Protein AF-0000000068385864 (afdb_homodimer)

Radius of gyration: 27.1 Å; Cα contacts (8 Å, |Δi|>4): 2046; chains: 2; bounding box: 59×83×69 Å

Foldseek 3Di:
DPPPPCPDLCPVVNQVVQVVQQVVQVVPDPVSDDDPQADPPPTGFAWDFWDFQWTATPSGFIFREQCCVVQQQQRTGPNPVLVVVLVVCVVVPFFDPDDDCLLVLLQVLLCVFAPFFPGKWKAFAQQVLLVVVLVLLCLQQVAQAEEEEEQAQRHDDFLNQFRNPPLDQATDGNDPPRDVVSSVRYGYDWAQDLVRVLVSCVVCLNRASAYEYAQQGFLLFRAHGDLSNLVSRQVSCVVSVHAYEHEQQPQQLQARNTDCVVNVHNGQKYKYHRNLQLPHGMIMIGGDPSSVCCCHDPPDDRVDDDDHRCTSTSSSSNSSSVRSVVCDRVLQVVQQVLLCLLQVLQVVLCVVLVAQWHKHHGRFKIGIFSHNDDDNTSSSRDDDPLRLLLVVVLQSLSVSLRHHDGDSGIGGHHSSDDPVNSVSSSVSSSVCSVCVVVSSVVSD/DPPPPCPDLCPVVNQVVQVVQQVVQVVPPPVSDDDPQADPPPTGFAWDFWDFQWTATPSGFIFREQCCVVQQQQRTGPNPVLVVVLVVCVVVPFFDPDDDCLLVLLQVLLCVFAPFFPGKWKAFAQQVLLVVLLVLLCLQQVAQAEEEEEQAQRHDDFLNQFRNPPLDQATDGNDPPRDVVSSVRYGYDWAQDLVRVLVSCVVCLNRASAYEYAQQGFLLFRAHGDLSNLVSRQVSCVVSVHFYEHEQQPQQLQARNTDCVVNVHNGQKYKYHRNLQLPHGMIMIGGDPSSVCCCHDPPDDRVDDDDHRCTSTSSSSNSSSVSSVVCDRVLQVVQQVLLCLLQVLQVVLCVVLVAQKHKHHGRFKIGIFSHNDDDNTSSSRDDDPLRVLLVVVLQSLSVSLRHHDGDSGIGGHHSSDDPVNSVSSSVSSSVCSVCVVVSSVVSD

pLDDT: mean 92.84, std 12.74, range [22.5, 98.94]

Structure (mmCIF, N/CA/C/O backbone):
data_AF-0000000068385864-model_v1
#
loop_
_entity.id
_entity.type
_entity.pdbx_description
1 polymer 'Glutamate-1-semialdehyde aminotransferase'
#
loop_
_atom_site.group_PDB
_atom_site.id
_atom_site.type_symbol
_atom_site.label_atom_id
_atom_site.label_alt_id
_atom_site.label_comp_id
_atom_site.label_asym_id
_atom_site.label_entity_id
_atom_site.label_seq_id
_atom_site.pdbx_PDB_ins_code
_atom_site.Cartn_x
_atom_site.Cartn_y
_atom_site.Cartn_z
_atom_site.occupancy
_atom_site.B_iso_or_equiv
_atom_site.auth_seq_id
_atom_site.auth_comp_id
_atom_site.auth_asym_id
_atom_site.auth_atom_id
_atom_site.pdbx_PDB_model_num
ATOM 1 N N . MET A 1 1 ? -16.922 41.562 -3.34 1 22.5 1 MET A N 1
ATOM 2 C CA . MET A 1 1 ? -18.188 41.656 -2.611 1 22.5 1 MET A CA 1
ATOM 3 C C . MET A 1 1 ? -18.891 40.312 -2.543 1 22.5 1 MET A C 1
ATOM 5 O O . MET A 1 1 ? -19.469 39.844 -3.529 1 22.5 1 MET A O 1
ATOM 9 N N . LEU A 1 2 ? -18.25 39.312 -1.823 1 28.38 2 LEU A N 1
ATOM 10 C CA . LEU A 1 2 ? -18.844 38 -1.548 1 28.38 2 LEU A CA 1
ATOM 11 C C . LEU A 1 2 ? -20.25 38.156 -0.992 1 28.38 2 LEU A C 1
ATOM 13 O O . LEU A 1 2 ? -20.469 38.875 -0.014 1 28.38 2 LEU A O 1
ATOM 17 N N . SER A 1 3 ? -21.266 38.375 -1.936 1 29.25 3 SER A N 1
ATOM 18 C CA . SER A 1 3 ? -22.656 38.469 -1.534 1 29.25 3 SER A CA 1
ATOM 19 C C . SER A 1 3 ? -22.953 37.625 -0.309 1 29.25 3 SER A C 1
ATOM 21 O O . SER A 1 3 ? -22.625 36.438 -0.289 1 29.25 3 SER A O 1
ATOM 23 N N . SER A 1 4 ? -23.047 38.25 0.846 1 29.56 4 SER A N 1
ATOM 24 C CA . SER A 1 4 ? -23.422 37.781 2.172 1 29.56 4 SER A CA 1
ATOM 25 C C . SER A 1 4 ? -24.719 36.969 2.119 1 29.56 4 SER A C 1
ATOM 27 O O . SER A 1 4 ? -25.797 37.5 2.285 1 29.56 4 SER A O 1
ATOM 29 N N . SER A 1 5 ? -25.109 36.312 1.017 1 33.06 5 SER A N 1
ATOM 30 C CA . SER A 1 5 ? -26.344 35.594 1.172 1 33.06 5 SER A CA 1
ATOM 31 C C . SER A 1 5 ? -26.344 34.75 2.461 1 33.06 5 SER A C 1
ATOM 33 O O . SER A 1 5 ? -25.375 34.062 2.76 1 33.06 5 SER A O 1
ATOM 35 N N . ASN A 1 6 ? -26.953 35.281 3.533 1 33.31 6 ASN A N 1
ATOM 36 C CA . ASN A 1 6 ? -27.281 34.656 4.816 1 33.31 6 ASN A CA 1
ATOM 37 C C . ASN A 1 6 ? -27.719 33.219 4.656 1 33.31 6 ASN A C 1
ATOM 39 O O . ASN A 1 6 ? -28.906 32.906 4.574 1 33.31 6 ASN A O 1
ATOM 43 N N . THR A 1 7 ? -27.281 32.5 3.76 1 37.06 7 THR A N 1
ATOM 44 C CA . THR A 1 7 ? -27.688 31.094 3.832 1 37.06 7 THR A CA 1
ATOM 45 C C . THR A 1 7 ? -27.453 30.531 5.234 1 37.06 7 THR A C 1
ATOM 47 O O . THR A 1 7 ? -26.375 30.703 5.809 1 37.06 7 THR A O 1
ATOM 50 N N . PRO A 1 8 ? -28.547 30.266 6.004 1 39.12 8 PRO A N 1
ATOM 51 C CA . PRO A 1 8 ? -28.453 29.75 7.367 1 39.12 8 PRO A CA 1
ATOM 52 C C . PRO A 1 8 ? -27.25 28.828 7.574 1 39.12 8 PRO A C 1
ATOM 54 O O . PRO A 1 8 ? -26.781 28.188 6.625 1 39.12 8 PRO A O 1
ATOM 57 N N . LEU A 1 9 ? -26.375 29.141 8.539 1 41.25 9 LEU A N 1
ATOM 58 C CA . LEU A 1 9 ? -25.328 28.25 9.062 1 41.25 9 LEU A CA 1
ATOM 59 C C . LEU A 1 9 ? -25.797 26.797 9.062 1 41.25 9 LEU A C 1
ATOM 61 O O . LEU A 1 9 ? -26.781 26.453 9.719 1 41.25 9 LEU A O 1
ATOM 65 N N . THR A 1 10 ? -26 26.188 8 1 47 10 THR A N 1
ATOM 66 C CA . THR A 1 10 ? -26.375 24.781 8.008 1 47 10 THR A CA 1
ATOM 67 C C . THR A 1 10 ? -25.547 24 9.031 1 47 10 THR A C 1
ATOM 69 O O . THR A 1 10 ? -24.312 23.906 8.906 1 47 10 THR A O 1
ATOM 72 N N . GLY A 1 11 ? -25.906 24.078 10.312 1 48.97 11 GLY A N 1
ATOM 73 C CA . GLY A 1 11 ? -25.312 23.312 11.398 1 48.97 11 GLY A CA 1
ATOM 74 C C . GLY A 1 11 ? -24.969 21.891 11.016 1 48.97 11 GLY A C 1
ATOM 75 O O . GLY A 1 11 ? -25.359 21.422 9.938 1 48.97 11 GLY A O 1
ATOM 76 N N . PRO A 1 12 ? -23.938 21.297 11.75 1 52.44 12 PRO A N 1
ATOM 77 C CA . PRO A 1 12 ? -23.562 19.906 11.547 1 52.44 12 PRO A CA 1
ATOM 78 C C . PRO A 1 12 ? -24.766 19 11.281 1 52.44 12 PRO A C 1
ATOM 80 O O . PRO A 1 12 ? -24.641 17.969 10.602 1 52.44 12 PRO A O 1
ATOM 83 N N . ASN A 1 13 ? -25.938 19.422 11.727 1 55.88 13 ASN A N 1
ATOM 84 C CA . ASN A 1 13 ? -27.156 18.641 11.602 1 55.88 13 ASN A CA 1
ATOM 85 C C . ASN A 1 13 ? -27.781 18.781 10.227 1 55.88 13 ASN A C 1
ATOM 87 O O . ASN A 1 13 ? -28.797 18.141 9.93 1 55.88 13 ASN A O 1
ATOM 91 N N . ASP A 1 14 ? -27.031 19.547 9.297 1 73.38 14 ASP A N 1
ATOM 92 C CA . ASP A 1 14 ? -27.719 19.844 8.039 1 73.38 14 ASP A CA 1
ATOM 93 C C . ASP A 1 14 ? -27.203 18.938 6.922 1 73.38 14 ASP A C 1
ATOM 95 O O . ASP A 1 14 ? -27.656 19.031 5.777 1 73.38 14 ASP A O 1
ATOM 99 N N . ARG A 1 15 ? -26.375 18.016 7.234 1 90.75 15 ARG A N 1
ATOM 100 C CA . ARG A 1 15 ? -25.859 17.156 6.172 1 90.75 15 ARG A CA 1
ATOM 101 C C . ARG A 1 15 ? -26.547 15.805 6.184 1 90.75 15 ARG A C 1
ATOM 103 O O . ARG A 1 15 ? -25.938 14.789 6.5 1 90.75 15 ARG A O 1
ATOM 110 N N . GLN A 1 16 ? -27.797 15.781 5.719 1 95.19 16 GLN A N 1
ATOM 111 C CA . GLN A 1 16 ? -28.656 14.617 5.844 1 95.19 16 GLN A CA 1
ATOM 112 C C . GLN A 1 16 ? -28.141 13.453 5.004 1 95.19 16 GLN A C 1
ATOM 114 O O . GLN A 1 16 ? -28.203 12.297 5.43 1 95.19 16 GLN A O 1
ATOM 119 N N . THR A 1 17 ? -27.641 13.75 3.844 1 97.12 17 THR A N 1
ATOM 120 C CA . THR A 1 17 ? -27.125 12.688 2.988 1 97.12 17 THR A CA 1
ATOM 121 C C . THR A 1 17 ? -25.859 12.094 3.576 1 97.12 17 THR A C 1
ATOM 123 O O . THR A 1 17 ? -25.656 10.875 3.537 1 97.12 17 THR A O 1
ATOM 126 N N . SER A 1 18 ? -24.984 12.906 4.129 1 96.75 18 SER A N 1
ATOM 127 C CA . SER A 1 18 ? -23.797 12.422 4.805 1 96.75 18 SER A CA 1
ATOM 128 C C . SER A 1 18 ? -24.156 11.539 5.992 1 96.75 18 SER A C 1
ATOM 130 O O . SER A 1 18 ? -23.516 10.508 6.223 1 96.75 18 SER A O 1
ATOM 132 N N . ILE A 1 19 ? -25.172 11.945 6.719 1 96.31 19 ILE A N 1
ATOM 133 C CA . ILE A 1 19 ? -25.609 11.18 7.879 1 96.31 19 ILE A CA 1
ATOM 134 C C . ILE A 1 19 ? -26.125 9.812 7.422 1 96.31 19 ILE A C 1
ATOM 136 O O . ILE A 1 19 ? -25.812 8.789 8.039 1 96.31 19 ILE A O 1
ATOM 140 N N . ALA A 1 20 ? -26.859 9.766 6.359 1 97.62 20 ALA A N 1
ATOM 141 C CA . ALA A 1 20 ? -27.391 8.516 5.82 1 97.62 20 ALA A CA 1
ATOM 142 C C . ALA A 1 20 ? -26.266 7.598 5.359 1 97.62 20 ALA A C 1
ATOM 144 O O . ALA A 1 20 ? -26.312 6.387 5.582 1 97.62 20 ALA A O 1
ATOM 145 N N . PHE A 1 21 ? -25.266 8.164 4.695 1 97.69 21 PHE A N 1
ATOM 146 C CA . PHE A 1 21 ? -24.125 7.379 4.254 1 97.69 21 PHE A CA 1
ATOM 147 C C . PHE A 1 21 ? -23.344 6.832 5.449 1 97.69 21 PHE A C 1
ATOM 149 O O . PHE A 1 21 ? -22.859 5.699 5.418 1 97.69 21 PHE A O 1
ATOM 156 N N . PHE A 1 22 ? -23.312 7.633 6.496 1 96.56 22 PHE A N 1
ATOM 157 C CA . PHE A 1 22 ? -22.609 7.195 7.699 1 96.56 22 PHE A CA 1
ATOM 158 C C . PHE A 1 22 ? -23.328 6.008 8.336 1 96.56 22 PHE A C 1
ATOM 160 O O . PHE A 1 22 ? -22.688 5.086 8.836 1 96.56 22 PHE A O 1
ATOM 167 N N . GLU A 1 23 ? -24.594 6.023 8.312 1 96.62 23 GLU A N 1
ATOM 168 C CA . GLU A 1 23 ? -25.391 4.91 8.836 1 96.62 23 GLU A CA 1
ATOM 169 C C . GLU A 1 23 ? -25.125 3.633 8.039 1 96.62 23 GLU A C 1
ATOM 171 O O . GLU A 1 23 ? -24.938 2.562 8.625 1 96.62 23 GLU A O 1
ATOM 176 N N . ARG A 1 24 ? -25.109 3.734 6.75 1 97.69 24 ARG A N 1
ATOM 177 C CA . ARG A 1 24 ? -24.781 2.596 5.898 1 97.69 24 ARG A CA 1
ATOM 178 C C . ARG A 1 24 ? -23.359 2.107 6.156 1 97.69 24 ARG A C 1
ATOM 180 O O . ARG A 1 24 ? -23.125 0.903 6.281 1 97.69 24 ARG A O 1
ATOM 187 N N . ALA A 1 25 ? -22.484 3.076 6.242 1 97.44 25 ALA A N 1
ATOM 188 C CA . ALA A 1 25 ? -21.078 2.768 6.469 1 97.44 25 ALA A CA 1
ATOM 189 C C . ALA A 1 25 ? -20.891 2.029 7.789 1 97.44 25 ALA A C 1
ATOM 191 O O . ALA A 1 25 ? -20.047 1.124 7.887 1 97.44 25 ALA A O 1
ATOM 192 N N . SER A 1 26 ? -21.625 2.383 8.805 1 95.81 26 SER A N 1
ATOM 193 C CA . SER A 1 26 ? -21.484 1.835 10.156 1 95.81 26 SER A CA 1
ATOM 194 C C . SER A 1 26 ? -21.828 0.349 10.188 1 95.81 26 SER A C 1
ATOM 196 O O . SER A 1 26 ? -21.469 -0.359 11.125 1 95.81 26 SER A O 1
ATOM 198 N N . THR A 1 27 ? -22.5 -0.144 9.156 1 96.75 27 THR A N 1
ATOM 199 C CA . THR A 1 27 ? -22.859 -1.557 9.109 1 96.75 27 THR A CA 1
ATOM 200 C C . THR A 1 27 ? -21.703 -2.391 8.547 1 96.75 27 THR A C 1
ATOM 202 O O . THR A 1 27 ? -21.562 -3.564 8.898 1 96.75 27 THR A O 1
ATOM 205 N N . VAL A 1 28 ? -20.844 -1.712 7.754 1 98.06 28 VAL A N 1
ATOM 206 C CA . VAL A 1 28 ? -19.891 -2.529 7.02 1 98.06 28 VAL A CA 1
ATOM 207 C C . VAL A 1 28 ? -18.469 -2.098 7.371 1 98.06 28 VAL A C 1
ATOM 209 O O . VAL A 1 28 ? -17.5 -2.781 7.023 1 98.06 28 VAL A O 1
ATOM 212 N N . PHE A 1 29 ? -18.312 -0.988 8.039 1 97.06 29 PHE A N 1
ATOM 213 C CA . PHE A 1 29 ? -17.016 -0.519 8.477 1 97.06 29 PHE A CA 1
ATOM 214 C C . PHE A 1 29 ? -16.953 -0.427 9.992 1 97.06 29 PHE A C 1
ATOM 216 O O . PHE A 1 29 ? -17.859 0.129 10.625 1 97.06 29 PHE A O 1
ATOM 223 N N . PRO A 1 30 ? -15.797 -0.925 10.617 1 95.69 30 PRO A N 1
ATOM 224 C CA . PRO A 1 30 ? -15.617 -0.618 12.039 1 95.69 30 PRO A CA 1
ATOM 225 C C . PRO A 1 30 ? -15.586 0.883 12.32 1 95.69 30 PRO A C 1
ATOM 227 O O . PRO A 1 30 ? -14.836 1.622 11.68 1 95.69 30 PRO A O 1
ATOM 230 N N . GLY A 1 31 ? -16.422 1.314 13.227 1 92.19 31 GLY A N 1
ATOM 231 C CA . GLY A 1 31 ? -16.5 2.729 13.555 1 92.19 31 GLY A CA 1
ATOM 232 C C . GLY A 1 31 ? -17.156 3.562 12.484 1 92.19 31 GLY A C 1
ATOM 233 O O . GLY A 1 31 ? -17.25 4.785 12.602 1 92.19 31 GLY A O 1
ATOM 234 N N . GLY A 1 32 ? -17.531 2.98 11.383 1 93.25 32 GLY A N 1
ATOM 235 C CA . GLY A 1 32 ? -18.297 3.643 10.328 1 93.25 32 GLY A CA 1
ATOM 236 C C . GLY A 1 32 ? -17.406 4.363 9.328 1 93.25 32 GLY A C 1
ATOM 237 O O . GLY A 1 32 ? -17.906 5.074 8.453 1 93.25 32 GLY A O 1
ATOM 238 N N . VAL A 1 33 ? -16.125 4.254 9.445 1 91.19 33 VAL A N 1
ATOM 239 C CA . VAL A 1 33 ? -15.195 4.938 8.547 1 91.19 33 VAL A CA 1
ATOM 240 C C . VAL A 1 33 ? -14.117 3.965 8.078 1 91.19 33 VAL A C 1
ATOM 242 O O . VAL A 1 33 ? -13.891 2.928 8.703 1 91.19 33 VAL A O 1
ATOM 245 N N . THR A 1 34 ? -13.422 4.305 7.008 1 89.94 34 THR A N 1
ATOM 246 C CA . THR A 1 34 ? -12.445 3.402 6.414 1 89.94 34 THR A CA 1
ATOM 247 C C . THR A 1 34 ? -11.031 3.766 6.855 1 89.94 34 THR A C 1
ATOM 249 O O . THR A 1 34 ? -10.07 3.055 6.543 1 89.94 34 THR A O 1
ATOM 252 N N . ARG A 1 35 ? -10.836 4.82 7.527 1 88.38 35 ARG A N 1
ATOM 253 C CA . ARG A 1 35 ? -9.531 5.23 8.039 1 88.38 35 ARG A CA 1
ATOM 254 C C . ARG A 1 35 ? -9.68 6.027 9.336 1 88.38 35 ARG A C 1
ATOM 256 O O . ARG A 1 35 ? -10.664 6.754 9.508 1 88.38 35 ARG A O 1
ATOM 263 N N . ALA A 1 36 ? -8.648 5.984 10.109 1 78.56 36 ALA A N 1
ATOM 264 C CA . ALA A 1 36 ? -8.664 6.621 11.422 1 78.56 36 ALA A CA 1
ATOM 265 C C . ALA A 1 36 ? -8.594 8.141 11.297 1 78.56 36 ALA A C 1
ATOM 267 O O . ALA A 1 36 ? -8.922 8.867 12.234 1 78.56 36 ALA A O 1
ATOM 268 N N . THR A 1 37 ? -8.227 8.656 10.156 1 74.75 37 THR A N 1
ATOM 269 C CA . THR A 1 37 ? -7.953 10.078 9.992 1 74.75 37 THR A CA 1
ATOM 270 C C . THR A 1 37 ? -9.211 10.82 9.555 1 74.75 37 THR A C 1
ATOM 272 O O . THR A 1 37 ? -9.195 12.047 9.406 1 74.75 37 THR A O 1
ATOM 275 N N . ILE A 1 38 ? -10.281 10.125 9.383 1 78.44 38 ILE A N 1
ATOM 276 C CA . ILE A 1 38 ? -11.539 10.773 9.023 1 78.44 38 ILE A CA 1
ATOM 277 C C . ILE A 1 38 ? -12.148 11.43 10.258 1 78.44 38 ILE A C 1
ATOM 279 O O . ILE A 1 38 ? -12.359 10.773 11.273 1 78.44 38 ILE A O 1
ATOM 283 N N . GLU A 1 39 ? -12.438 12.648 10.156 1 79 39 GLU A N 1
ATOM 284 C CA . GLU A 1 39 ? -12.969 13.422 11.273 1 79 39 GLU A CA 1
ATOM 285 C C . GLU A 1 39 ? -14.461 13.141 11.469 1 79 39 GLU A C 1
ATOM 287 O O . GLU A 1 39 ? -15.234 13.172 10.516 1 79 39 GLU A O 1
ATOM 292 N N . LEU A 1 40 ? -14.727 12.812 12.641 1 81.12 40 LEU A N 1
ATOM 293 C CA . LEU A 1 40 ? -16.125 12.688 13.062 1 81.12 40 LEU A CA 1
ATOM 294 C C . LEU A 1 40 ? -16.531 13.852 13.953 1 81.12 40 LEU A C 1
ATOM 296 O O . LEU A 1 40 ? -15.977 14.039 15.039 1 81.12 40 LEU A O 1
ATOM 300 N N . ASP A 1 41 ? -17.578 14.602 13.492 1 84.69 41 ASP A N 1
ATOM 301 C CA . ASP A 1 41 ? -18.031 1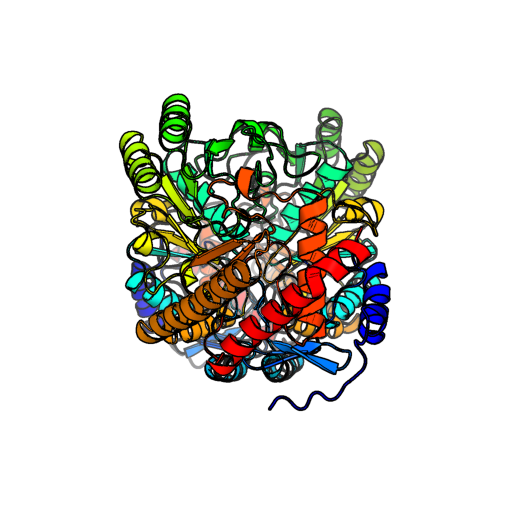5.719 14.305 1 84.69 41 ASP A CA 1
ATOM 302 C C . ASP A 1 41 ? -19.516 16.016 14.047 1 84.69 41 ASP A C 1
ATOM 304 O O . ASP A 1 41 ? -19.844 17.031 13.422 1 84.69 41 ASP A O 1
ATOM 308 N N . PRO A 1 42 ? -20.453 15.43 14.406 1 83.06 42 PRO A N 1
ATOM 309 C CA . PRO A 1 42 ? -20.25 14.078 14.93 1 83.06 42 PRO A CA 1
ATOM 310 C C . PRO A 1 42 ? -20.188 13.023 13.836 1 83.06 42 PRO A C 1
ATOM 312 O O . PRO A 1 42 ? -19.891 11.852 14.109 1 83.06 42 PRO A O 1
ATOM 315 N N . HIS A 1 43 ? -20.625 13.453 12.656 1 89.94 43 HIS A N 1
ATOM 316 C CA . HIS A 1 43 ? -20.578 12.562 11.508 1 89.94 43 HIS A CA 1
ATOM 317 C C . HIS A 1 43 ? -19.578 13.055 10.469 1 89.94 43 HIS A C 1
ATOM 319 O O . HIS A 1 43 ? -19.281 14.242 10.414 1 89.94 43 HIS A O 1
ATOM 325 N N . PRO A 1 44 ? -19.109 12.164 9.758 1 93.31 44 PRO A N 1
ATOM 326 C CA . PRO A 1 44 ? -18.172 12.609 8.727 1 93.31 44 PRO A CA 1
ATOM 327 C C . PRO A 1 44 ? -18.859 13.328 7.566 1 93.31 44 PRO A C 1
ATOM 329 O O . PRO A 1 44 ? -20.062 13.133 7.352 1 93.31 44 PRO A O 1
ATOM 332 N N . ILE A 1 45 ? -18.141 14.188 6.898 1 94.88 45 ILE A N 1
ATOM 333 C CA . ILE A 1 45 ? -18.578 14.812 5.656 1 94.88 45 ILE A CA 1
ATOM 334 C C . ILE A 1 45 ? -18.25 13.906 4.473 1 94.88 45 ILE A C 1
ATOM 336 O O . ILE A 1 45 ? -17.078 13.594 4.23 1 94.88 45 ILE A O 1
ATOM 340 N N . PHE A 1 46 ? -19.25 13.422 3.84 1 97.31 46 PHE A N 1
ATOM 341 C CA . PHE A 1 46 ? -19.047 12.664 2.609 1 97.31 46 PHE A CA 1
ATOM 342 C C . PHE A 1 46 ? -18.938 13.602 1.411 1 97.31 46 PHE A C 1
ATOM 344 O O . PHE A 1 46 ? -19.75 14.508 1.258 1 97.31 46 PHE A O 1
ATOM 351 N N . VAL A 1 47 ? -17.969 13.359 0.562 1 97.38 47 VAL A N 1
ATOM 352 C CA . VAL A 1 47 ? -17.719 14.227 -0.585 1 97.38 47 VAL A CA 1
ATOM 353 C C . VAL A 1 47 ? -18.281 13.586 -1.852 1 97.38 47 VAL A C 1
ATOM 355 O O . VAL A 1 47 ? -18.281 12.359 -1.979 1 97.38 47 VAL A O 1
ATOM 358 N N . ALA A 1 48 ? -18.719 14.461 -2.779 1 98 48 ALA A N 1
ATOM 359 C CA . ALA A 1 48 ? -19.25 14.016 -4.066 1 98 48 ALA A CA 1
ATOM 360 C C . ALA A 1 48 ? -18.203 14.125 -5.164 1 98 48 ALA A C 1
ATOM 362 O O . ALA A 1 48 ? -18.031 13.211 -5.969 1 98 48 ALA A O 1
ATOM 363 N N . TYR A 1 49 ? -17.594 15.266 -5.242 1 98.31 49 TYR A N 1
ATOM 364 C CA . TYR A 1 49 ? -16.578 15.484 -6.258 1 98.31 49 TYR A CA 1
ATOM 365 C C . TYR A 1 49 ? -15.672 16.656 -5.879 1 98.31 49 TYR A C 1
ATOM 367 O O . TYR A 1 49 ? -15.961 17.391 -4.93 1 98.31 49 TYR A O 1
ATOM 375 N N . GLY A 1 50 ? -14.492 16.75 -6.52 1 98.44 50 GLY A N 1
ATOM 376 C CA . GLY A 1 50 ? -13.57 17.859 -6.387 1 98.44 50 GLY A CA 1
ATOM 377 C C . GLY A 1 50 ? -13.141 18.453 -7.719 1 98.44 50 GLY A C 1
ATOM 378 O O . GLY A 1 50 ? -13.062 17.734 -8.719 1 98.44 50 GLY A O 1
ATOM 379 N N . GLU A 1 51 ? -12.867 19.719 -7.754 1 97.69 51 GLU A N 1
ATOM 380 C CA . GLU A 1 51 ? -12.383 20.438 -8.922 1 97.69 51 GLU A CA 1
ATOM 381 C C . GLU A 1 51 ? -11.461 21.594 -8.523 1 97.69 51 GLU A C 1
ATOM 383 O O . GLU A 1 51 ? -11.852 22.469 -7.75 1 97.69 51 GLU A O 1
ATOM 388 N N . GLY A 1 52 ? -10.328 21.547 -9.117 1 98.12 52 GLY A N 1
ATOM 389 C CA . GLY A 1 52 ? -9.383 22.578 -8.703 1 98.12 52 GLY A CA 1
ATOM 390 C C . GLY A 1 52 ? -9.125 22.578 -7.211 1 98.12 52 GLY A C 1
ATOM 391 O O . GLY A 1 52 ? -8.805 21.547 -6.629 1 98.12 52 GLY A O 1
ATOM 392 N N . ALA A 1 53 ? -9.328 23.75 -6.609 1 98.5 53 ALA A N 1
ATOM 393 C CA . ALA A 1 53 ? -9.008 23.906 -5.195 1 98.5 53 ALA A CA 1
ATOM 394 C C . ALA A 1 53 ? -10.219 23.578 -4.324 1 98.5 53 ALA A C 1
ATOM 396 O O . ALA A 1 53 ? -10.188 23.766 -3.104 1 98.5 53 ALA A O 1
ATOM 397 N N . PHE A 1 54 ? -11.32 23.031 -4.91 1 98.62 54 PHE A N 1
ATOM 398 C CA . PHE A 1 54 ? -12.57 22.938 -4.164 1 98.62 54 PHE A CA 1
ATOM 399 C C . PHE A 1 54 ? -13.094 21.516 -4.164 1 98.62 54 PHE A C 1
ATOM 401 O O . PHE A 1 54 ? -12.82 20.75 -5.094 1 98.62 54 PHE A O 1
ATOM 408 N N . VAL A 1 55 ? -13.797 21.172 -3.082 1 98.19 55 VAL A N 1
ATOM 409 C CA . VAL A 1 55 ? -14.586 19.953 -3.004 1 98.19 55 VAL A CA 1
ATOM 410 C C . VAL A 1 55 ? -16.047 20.297 -2.746 1 98.19 55 VAL A C 1
ATOM 412 O O . VAL A 1 55 ? -16.359 21.312 -2.115 1 98.19 55 VAL A O 1
ATOM 415 N N . THR A 1 56 ? -16.891 19.531 -3.266 1 98.12 56 THR A N 1
ATOM 416 C CA . THR A 1 56 ? -18.328 19.609 -2.98 1 98.12 56 THR A CA 1
ATOM 417 C C . THR A 1 56 ? -18.812 18.344 -2.297 1 98.12 56 THR A C 1
ATOM 419 O O . THR A 1 56 ? -18.547 17.234 -2.773 1 98.12 56 THR A O 1
ATOM 422 N N . ASP A 1 57 ? -19.406 18.484 -1.141 1 97.06 57 ASP A N 1
ATOM 423 C CA . ASP A 1 57 ? -19.891 17.297 -0.424 1 97.06 57 ASP A CA 1
ATOM 424 C C . ASP A 1 57 ? -21.219 16.828 -0.981 1 97.06 57 ASP A C 1
ATOM 426 O O . ASP A 1 57 ? -21.781 17.438 -1.887 1 97.06 57 ASP A O 1
ATOM 430 N N . VAL A 1 58 ? -21.734 15.734 -0.553 1 97.81 58 VAL A N 1
ATOM 431 C CA . VAL A 1 58 ? -22.922 15.086 -1.091 1 97.81 58 VAL A CA 1
ATOM 432 C C . VAL A 1 58 ? -24.172 15.875 -0.698 1 97.81 58 VAL A C 1
ATOM 434 O O . VAL A 1 58 ? -25.25 15.633 -1.224 1 97.81 58 VAL A O 1
ATOM 437 N N . ASP A 1 59 ? -24.047 16.828 0.159 1 97 59 ASP A N 1
ATOM 438 C CA . ASP A 1 59 ? -25.156 17.656 0.609 1 97 59 ASP A CA 1
ATOM 439 C C . ASP A 1 59 ? -25.156 19 -0.107 1 97 59 ASP A C 1
ATOM 441 O O . ASP A 1 59 ? -26 19.859 0.186 1 97 59 ASP A O 1
ATOM 445 N N . GLY A 1 60 ? -24.188 19.234 -0.971 1 96.19 60 GLY A N 1
ATOM 446 C CA . GLY A 1 60 ? -24.234 20.375 -1.873 1 96.19 60 GLY A CA 1
ATOM 447 C C . GLY A 1 60 ? -23.375 21.531 -1.411 1 96.19 60 GLY A C 1
ATOM 448 O O . GLY A 1 60 ? -23.406 22.609 -2.008 1 96.19 60 GLY A O 1
ATOM 449 N N . HIS A 1 61 ? -22.578 21.406 -0.439 1 96 61 HIS A N 1
ATOM 450 C CA . HIS A 1 61 ? -21.688 22.453 0.039 1 96 61 HIS A CA 1
ATOM 451 C C . HIS A 1 61 ? -20.359 22.438 -0.705 1 96 61 HIS A C 1
ATOM 453 O O . HIS A 1 61 ? -19.641 21.438 -0.671 1 96 61 HIS A O 1
ATOM 459 N N . ARG A 1 62 ? -20.094 23.547 -1.343 1 97.38 62 ARG A N 1
ATOM 460 C CA . ARG A 1 62 ? -18.797 23.719 -1.981 1 97.38 62 ARG A CA 1
ATOM 461 C C . ARG A 1 62 ? -17.797 24.344 -1.022 1 97.38 62 ARG A C 1
ATOM 463 O O . ARG A 1 62 ? -18.078 25.391 -0.423 1 97.38 62 ARG A O 1
ATOM 470 N N . MET A 1 63 ? -16.594 23.734 -0.87 1 97.94 63 MET A N 1
ATOM 471 C CA . MET A 1 63 ? -15.641 24.203 0.124 1 97.94 63 MET A CA 1
ATOM 472 C C . MET A 1 63 ? -14.234 24.266 -0.463 1 97.94 63 MET A C 1
ATOM 474 O O . MET A 1 63 ? -13.836 23.391 -1.227 1 97.94 63 MET A O 1
ATOM 478 N N . LEU A 1 64 ? -13.516 25.359 -0.11 1 98.69 64 LEU A N 1
ATOM 479 C CA . LEU A 1 64 ? -12.078 25.406 -0.371 1 98.69 64 LEU A CA 1
ATOM 480 C C . LEU A 1 64 ? -11.352 24.312 0.416 1 98.69 64 LEU A C 1
ATOM 482 O O . LEU A 1 64 ? -11.469 24.25 1.642 1 98.69 64 LEU A O 1
ATOM 486 N N . ASP A 1 65 ? -10.648 23.469 -0.295 1 98.12 65 ASP A N 1
ATOM 487 C CA . ASP A 1 65 ? -10.07 22.297 0.348 1 98.12 65 ASP A CA 1
ATOM 488 C C . ASP A 1 65 ? -8.625 22.562 0.774 1 98.12 65 ASP A C 1
ATOM 490 O O . ASP A 1 65 ? -7.711 22.5 -0.05 1 98.12 65 ASP A O 1
ATOM 494 N N . LEU A 1 66 ? -8.43 22.688 2.092 1 98.38 66 LEU A N 1
ATOM 495 C CA . LEU A 1 66 ? -7.094 22.906 2.623 1 98.38 66 LEU A CA 1
ATOM 496 C C . LEU A 1 66 ? -6.477 21.594 3.104 1 98.38 66 LEU A C 1
ATOM 498 O O . LEU A 1 66 ? -5.355 21.578 3.615 1 98.38 66 LEU A O 1
ATOM 502 N N . ASN A 1 67 ? -7.168 20.531 2.932 1 96.56 67 ASN A N 1
ATOM 503 C CA . ASN A 1 67 ? -6.625 19.219 3.254 1 96.56 67 ASN A CA 1
ATOM 504 C C . ASN A 1 67 ? -5.906 18.594 2.061 1 96.56 67 ASN A C 1
ATOM 506 O O . ASN A 1 67 ? -4.773 18.125 2.188 1 96.56 67 ASN A O 1
ATOM 510 N N . ASN A 1 68 ? -6.582 18.625 0.852 1 96.38 68 ASN A N 1
ATOM 511 C CA . ASN A 1 68 ? -6.027 18.125 -0.401 1 96.38 68 ASN A CA 1
ATOM 512 C C . ASN A 1 68 ? -5.605 16.672 -0.283 1 96.38 68 ASN A C 1
ATOM 514 O O . ASN A 1 68 ? -4.531 16.281 -0.753 1 96.38 68 ASN A O 1
ATOM 518 N N . ASN A 1 69 ? -6.43 15.852 0.417 1 96.06 69 ASN A N 1
ATOM 519 C CA . ASN A 1 69 ? -6.137 14.445 0.686 1 96.06 69 ASN A CA 1
ATOM 520 C C . ASN A 1 69 ? -4.777 14.281 1.357 1 96.06 69 ASN A C 1
ATOM 522 O O . ASN A 1 69 ? -3.916 13.555 0.853 1 96.06 69 ASN A O 1
ATOM 526 N N . PHE A 1 70 ? -4.688 14.961 2.516 1 94.81 70 PHE A N 1
ATOM 527 C CA . PHE A 1 70 ? -3.479 14.938 3.332 1 94.81 70 PHE A CA 1
ATOM 528 C C . PHE A 1 70 ? -2.268 15.375 2.516 1 94.81 70 PHE A C 1
ATOM 530 O O . PHE A 1 70 ? -1.247 14.688 2.49 1 94.81 70 PHE A O 1
ATOM 537 N N . THR A 1 71 ? -2.42 16.438 1.772 1 96.44 71 THR A N 1
ATOM 538 C CA . THR A 1 71 ? -1.387 17.219 1.112 1 96.44 71 THR A CA 1
ATOM 539 C C . THR A 1 71 ? -0.988 16.594 -0.218 1 96.44 71 THR A C 1
ATOM 541 O O . THR A 1 71 ? -0.056 17.047 -0.877 1 96.44 71 THR A O 1
ATOM 544 N N . THR A 1 72 ? -1.679 15.609 -0.708 1 96.62 72 THR A N 1
ATOM 545 C CA . THR A 1 72 ? -1.336 14.836 -1.895 1 96.62 72 THR A CA 1
ATOM 546 C C . THR A 1 72 ? -1.61 15.633 -3.164 1 96.62 72 THR A C 1
ATOM 548 O O . THR A 1 72 ? -0.888 15.508 -4.152 1 96.62 72 THR A O 1
ATOM 551 N N . LEU A 1 73 ? -2.688 16.375 -3.162 1 98.19 73 LEU A N 1
ATOM 552 C CA . LEU A 1 73 ? -3.188 17.016 -4.375 1 98.19 73 LEU A CA 1
ATOM 553 C C . LEU A 1 73 ? -2.648 18.438 -4.496 1 98.19 73 LEU A C 1
ATOM 555 O O . LEU A 1 73 ? -3.422 19.406 -4.52 1 98.19 73 LEU A O 1
ATOM 559 N N . ILE A 1 74 ? -1.372 18.453 -4.695 1 98.62 74 ILE A N 1
ATOM 560 C CA . ILE A 1 74 ? -0.671 19.734 -4.738 1 98.62 74 ILE A CA 1
ATOM 561 C C . ILE A 1 74 ? -1.136 20.547 -5.949 1 98.62 74 ILE A C 1
ATOM 563 O O . ILE A 1 74 ? -1.037 21.766 -5.961 1 98.62 74 ILE A O 1
ATOM 567 N N . HIS A 1 75 ? -1.688 19.891 -7.02 1 98.75 75 HIS A N 1
ATOM 568 C CA . HIS A 1 75 ? -2.24 20.547 -8.195 1 98.75 75 HIS A CA 1
ATOM 569 C C . HIS A 1 75 ? -3.762 20.609 -8.125 1 98.75 75 HIS A C 1
ATOM 571 O O . HIS A 1 75 ? -4.422 20.906 -9.125 1 98.75 75 HIS A O 1
ATOM 577 N N . GLY A 1 76 ? -4.312 20.344 -6.945 1 98.56 76 GLY A N 1
ATOM 578 C CA . GLY A 1 76 ? -5.758 20.359 -6.781 1 98.56 76 GLY A CA 1
ATOM 579 C C . GLY A 1 76 ? -6.441 19.141 -7.344 1 98.56 76 GLY A C 1
ATOM 580 O O . GLY A 1 76 ? -5.777 18.188 -7.77 1 98.56 76 GLY A O 1
ATOM 581 N N . HIS A 1 77 ? -7.746 19.156 -7.25 1 98.5 77 HIS A N 1
ATOM 582 C CA . HIS A 1 77 ? -8.578 18.031 -7.688 1 98.5 77 HIS A CA 1
ATOM 583 C C . HIS A 1 77 ? -8.75 18.031 -9.203 1 98.5 77 HIS A C 1
ATOM 585 O O . HIS A 1 77 ? -8.891 19.094 -9.812 1 98.5 77 HIS A O 1
ATOM 591 N N . ALA A 1 78 ? -8.711 16.797 -9.742 1 98.19 78 ALA A N 1
ATOM 592 C CA . ALA A 1 78 ? -9.016 16.594 -11.156 1 98.19 78 ALA A CA 1
ATOM 593 C C . ALA A 1 78 ? -8.148 17.5 -12.031 1 98.19 78 ALA A C 1
ATOM 595 O O . ALA A 1 78 ? -8.664 18.203 -12.906 1 98.19 78 ALA A O 1
ATOM 596 N N . TYR A 1 79 ? -6.855 17.531 -11.789 1 98.38 79 TYR A N 1
ATOM 597 C CA . TYR A 1 79 ? -5.91 18.312 -12.586 1 98.38 79 TYR A CA 1
ATOM 598 C C . TYR A 1 79 ? -5.922 17.844 -14.039 1 98.38 79 TYR A C 1
ATOM 600 O O . TYR A 1 79 ? -5.551 16.719 -14.344 1 98.38 79 TYR A O 1
ATOM 608 N N . PRO A 1 80 ? -6.293 18.688 -15 1 97.94 80 PRO A N 1
ATOM 609 C CA . PRO A 1 80 ? -6.664 18.266 -16.344 1 97.94 80 PRO A CA 1
ATOM 610 C C . PRO A 1 80 ? -5.531 17.516 -17.062 1 97.94 80 PRO A C 1
ATOM 612 O O . PRO A 1 80 ? -5.762 16.484 -17.688 1 97.94 80 PRO A O 1
ATOM 615 N N . PRO A 1 81 ? -4.254 17.969 -17.016 1 98.31 81 PRO A N 1
ATOM 616 C CA . PRO A 1 81 ? -3.199 17.234 -17.703 1 98.31 81 PRO A CA 1
ATOM 617 C C . PRO A 1 81 ? -3.111 15.773 -17.25 1 98.31 81 PRO A C 1
ATOM 619 O O . PRO A 1 81 ? -2.848 14.883 -18.062 1 98.31 81 PRO A O 1
ATOM 622 N N . ILE A 1 82 ? -3.395 15.484 -16 1 98.56 82 ILE A N 1
ATOM 623 C CA . ILE A 1 82 ? -3.316 14.125 -15.477 1 98.56 82 ILE A CA 1
ATOM 624 C C . ILE A 1 82 ? -4.586 13.359 -15.844 1 98.56 82 ILE A C 1
ATOM 626 O O . ILE A 1 82 ? -4.516 12.227 -16.328 1 98.56 82 ILE A O 1
ATOM 630 N N . THR A 1 83 ? -5.773 13.977 -15.625 1 97.75 83 THR A N 1
ATOM 631 C CA . THR A 1 83 ? -7.039 13.297 -15.883 1 97.75 83 THR A CA 1
ATOM 632 C C . THR A 1 83 ? -7.125 12.867 -17.344 1 97.75 83 THR A C 1
ATOM 634 O O . THR A 1 83 ? -7.547 11.742 -17.641 1 97.75 83 THR A O 1
ATOM 637 N N . GLU A 1 84 ? -6.699 13.727 -18.203 1 97.69 84 GLU A N 1
ATOM 638 C CA . GLU A 1 84 ? -6.754 13.438 -19.641 1 97.69 84 GLU A CA 1
ATOM 639 C C . GLU A 1 84 ? -5.766 12.344 -20.016 1 97.69 84 GLU A C 1
ATOM 641 O O . GLU A 1 84 ? -6.109 11.414 -20.766 1 97.69 84 GLU A O 1
ATOM 646 N N . ALA A 1 85 ? -4.602 12.43 -19.531 1 98.31 85 ALA A N 1
ATOM 647 C CA . ALA A 1 85 ? -3.568 11.445 -19.844 1 98.31 85 ALA A CA 1
ATOM 648 C C . ALA A 1 85 ? -3.957 10.062 -19.344 1 98.31 85 ALA A C 1
ATOM 650 O O . ALA A 1 85 ? -3.777 9.062 -20.047 1 98.31 85 ALA A O 1
ATOM 651 N N . ILE A 1 86 ? -4.48 9.984 -18.156 1 98.56 86 ILE A N 1
ATOM 652 C CA . ILE A 1 86 ? -4.801 8.695 -17.547 1 98.56 86 ILE A CA 1
ATOM 653 C C . ILE A 1 86 ? -6.027 8.094 -18.234 1 98.56 86 ILE A C 1
ATOM 655 O O . ILE A 1 86 ? -6.098 6.883 -18.438 1 98.56 86 ILE A O 1
ATOM 659 N N . ALA A 1 87 ? -6.996 8.938 -18.547 1 97.38 87 ALA A N 1
ATOM 660 C CA . ALA A 1 87 ? -8.148 8.438 -19.281 1 97.38 87 ALA A CA 1
ATOM 661 C C . ALA A 1 87 ? -7.719 7.727 -20.562 1 97.38 87 ALA A C 1
ATOM 663 O O . ALA A 1 87 ? -8.273 6.684 -20.922 1 97.38 87 ALA A O 1
ATOM 664 N N . GLY A 1 88 ? -6.754 8.281 -21.234 1 96.56 88 GLY A N 1
ATOM 665 C CA . GLY A 1 88 ? -6.215 7.656 -22.438 1 96.56 88 GLY A CA 1
ATOM 666 C C . GLY A 1 88 ? -5.402 6.406 -22.141 1 96.56 88 GLY A C 1
ATOM 667 O O . GLY A 1 88 ? -5.527 5.398 -22.828 1 96.56 88 GLY A O 1
ATOM 668 N N . LEU A 1 89 ? -4.641 6.434 -21.109 1 97.75 89 LEU A N 1
ATOM 669 C CA . LEU A 1 89 ? -3.742 5.352 -20.734 1 97.75 89 LEU A CA 1
ATOM 670 C C . LEU A 1 89 ? -4.527 4.102 -20.359 1 97.75 89 LEU A C 1
ATOM 672 O O . LEU A 1 89 ? -4.074 2.98 -20.609 1 97.75 89 LEU A O 1
ATOM 676 N N . LEU A 1 90 ? -5.695 4.258 -19.781 1 97.75 90 LEU A N 1
ATOM 677 C CA . LEU A 1 90 ? -6.496 3.139 -19.297 1 97.75 90 LEU A CA 1
ATOM 678 C C . LEU A 1 90 ? -6.859 2.193 -20.438 1 97.75 90 LEU A C 1
ATOM 680 O O . LEU A 1 90 ? -7.047 0.994 -20.219 1 97.75 90 LEU A O 1
ATOM 684 N N . ARG A 1 91 ? -6.852 2.662 -21.609 1 95.38 91 ARG A N 1
ATOM 685 C CA . ARG A 1 91 ? -7.168 1.841 -22.781 1 95.38 91 ARG A CA 1
ATOM 686 C C . ARG A 1 91 ? -6.004 0.917 -23.125 1 95.38 91 ARG A C 1
ATOM 688 O O . ARG A 1 91 ? -6.176 -0.048 -23.875 1 95.38 91 ARG A O 1
ATOM 695 N N . THR A 1 92 ? -4.883 1.231 -22.562 1 96.38 92 THR A N 1
ATOM 696 C CA . THR A 1 92 ? -3.697 0.426 -22.844 1 96.38 92 THR A CA 1
ATOM 697 C C . THR A 1 92 ? -3.412 -0.535 -21.703 1 96.38 92 THR A C 1
ATOM 699 O O . THR A 1 92 ? -2.553 -1.412 -21.812 1 96.38 92 THR A O 1
ATOM 702 N N . GLY A 1 93 ? -4.07 -0.388 -20.625 1 97.19 93 GLY A N 1
ATOM 703 C CA . GLY A 1 93 ? -3.889 -1.242 -19.453 1 97.19 93 GLY A CA 1
ATOM 704 C C . GLY A 1 93 ? -3.557 -0.469 -18.188 1 97.19 93 GLY A C 1
ATOM 705 O O . GLY A 1 93 ? -2.84 0.532 -18.25 1 97.19 93 GLY A O 1
ATOM 706 N N . SER A 1 94 ? -4.027 -0.99 -17.062 1 97.5 94 SER A N 1
ATOM 707 C CA . SER A 1 94 ? -3.867 -0.276 -15.805 1 97.5 94 SER A CA 1
ATOM 708 C C . SER A 1 94 ? -2.713 -0.849 -14.992 1 97.5 94 SER A C 1
ATOM 710 O O . SER A 1 94 ? -2.225 -0.206 -14.062 1 97.5 94 SER A O 1
ATOM 712 N N . CYS A 1 95 ? -2.332 -2.086 -15.227 1 97.44 95 CYS A N 1
ATOM 713 C CA . CYS A 1 95 ? -1.225 -2.717 -14.516 1 97.44 95 CYS A CA 1
ATOM 714 C C . CYS A 1 95 ? -0.692 -3.914 -15.297 1 97.44 95 CYS A C 1
ATOM 716 O O . CYS A 1 95 ? -1.409 -4.504 -16.109 1 97.44 95 CYS A O 1
ATOM 718 N N . PHE A 1 96 ? 0.576 -4.262 -15.055 1 96.69 96 PHE A N 1
ATOM 719 C CA . PHE A 1 96 ? 1.258 -5.348 -15.75 1 96.69 96 PHE A CA 1
ATOM 720 C C . PHE A 1 96 ? 2.264 -6.031 -14.836 1 96.69 96 PHE A C 1
ATOM 722 O O . PHE A 1 96 ? 2.805 -5.402 -13.922 1 96.69 96 PHE A O 1
ATOM 729 N N . ALA A 1 97 ? 2.471 -7.309 -15.078 1 95.44 97 ALA A N 1
ATOM 730 C CA . ALA A 1 97 ? 3.557 -8.016 -14.406 1 95.44 97 ALA A CA 1
ATOM 731 C C . ALA A 1 97 ? 4.914 -7.602 -14.969 1 95.44 97 ALA A C 1
ATOM 733 O O . ALA A 1 97 ? 5.926 -7.641 -14.266 1 95.44 97 ALA A O 1
ATOM 734 N N . ASN A 1 98 ? 4.965 -7.172 -16.203 1 95.62 98 ASN A N 1
ATOM 735 C CA . ASN A 1 98 ? 6.172 -6.738 -16.906 1 95.62 98 ASN A CA 1
ATOM 736 C C . ASN A 1 98 ? 6.414 -5.242 -16.719 1 95.62 98 ASN A C 1
ATOM 738 O O . ASN A 1 98 ? 5.473 -4.48 -16.484 1 95.62 98 ASN A O 1
ATOM 742 N N . PRO A 1 99 ? 7.652 -4.859 -16.781 1 96.56 99 PRO A N 1
ATOM 743 C CA . PRO A 1 99 ? 7.953 -3.43 -16.688 1 96.56 99 PRO A CA 1
ATOM 744 C C . PRO A 1 99 ? 7.508 -2.645 -17.922 1 96.56 99 PRO A C 1
ATOM 746 O O . PRO A 1 99 ? 7.27 -3.234 -18.969 1 96.56 99 PRO A O 1
ATOM 749 N N . MET A 1 100 ? 7.34 -1.395 -17.766 1 97.19 100 MET A N 1
ATOM 750 C CA . MET A 1 100 ? 7.047 -0.43 -18.828 1 97.19 100 MET A CA 1
ATOM 751 C C . MET A 1 100 ? 8.008 0.752 -18.766 1 97.19 100 MET A C 1
ATOM 753 O O . MET A 1 100 ? 8.68 0.958 -17.75 1 97.19 100 MET A O 1
ATOM 757 N N . ASN A 1 101 ? 8.055 1.518 -19.797 1 97.5 101 ASN A N 1
ATOM 758 C CA . ASN A 1 101 ? 8.953 2.666 -19.828 1 97.5 101 ASN A CA 1
ATOM 759 C C . ASN A 1 101 ? 8.5 3.764 -18.875 1 97.5 101 ASN A C 1
ATOM 761 O O . ASN A 1 101 ? 9.305 4.598 -18.453 1 97.5 101 ASN A O 1
ATOM 765 N N . HIS A 1 102 ? 7.254 3.773 -18.5 1 98.12 102 HIS A N 1
ATOM 766 C CA . HIS A 1 102 ? 6.699 4.82 -17.641 1 98.12 102 HIS A CA 1
ATOM 767 C C . HIS A 1 102 ? 7.43 4.887 -16.312 1 98.12 102 HIS A C 1
ATOM 769 O O . HIS A 1 102 ? 7.609 5.973 -15.75 1 98.12 102 HIS A O 1
ATOM 775 N N . GLU A 1 103 ? 7.789 3.707 -15.766 1 98.19 103 GLU A N 1
ATOM 776 C CA . GLU A 1 103 ? 8.484 3.686 -14.484 1 98.19 103 GLU A CA 1
ATOM 777 C C . GLU A 1 103 ? 9.883 4.289 -14.602 1 98.19 103 GLU A C 1
ATOM 779 O O . GLU A 1 103 ? 10.367 4.934 -13.672 1 98.19 103 GLU A O 1
ATOM 784 N N . ILE A 1 104 ? 10.547 4.137 -15.75 1 98.69 104 ILE A N 1
ATOM 785 C CA . ILE A 1 104 ? 11.867 4.711 -15.992 1 98.69 104 ILE A CA 1
ATOM 786 C C . ILE A 1 104 ? 11.766 6.234 -16.031 1 98.69 104 ILE A C 1
ATOM 788 O O . ILE A 1 104 ? 12.57 6.934 -15.406 1 98.69 104 ILE A O 1
ATOM 792 N N . ASP A 1 105 ? 10.734 6.715 -16.734 1 98.81 105 ASP A N 1
ATOM 793 C CA . ASP A 1 105 ? 10.562 8.156 -16.922 1 98.81 105 ASP A CA 1
ATOM 794 C C . ASP A 1 105 ? 10.406 8.867 -15.578 1 98.81 105 ASP A C 1
ATOM 796 O O . ASP A 1 105 ? 11.062 9.875 -15.32 1 98.81 105 ASP A O 1
ATOM 800 N N . LEU A 1 106 ? 9.562 8.352 -14.711 1 98.88 106 LEU A N 1
ATOM 801 C CA . LEU A 1 106 ? 9.367 8.992 -13.414 1 98.88 106 LEU A CA 1
ATOM 802 C C . LEU A 1 106 ? 10.625 8.859 -12.555 1 98.88 106 LEU A C 1
ATOM 804 O O . LEU A 1 106 ? 11.008 9.805 -11.859 1 98.88 106 LEU A O 1
ATOM 808 N N . ALA A 1 107 ? 11.219 7.695 -12.578 1 98.88 107 ALA A N 1
ATOM 809 C CA . ALA A 1 107 ? 12.438 7.484 -11.797 1 98.88 107 ALA A CA 1
ATOM 810 C C . ALA A 1 107 ? 13.531 8.469 -12.211 1 98.88 107 ALA A C 1
ATOM 812 O O . ALA A 1 107 ? 14.18 9.078 -11.352 1 98.88 107 ALA A O 1
ATOM 813 N N . GLU A 1 108 ? 13.727 8.617 -13.516 1 98.88 108 GLU A N 1
ATOM 814 C CA . GLU A 1 108 ? 14.734 9.539 -14.023 1 98.88 108 GLU A CA 1
ATOM 815 C C . GLU A 1 108 ? 14.453 10.969 -13.562 1 98.88 108 GLU A C 1
ATOM 817 O O . GLU A 1 108 ? 15.375 11.711 -13.211 1 98.88 108 GLU A O 1
ATOM 822 N N . LEU A 1 109 ? 13.234 11.336 -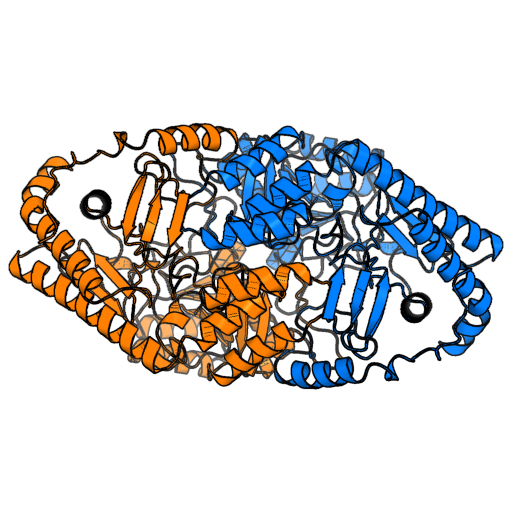13.609 1 98.81 109 LEU A N 1
ATOM 823 C CA . LEU A 1 109 ? 12.836 12.672 -13.164 1 98.81 109 LEU A CA 1
ATOM 824 C C . LEU A 1 109 ? 13.18 12.883 -11.695 1 98.81 109 LEU A C 1
ATOM 826 O O . LEU A 1 109 ? 13.742 13.914 -11.336 1 98.81 109 LEU A O 1
ATOM 830 N N . LEU A 1 110 ? 12.852 11.938 -10.836 1 98.81 110 LEU A N 1
ATOM 831 C CA . LEU A 1 110 ? 13.086 12.055 -9.398 1 98.81 110 LEU A CA 1
ATOM 832 C C . LEU A 1 110 ? 14.586 12.055 -9.086 1 98.81 110 LEU A C 1
ATOM 834 O O . LEU A 1 110 ? 15.055 12.836 -8.266 1 98.81 110 LEU A O 1
ATOM 838 N N . VAL A 1 111 ? 15.312 11.18 -9.75 1 98.75 111 VAL A N 1
ATOM 839 C CA . VAL A 1 111 ? 16.75 11.078 -9.562 1 98.75 111 VAL A CA 1
ATOM 840 C C . VAL A 1 111 ? 17.422 12.383 -9.984 1 98.75 111 VAL A C 1
ATOM 842 O O . VAL A 1 111 ? 18.375 12.844 -9.336 1 98.75 111 VAL A O 1
ATOM 845 N N . GLY A 1 112 ? 16.969 12.945 -11.039 1 98.38 112 GLY A N 1
ATOM 846 C CA . GLY A 1 112 ? 17.531 14.188 -11.531 1 98.38 112 GLY A CA 1
ATOM 847 C C . GLY A 1 112 ? 17.234 15.375 -10.641 1 98.38 112 GLY A C 1
ATOM 848 O O . GLY A 1 112 ? 17.984 16.359 -10.625 1 98.38 112 GLY A O 1
ATOM 849 N N . ARG A 1 113 ? 16.266 15.281 -9.852 1 97.94 113 ARG A N 1
ATOM 850 C CA . ARG A 1 113 ? 15.742 16.422 -9.102 1 97.94 113 ARG A CA 1
ATOM 851 C C . ARG A 1 113 ? 16.203 16.375 -7.648 1 97.94 113 ARG A C 1
ATOM 853 O O . ARG A 1 113 ? 16.469 17.422 -7.047 1 97.94 113 ARG A O 1
ATOM 860 N N . ILE A 1 114 ? 16.234 15.211 -7.016 1 98.38 114 ILE A N 1
ATOM 861 C CA . ILE A 1 114 ? 16.484 15.055 -5.59 1 98.38 114 ILE A CA 1
ATOM 862 C C . ILE A 1 114 ? 17.938 14.641 -5.367 1 98.38 114 ILE A C 1
ATOM 864 O O . ILE A 1 114 ? 18.312 13.5 -5.629 1 98.38 114 ILE A O 1
ATOM 868 N N . PRO A 1 115 ? 18.766 15.438 -4.82 1 97.44 115 PRO A N 1
ATOM 869 C CA . PRO A 1 115 ? 20.219 15.234 -4.766 1 97.44 115 PRO A CA 1
ATOM 870 C C . PRO A 1 115 ? 20.594 13.922 -4.09 1 97.44 115 PRO A C 1
ATOM 872 O O . PRO A 1 115 ? 21.562 13.273 -4.508 1 97.44 115 PRO A O 1
ATOM 875 N N . ALA A 1 116 ? 19.922 13.484 -3.131 1 97.5 116 ALA A N 1
ATOM 876 C CA . ALA A 1 116 ? 20.297 12.312 -2.346 1 97.5 116 ALA A CA 1
ATOM 877 C C . ALA A 1 116 ? 19.891 11.023 -3.055 1 97.5 116 ALA A C 1
ATOM 879 O O . ALA A 1 116 ? 20.281 9.93 -2.639 1 97.5 116 ALA A O 1
ATOM 880 N N . VAL A 1 117 ? 19.203 11.086 -4.164 1 98.69 117 VAL A N 1
ATOM 881 C CA . VAL A 1 117 ? 18.609 9.914 -4.785 1 98.69 117 VAL A CA 1
ATOM 882 C C . VAL A 1 117 ? 19.375 9.555 -6.051 1 98.69 117 VAL A C 1
ATOM 884 O O . VAL A 1 117 ? 19.344 10.289 -7.039 1 98.69 117 VAL A O 1
ATOM 887 N N . GLU A 1 118 ? 20.047 8.422 -5.98 1 98.69 118 GLU A N 1
ATOM 888 C CA . GLU A 1 118 ? 20.781 7.91 -7.145 1 98.69 118 GLU A CA 1
ATOM 889 C C . GLU A 1 118 ? 19.984 6.816 -7.848 1 98.69 118 GLU A C 1
ATOM 891 O O . GLU A 1 118 ? 20.094 6.648 -9.062 1 98.69 118 GLU A O 1
ATOM 896 N N . GLN A 1 119 ? 19.25 6.066 -7.137 1 98.44 119 GLN A N 1
ATOM 897 C CA . GLN A 1 119 ? 18.328 5.039 -7.625 1 98.44 119 GLN A CA 1
ATOM 898 C C . GLN A 1 119 ? 17.031 5.027 -6.816 1 98.44 119 GLN A C 1
ATOM 900 O O . GLN A 1 119 ? 16.969 5.602 -5.727 1 98.44 119 GLN A O 1
ATOM 905 N N . VAL A 1 120 ? 16.016 4.395 -7.414 1 98.38 120 VAL A N 1
ATOM 906 C CA . VAL A 1 120 ? 14.703 4.426 -6.777 1 98.38 120 VAL A CA 1
ATOM 907 C C . VAL A 1 120 ? 14.055 3.045 -6.859 1 98.38 120 VAL A C 1
ATOM 909 O O . VAL A 1 120 ? 14.336 2.279 -7.789 1 98.38 120 VAL A O 1
ATOM 912 N N . ARG A 1 121 ? 13.281 2.662 -5.871 1 97.75 121 ARG A N 1
ATOM 913 C CA . ARG A 1 121 ? 12.312 1.572 -5.863 1 97.75 121 ARG A CA 1
ATOM 914 C C . ARG A 1 121 ? 10.906 2.09 -5.559 1 97.75 121 ARG A C 1
ATOM 916 O O . ARG A 1 121 ? 10.703 2.777 -4.555 1 97.75 121 ARG A O 1
ATOM 923 N N . PHE A 1 122 ? 9.977 1.714 -6.453 1 98.31 122 PHE A N 1
ATOM 924 C CA . PHE A 1 122 ? 8.602 2.141 -6.238 1 98.31 122 PHE A CA 1
ATOM 925 C C . PHE A 1 122 ? 7.816 1.078 -5.477 1 98.31 122 PHE A C 1
ATOM 927 O O . PHE A 1 122 ? 8.023 -0.12 -5.68 1 98.31 122 PHE A O 1
ATOM 934 N N . VAL A 1 123 ? 6.977 1.517 -4.609 1 98.06 123 VAL A N 1
ATOM 935 C CA . VAL A 1 123 ? 6.066 0.668 -3.85 1 98.06 123 VAL A CA 1
ATOM 936 C C . VAL A 1 123 ? 4.672 1.293 -3.83 1 98.06 123 VAL A C 1
ATOM 938 O O . VAL A 1 123 ? 4.391 2.225 -4.59 1 98.06 123 VAL A O 1
ATOM 941 N N . ALA A 1 124 ? 3.781 0.8 -2.99 1 96.75 124 ALA A N 1
ATOM 942 C CA . ALA A 1 124 ? 2.377 1.161 -3.162 1 96.75 124 ALA A CA 1
ATOM 943 C C . ALA A 1 124 ? 1.97 2.266 -2.189 1 96.75 124 ALA A C 1
ATOM 945 O O . ALA A 1 124 ? 0.926 2.898 -2.361 1 96.75 124 ALA A O 1
ATOM 946 N N . SER A 1 125 ? 2.787 2.541 -1.202 1 97.75 125 SER A N 1
ATOM 947 C CA . SER A 1 125 ? 2.381 3.512 -0.191 1 97.75 125 SER A CA 1
ATOM 948 C C . SER A 1 125 ? 3.588 4.066 0.56 1 97.75 125 SER A C 1
ATOM 950 O O . SER A 1 125 ? 4.691 3.523 0.459 1 97.75 125 SER A O 1
ATOM 952 N N . GLY A 1 126 ? 3.318 5.145 1.303 1 98 126 GLY A N 1
ATOM 953 C CA . GLY A 1 126 ? 4.344 5.664 2.191 1 98 126 GLY A CA 1
ATOM 954 C C . GLY A 1 126 ? 4.75 4.684 3.275 1 98 126 GLY A C 1
ATOM 955 O O . GLY A 1 126 ? 5.926 4.605 3.641 1 98 126 GLY A O 1
ATOM 956 N N . THR A 1 127 ? 3.783 3.934 3.799 1 98.12 127 THR A N 1
ATOM 957 C CA . THR A 1 127 ? 4.062 2.898 4.789 1 98.12 127 THR A CA 1
ATOM 958 C C . THR A 1 127 ? 5.074 1.893 4.246 1 98.12 127 THR A C 1
ATOM 960 O O . THR A 1 127 ? 6.051 1.562 4.926 1 98.12 127 THR A O 1
ATOM 963 N N . GLU A 1 128 ? 4.871 1.444 3.051 1 98.25 128 GLU A N 1
ATOM 964 C CA . GLU A 1 128 ? 5.789 0.479 2.453 1 98.25 128 GLU A CA 1
ATOM 965 C C . GLU A 1 128 ? 7.141 1.117 2.152 1 98.25 128 GLU A C 1
ATOM 967 O O . GLU A 1 128 ? 8.18 0.466 2.27 1 98.25 128 GLU A O 1
ATOM 972 N N . ALA A 1 129 ? 7.098 2.369 1.705 1 98.69 129 ALA A N 1
ATOM 973 C CA . ALA A 1 129 ? 8.352 3.062 1.434 1 98.69 129 ALA A CA 1
ATOM 974 C C . ALA A 1 129 ? 9.234 3.107 2.678 1 98.69 129 ALA A C 1
ATOM 976 O O . ALA A 1 129 ? 10.422 2.771 2.619 1 98.69 129 ALA A O 1
ATOM 977 N N . VAL A 1 130 ? 8.656 3.471 3.805 1 98.81 130 VAL A N 1
ATOM 978 C CA . VAL A 1 130 ? 9.406 3.564 5.055 1 98.81 130 VAL A CA 1
ATOM 979 C C . VAL A 1 130 ? 9.836 2.17 5.508 1 98.81 130 VAL A C 1
ATOM 981 O O . VAL A 1 130 ? 10.961 1.982 5.969 1 98.81 130 VAL A O 1
ATOM 984 N N . MET A 1 131 ? 8.961 1.2 5.363 1 98.69 131 MET A N 1
ATOM 985 C CA . MET A 1 131 ? 9.289 -0.181 5.707 1 98.69 131 MET A CA 1
ATOM 986 C C . MET A 1 131 ? 10.523 -0.654 4.941 1 98.69 131 MET A C 1
ATOM 988 O O . MET A 1 131 ? 11.477 -1.146 5.543 1 98.69 131 MET A O 1
ATOM 992 N N . PHE A 1 132 ? 10.531 -0.442 3.654 1 98.62 132 PHE A N 1
ATOM 993 C CA . PHE A 1 132 ? 11.625 -0.952 2.832 1 98.62 132 PHE A CA 1
ATOM 994 C C . PHE A 1 132 ? 12.883 -0.122 3.035 1 98.62 132 PHE A C 1
ATOM 996 O O . PHE A 1 132 ? 14 -0.635 2.906 1 98.62 132 PHE A O 1
ATOM 1003 N N . ALA A 1 133 ? 12.719 1.185 3.363 1 98.88 133 ALA A N 1
ATOM 1004 C CA . ALA A 1 133 ? 13.891 1.977 3.723 1 98.88 133 ALA A CA 1
ATOM 1005 C C . ALA A 1 133 ? 14.57 1.416 4.969 1 98.88 133 ALA A C 1
ATOM 1007 O O . ALA A 1 133 ? 15.797 1.273 5.004 1 98.88 133 ALA A O 1
ATOM 1008 N N . ILE A 1 134 ? 13.812 1.098 5.984 1 98.88 134 ILE A N 1
ATOM 1009 C CA . ILE A 1 134 ? 14.344 0.549 7.227 1 98.88 134 ILE A CA 1
ATOM 1010 C C . ILE A 1 134 ? 14.977 -0.813 6.957 1 98.88 134 ILE A C 1
ATOM 1012 O O . ILE A 1 134 ? 16.078 -1.096 7.438 1 98.88 134 ILE A O 1
ATOM 1016 N N . LYS A 1 135 ? 14.328 -1.645 6.18 1 98.62 135 LYS A N 1
ATOM 1017 C CA . LYS A 1 135 ? 14.867 -2.959 5.844 1 98.62 135 LYS A CA 1
ATOM 1018 C C . LYS A 1 135 ? 16.188 -2.83 5.082 1 98.62 135 LYS A C 1
ATOM 1020 O O . LYS A 1 135 ? 17.109 -3.607 5.309 1 98.62 135 LYS A O 1
ATOM 1025 N N . ALA A 1 136 ? 16.234 -1.893 4.156 1 98.5 136 ALA A N 1
ATOM 1026 C CA . ALA A 1 136 ? 17.484 -1.665 3.416 1 98.5 136 ALA A CA 1
ATOM 1027 C C . ALA A 1 136 ? 18.609 -1.218 4.348 1 98.5 136 ALA A C 1
ATOM 1029 O O . ALA A 1 136 ? 19.75 -1.66 4.207 1 98.5 136 ALA A O 1
ATOM 1030 N N . ALA A 1 137 ? 18.266 -0.307 5.281 1 98.75 137 ALA A N 1
ATOM 1031 C CA . ALA A 1 137 ? 19.25 0.14 6.254 1 98.75 137 ALA A CA 1
ATOM 1032 C C . ALA A 1 137 ? 19.781 -1.032 7.078 1 98.75 137 ALA A C 1
ATOM 1034 O O . ALA A 1 137 ? 20.984 -1.152 7.297 1 98.75 137 ALA A O 1
ATOM 1035 N N . ARG A 1 138 ? 18.906 -1.881 7.527 1 98.56 138 ARG A N 1
ATOM 1036 C CA . ARG A 1 138 ? 19.297 -3.061 8.297 1 98.56 138 ARG A CA 1
ATOM 1037 C C . ARG A 1 138 ? 20.172 -3.988 7.461 1 98.56 138 ARG A C 1
ATOM 1039 O O . ARG A 1 138 ? 21.203 -4.48 7.941 1 98.56 138 ARG A O 1
ATOM 1046 N N . ALA A 1 139 ? 19.734 -4.203 6.223 1 97.44 139 ALA A N 1
ATOM 1047 C CA . ALA A 1 139 ? 20.484 -5.094 5.34 1 97.44 139 ALA A CA 1
ATOM 1048 C C . ALA A 1 139 ? 21.891 -4.566 5.102 1 97.44 139 ALA A C 1
ATOM 1050 O O . ALA A 1 139 ? 22.828 -5.348 4.938 1 97.44 139 ALA A O 1
ATOM 1051 N N . THR A 1 140 ? 22.031 -3.32 5.125 1 96.81 140 THR A N 1
ATOM 1052 C CA . THR A 1 140 ? 23.312 -2.674 4.828 1 96.81 140 THR A CA 1
ATOM 1053 C C . THR A 1 140 ? 24.203 -2.639 6.062 1 96.81 140 THR A C 1
ATOM 1055 O O . THR A 1 140 ? 25.406 -2.869 5.973 1 96.81 140 THR A O 1
ATOM 1058 N N . THR A 1 141 ? 23.656 -2.412 7.242 1 97.69 141 THR A N 1
ATOM 1059 C CA . THR A 1 141 ? 24.453 -2.164 8.445 1 97.69 141 THR A CA 1
ATOM 1060 C C . THR A 1 141 ? 24.594 -3.439 9.266 1 97.69 141 THR A C 1
ATOM 1062 O O . THR A 1 141 ? 25.5 -3.555 10.086 1 97.69 141 THR A O 1
ATOM 1065 N N . GLY A 1 142 ? 23.625 -4.34 9.109 1 97.25 142 GLY A N 1
ATOM 1066 C CA . GLY A 1 142 ? 23.578 -5.523 9.953 1 97.25 142 GLY A CA 1
ATOM 1067 C C . GLY A 1 142 ? 23.062 -5.242 11.344 1 97.25 142 GLY A C 1
ATOM 1068 O O . GLY A 1 142 ? 23.125 -6.102 12.227 1 97.25 142 GLY A O 1
ATOM 1069 N N . ARG A 1 143 ? 22.562 -4.012 11.586 1 98.31 143 ARG A N 1
ATOM 1070 C CA . ARG A 1 143 ? 22.047 -3.59 12.883 1 98.31 143 ARG A CA 1
ATOM 1071 C C . ARG A 1 143 ? 20.516 -3.543 12.875 1 98.31 143 ARG A C 1
ATOM 1073 O O . ARG A 1 143 ? 19.906 -3.527 11.812 1 98.31 143 ARG A O 1
ATOM 1080 N N . VAL A 1 144 ? 19.859 -3.48 14.055 1 97.88 144 VAL A N 1
ATOM 1081 C CA . VAL A 1 144 ? 18.422 -3.746 14.109 1 97.88 144 VAL A CA 1
ATOM 1082 C C . VAL A 1 144 ? 17.688 -2.484 14.539 1 97.88 144 VAL A C 1
ATOM 1084 O O . VAL A 1 144 ? 16.625 -2.166 14 1 97.88 144 VAL A O 1
ATOM 1087 N N . ALA A 1 145 ? 18.234 -1.738 15.469 1 98.38 145 ALA A N 1
ATOM 1088 C CA . ALA A 1 145 ? 17.5 -0.673 16.141 1 98.38 145 ALA A CA 1
ATOM 1089 C C . ALA A 1 145 ? 17.344 0.547 15.234 1 98.38 145 ALA A C 1
ATOM 1091 O O . ALA A 1 145 ? 18.156 0.762 14.336 1 98.38 145 ALA A O 1
ATOM 1092 N N . ILE A 1 146 ? 16.297 1.293 15.492 1 98.31 146 ILE A N 1
ATOM 1093 C CA . ILE A 1 146 ? 15.961 2.502 14.75 1 98.31 146 ILE A CA 1
ATOM 1094 C C . ILE A 1 146 ? 15.805 3.674 15.711 1 98.31 146 ILE A C 1
ATOM 1096 O O . ILE A 1 146 ? 15.07 3.576 16.703 1 98.31 146 ILE A O 1
ATOM 1100 N N . ALA A 1 147 ? 16.516 4.734 15.492 1 98.06 147 ALA A N 1
ATOM 1101 C CA . ALA A 1 147 ? 16.234 5.992 16.188 1 98.06 147 ALA A CA 1
ATOM 1102 C C . ALA A 1 147 ? 15.219 6.824 15.414 1 98.06 147 ALA A C 1
ATOM 1104 O O . ALA A 1 147 ? 15.422 7.137 14.234 1 98.06 147 ALA A O 1
ATOM 1105 N N . ARG A 1 148 ? 14.156 7.098 15.984 1 96.19 148 ARG A N 1
ATOM 1106 C CA . ARG A 1 148 ? 13.164 7.934 15.32 1 96.19 148 ARG A CA 1
ATOM 1107 C C . ARG A 1 148 ? 12.945 9.234 16.078 1 96.19 148 ARG A C 1
ATOM 1109 O O . ARG A 1 148 ? 13.039 9.266 17.312 1 96.19 148 ARG A O 1
ATOM 1116 N N . VAL A 1 149 ? 12.625 10.281 15.398 1 95.56 149 VAL A N 1
ATOM 1117 C CA . VAL A 1 149 ? 12.359 11.578 16.016 1 95.56 149 VAL A CA 1
ATOM 1118 C C . VAL A 1 149 ? 10.883 11.672 16.391 1 95.56 149 VAL A C 1
ATOM 1120 O O . VAL A 1 149 ? 10.008 11.344 15.586 1 95.56 149 VAL A O 1
ATOM 1123 N N . GLU A 1 150 ? 10.625 12.055 17.562 1 92.38 150 GLU A N 1
ATOM 1124 C CA . GLU A 1 150 ? 9.258 12.133 18.078 1 92.38 150 GLU A CA 1
ATOM 1125 C C . GLU A 1 150 ? 8.406 13.07 17.234 1 92.38 150 GLU A C 1
ATOM 1127 O O . GLU A 1 150 ? 8.93 13.938 16.531 1 92.38 150 GLU A O 1
ATOM 1132 N N . GLY A 1 151 ? 7.043 12.867 17.234 1 90.69 151 GLY A N 1
ATOM 1133 C CA . GLY A 1 151 ? 6.086 13.781 16.625 1 90.69 151 GLY A CA 1
ATOM 1134 C C . GLY A 1 151 ? 5.863 13.523 15.148 1 90.69 151 GLY A C 1
ATOM 1135 O O . GLY A 1 151 ? 5.051 14.195 14.516 1 90.69 151 GLY A O 1
ATOM 1136 N N . ALA A 1 152 ? 6.578 12.594 14.656 1 92.69 152 ALA A N 1
ATOM 1137 C CA . ALA A 1 152 ? 6.453 12.32 13.227 1 92.69 152 ALA A CA 1
ATOM 1138 C C . ALA A 1 152 ? 5.578 11.102 12.977 1 92.69 152 ALA A C 1
ATOM 1140 O O . ALA A 1 152 ? 5.633 10.125 13.734 1 92.69 152 ALA A O 1
ATOM 1141 N N . TYR A 1 153 ? 4.754 11.18 11.945 1 93.44 153 TYR A N 1
ATOM 1142 C CA . TYR A 1 153 ? 4.016 10.031 11.43 1 93.44 153 TYR A CA 1
ATOM 1143 C C . TYR A 1 153 ? 4.781 9.359 10.297 1 93.44 153 TYR A C 1
ATOM 1145 O O . TYR A 1 153 ? 5.082 9.984 9.281 1 93.44 153 TYR A O 1
ATOM 1153 N N . HIS A 1 154 ? 5.102 8.07 10.477 1 96.81 154 HIS A N 1
ATOM 1154 C CA . HIS A 1 154 ? 5.914 7.371 9.492 1 96.81 154 HIS A CA 1
ATOM 1155 C C . HIS A 1 154 ? 5.176 6.16 8.93 1 96.81 154 HIS A C 1
ATOM 1157 O O . HIS A 1 154 ? 5.801 5.25 8.383 1 96.81 154 HIS A O 1
ATOM 1163 N N . GLY A 1 155 ? 3.871 6.121 9.07 1 95.56 155 GLY A N 1
ATOM 1164 C CA . GLY A 1 155 ? 3.127 4.973 8.578 1 95.56 155 GLY A CA 1
ATOM 1165 C C . GLY A 1 155 ? 2.932 3.893 9.625 1 95.56 155 GLY A C 1
ATOM 1166 O O . GLY A 1 155 ? 2.992 4.168 10.828 1 95.56 155 GLY A O 1
ATOM 1167 N N . ALA A 1 156 ? 2.668 2.672 9.18 1 96.44 156 ALA A N 1
ATOM 1168 C CA . ALA A 1 156 ? 2.115 1.67 10.086 1 96.44 156 ALA A CA 1
ATOM 1169 C C . ALA A 1 156 ? 3.115 0.544 10.336 1 96.44 156 ALA A C 1
ATOM 1171 O O . ALA A 1 156 ? 2.816 -0.413 11.055 1 96.44 156 ALA A O 1
ATOM 1172 N N . TYR A 1 157 ? 4.328 0.619 9.758 1 97.62 157 TYR A N 1
ATOM 1173 C CA . TYR A 1 157 ? 5.348 -0.391 10.016 1 97.62 157 TYR A CA 1
ATOM 1174 C C . TYR A 1 157 ? 5.84 -0.31 11.453 1 97.62 157 TYR A C 1
ATOM 1176 O O . TYR A 1 157 ? 6.18 0.771 11.945 1 97.62 157 TYR A O 1
ATOM 1184 N N . ASP A 1 158 ? 5.922 -1.313 12.148 1 97.5 158 ASP A N 1
ATOM 1185 C CA . ASP A 1 158 ? 5.965 -1.366 13.609 1 97.5 158 ASP A CA 1
ATOM 1186 C C . ASP A 1 158 ? 7.09 -0.489 14.156 1 97.5 158 ASP A C 1
ATOM 1188 O O . ASP A 1 158 ? 6.863 0.331 15.047 1 97.5 158 ASP A O 1
ATOM 1192 N N . TRP A 1 159 ? 8.273 -0.612 13.648 1 97.5 159 TRP A N 1
ATOM 1193 C CA . TRP A 1 159 ? 9.406 0.134 14.188 1 97.5 159 TRP A CA 1
ATOM 1194 C C . TRP A 1 159 ? 9.297 1.615 13.844 1 97.5 159 TRP A C 1
ATOM 1196 O O . TRP A 1 159 ? 9.867 2.463 14.539 1 97.5 159 TRP A O 1
ATOM 1206 N N . ALA A 1 160 ? 8.562 1.897 12.773 1 96.88 160 ALA A N 1
ATOM 1207 C CA . ALA A 1 160 ? 8.297 3.287 12.406 1 96.88 160 ALA A CA 1
ATOM 1208 C C . ALA A 1 160 ? 7.125 3.844 13.219 1 96.88 160 ALA A C 1
ATOM 1210 O O . ALA A 1 160 ? 7.039 5.055 13.438 1 96.88 160 ALA A O 1
ATOM 1211 N N . GLU A 1 161 ? 6.277 2.969 13.641 1 94.56 161 GLU A N 1
ATOM 1212 C CA . GLU A 1 161 ? 5.039 3.357 14.305 1 94.56 161 GLU A CA 1
ATOM 1213 C C . GLU A 1 161 ? 5.23 3.465 15.812 1 94.56 161 GLU A C 1
ATOM 1215 O O . GLU A 1 161 ? 4.598 4.297 16.469 1 94.56 161 GLU A O 1
ATOM 1220 N N . ALA A 1 162 ? 6.074 2.676 16.391 1 92.56 162 ALA A N 1
ATOM 1221 C CA . ALA A 1 162 ? 6.312 2.691 17.828 1 92.56 162 ALA A CA 1
ATOM 1222 C C . ALA A 1 162 ? 6.785 4.066 18.281 1 92.56 162 ALA A C 1
ATOM 1224 O O . ALA A 1 162 ? 7.695 4.648 17.688 1 92.56 162 ALA A O 1
ATOM 1225 N N . GLY A 1 163 ? 6.094 4.664 19.281 1 85.88 163 GLY A N 1
ATOM 1226 C CA . GLY A 1 163 ? 6.469 5.961 19.812 1 85.88 163 GLY A CA 1
ATOM 1227 C C . GLY A 1 163 ? 5.797 7.121 19.109 1 85.88 163 GLY A C 1
ATOM 1228 O O . GLY A 1 163 ? 6.035 8.281 19.453 1 85.88 163 GLY A O 1
ATOM 1229 N N . GLN A 1 164 ? 4.984 6.809 18.172 1 78.62 164 GLN A N 1
ATOM 1230 C CA . GLN A 1 164 ? 4.352 7.871 17.391 1 78.62 164 GLN A CA 1
ATOM 1231 C C . GLN A 1 164 ? 3.418 8.703 18.266 1 78.62 164 GLN A C 1
ATOM 1233 O O . GLN A 1 164 ? 3.258 9.906 18.031 1 78.62 164 GLN A O 1
ATOM 1238 N N . HIS A 1 165 ? 2.846 8.141 19.25 1 68.94 165 HIS A N 1
ATOM 1239 C CA . HIS A 1 165 ? 1.919 8.852 20.125 1 68.94 165 HIS A CA 1
ATOM 1240 C C . HIS A 1 165 ? 2.523 9.07 21.516 1 68.94 165 HIS A C 1
ATOM 1242 O O . HIS A 1 165 ? 1.8 9.336 22.469 1 68.94 165 HIS A O 1
ATOM 1248 N N . ALA A 1 166 ? 3.73 8.992 21.516 1 62.56 166 ALA A N 1
ATOM 1249 C CA . ALA A 1 166 ? 4.387 9.078 22.812 1 62.56 166 ALA A CA 1
ATOM 1250 C C . ALA A 1 166 ? 4.328 10.492 23.375 1 62.56 166 ALA A C 1
ATOM 1252 O O . ALA A 1 166 ? 4.555 11.461 22.641 1 62.56 166 ALA A O 1
ATOM 1253 N N . SER A 1 167 ? 3.785 10.516 24.547 1 61.78 167 SER A N 1
ATOM 1254 C CA . SER A 1 167 ? 3.771 11.789 25.266 1 61.78 167 SER A CA 1
ATOM 1255 C C . SER A 1 167 ? 5.027 11.961 26.109 1 61.78 167 SER A C 1
ATOM 1257 O O . SER A 1 167 ? 5.25 13.023 26.688 1 61.78 167 SER A O 1
ATOM 1259 N N . SER A 1 168 ? 5.777 10.852 26.188 1 61.75 168 SER A N 1
ATOM 1260 C CA . SER A 1 168 ? 7.031 10.867 26.938 1 61.75 168 SER A CA 1
ATOM 1261 C C . SER A 1 168 ? 8.195 10.375 26.078 1 61.75 168 SER A C 1
ATOM 1263 O O . SER A 1 168 ? 7.992 9.961 24.938 1 61.75 168 SER A O 1
ATOM 1265 N N . ASN A 1 169 ? 9.344 10.539 26.562 1 66.94 169 ASN A N 1
ATOM 1266 C CA . ASN A 1 169 ? 10.57 10.148 25.859 1 66.94 169 ASN A CA 1
ATOM 1267 C C . ASN A 1 169 ? 10.742 8.633 25.844 1 66.94 169 ASN A C 1
ATOM 1269 O O . ASN A 1 169 ? 11.844 8.133 25.609 1 66.94 169 ASN A O 1
ATOM 1273 N N . THR A 1 170 ? 9.672 8.023 26.094 1 74.69 170 THR A N 1
ATOM 1274 C CA . THR A 1 170 ? 9.742 6.57 26.016 1 74.69 170 THR A CA 1
ATOM 1275 C C . THR A 1 170 ? 8.789 6.035 24.953 1 74.69 170 THR A C 1
ATOM 1277 O O . THR A 1 170 ? 7.609 6.395 24.938 1 74.69 170 THR A O 1
ATOM 1280 N N . PRO A 1 171 ? 9.438 5.188 24.188 1 78.94 171 PRO A N 1
ATOM 1281 C CA . PRO A 1 171 ? 8.539 4.617 23.188 1 78.94 171 PRO A CA 1
ATOM 1282 C C . PRO A 1 171 ? 7.426 3.775 23.797 1 78.94 171 PRO A C 1
ATOM 1284 O O . PRO A 1 171 ? 7.652 3.086 24.797 1 78.94 171 PRO A O 1
ATOM 1287 N N . CYS A 1 172 ? 6.254 4.004 23.297 1 84.69 172 CYS A N 1
ATOM 1288 C CA . CYS A 1 172 ? 5.109 3.209 23.719 1 84.69 172 CYS A CA 1
ATOM 1289 C C . CYS A 1 172 ? 4.523 2.414 22.562 1 84.69 172 CYS A C 1
ATOM 1291 O O . CYS A 1 172 ? 4.773 2.734 21.406 1 84.69 172 CYS A O 1
ATOM 1293 N N . ALA A 1 173 ? 3.875 1.327 22.922 1 89.56 173 ALA A N 1
ATOM 1294 C CA . ALA A 1 173 ? 3.215 0.5 21.906 1 89.56 173 ALA A CA 1
ATOM 1295 C C . ALA A 1 173 ? 2.178 1.306 21.125 1 89.56 173 ALA A C 1
ATOM 1297 O O . ALA A 1 173 ? 1.448 2.113 21.719 1 89.56 173 ALA A O 1
ATOM 1298 N N . ALA A 1 174 ? 2.162 1.063 19.828 1 90.44 174 ALA A N 1
ATOM 1299 C CA . ALA A 1 174 ? 1.203 1.767 18.984 1 90.44 174 ALA A CA 1
ATOM 1300 C C . ALA A 1 174 ? -0.176 1.118 19.047 1 90.44 174 ALA A C 1
ATOM 1302 O O . ALA A 1 174 ? -1.188 1.759 18.766 1 90.44 174 ALA A O 1
ATOM 1303 N N . TYR A 1 175 ? -0.261 -0.101 19.375 1 92.81 175 TYR A N 1
ATOM 1304 C CA . TYR A 1 175 ? -1.501 -0.854 19.516 1 92.81 175 TYR A CA 1
ATOM 1305 C C . TYR A 1 175 ? -1.341 -1.977 20.531 1 92.81 175 TYR A C 1
ATOM 1307 O O . TYR A 1 175 ? -0.223 -2.418 20.812 1 92.81 175 TYR A O 1
ATOM 1315 N N . PRO A 1 176 ? -2.461 -2.361 21.188 1 93.62 176 PRO A N 1
ATOM 1316 C CA . PRO A 1 176 ? -2.369 -3.5 22.109 1 93.62 176 PRO A CA 1
ATOM 1317 C C . PRO A 1 176 ? -1.86 -4.766 21.422 1 93.62 176 PRO A C 1
ATOM 1319 O O . PRO A 1 176 ? -2.305 -5.102 20.312 1 93.62 176 PRO A O 1
ATOM 1322 N N . GLY A 1 177 ? -0.881 -5.406 22.031 1 94.94 177 GLY A N 1
ATOM 1323 C CA . GLY A 1 177 ? -0.378 -6.656 21.5 1 94.94 177 GLY A CA 1
ATOM 1324 C C . GLY A 1 177 ? 0.856 -6.48 20.625 1 94.94 177 GLY A C 1
ATOM 1325 O O . GLY A 1 177 ? 1.435 -7.461 20.156 1 94.94 177 GLY A O 1
ATOM 1326 N N . MET A 1 178 ? 1.272 -5.258 20.406 1 96.69 178 MET A N 1
ATOM 1327 C CA . MET A 1 178 ? 2.535 -5.043 19.703 1 96.69 178 MET A CA 1
ATOM 1328 C C . MET A 1 178 ? 3.678 -5.77 20.406 1 96.69 178 MET A C 1
ATOM 1330 O O . MET A 1 178 ? 3.791 -5.719 21.641 1 96.69 178 MET A O 1
ATOM 1334 N N . PRO A 1 179 ? 4.535 -6.441 19.703 1 97.56 179 PRO A N 1
ATOM 1335 C CA . PRO A 1 179 ? 5.648 -7.129 20.359 1 97.56 179 PRO A CA 1
ATOM 1336 C C . PRO A 1 179 ? 6.539 -6.176 21.156 1 97.56 179 PRO A C 1
ATOM 1338 O O . PRO A 1 179 ? 6.945 -5.129 20.641 1 97.56 179 PRO A O 1
ATOM 1341 N N . ALA A 1 180 ? 6.926 -6.527 22.328 1 96.5 180 ALA A N 1
ATOM 1342 C CA . ALA A 1 180 ? 7.777 -5.715 23.188 1 96.5 180 ALA A CA 1
ATOM 1343 C C . ALA A 1 180 ? 9.148 -5.492 22.562 1 96.5 180 ALA A C 1
ATOM 1345 O O . ALA A 1 180 ? 9.758 -4.438 22.734 1 96.5 180 ALA A O 1
ATOM 1346 N N . SER A 1 181 ? 9.578 -6.488 21.812 1 96.88 181 SER A N 1
ATOM 1347 C CA . SER A 1 181 ? 10.883 -6.406 21.172 1 96.88 181 SER A CA 1
ATOM 1348 C C . SER A 1 181 ? 10.945 -5.242 20.188 1 96.88 181 SER A C 1
ATOM 1350 O O . SER A 1 181 ? 12.008 -4.668 19.953 1 96.88 181 SER A O 1
ATOM 1352 N N . VAL A 1 182 ? 9.766 -4.895 19.578 1 97.31 182 VAL A N 1
ATOM 1353 C CA . VAL A 1 182 ? 9.703 -3.742 18.688 1 97.31 182 VAL A CA 1
ATOM 1354 C C . VAL A 1 182 ? 10.039 -2.469 19.469 1 97.31 182 VAL A C 1
ATOM 1356 O O . VAL A 1 182 ? 10.852 -1.655 19.016 1 97.31 182 VAL A O 1
ATOM 1359 N N . ILE A 1 183 ? 9.477 -2.332 20.594 1 95.5 183 ILE A N 1
ATOM 1360 C CA . ILE A 1 183 ? 9.68 -1.159 21.453 1 95.5 183 ILE A CA 1
ATOM 1361 C C . ILE A 1 183 ? 11.141 -1.083 21.891 1 95.5 183 ILE A C 1
ATOM 1363 O O . ILE A 1 183 ? 11.742 -0.008 21.875 1 95.5 183 ILE A O 1
ATOM 1367 N N . ASP A 1 184 ? 11.719 -2.246 22.172 1 95.94 184 ASP A N 1
ATOM 1368 C CA . ASP A 1 184 ? 13.102 -2.326 22.625 1 95.94 184 ASP A CA 1
ATOM 1369 C C . ASP A 1 184 ? 14.062 -1.842 21.547 1 95.94 184 ASP A C 1
ATOM 1371 O O . ASP A 1 184 ? 15.148 -1.34 21.844 1 95.94 184 ASP A O 1
ATOM 1375 N N . ASP A 1 185 ? 13.617 -1.957 20.312 1 97.31 185 ASP A N 1
ATOM 1376 C CA . ASP A 1 185 ? 14.5 -1.666 19.172 1 97.31 185 ASP A CA 1
ATOM 1377 C C . ASP A 1 185 ? 14.289 -0.24 18.672 1 97.31 185 ASP A C 1
ATOM 1379 O O . ASP A 1 185 ? 14.828 0.141 17.625 1 97.31 185 ASP A O 1
ATOM 1383 N N . VAL A 1 186 ? 13.539 0.561 19.406 1 97.19 186 VAL A N 1
ATOM 1384 C CA . VAL A 1 186 ? 13.281 1.933 18.969 1 97.19 186 VAL A CA 1
ATOM 1385 C C . VAL A 1 186 ? 13.852 2.91 20 1 97.19 186 VAL A C 1
ATOM 1387 O O . VAL A 1 186 ? 13.602 2.775 21.203 1 97.19 186 VAL A O 1
ATOM 1390 N N . VAL A 1 187 ? 14.672 3.793 19.547 1 96.56 187 VAL A N 1
ATOM 1391 C CA . VAL A 1 187 ? 15.188 4.906 20.344 1 96.56 187 VAL A CA 1
ATOM 1392 C C . VAL A 1 187 ? 14.477 6.195 19.938 1 96.56 187 VAL A C 1
ATOM 1394 O O . VAL A 1 187 ? 14.508 6.594 18.781 1 96.56 187 VAL A O 1
ATOM 1397 N N . LEU A 1 188 ? 13.852 6.828 20.891 1 95.38 188 LEU A N 1
ATOM 1398 C CA . LEU A 1 188 ? 13.125 8.055 20.594 1 95.38 188 LEU A CA 1
ATOM 1399 C C . LEU A 1 188 ? 14.008 9.281 20.812 1 95.38 188 LEU A C 1
ATOM 1401 O O . LEU A 1 188 ? 14.641 9.406 21.875 1 95.38 188 LEU A O 1
ATOM 1405 N N . LEU A 1 189 ? 14.07 10.102 19.828 1 95.88 189 LEU A N 1
ATOM 1406 C CA . LEU A 1 189 ? 14.836 11.344 19.875 1 95.88 189 LEU A CA 1
ATOM 1407 C C . LEU A 1 189 ? 13.914 12.547 20 1 95.88 189 LEU A C 1
ATOM 1409 O O . LEU A 1 189 ? 12.844 12.586 19.375 1 95.88 189 LEU A O 1
ATOM 1413 N N . GLN A 1 190 ? 14.336 13.516 20.766 1 94.25 190 GLN A N 1
ATOM 1414 C CA . GLN A 1 190 ? 13.57 14.75 20.906 1 94.25 190 GLN A CA 1
ATOM 1415 C C . GLN A 1 190 ? 13.852 15.695 19.734 1 94.25 190 GLN A C 1
ATOM 1417 O O . GLN A 1 190 ? 15.008 15.938 19.391 1 94.25 190 GLN A O 1
ATOM 1422 N N . PHE A 1 191 ? 12.797 16.172 19.188 1 95 191 PHE A N 1
ATOM 1423 C CA . PHE A 1 191 ? 12.914 17.094 18.078 1 95 191 PHE A CA 1
ATOM 1424 C C . PHE A 1 191 ? 13.547 18.406 18.531 1 95 191 PHE A C 1
ATOM 1426 O O . PHE A 1 191 ? 13.156 18.969 19.562 1 95 191 PHE A O 1
ATOM 1433 N N . ASN A 1 192 ? 14.586 18.891 17.844 1 96.12 192 ASN A N 1
ATOM 1434 C CA . ASN A 1 192 ? 15.258 20.172 18.062 1 96.12 192 ASN A CA 1
ATOM 1435 C C . ASN A 1 192 ? 15.969 20.203 19.406 1 96.12 192 ASN A C 1
ATOM 1437 O O . ASN A 1 192 ? 15.969 21.219 20.094 1 96.12 192 ASN A O 1
ATOM 1441 N N . CYS A 1 193 ? 16.469 19.062 19.844 1 96.12 193 CYS A N 1
ATOM 1442 C CA . CYS A 1 193 ? 17.328 18.953 21.016 1 96.12 193 CYS A CA 1
ATOM 1443 C C . CYS A 1 193 ? 18.641 18.266 20.688 1 96.12 193 CYS A C 1
ATOM 1445 O O . CYS A 1 193 ? 18.828 17.094 21 1 96.12 193 CYS A O 1
ATOM 1447 N N . PRO A 1 194 ? 19.609 19.031 20.219 1 97.69 194 PRO A N 1
ATOM 1448 C CA . PRO A 1 194 ? 20.859 18.438 19.734 1 97.69 194 PRO A CA 1
ATOM 1449 C C . PRO A 1 194 ? 21.609 17.688 20.828 1 97.69 194 PRO A C 1
ATOM 1451 O O . PRO A 1 194 ? 22.188 16.625 20.562 1 97.69 194 PRO A O 1
ATOM 1454 N N . ALA A 1 195 ? 21.594 18.203 22.031 1 97.62 195 ALA A N 1
ATOM 1455 C CA . ALA A 1 195 ? 22.344 17.578 23.125 1 97.62 195 ALA A CA 1
ATOM 1456 C C . ALA A 1 195 ? 21.766 16.203 23.453 1 97.62 195 ALA A C 1
ATOM 1458 O O . ALA A 1 195 ? 22.531 15.242 23.609 1 97.62 195 ALA A O 1
ATOM 1459 N N . GLU A 1 196 ? 20.5 16.172 23.516 1 96.81 196 GLU A N 1
ATOM 1460 C CA . GLU A 1 196 ? 19.828 14.898 23.781 1 96.81 196 GLU A CA 1
ATOM 1461 C C . GLU A 1 196 ? 20.047 13.906 22.641 1 96.81 196 GLU A C 1
ATOM 1463 O O . GLU A 1 196 ? 20.266 12.719 22.875 1 96.81 196 GLU A O 1
ATOM 1468 N N . LEU A 1 197 ? 19.969 14.352 21.484 1 97.31 197 LEU A N 1
ATOM 1469 C CA . LEU A 1 197 ? 20.219 13.547 20.281 1 97.31 197 LEU A CA 1
ATOM 1470 C C . LEU A 1 197 ? 21.594 12.922 20.328 1 97.31 197 LEU A C 1
ATOM 1472 O O . LEU A 1 197 ? 21.734 11.711 20.125 1 97.31 197 LEU A O 1
ATOM 1476 N N . GLU A 1 198 ? 22.578 13.727 20.562 1 98.12 198 GLU A N 1
ATOM 1477 C CA . GLU A 1 198 ? 23.953 13.234 20.609 1 98.12 198 GLU A CA 1
ATOM 1478 C C . GLU A 1 198 ? 24.125 12.164 21.688 1 98.12 198 GLU A C 1
ATOM 1480 O O . GLU A 1 198 ? 24.797 11.148 21.453 1 98.12 198 GLU A O 1
ATOM 1485 N N . GLN A 1 199 ? 23.562 12.438 22.781 1 97.88 199 GLN A N 1
ATOM 1486 C CA . GLN A 1 199 ? 23.672 11.508 23.906 1 97.88 199 GLN A CA 1
ATOM 1487 C C . GLN A 1 199 ? 23.016 10.164 23.578 1 97.88 199 GLN A C 1
ATOM 1489 O O . GLN A 1 199 ? 23.625 9.109 23.766 1 97.88 199 GLN A O 1
ATOM 1494 N N . GLN A 1 200 ? 21.797 10.195 23.062 1 97.25 200 GLN A N 1
ATOM 1495 C CA . GLN A 1 200 ? 21.047 8.984 22.766 1 97.25 200 GLN A CA 1
ATOM 1496 C C . GLN A 1 200 ? 21.734 8.172 21.672 1 97.25 200 GLN A C 1
ATOM 1498 O O . GLN A 1 200 ? 21.797 6.945 21.734 1 97.25 200 GLN A O 1
ATOM 1503 N N . ILE A 1 201 ? 22.234 8.844 20.688 1 98.31 201 ILE A N 1
ATOM 1504 C CA . ILE A 1 201 ? 22.891 8.164 19.578 1 98.31 201 ILE A CA 1
ATOM 1505 C C . ILE A 1 201 ? 24.188 7.512 20.078 1 98.31 201 ILE A C 1
ATOM 1507 O O . ILE A 1 201 ? 24.469 6.355 19.75 1 98.31 201 ILE A O 1
ATOM 1511 N N . ALA A 1 202 ? 24.938 8.219 20.875 1 97.75 202 ALA A N 1
ATOM 1512 C CA . ALA A 1 202 ? 26.188 7.672 21.391 1 97.75 202 ALA A CA 1
ATOM 1513 C C . ALA A 1 202 ? 25.938 6.422 22.234 1 97.75 202 ALA A C 1
ATOM 1515 O O . ALA A 1 202 ? 26.672 5.434 22.125 1 97.75 202 ALA A O 1
ATOM 1516 N N . MET A 1 203 ? 24.938 6.438 23.016 1 97.94 203 MET A N 1
ATOM 1517 C CA . MET A 1 203 ? 24.609 5.34 23.922 1 97.94 203 MET A CA 1
ATOM 1518 C C . MET A 1 203 ? 24.141 4.113 23.141 1 97.94 203 MET A C 1
ATOM 1520 O O . MET A 1 203 ? 24.266 2.986 23.625 1 97.94 203 MET A O 1
ATOM 1524 N N . ASN A 1 204 ? 23.625 4.332 21.906 1 98.19 204 ASN A N 1
ATOM 1525 C CA . ASN A 1 204 ? 23 3.238 21.172 1 98.19 204 ASN A CA 1
ATOM 1526 C C . ASN A 1 204 ? 23.703 2.975 19.844 1 98.19 204 ASN A C 1
ATOM 1528 O O . ASN A 1 204 ? 23.219 2.197 19.031 1 98.19 204 ASN A O 1
ATOM 1532 N N . ALA A 1 205 ? 24.797 3.564 19.609 1 97.56 205 ALA A N 1
ATOM 1533 C CA . ALA A 1 205 ? 25.453 3.611 18.312 1 97.56 205 ALA A CA 1
ATOM 1534 C C . ALA A 1 205 ? 25.688 2.205 17.766 1 97.56 205 ALA A C 1
ATOM 1536 O O . ALA A 1 205 ? 25.5 1.951 16.578 1 97.56 205 ALA A O 1
ATOM 1537 N N . GLY A 1 206 ? 26 1.289 18.531 1 97.5 206 GLY A N 1
ATOM 1538 C CA . GLY A 1 206 ? 26.375 -0.052 18.109 1 97.5 206 GLY A CA 1
ATOM 1539 C C . GLY A 1 206 ? 25.203 -0.865 17.609 1 97.5 206 GLY A C 1
ATOM 1540 O O . GLY A 1 206 ? 25.391 -1.844 16.875 1 97.5 206 GLY A O 1
ATOM 1541 N N . ARG A 1 207 ? 24.031 -0.494 17.891 1 98.12 207 ARG A N 1
ATOM 1542 C CA . ARG A 1 207 ? 22.875 -1.298 17.516 1 98.12 207 ARG A CA 1
ATOM 1543 C C . ARG A 1 207 ? 22 -0.548 16.531 1 98.12 207 ARG A C 1
ATOM 1545 O O . ARG A 1 207 ? 21.031 -1.106 16 1 98.12 207 ARG A O 1
ATOM 1552 N N . LEU A 1 208 ? 22.281 0.741 16.219 1 98.75 208 LEU A N 1
ATOM 1553 C CA . LEU A 1 208 ? 21.391 1.563 15.391 1 98.75 208 LEU A CA 1
ATOM 1554 C C . LEU A 1 208 ? 21.688 1.354 13.906 1 98.75 208 LEU A C 1
ATOM 1556 O O . LEU A 1 208 ? 22.797 1.62 13.445 1 98.75 208 LEU A O 1
ATOM 1560 N N . ALA A 1 209 ? 20.609 0.935 13.203 1 98.81 209 ALA A N 1
ATOM 1561 C CA . ALA A 1 209 ? 20.672 0.828 11.75 1 98.81 209 ALA A CA 1
ATOM 1562 C C . ALA A 1 209 ? 20.438 2.182 11.086 1 98.81 209 ALA A C 1
ATOM 1564 O O . ALA A 1 209 ? 21.094 2.518 10.094 1 98.81 209 ALA A O 1
ATOM 1565 N N . ALA A 1 210 ? 19.516 2.943 11.719 1 98.88 210 ALA A N 1
ATOM 1566 C CA . ALA A 1 210 ? 19.109 4.16 11.016 1 98.88 210 ALA A CA 1
ATOM 1567 C C . ALA A 1 210 ? 18.578 5.203 11.992 1 98.88 210 ALA A C 1
ATOM 1569 O O . ALA A 1 210 ? 18.141 4.867 13.102 1 98.88 210 ALA A O 1
ATOM 1570 N N . ILE A 1 211 ? 18.719 6.434 11.617 1 98.88 211 ILE A N 1
ATOM 1571 C CA . ILE A 1 211 ? 17.938 7.547 12.133 1 98.88 211 ILE A CA 1
ATOM 1572 C C . ILE A 1 211 ? 16.812 7.883 11.156 1 98.88 211 ILE A C 1
ATOM 1574 O O . ILE A 1 211 ? 17.062 8.188 9.984 1 98.88 211 ILE A O 1
ATOM 1578 N N . LEU A 1 212 ? 15.578 7.719 11.578 1 98.75 212 LEU A N 1
ATOM 1579 C CA . LEU A 1 212 ? 14.383 8.031 10.805 1 98.75 212 LEU A CA 1
ATOM 1580 C C . LEU A 1 212 ? 13.828 9.398 11.188 1 98.75 212 LEU A C 1
ATOM 1582 O O . LEU A 1 212 ? 13.406 9.594 12.328 1 98.75 212 LEU A O 1
ATOM 1586 N N . ILE A 1 213 ? 13.742 10.32 10.188 1 98.25 213 ILE A N 1
ATOM 1587 C CA . ILE A 1 213 ? 13.344 11.68 10.523 1 98.25 213 ILE A CA 1
ATOM 1588 C C . ILE A 1 213 ? 12.406 12.227 9.453 1 98.25 213 ILE A C 1
ATOM 1590 O O . ILE A 1 213 ? 12.602 11.984 8.266 1 98.25 213 ILE A O 1
ATOM 1594 N N . ASP A 1 214 ? 11.383 12.773 9.828 1 97.56 214 ASP A N 1
ATOM 1595 C CA . ASP A 1 214 ? 10.633 13.766 9.055 1 97.56 214 ASP A CA 1
ATOM 1596 C C . ASP A 1 214 ? 11.148 15.18 9.32 1 97.56 214 ASP A C 1
ATOM 1598 O O . ASP A 1 214 ? 10.977 15.703 10.422 1 97.56 214 ASP A O 1
ATOM 1602 N N . PRO A 1 215 ? 11.758 15.859 8.352 1 96.31 215 PRO A N 1
ATOM 1603 C CA . PRO A 1 215 ? 12.43 17.141 8.625 1 96.31 215 PRO A CA 1
ATOM 1604 C C . PRO A 1 215 ? 11.469 18.203 9.141 1 96.31 215 PRO A C 1
ATOM 1606 O O . PRO A 1 215 ? 11.898 19.156 9.797 1 96.31 215 PRO A O 1
ATOM 1609 N N . MET A 1 216 ? 10.266 18.109 8.867 1 94.81 216 MET A N 1
ATOM 1610 C CA . MET A 1 216 ? 9.227 19.031 9.336 1 94.81 216 MET A CA 1
ATOM 1611 C C . MET A 1 216 ? 7.918 18.281 9.586 1 94.81 216 MET A C 1
ATOM 1613 O O . MET A 1 216 ? 6.973 18.406 8.805 1 94.81 216 MET A O 1
ATOM 1617 N N . PRO A 1 217 ? 7.84 17.609 10.711 1 93.94 217 PRO A N 1
ATOM 1618 C CA . PRO A 1 217 ? 6.727 16.703 10.953 1 93.94 217 PRO A CA 1
ATOM 1619 C C . PRO A 1 217 ? 5.391 17.422 11.109 1 93.94 217 PRO A C 1
ATOM 1621 O O . PRO A 1 217 ? 5.254 18.297 11.961 1 93.94 217 PRO A O 1
ATOM 1624 N N . SER A 1 218 ? 4.426 17 10.312 1 91.19 218 SER A N 1
ATOM 1625 C CA . SER A 1 218 ? 3.086 17.578 10.336 1 91.19 218 SER A CA 1
ATOM 1626 C C . SER A 1 218 ? 2.41 17.359 11.688 1 91.19 218 SER A C 1
ATOM 1628 O O . SER A 1 218 ? 1.822 18.281 12.25 1 91.19 218 SER A O 1
ATOM 1630 N N . ARG A 1 219 ? 2.504 16.188 12.25 1 87.69 219 ARG A N 1
ATOM 1631 C CA . ARG A 1 219 ? 1.836 15.867 13.508 1 87.69 219 ARG A CA 1
ATOM 1632 C C . ARG A 1 219 ? 2.402 16.688 14.664 1 87.69 219 ARG A C 1
ATOM 1634 O O . ARG A 1 219 ? 1.688 17 15.617 1 87.69 219 ARG A O 1
ATOM 1641 N N . ALA A 1 220 ? 3.652 17.016 14.531 1 88.94 220 ALA A N 1
ATOM 1642 C CA . ALA A 1 220 ? 4.285 17.812 15.578 1 88.94 220 ALA A CA 1
ATOM 1643 C C . ALA A 1 220 ? 4.008 19.297 15.383 1 88.94 220 ALA A C 1
ATOM 1645 O O . ALA A 1 220 ? 4.52 20.125 16.125 1 88.94 220 ALA A O 1
ATOM 1646 N N . GLY A 1 221 ? 3.248 19.609 14.422 1 91.94 221 GLY A N 1
ATOM 1647 C CA . GLY A 1 221 ? 2.793 20.984 14.312 1 91.94 221 GLY A CA 1
ATOM 1648 C C . GLY A 1 221 ? 3.578 21.797 13.289 1 91.94 221 GLY A C 1
ATOM 1649 O O . GLY A 1 221 ? 3.6 23.016 13.352 1 91.94 221 GLY A O 1
ATOM 1650 N N . LEU A 1 222 ? 4.324 21.125 12.422 1 96.38 222 LEU A N 1
ATOM 1651 C CA . LEU A 1 222 ? 5.09 21.797 11.375 1 96.38 222 LEU A CA 1
ATOM 1652 C C . LEU A 1 222 ? 6.113 22.75 11.977 1 96.38 222 LEU A C 1
ATOM 1654 O O . LEU A 1 222 ? 6.23 23.891 11.539 1 96.38 222 LEU A O 1
ATOM 1658 N N . ILE A 1 223 ? 6.797 22.266 12.969 1 95.19 223 ILE A N 1
ATOM 1659 C CA . ILE A 1 223 ? 7.863 23.031 13.609 1 95.19 223 ILE A CA 1
ATOM 1660 C C . ILE A 1 223 ? 9.109 23 12.727 1 95.19 223 ILE A C 1
ATOM 1662 O O . ILE A 1 223 ? 9.516 21.938 12.258 1 95.19 223 ILE A O 1
ATOM 1666 N N . GLU A 1 224 ? 9.672 24.109 12.531 1 95.44 224 GLU A N 1
ATOM 1667 C CA . GLU A 1 224 ? 10.898 24.188 11.742 1 95.44 224 GLU A CA 1
ATOM 1668 C C . GLU A 1 224 ? 12.062 23.531 12.477 1 95.44 224 GLU A C 1
ATOM 1670 O O . GLU A 1 224 ? 12.25 23.75 13.68 1 95.44 224 GLU A O 1
ATOM 1675 N N . PRO A 1 225 ? 12.812 22.719 11.766 1 97.19 225 PRO A N 1
ATOM 1676 C CA . PRO A 1 225 ? 14.016 22.188 12.414 1 97.19 225 PRO A CA 1
ATOM 1677 C C . PRO A 1 225 ? 15.102 23.25 12.586 1 97.19 225 PRO A C 1
ATOM 1679 O O . PRO A 1 22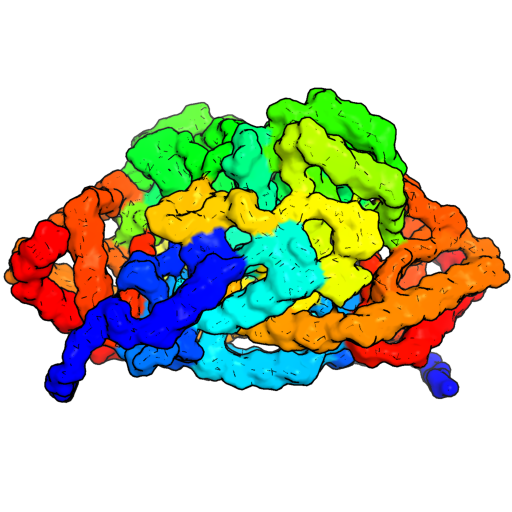5 ? 15.312 24.078 11.688 1 97.19 225 PRO A O 1
ATOM 1682 N N . THR A 1 226 ? 15.789 23.25 13.742 1 97.44 226 THR A N 1
ATOM 1683 C CA . THR A 1 226 ? 16.906 24.172 13.906 1 97.44 226 THR A CA 1
ATOM 1684 C C . THR A 1 226 ? 18.125 23.703 13.109 1 97.44 226 THR A C 1
ATOM 1686 O O . THR A 1 226 ? 18.297 22.5 12.883 1 97.44 226 THR A O 1
ATOM 1689 N N . GLU A 1 227 ? 18.922 24.641 12.688 1 97.94 227 GLU A N 1
ATOM 1690 C CA . GLU A 1 227 ? 20.141 24.312 11.953 1 97.94 227 GLU A CA 1
ATOM 1691 C C . GLU A 1 227 ? 21.047 23.406 12.766 1 97.94 227 GLU A C 1
ATOM 1693 O O . GLU A 1 227 ? 21.641 22.469 12.227 1 97.94 227 GLU A O 1
ATOM 1698 N N . GLU A 1 228 ? 21.141 23.672 14.039 1 98.38 228 GLU A N 1
ATOM 1699 C CA . GLU A 1 228 ? 21.984 22.875 14.922 1 98.38 228 GLU A CA 1
ATOM 1700 C C . GLU A 1 228 ? 21.5 21.438 15.016 1 98.38 228 GLU A C 1
ATOM 1702 O O . GLU A 1 228 ? 22.312 20.516 15.047 1 98.38 228 GLU A O 1
ATOM 1707 N N . PHE A 1 229 ? 20.266 21.266 15.156 1 98.25 229 PHE A N 1
ATOM 1708 C CA . PHE A 1 229 ? 19.672 19.938 15.242 1 98.25 229 PHE A CA 1
ATOM 1709 C C . PHE A 1 229 ? 20 19.125 14 1 98.25 229 PHE A C 1
ATOM 1711 O O . PHE A 1 229 ? 20.469 17.984 14.109 1 98.25 229 PHE A O 1
ATOM 1718 N N . ILE A 1 230 ? 19.828 19.688 12.758 1 98.75 230 ILE A N 1
ATOM 1719 C CA . ILE A 1 230 ? 20.094 19.016 11.484 1 98.75 230 ILE A CA 1
ATOM 1720 C C . ILE A 1 230 ? 21.578 18.734 11.352 1 98.75 230 ILE A C 1
ATOM 1722 O O . ILE A 1 230 ? 21.969 17.625 10.961 1 98.75 230 ILE A O 1
ATOM 1726 N N . ALA A 1 231 ? 22.406 19.703 11.719 1 98.75 231 ALA A N 1
ATOM 1727 C CA . ALA A 1 231 ? 23.859 19.516 11.641 1 98.75 231 ALA A CA 1
ATOM 1728 C C . ALA A 1 231 ? 24.312 18.375 12.547 1 98.75 231 ALA A C 1
ATOM 1730 O O . ALA A 1 231 ? 25.219 17.609 12.195 1 98.75 231 ALA A O 1
ATOM 1731 N N . THR A 1 232 ? 23.719 18.312 13.672 1 98.81 232 THR A N 1
ATOM 1732 C CA . THR A 1 232 ? 24.062 17.266 14.633 1 98.81 232 THR A CA 1
ATOM 1733 C C . THR A 1 232 ? 23.688 15.891 14.094 1 98.81 232 THR A C 1
ATOM 1735 O O . THR A 1 232 ? 24.438 14.93 14.25 1 98.81 232 THR A O 1
ATOM 1738 N N . ILE A 1 233 ? 22.531 15.742 13.469 1 98.81 233 ILE A N 1
ATOM 1739 C CA . ILE A 1 233 ? 22.125 14.477 12.867 1 98.81 233 ILE A CA 1
ATOM 1740 C C . ILE A 1 233 ? 23.156 14.047 11.82 1 98.81 233 ILE A C 1
ATOM 1742 O O . ILE A 1 233 ? 23.609 12.906 11.828 1 98.81 233 ILE A O 1
ATOM 1746 N N . ASN A 1 234 ? 23.516 15 10.938 1 98.81 234 ASN A N 1
ATOM 1747 C CA . ASN A 1 234 ? 24.5 14.703 9.898 1 98.81 234 ASN A CA 1
ATOM 1748 C C . ASN A 1 234 ? 25.812 14.219 10.492 1 98.81 234 ASN A C 1
ATOM 1750 O O . ASN A 1 234 ? 26.391 13.242 10.016 1 98.81 234 ASN A O 1
ATOM 1754 N N . LYS A 1 235 ? 26.203 14.867 11.516 1 98.75 235 LYS A N 1
ATOM 1755 C CA . LYS A 1 235 ? 27.5 14.594 12.141 1 98.75 235 LYS A CA 1
ATOM 1756 C C . LYS A 1 235 ? 27.5 13.227 12.812 1 98.75 235 LYS A C 1
ATOM 1758 O O . LYS A 1 235 ? 28.375 12.391 12.539 1 98.75 235 LYS A O 1
ATOM 1763 N N . VAL A 1 236 ? 26.562 12.953 13.672 1 98.69 236 VAL A N 1
ATOM 1764 C CA . VAL A 1 236 ? 26.578 11.75 14.5 1 98.69 236 VAL A CA 1
ATOM 1765 C C . VAL A 1 236 ? 26.312 10.523 13.633 1 98.69 236 VAL A C 1
ATOM 1767 O O . VAL A 1 236 ? 26.859 9.445 13.898 1 98.69 236 VAL A O 1
ATOM 1770 N N . ALA A 1 237 ? 25.438 10.664 12.641 1 98.69 237 ALA A N 1
ATOM 1771 C CA . ALA A 1 237 ? 25.188 9.539 11.75 1 98.69 237 ALA A CA 1
ATOM 1772 C C . ALA A 1 237 ? 26.453 9.133 11.008 1 98.69 237 ALA A C 1
ATOM 1774 O O . ALA A 1 237 ? 26.766 7.941 10.914 1 98.69 237 ALA A O 1
ATOM 1775 N N . LYS A 1 238 ? 27.203 10.07 10.477 1 98.19 238 LYS A N 1
ATOM 1776 C CA . LYS A 1 238 ? 28.453 9.812 9.789 1 98.19 238 LYS A CA 1
ATOM 1777 C C . LYS A 1 238 ? 29.484 9.195 10.734 1 98.19 238 LYS A C 1
ATOM 1779 O O . LYS A 1 238 ? 30.156 8.219 10.383 1 98.19 238 LYS A O 1
ATOM 1784 N N . GLN A 1 239 ? 29.547 9.742 11.867 1 98.44 239 GLN A N 1
ATOM 1785 C CA . GLN A 1 239 ? 30.531 9.312 12.867 1 98.44 239 GLN A CA 1
ATOM 1786 C C . GLN A 1 239 ? 30.328 7.844 13.242 1 98.44 239 GLN A C 1
ATOM 1788 O O . GLN A 1 239 ? 31.297 7.113 13.453 1 98.44 239 GLN A O 1
ATOM 1793 N N . HIS A 1 240 ? 29.094 7.426 13.312 1 98.5 240 HIS A N 1
ATOM 1794 C CA . HIS A 1 240 ? 28.812 6.113 13.867 1 98.5 240 HIS A CA 1
ATOM 1795 C C . HIS A 1 240 ? 28.344 5.145 12.789 1 98.5 240 HIS A C 1
ATOM 1797 O O . HIS A 1 240 ? 27.953 4.012 13.086 1 98.5 240 HIS A O 1
ATOM 1803 N N . GLY A 1 241 ? 28.359 5.547 11.508 1 98.31 241 GLY A N 1
ATOM 1804 C CA . GLY A 1 241 ? 27.938 4.684 10.414 1 98.31 241 GLY A CA 1
ATOM 1805 C C . GLY A 1 241 ? 26.469 4.332 10.477 1 98.31 241 GLY A C 1
ATOM 1806 O O . GLY A 1 241 ? 26.094 3.17 10.289 1 98.31 241 GLY A O 1
ATOM 1807 N N . ILE A 1 242 ? 25.641 5.223 10.852 1 98.81 242 ILE A N 1
ATOM 1808 C CA . ILE A 1 242 ? 24.188 5.062 10.93 1 98.81 242 ILE A CA 1
ATOM 1809 C C . ILE A 1 242 ? 23.531 5.66 9.688 1 98.81 242 ILE A C 1
ATOM 1811 O O . ILE A 1 242 ? 23.891 6.758 9.25 1 98.81 242 ILE A O 1
ATOM 1815 N N . VAL A 1 243 ? 22.578 4.941 9.039 1 98.88 243 VAL A N 1
ATOM 1816 C CA . VAL A 1 243 ? 21.906 5.398 7.832 1 98.88 243 VAL A CA 1
ATOM 1817 C C . VAL A 1 243 ? 20.891 6.48 8.195 1 98.88 243 VAL A C 1
ATOM 1819 O O . VAL A 1 243 ? 20.078 6.305 9.109 1 98.88 243 VAL A O 1
ATOM 1822 N N . ILE A 1 244 ? 20.938 7.613 7.555 1 98.94 244 ILE A N 1
ATOM 1823 C CA . ILE A 1 244 ? 19.906 8.633 7.727 1 98.94 244 ILE A CA 1
ATOM 1824 C C . ILE A 1 244 ? 18.766 8.391 6.727 1 98.94 244 ILE A C 1
ATOM 1826 O O . ILE A 1 244 ? 18.984 8.43 5.512 1 98.94 244 ILE A O 1
ATOM 1830 N N . ILE A 1 245 ? 17.578 8.125 7.199 1 98.94 245 ILE A N 1
ATOM 1831 C CA . ILE A 1 245 ? 16.375 8.023 6.383 1 98.94 245 ILE A CA 1
ATOM 1832 C C . ILE A 1 245 ? 15.539 9.289 6.535 1 98.94 245 ILE A C 1
ATOM 1834 O O . ILE A 1 245 ? 14.969 9.539 7.598 1 98.94 245 ILE A O 1
ATOM 1838 N N . ALA A 1 246 ? 15.477 10.062 5.496 1 98.94 246 ALA A N 1
ATOM 1839 C CA . ALA A 1 246 ? 14.578 11.211 5.469 1 98.94 246 ALA A CA 1
ATOM 1840 C C . ALA A 1 246 ? 13.203 10.82 4.941 1 98.94 246 ALA A C 1
ATOM 1842 O O . ALA A 1 246 ? 13.047 10.5 3.76 1 98.94 246 ALA A O 1
ATOM 1843 N N . ASP A 1 247 ? 12.266 10.82 5.84 1 98.75 247 ASP A N 1
ATOM 1844 C CA . ASP A 1 247 ? 10.891 10.594 5.414 1 98.75 247 ASP A CA 1
ATOM 1845 C C . ASP A 1 247 ? 10.289 11.859 4.797 1 98.75 247 ASP A C 1
ATOM 1847 O O . ASP A 1 247 ? 9.789 12.727 5.516 1 98.75 247 ASP A O 1
ATOM 1851 N N . GLU A 1 248 ? 10.273 11.891 3.496 1 98.62 248 GLU A N 1
ATOM 1852 C CA . GLU A 1 248 ? 9.742 13.055 2.789 1 98.62 248 GLU A CA 1
ATOM 1853 C C . GLU A 1 248 ? 8.477 12.703 2.02 1 98.62 248 GLU A C 1
ATOM 1855 O O . GLU A 1 248 ? 8.195 13.289 0.972 1 98.62 248 GLU A O 1
ATOM 1860 N N . VAL A 1 249 ? 7.77 11.711 2.561 1 98.56 249 VAL A N 1
ATOM 1861 C CA . VAL A 1 249 ? 6.48 11.352 1.974 1 98.56 249 VAL A CA 1
ATOM 1862 C C . VAL A 1 249 ? 5.602 12.594 1.853 1 98.56 249 VAL A C 1
ATOM 1864 O O . VAL A 1 249 ? 5.027 12.859 0.793 1 98.56 249 VAL A O 1
ATOM 1867 N N . LEU A 1 250 ? 5.539 13.359 2.891 1 97.44 250 LEU A N 1
ATOM 1868 C CA . LEU A 1 250 ? 4.781 14.609 2.875 1 97.44 250 LEU A CA 1
ATOM 1869 C C . LEU A 1 250 ? 5.676 15.781 2.486 1 97.44 250 LEU A C 1
ATOM 1871 O O . LEU A 1 250 ? 5.301 16.594 1.644 1 97.44 250 LEU A O 1
ATOM 1875 N N . ASN A 1 251 ? 6.898 15.828 2.898 1 96.38 251 ASN A N 1
ATOM 1876 C CA . ASN A 1 251 ? 7.68 17.062 2.939 1 96.38 251 ASN A CA 1
ATOM 1877 C C . ASN A 1 251 ? 8.492 17.25 1.661 1 96.38 251 ASN A C 1
ATOM 1879 O O . ASN A 1 251 ? 9.156 18.266 1.49 1 96.38 251 ASN A O 1
ATOM 1883 N N . LEU A 1 252 ? 8.328 16.312 0.748 1 97.38 252 LEU A N 1
ATOM 1884 C CA . LEU A 1 252 ? 8.891 16.562 -0.573 1 97.38 252 LEU A CA 1
ATOM 1885 C C . LEU A 1 252 ? 8.25 17.797 -1.202 1 97.38 252 LEU A C 1
ATOM 1887 O O . LEU A 1 252 ? 8.859 18.453 -2.061 1 97.38 252 LEU A O 1
ATOM 1891 N N . ARG A 1 253 ? 7.156 18.203 -0.771 1 97.38 253 ARG A N 1
ATOM 1892 C CA . ARG A 1 253 ? 6.395 19.312 -1.319 1 97.38 253 ARG A CA 1
ATOM 1893 C C . ARG A 1 253 ? 6.988 20.656 -0.874 1 97.38 253 ARG A C 1
ATOM 1895 O O . ARG A 1 253 ? 6.562 21.703 -1.337 1 97.38 253 ARG A O 1
ATOM 1902 N N . GLN A 1 254 ? 7.973 20.656 -0.031 1 97.38 254 GLN A N 1
ATOM 1903 C CA . GLN A 1 254 ? 8.469 21.891 0.55 1 97.38 254 GLN A CA 1
ATOM 1904 C C . GLN A 1 254 ? 9.469 22.578 -0.38 1 97.38 254 GLN A C 1
ATOM 1906 O O . GLN A 1 254 ? 9.961 23.672 -0.077 1 97.38 254 GLN A O 1
ATOM 1911 N N . GLY A 1 255 ? 9.758 22 -1.504 1 97.81 255 GLY A N 1
ATOM 1912 C CA . GLY A 1 255 ? 10.656 22.625 -2.467 1 97.81 255 GLY A CA 1
ATOM 1913 C C . GLY A 1 255 ? 10.961 21.734 -3.656 1 97.81 255 GLY A C 1
ATOM 1914 O O . GLY A 1 255 ? 10.625 20.562 -3.658 1 97.81 255 GLY A O 1
ATOM 1915 N N . PHE A 1 256 ? 11.664 22.328 -4.629 1 98.44 256 PHE A N 1
ATOM 1916 C CA . PHE A 1 256 ? 11.977 21.641 -5.871 1 98.44 256 PHE A CA 1
ATOM 1917 C C . PHE A 1 256 ? 12.82 20.391 -5.605 1 98.44 256 PHE A C 1
ATOM 1919 O O . PHE A 1 256 ? 12.562 19.328 -6.164 1 98.44 256 PHE A O 1
ATOM 1926 N N . ALA A 1 257 ? 13.766 20.531 -4.707 1 98.38 257 ALA A N 1
ATOM 1927 C CA . ALA A 1 257 ? 14.695 19.438 -4.41 1 98.38 257 ALA A CA 1
ATOM 1928 C C . ALA A 1 257 ? 14.297 18.719 -3.125 1 98.38 257 ALA A C 1
ATOM 1930 O O . ALA A 1 257 ? 14.992 17.797 -2.68 1 98.38 257 ALA A O 1
ATOM 1931 N N . GLY A 1 258 ? 13.203 19.125 -2.471 1 97.56 258 GLY A N 1
ATOM 1932 C CA . GLY A 1 258 ? 12.711 18.469 -1.273 1 97.56 258 GLY A CA 1
ATOM 1933 C C . GLY A 1 258 ? 13.102 19.172 0.007 1 97.56 258 GLY A C 1
ATOM 1934 O O . GLY A 1 258 ? 13.719 20.25 -0.033 1 97.56 258 GLY A O 1
ATOM 1935 N N . ALA A 1 259 ? 12.695 18.594 1.112 1 98.12 259 ALA A N 1
ATOM 1936 C CA . ALA A 1 259 ? 12.883 19.203 2.432 1 98.12 259 ALA A CA 1
ATOM 1937 C C . ALA A 1 259 ? 14.32 19.031 2.914 1 98.12 259 ALA A C 1
ATOM 1939 O O . ALA A 1 259 ? 14.859 19.891 3.6 1 98.12 259 ALA A O 1
ATOM 1940 N N . SER A 1 260 ? 14.914 17.875 2.621 1 98.44 260 SER A N 1
ATOM 1941 C CA . SER A 1 260 ? 16.297 17.656 3.033 1 98.44 260 SER A CA 1
ATOM 1942 C C . SER A 1 260 ? 17.219 18.734 2.467 1 98.44 260 SER A C 1
ATOM 1944 O O . SER A 1 260 ? 18.062 19.281 3.186 1 98.44 260 SER A O 1
ATOM 1946 N N . ALA A 1 261 ? 17.031 19 1.193 1 97.94 261 ALA A N 1
ATOM 1947 C CA . ALA A 1 261 ? 17.812 20.047 0.562 1 97.94 261 ALA A CA 1
ATOM 1948 C C . ALA A 1 261 ? 17.516 21.406 1.205 1 97.94 261 ALA A C 1
ATOM 1950 O O . ALA A 1 261 ? 18.438 22.203 1.422 1 97.94 261 ALA A O 1
ATOM 1951 N N . ARG A 1 262 ? 16.328 21.703 1.54 1 97.5 262 ARG A N 1
ATOM 1952 C CA . ARG A 1 262 ? 15.898 22.969 2.129 1 97.5 262 ARG A CA 1
ATOM 1953 C C . ARG A 1 262 ? 16.562 23.203 3.479 1 97.5 262 ARG A C 1
ATOM 1955 O O . ARG A 1 262 ? 16.953 24.328 3.801 1 97.5 262 ARG A O 1
ATOM 1962 N N . TYR A 1 263 ? 16.734 22.125 4.258 1 98.19 263 TYR A N 1
ATOM 1963 C CA . TYR A 1 263 ? 17.109 22.312 5.652 1 98.19 263 TYR A CA 1
ATOM 1964 C C . TYR A 1 263 ? 18.547 21.859 5.887 1 98.19 263 TYR A C 1
ATOM 1966 O O . TYR A 1 263 ? 19.078 21.984 6.996 1 98.19 263 TYR A O 1
ATOM 1974 N N . GLY A 1 264 ? 19.156 21.344 4.867 1 98.44 264 GLY A N 1
ATOM 1975 C CA . GLY A 1 264 ? 20.562 20.984 4.949 1 98.44 264 GLY A CA 1
ATOM 1976 C C . GLY A 1 264 ? 20.797 19.594 5.488 1 98.44 264 GLY A C 1
ATOM 1977 O O . GLY A 1 264 ? 21.906 19.266 5.941 1 98.44 264 GLY A O 1
ATOM 1978 N N . LEU A 1 265 ? 19.75 18.766 5.527 1 98.81 265 LEU A N 1
ATOM 1979 C CA . LEU A 1 265 ? 19.906 17.359 5.887 1 98.81 265 LEU A CA 1
ATOM 1980 C C . LEU A 1 265 ? 20.594 16.578 4.766 1 98.81 265 LEU A C 1
ATOM 1982 O O . LEU A 1 265 ? 20.297 16.797 3.588 1 98.81 265 LEU A O 1
ATOM 1986 N N . LYS A 1 266 ? 21.484 15.711 5.082 1 98.69 266 LYS A N 1
ATOM 1987 C CA . LYS A 1 266 ? 22.188 14.875 4.109 1 98.69 266 LYS A CA 1
ATOM 1988 C C . LYS A 1 266 ? 21.781 13.414 4.25 1 98.69 266 LYS A C 1
ATOM 1990 O O . LYS A 1 266 ? 22.578 12.578 4.672 1 98.69 266 LYS A O 1
ATOM 1995 N N . PRO A 1 267 ? 20.641 13.07 3.762 1 98.88 267 PRO A N 1
ATOM 1996 C CA . PRO A 1 267 ? 20.125 11.711 3.961 1 98.88 267 PRO A CA 1
ATOM 1997 C C . PRO A 1 267 ? 20.812 10.688 3.061 1 98.88 267 PRO A C 1
ATOM 1999 O O . PRO A 1 267 ? 21.359 11.047 2.012 1 98.88 267 PRO A O 1
ATOM 2002 N N . ASP A 1 268 ? 20.844 9.43 3.525 1 98.88 268 ASP A N 1
ATOM 2003 C CA . ASP A 1 268 ? 21.281 8.289 2.727 1 98.88 268 ASP A CA 1
ATOM 2004 C C . ASP A 1 268 ? 20.125 7.703 1.916 1 98.88 268 ASP A C 1
ATOM 2006 O O . ASP A 1 268 ? 20.344 7.148 0.835 1 98.88 268 ASP A O 1
ATOM 2010 N N . LEU A 1 269 ? 18.969 7.73 2.48 1 98.94 269 LEU A N 1
ATOM 2011 C CA . LEU A 1 269 ? 17.719 7.289 1.864 1 98.94 269 LEU A CA 1
ATOM 2012 C C . LEU A 1 269 ? 16.641 8.344 2.027 1 98.94 269 LEU A C 1
ATOM 2014 O O . LEU A 1 269 ? 16.562 9.023 3.057 1 98.94 269 LEU A O 1
ATOM 2018 N N . VAL A 1 270 ? 15.828 8.484 1.031 1 98.94 270 VAL A N 1
ATOM 2019 C CA . VAL A 1 270 ? 14.648 9.344 1.042 1 98.94 270 VAL A CA 1
ATOM 2020 C C . VAL A 1 270 ? 13.406 8.523 0.712 1 98.94 270 VAL A C 1
ATOM 2022 O O . VAL A 1 270 ? 13.391 7.781 -0.274 1 98.94 270 VAL A O 1
ATOM 2025 N N . THR A 1 271 ? 12.461 8.547 1.603 1 98.88 271 THR A N 1
ATOM 2026 C CA . THR A 1 271 ? 11.156 7.969 1.274 1 98.88 271 THR A CA 1
ATOM 2027 C C . THR A 1 271 ? 10.219 9.031 0.716 1 98.88 271 THR A C 1
ATOM 2029 O O . THR A 1 271 ? 10.242 10.18 1.161 1 98.88 271 THR A O 1
ATOM 2032 N N . MET A 1 272 ? 9.484 8.664 -0.271 1 98.81 272 MET A N 1
ATOM 2033 C CA . MET A 1 272 ? 8.609 9.578 -1 1 98.81 272 MET A CA 1
ATOM 2034 C C . MET A 1 272 ? 7.223 8.969 -1.191 1 98.81 272 MET A C 1
ATOM 2036 O O . MET A 1 272 ? 7.055 7.754 -1.094 1 98.81 272 MET A O 1
ATOM 2040 N N . GLY A 1 273 ? 6.27 9.734 -1.452 1 98.56 273 GLY A N 1
ATOM 2041 C CA . GLY A 1 273 ? 4.891 9.359 -1.721 1 98.56 273 GLY A CA 1
ATOM 2042 C C . GLY A 1 273 ? 4.012 10.539 -2.092 1 98.56 273 GLY A C 1
ATOM 2043 O O . GLY A 1 273 ? 4.473 11.484 -2.734 1 98.56 273 GLY A O 1
ATOM 2044 N N . LYS A 1 274 ? 2.82 10.414 -1.896 1 98.12 274 LYS A N 1
ATOM 2045 C CA . LYS A 1 274 ? 1.825 11.469 -2.039 1 98.12 274 LYS A CA 1
ATOM 2046 C C . LYS A 1 274 ? 1.983 12.195 -3.373 1 98.12 274 LYS A C 1
ATOM 2048 O O . LYS A 1 274 ? 1.552 11.695 -4.414 1 98.12 274 LYS A O 1
ATOM 2053 N N . ILE A 1 275 ? 2.682 13.336 -3.484 1 98.62 275 ILE A N 1
ATOM 2054 C CA . ILE A 1 275 ? 2.658 14.219 -4.648 1 98.62 275 ILE A CA 1
ATOM 2055 C C . ILE A 1 275 ? 3.348 13.531 -5.828 1 98.62 275 ILE A C 1
ATOM 2057 O O . ILE A 1 275 ? 3.057 13.836 -6.984 1 98.62 275 ILE A O 1
ATOM 2061 N N . ILE A 1 276 ? 4.168 12.531 -5.574 1 98.81 276 ILE A N 1
ATOM 2062 C CA . ILE A 1 276 ? 4.906 11.914 -6.672 1 98.81 276 ILE A CA 1
ATOM 2063 C C . ILE A 1 276 ? 3.994 10.953 -7.434 1 98.81 276 ILE A C 1
ATOM 2065 O O . ILE A 1 276 ? 4.383 10.406 -8.469 1 98.81 276 ILE A O 1
ATOM 2069 N N . GLY A 1 277 ? 2.785 10.719 -6.926 1 98.56 277 GLY A N 1
ATOM 2070 C CA . GLY A 1 277 ? 1.849 9.82 -7.582 1 98.56 277 GLY A CA 1
ATOM 2071 C C . GLY A 1 277 ? 0.785 10.547 -8.383 1 98.56 277 GLY A C 1
ATOM 2072 O O . GLY A 1 277 ? -0.011 9.914 -9.086 1 98.56 277 GLY A O 1
ATOM 2073 N N . GLY A 1 278 ? 0.7 11.852 -8.234 1 98.38 278 GLY A N 1
ATOM 2074 C CA . GLY A 1 278 ? -0.26 12.625 -9 1 98.38 278 GLY A CA 1
ATOM 2075 C C . GLY A 1 278 ? -1.701 12.32 -8.641 1 98.38 278 GLY A C 1
ATOM 2076 O O . GLY A 1 278 ? -2.58 12.336 -9.5 1 98.38 278 GLY A O 1
ATOM 2077 N N . GLY A 1 279 ? -1.934 11.938 -7.457 1 98.25 279 GLY A N 1
ATOM 2078 C CA . GLY A 1 279 ? -3.285 11.641 -7.012 1 98.25 279 GLY A CA 1
ATOM 2079 C C . GLY A 1 279 ? -3.6 10.156 -6.988 1 98.25 279 GLY A C 1
ATOM 2080 O O . GLY A 1 279 ? -4.734 9.766 -6.711 1 98.25 279 GLY A O 1
ATOM 2081 N N . PHE A 1 280 ? -2.604 9.336 -7.25 1 98.62 280 PHE A N 1
ATOM 2082 C CA . PHE A 1 280 ? -2.773 7.891 -7.258 1 98.62 280 PHE A CA 1
ATOM 2083 C C . PHE A 1 280 ? -1.836 7.23 -6.25 1 98.62 280 PHE A C 1
ATOM 2085 O O . PHE A 1 280 ? -0.816 7.809 -5.871 1 98.62 280 PHE A O 1
ATOM 2092 N N . PRO A 1 281 ? -2.203 6 -5.793 1 98.38 281 PRO A N 1
ATOM 2093 C CA . PRO A 1 281 ? -1.39 5.316 -4.785 1 98.38 281 PRO A CA 1
ATOM 2094 C C . PRO A 1 281 ? 0.053 5.102 -5.238 1 98.38 281 PRO A C 1
ATOM 2096 O O . PRO A 1 281 ? 0.29 4.609 -6.344 1 98.38 281 PRO A O 1
ATOM 2099 N N . ILE A 1 282 ? 1.026 5.484 -4.32 1 98.25 282 ILE A N 1
ATOM 2100 C CA . ILE A 1 282 ? 2.439 5.32 -4.641 1 98.25 282 ILE A CA 1
ATOM 2101 C C . ILE A 1 282 ? 3.277 5.473 -3.371 1 98.25 282 ILE A C 1
ATOM 2103 O O . ILE A 1 282 ? 2.865 6.145 -2.426 1 98.25 282 ILE A O 1
ATOM 2107 N N . GLY A 1 283 ? 4.332 4.852 -3.295 1 98.38 283 GLY A N 1
ATOM 2108 C CA . GLY A 1 283 ? 5.488 5.098 -2.451 1 98.38 283 GLY A CA 1
ATOM 2109 C C . GLY A 1 283 ? 6.809 4.844 -3.16 1 98.38 283 GLY A C 1
ATOM 2110 O O . GLY A 1 283 ? 6.836 4.238 -4.23 1 98.38 283 GLY A O 1
ATOM 2111 N N . ALA A 1 284 ? 7.844 5.359 -2.615 1 98.81 284 ALA A N 1
ATOM 2112 C CA . ALA A 1 284 ? 9.164 5.09 -3.18 1 98.81 284 ALA A CA 1
ATOM 2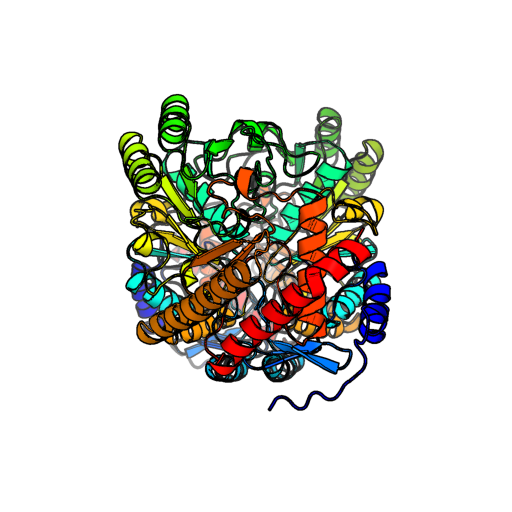113 C C . ALA A 1 284 ? 10.25 5.207 -2.115 1 98.81 284 ALA A C 1
ATOM 2115 O O . ALA A 1 284 ? 10.125 5.988 -1.172 1 98.81 284 ALA A O 1
ATOM 2116 N N . VAL A 1 285 ? 11.227 4.445 -2.244 1 98.69 285 VAL A N 1
ATOM 2117 C CA . VAL A 1 285 ? 12.492 4.609 -1.528 1 98.69 285 VAL A CA 1
ATOM 2118 C C . VAL A 1 285 ? 13.609 4.902 -2.521 1 98.69 285 VAL A C 1
ATOM 2120 O O . VAL A 1 285 ? 13.758 4.207 -3.529 1 98.69 285 VAL A O 1
ATOM 2123 N N . GLY A 1 286 ? 14.312 5.949 -2.336 1 98.75 286 GLY A N 1
ATOM 2124 C CA . GLY A 1 286 ? 15.477 6.289 -3.145 1 98.75 286 GLY A CA 1
ATOM 2125 C C . GLY A 1 286 ? 16.672 6.719 -2.318 1 98.75 286 GLY A C 1
ATOM 2126 O O . GLY A 1 286 ? 16.516 7.184 -1.188 1 98.75 286 GLY A O 1
ATOM 2127 N N . GLY A 1 287 ? 17.812 6.508 -2.867 1 98.69 287 GLY A N 1
ATOM 2128 C CA . GLY A 1 287 ? 19 6.922 -2.141 1 98.69 287 GLY A CA 1
ATOM 2129 C C . GLY A 1 287 ? 20.297 6.516 -2.826 1 98.69 287 GLY A C 1
ATOM 2130 O O . GLY A 1 287 ? 20.328 6.328 -4.043 1 98.69 287 GLY A O 1
ATOM 2131 N N . ARG A 1 288 ? 21.359 6.488 -2.043 1 98.31 288 ARG A N 1
ATOM 2132 C CA . ARG A 1 288 ? 22.688 6.141 -2.52 1 98.31 288 ARG A CA 1
ATOM 2133 C C . ARG A 1 288 ? 22.703 4.742 -3.127 1 98.31 288 ARG A C 1
ATOM 2135 O O . ARG A 1 288 ? 22.109 3.814 -2.578 1 98.31 288 ARG A O 1
ATOM 2142 N N . ARG A 1 289 ? 23.469 4.602 -4.172 1 97 289 ARG A N 1
ATOM 2143 C CA . ARG A 1 289 ? 23.562 3.338 -4.898 1 97 289 ARG A CA 1
ATOM 2144 C C . ARG A 1 289 ? 24.031 2.213 -3.982 1 97 289 ARG A C 1
ATOM 2146 O O . ARG A 1 289 ? 23.547 1.083 -4.082 1 97 289 ARG A O 1
ATOM 2153 N N . GLU A 1 290 ? 24.906 2.537 -3.141 1 96.69 290 GLU A N 1
ATOM 2154 C CA . GLU A 1 290 ? 25.469 1.538 -2.242 1 96.69 290 GLU A CA 1
ATOM 2155 C C . GLU A 1 290 ? 24.391 0.914 -1.356 1 96.69 290 GLU A C 1
ATOM 2157 O O . GLU A 1 290 ? 24.344 -0.307 -1.192 1 96.69 290 GLU A O 1
ATOM 2162 N N . ILE A 1 291 ? 23.531 1.7 -0.804 1 97.94 291 ILE A N 1
ATOM 2163 C CA . ILE A 1 291 ? 22.484 1.206 0.09 1 97.94 291 ILE A CA 1
ATOM 2164 C C . ILE A 1 291 ? 21.359 0.582 -0.728 1 97.94 291 ILE A C 1
ATOM 2166 O O . ILE A 1 291 ? 20.812 -0.467 -0.36 1 97.94 291 ILE A O 1
ATOM 2170 N N . MET A 1 292 ? 21.047 1.181 -1.885 1 97.75 292 MET A N 1
ATOM 2171 C CA . MET A 1 292 ? 19.984 0.697 -2.756 1 97.75 292 MET A CA 1
ATOM 2172 C C . MET A 1 292 ? 20.328 -0.673 -3.328 1 97.75 292 MET A C 1
ATOM 2174 O O . MET A 1 292 ? 19.438 -1.426 -3.725 1 97.75 292 MET A O 1
ATOM 2178 N N . SER A 1 293 ? 21.578 -1.057 -3.299 1 95.75 293 SER A N 1
ATOM 2179 C CA . SER A 1 293 ? 22 -2.355 -3.805 1 95.75 293 SER A CA 1
ATOM 2180 C C . SER A 1 293 ? 21.422 -3.494 -2.969 1 95.75 293 SER A C 1
ATOM 2182 O O . SER A 1 293 ? 21.438 -4.648 -3.398 1 95.75 293 SER A O 1
ATOM 2184 N N . ALA A 1 294 ? 20.891 -3.135 -1.803 1 96 294 ALA A N 1
ATOM 2185 C CA . ALA A 1 294 ? 20.172 -4.133 -1.01 1 96 294 ALA A CA 1
ATOM 2186 C C . ALA A 1 294 ? 19.016 -4.738 -1.802 1 96 294 ALA A C 1
ATOM 2188 O O . ALA A 1 294 ? 18.656 -5.898 -1.591 1 96 294 ALA A O 1
ATOM 2189 N N . PHE A 1 295 ? 18.484 -4.008 -2.727 1 95.62 295 PHE A N 1
ATOM 2190 C CA . PHE A 1 295 ? 17.328 -4.453 -3.504 1 95.62 295 PHE A CA 1
ATOM 2191 C C . PHE A 1 295 ? 17.781 -5.211 -4.746 1 95.62 295 PHE A C 1
ATOM 2193 O O . PHE A 1 295 ? 16.953 -5.734 -5.496 1 95.62 295 PHE A O 1
ATOM 2200 N N . GLY A 1 296 ? 19 -5.23 -5.039 1 89.62 296 GLY A N 1
ATOM 2201 C CA . GLY A 1 296 ? 19.5 -5.988 -6.18 1 89.62 296 GLY A CA 1
ATOM 2202 C C . GLY A 1 296 ? 20.688 -5.336 -6.867 1 89.62 296 GLY A C 1
ATOM 2203 O O . GLY A 1 296 ? 20.875 -4.125 -6.75 1 89.62 296 GLY A O 1
ATOM 2204 N N . LYS A 1 297 ? 21.547 -6.262 -7.422 1 81.88 297 LYS A N 1
ATOM 2205 C CA . LYS A 1 297 ? 22.625 -5.902 -8.336 1 81.88 297 LYS A CA 1
ATOM 2206 C C . LYS A 1 297 ? 22.594 -6.785 -9.586 1 81.88 297 LYS A C 1
ATOM 2208 O O . LYS A 1 297 ? 22.094 -7.91 -9.547 1 81.88 297 LYS A O 1
ATOM 2213 N N . GLN A 1 298 ? 23.016 -6.188 -10.586 1 75.25 298 GLN A N 1
ATOM 2214 C CA . GLN A 1 298 ? 23 -6.977 -11.812 1 75.25 298 GLN A CA 1
ATOM 2215 C C . GLN A 1 298 ? 23.734 -8.305 -11.625 1 75.25 298 GLN A C 1
ATOM 2217 O O . GLN A 1 298 ? 24.844 -8.336 -11.102 1 75.25 298 GLN A O 1
ATOM 2222 N N . GLY A 1 299 ? 22.953 -9.32 -11.969 1 68.94 299 GLY A N 1
ATOM 2223 C CA . GLY A 1 299 ? 23.562 -10.641 -11.984 1 68.94 299 GLY A CA 1
ATOM 2224 C C . GLY A 1 299 ? 23.578 -11.305 -10.617 1 68.94 299 GLY A C 1
ATOM 2225 O O . GLY A 1 299 ? 24.172 -12.367 -10.453 1 68.94 299 GLY A O 1
ATOM 2226 N N . SER A 1 300 ? 23 -10.648 -9.617 1 73.81 300 SER A N 1
ATOM 2227 C CA . SER A 1 300 ? 23.016 -11.234 -8.281 1 73.81 300 SER A CA 1
ATOM 2228 C C . SER A 1 300 ? 21.625 -11.219 -7.656 1 73.81 300 SER A C 1
ATOM 2230 O O . SER A 1 300 ? 20.766 -10.422 -8.055 1 73.81 300 SER A O 1
ATOM 2232 N N . LYS A 1 301 ? 21.531 -12.227 -6.738 1 77.69 301 LYS A N 1
ATOM 2233 C CA . LYS A 1 301 ? 20.281 -12.258 -5.996 1 77.69 301 LYS A CA 1
ATOM 2234 C C . LYS A 1 301 ? 20.188 -11.086 -5.02 1 77.69 301 LYS A C 1
ATOM 2236 O O . LYS A 1 301 ? 21.172 -10.75 -4.352 1 77.69 301 LYS A O 1
ATOM 2241 N N . ALA A 1 302 ? 19.047 -10.461 -4.922 1 86.69 302 ALA A N 1
ATOM 2242 C CA . ALA A 1 302 ? 18.812 -9.328 -4.031 1 86.69 302 ALA A CA 1
ATOM 2243 C C . ALA A 1 302 ? 18.75 -9.773 -2.574 1 86.69 302 ALA A C 1
ATOM 2245 O O . ALA A 1 302 ? 18 -10.688 -2.232 1 86.69 302 ALA A O 1
ATOM 2246 N N . PRO A 1 303 ? 19.547 -9.219 -1.708 1 88.62 303 PRO A N 1
ATOM 2247 C CA . PRO A 1 303 ? 19.438 -9.516 -0.277 1 88.62 303 PRO A CA 1
ATOM 2248 C C . PRO A 1 303 ? 18.047 -9.219 0.284 1 88.62 303 PRO A C 1
ATOM 2250 O O . PRO A 1 303 ? 17.562 -9.945 1.155 1 88.62 303 PRO A O 1
ATOM 2253 N N . LEU A 1 304 ? 17.5 -8.18 -0.203 1 94.06 304 LEU A N 1
ATOM 2254 C CA . LEU A 1 304 ? 16.172 -7.738 0.184 1 94.06 304 LEU A CA 1
ATOM 2255 C C . LEU A 1 304 ? 15.211 -7.812 -0.998 1 94.06 304 LEU A C 1
ATOM 2257 O O . LEU A 1 304 ? 15.273 -6.98 -1.907 1 94.06 304 LEU A O 1
ATOM 2261 N N . THR A 1 305 ? 14.352 -8.797 -0.925 1 90.69 305 THR A N 1
ATOM 2262 C CA . THR A 1 305 ? 13.383 -8.969 -2.004 1 90.69 305 THR A CA 1
ATOM 2263 C C . THR A 1 305 ? 12.172 -8.062 -1.796 1 90.69 305 THR A C 1
ATOM 2265 O O . THR A 1 305 ? 11.602 -8.016 -0.704 1 90.69 305 THR A O 1
ATOM 2268 N N . GLN A 1 306 ? 11.906 -7.312 -2.76 1 91.88 306 GLN A N 1
ATOM 2269 C CA . GLN A 1 306 ? 10.727 -6.449 -2.758 1 91.88 306 GLN A CA 1
ATOM 2270 C C . GLN A 1 306 ? 9.828 -6.742 -3.951 1 91.88 306 GLN A C 1
ATOM 2272 O O . GLN A 1 306 ? 10.242 -6.598 -5.102 1 91.88 306 GLN A O 1
ATOM 2277 N N . GLY A 1 307 ? 8.703 -7.223 -3.723 1 90.56 307 GLY A N 1
ATOM 2278 C CA . GLY A 1 307 ? 7.688 -7.434 -4.746 1 90.56 307 GLY A CA 1
ATOM 2279 C C . GLY A 1 307 ? 6.672 -6.312 -4.82 1 90.56 307 GLY A C 1
ATOM 2280 O O . GLY A 1 307 ? 7.039 -5.137 -4.848 1 90.56 307 GLY A O 1
ATOM 2281 N N . GLY A 1 308 ? 5.434 -6.656 -4.949 1 90.5 308 GLY A N 1
ATOM 2282 C CA . GLY A 1 308 ? 4.328 -5.719 -5.023 1 90.5 308 GLY A CA 1
ATOM 2283 C C . GLY A 1 308 ? 3.584 -5.777 -6.348 1 90.5 308 GLY A C 1
ATOM 2284 O O . GLY A 1 308 ? 4.074 -5.285 -7.363 1 90.5 308 GLY A O 1
ATOM 2285 N N . THR A 1 309 ? 2.379 -6.219 -6.223 1 88.88 309 THR A N 1
ATOM 2286 C CA . THR A 1 309 ? 1.566 -6.453 -7.414 1 88.88 309 THR A CA 1
ATOM 2287 C C . THR A 1 309 ? 1.381 -5.16 -8.203 1 88.88 309 THR A C 1
ATOM 2289 O O . THR A 1 309 ? 1.435 -5.168 -9.438 1 88.88 309 THR A O 1
ATOM 2292 N N . PHE A 1 310 ? 1.303 -4.074 -7.492 1 95.12 310 PHE A N 1
ATOM 2293 C CA . PHE A 1 310 ? 0.935 -2.834 -8.164 1 95.12 310 PHE A CA 1
ATOM 2294 C C . PHE A 1 310 ? 2.084 -1.834 -8.125 1 95.12 310 PHE A C 1
ATOM 2296 O O . PHE A 1 310 ? 1.92 -0.675 -8.516 1 95.12 310 PHE A O 1
ATOM 2303 N N . ALA A 1 311 ? 3.207 -2.291 -7.602 1 95.69 311 ALA A N 1
ATOM 2304 C CA . ALA A 1 311 ? 4.371 -1.41 -7.629 1 95.69 311 ALA A CA 1
ATOM 2305 C C . ALA A 1 311 ? 4.691 -0.964 -9.055 1 95.69 311 ALA A C 1
ATOM 2307 O O . ALA A 1 311 ? 4.637 -1.767 -9.984 1 95.69 311 ALA A O 1
ATOM 2308 N N . ALA A 1 312 ? 4.875 0.269 -9.258 1 97.19 312 ALA A N 1
ATOM 2309 C CA . ALA A 1 312 ? 5.297 0.875 -10.516 1 97.19 312 ALA A CA 1
ATOM 2310 C C . ALA A 1 312 ? 4.234 0.69 -11.594 1 97.19 312 ALA A C 1
ATOM 2312 O O . ALA A 1 312 ? 4.555 0.571 -12.781 1 97.19 312 ALA A O 1
ATOM 2313 N N . ASN A 1 313 ? 2.945 0.584 -11.211 1 97.69 313 ASN A N 1
ATOM 2314 C CA . ASN A 1 313 ? 1.898 0.521 -12.227 1 97.69 313 ASN A CA 1
ATOM 2315 C C . ASN A 1 313 ? 1.899 1.765 -13.109 1 97.69 313 ASN A C 1
ATOM 2317 O O . ASN A 1 313 ? 2.229 2.859 -12.648 1 97.69 313 ASN A O 1
ATOM 2321 N N . PRO A 1 314 ? 1.486 1.645 -14.383 1 98.19 314 PRO A N 1
ATOM 2322 C CA . PRO A 1 314 ? 1.614 2.75 -15.336 1 98.19 314 PRO A CA 1
ATOM 2323 C C . PRO A 1 314 ? 0.755 3.955 -14.961 1 98.19 314 PRO A C 1
ATOM 2325 O O . PRO A 1 314 ? 1.122 5.098 -15.25 1 98.19 314 PRO A O 1
ATOM 2328 N N . VAL A 1 315 ? -0.367 3.762 -14.266 1 98.69 315 VAL A N 1
ATOM 2329 C CA . VAL A 1 315 ? -1.256 4.859 -13.906 1 98.69 315 VAL A CA 1
ATOM 2330 C C . VAL A 1 315 ? -0.542 5.805 -12.938 1 98.69 315 VAL A C 1
ATOM 2332 O O . VAL A 1 315 ? -0.453 7.008 -13.195 1 98.69 315 VAL A O 1
ATOM 2335 N N . SER A 1 316 ? 0.013 5.285 -11.898 1 98.62 316 SER A N 1
ATOM 2336 C CA . SER A 1 316 ? 0.738 6.094 -10.922 1 98.62 316 SER A CA 1
ATOM 2337 C C . SER A 1 316 ? 1.994 6.707 -11.539 1 98.62 316 SER A C 1
ATOM 2339 O O . SER A 1 316 ? 2.348 7.848 -11.227 1 98.62 316 SER A O 1
ATOM 2341 N N . MET A 1 317 ? 2.666 5.926 -12.375 1 98.75 317 MET A N 1
ATOM 2342 C CA . MET A 1 317 ? 3.926 6.391 -12.953 1 98.75 317 MET A CA 1
ATOM 2343 C C . MET A 1 317 ? 3.693 7.582 -13.875 1 98.75 317 MET A C 1
ATOM 2345 O O . MET A 1 317 ? 4.406 8.586 -13.797 1 98.75 317 MET A O 1
ATOM 2349 N N . VAL A 1 318 ? 2.682 7.496 -14.742 1 98.88 318 VAL A N 1
ATOM 2350 C CA . VAL A 1 318 ? 2.4 8.562 -15.695 1 98.88 318 VAL A CA 1
ATOM 2351 C C . VAL A 1 318 ? 1.836 9.773 -14.961 1 98.88 318 VAL A C 1
ATOM 2353 O O . VAL A 1 318 ? 2.262 10.906 -15.203 1 98.88 318 VAL A O 1
ATOM 2356 N N . ALA A 1 319 ? 0.893 9.523 -14.07 1 98.88 319 ALA A N 1
ATOM 2357 C CA . ALA A 1 319 ? 0.326 10.617 -13.281 1 98.88 319 ALA A CA 1
ATOM 2358 C C . ALA A 1 319 ? 1.407 11.328 -12.477 1 98.88 319 ALA A C 1
ATOM 2360 O O . ALA A 1 319 ? 1.445 12.555 -12.422 1 98.88 319 ALA A O 1
ATOM 2361 N N . GLY A 1 320 ? 2.254 10.523 -11.852 1 98.88 320 GLY A N 1
ATOM 2362 C CA . GLY A 1 320 ? 3.342 11.078 -11.062 1 98.88 320 GLY A CA 1
ATOM 2363 C C . GLY A 1 320 ? 4.297 11.922 -11.883 1 98.88 320 GLY A C 1
ATOM 2364 O O . GLY A 1 320 ? 4.691 13.016 -11.461 1 98.88 320 GLY A O 1
ATOM 2365 N N . ARG A 1 321 ? 4.68 11.438 -13.023 1 98.88 321 ARG A N 1
ATOM 2366 C CA . ARG A 1 321 ? 5.578 12.188 -13.898 1 98.88 321 ARG A CA 1
ATOM 2367 C C . ARG A 1 321 ? 4.977 13.539 -14.258 1 98.88 321 ARG A C 1
ATOM 2369 O O . ARG A 1 321 ? 5.652 14.57 -14.172 1 98.88 321 ARG A O 1
ATOM 2376 N N . LEU A 1 322 ? 3.715 13.508 -14.656 1 98.88 322 LEU A N 1
ATOM 2377 C CA . LEU A 1 322 ? 3.053 14.734 -15.07 1 98.88 322 LEU A CA 1
ATOM 2378 C C . LEU A 1 322 ? 2.934 15.711 -13.898 1 98.88 322 LEU A C 1
ATOM 2380 O O . LEU A 1 322 ? 3.139 16.906 -14.062 1 98.88 322 LEU A O 1
ATOM 2384 N N . ALA A 1 323 ? 2.617 15.188 -12.742 1 98.88 323 ALA A N 1
ATOM 2385 C CA . ALA A 1 323 ? 2.514 16.031 -11.555 1 98.88 323 ALA A CA 1
ATOM 2386 C C . ALA A 1 323 ? 3.852 16.688 -11.227 1 98.88 323 ALA A C 1
ATOM 2388 O O . ALA A 1 323 ? 3.916 17.891 -11.008 1 98.88 323 ALA A O 1
ATOM 2389 N N . MET A 1 324 ? 4.887 15.867 -11.18 1 98.88 324 MET A N 1
ATOM 2390 C CA . MET A 1 324 ? 6.203 16.359 -10.773 1 98.88 324 MET A CA 1
ATOM 2391 C C . MET A 1 324 ? 6.773 17.297 -11.828 1 98.88 324 MET A C 1
ATOM 2393 O O . MET A 1 324 ? 7.449 18.281 -11.492 1 98.88 324 MET A O 1
ATOM 2397 N N . GLU A 1 325 ? 6.523 17 -13.078 1 98.81 325 GLU A N 1
ATOM 2398 C CA . GLU A 1 325 ? 6.973 17.906 -14.141 1 98.81 325 GLU A CA 1
ATOM 2399 C C . GLU A 1 325 ? 6.324 19.281 -14.016 1 98.81 325 GLU A C 1
ATOM 2401 O O . GLU A 1 325 ? 6.953 20.297 -14.312 1 98.81 325 GLU A O 1
ATOM 2406 N N . ALA A 1 326 ? 5.145 19.328 -13.586 1 98.75 326 ALA A N 1
ATOM 2407 C CA . ALA A 1 326 ? 4.398 20.578 -13.461 1 98.75 326 ALA A CA 1
ATOM 2408 C C . ALA A 1 326 ? 4.863 21.375 -12.242 1 98.75 326 ALA A C 1
ATOM 2410 O O . ALA A 1 326 ? 4.559 22.562 -12.117 1 98.75 326 ALA A O 1
ATOM 2411 N N . LEU A 1 327 ? 5.543 20.75 -11.367 1 98.69 327 LEU A N 1
ATOM 2412 C CA . LEU A 1 327 ? 6.082 21.422 -10.188 1 98.69 327 LEU A CA 1
ATOM 2413 C C . LEU A 1 327 ? 7.461 22.016 -10.477 1 98.69 327 LEU A C 1
ATOM 2415 O O . LEU A 1 327 ? 8.461 21.562 -9.914 1 98.69 327 LEU A O 1
ATOM 2419 N N . THR A 1 328 ? 7.465 23.062 -11.242 1 98.38 328 THR A N 1
ATOM 2420 C CA . THR A 1 328 ? 8.688 23.766 -11.594 1 98.38 328 THR A CA 1
ATOM 2421 C C . THR A 1 328 ? 9.188 24.609 -10.422 1 98.38 328 THR A C 1
ATOM 2423 O O . THR A 1 328 ? 8.5 24.734 -9.406 1 98.38 328 THR A O 1
ATOM 2426 N N . GLN A 1 329 ? 10.375 25.156 -10.617 1 98 329 GLN A N 1
ATOM 2427 C CA . GLN A 1 329 ? 10.898 26.078 -9.609 1 98 329 GLN A CA 1
ATOM 2428 C C . GLN A 1 329 ? 9.945 27.266 -9.406 1 98 329 GLN A C 1
ATOM 2430 O O . GLN A 1 329 ? 9.719 27.688 -8.273 1 98 329 GLN A O 1
ATOM 2435 N N . ASP A 1 330 ? 9.359 27.734 -10.445 1 98.38 330 ASP A N 1
ATOM 2436 C CA . ASP A 1 330 ? 8.406 28.844 -10.367 1 98.38 330 ASP A CA 1
ATOM 2437 C C . ASP A 1 330 ? 7.152 28.438 -9.602 1 98.38 330 ASP A C 1
ATOM 2439 O O . ASP A 1 330 ? 6.594 29.234 -8.844 1 98.38 330 ASP A O 1
ATOM 2443 N N . ALA A 1 331 ? 6.703 27.234 -9.867 1 98.44 331 ALA A N 1
ATOM 2444 C CA . ALA A 1 331 ? 5.527 26.734 -9.148 1 98.44 331 ALA A CA 1
ATOM 2445 C C . ALA A 1 331 ? 5.781 26.688 -7.648 1 98.44 331 ALA A C 1
ATOM 2447 O O . ALA A 1 331 ? 4.918 27.078 -6.855 1 98.44 331 ALA A O 1
ATOM 2448 N N . PHE A 1 332 ? 6.941 26.266 -7.266 1 98.44 332 PHE A N 1
ATOM 2449 C CA . PHE A 1 332 ? 7.281 26.203 -5.848 1 98.44 332 PHE A CA 1
ATOM 2450 C C . PHE A 1 332 ? 7.434 27.594 -5.262 1 98.44 332 PHE A C 1
ATOM 2452 O O . PHE A 1 332 ? 7.078 27.828 -4.105 1 98.44 332 PHE A O 1
ATOM 2459 N N . GLN A 1 333 ? 7.992 28.516 -6.008 1 98.25 333 GLN A N 1
ATOM 2460 C CA . GLN A 1 333 ? 8.094 29.891 -5.547 1 98.25 333 GLN A CA 1
ATOM 2461 C C . GLN A 1 333 ? 6.719 30.5 -5.309 1 98.25 333 GLN A C 1
ATOM 2463 O O . GLN A 1 333 ? 6.516 31.234 -4.332 1 98.25 333 GLN A O 1
ATOM 2468 N N . ARG A 1 334 ? 5.848 30.234 -6.207 1 98.5 334 ARG A N 1
ATOM 2469 C CA . ARG A 1 334 ? 4.484 30.734 -6.047 1 98.5 334 ARG A CA 1
ATOM 2470 C C . ARG A 1 334 ? 3.822 30.125 -4.812 1 98.5 334 ARG A C 1
ATOM 2472 O O . ARG A 1 334 ? 3.148 30.812 -4.055 1 98.5 334 ARG A O 1
ATOM 2479 N N . LEU A 1 335 ? 3.99 28.828 -4.637 1 98.5 335 LEU A N 1
ATOM 2480 C CA . LEU A 1 335 ? 3.457 28.156 -3.459 1 98.5 335 LEU A CA 1
ATOM 2481 C C . LEU A 1 335 ? 4.027 28.75 -2.18 1 98.5 335 LEU A C 1
ATOM 2483 O O . LEU A 1 335 ? 3.305 28.953 -1.2 1 98.5 335 LEU A O 1
ATOM 2487 N N . GLU A 1 336 ? 5.305 29.031 -2.217 1 98.12 336 GLU A N 1
ATOM 2488 C CA . GLU A 1 336 ? 5.965 29.688 -1.09 1 98.12 336 GLU A CA 1
ATOM 2489 C C . GLU A 1 336 ? 5.348 31.047 -0.812 1 98.12 336 GLU A C 1
ATOM 2491 O O . GLU A 1 336 ? 5.086 31.391 0.342 1 98.12 336 GLU A O 1
ATOM 2496 N N . HIS A 1 337 ? 5.148 31.781 -1.84 1 98.31 337 HIS A N 1
ATOM 2497 C CA . HIS A 1 337 ? 4.547 33.094 -1.718 1 98.31 337 HIS A CA 1
ATOM 2498 C C . HIS A 1 337 ? 3.156 33.031 -1.1 1 98.31 337 HIS A C 1
ATOM 2500 O O . HIS A 1 337 ? 2.842 33.781 -0.166 1 98.31 337 HIS A O 1
ATOM 2506 N N . MET A 1 338 ? 2.357 32.156 -1.611 1 98.62 338 MET A N 1
ATOM 2507 C CA . MET A 1 338 ? 1.005 31.969 -1.089 1 98.62 338 MET A CA 1
ATOM 2508 C C . MET A 1 338 ? 1.039 31.547 0.374 1 98.62 338 MET A C 1
ATOM 2510 O O . MET A 1 338 ? 0.271 32.062 1.193 1 98.62 338 MET A O 1
ATOM 2514 N N . GLY A 1 339 ? 1.929 30.578 0.695 1 98.56 339 GLY A N 1
ATOM 2515 C CA . GLY A 1 339 ? 2.088 30.172 2.078 1 98.56 339 GLY A CA 1
ATOM 2516 C C . GLY A 1 339 ? 2.455 31.297 3.01 1 98.56 339 GLY A C 1
ATOM 2517 O O . GLY A 1 339 ? 1.883 31.438 4.094 1 98.56 339 GLY A O 1
ATOM 2518 N N . ASN A 1 340 ? 3.357 32.156 2.6 1 98.31 340 ASN A N 1
ATOM 2519 C CA . ASN A 1 340 ? 3.764 33.312 3.385 1 98.31 340 ASN A CA 1
ATOM 2520 C C . ASN A 1 340 ? 2.605 34.281 3.582 1 98.31 340 ASN A C 1
ATOM 2522 O O . ASN A 1 340 ? 2.406 34.812 4.684 1 98.31 340 ASN A O 1
ATOM 2526 N N . LEU A 1 341 ? 1.864 34.531 2.521 1 98.44 341 LEU A N 1
ATOM 2527 C CA . LEU A 1 341 ? 0.729 35.438 2.592 1 98.44 341 LEU A CA 1
ATOM 2528 C C . LEU A 1 341 ? -0.277 34.969 3.641 1 98.44 341 LEU A C 1
ATOM 2530 O O . LEU A 1 341 ? -0.769 35.781 4.434 1 98.44 341 LEU A O 1
ATOM 2534 N N . VAL A 1 342 ? -0.589 33.719 3.654 1 98.81 342 VAL A N 1
ATOM 2535 C CA . VAL A 1 342 ? -1.58 33.188 4.582 1 98.81 342 VAL A CA 1
ATOM 2536 C C . VAL A 1 342 ? -1.032 33.219 6.008 1 98.81 342 VAL A C 1
ATOM 2538 O O . VAL A 1 342 ? -1.705 33.688 6.922 1 98.81 342 VAL A O 1
ATOM 2541 N N . ARG A 1 343 ? 0.181 32.719 6.25 1 98.62 343 ARG A N 1
ATOM 2542 C CA . ARG A 1 343 ? 0.756 32.656 7.59 1 98.62 343 ARG A CA 1
ATOM 2543 C C . ARG A 1 343 ? 0.918 34.062 8.164 1 98.62 343 ARG A C 1
ATOM 2545 O O . ARG A 1 343 ? 0.616 34.281 9.336 1 98.62 343 ARG A O 1
ATOM 2552 N N . GLU A 1 344 ? 1.378 35.031 7.363 1 98.56 344 GLU A N 1
ATOM 2553 C CA . GLU A 1 344 ? 1.513 36.406 7.812 1 98.56 344 GLU A CA 1
ATOM 2554 C C . GLU A 1 344 ? 0.148 37.031 8.086 1 98.56 344 GLU A C 1
ATOM 2556 O O . GLU A 1 344 ? -0.011 37.781 9.047 1 98.56 344 GLU A O 1
ATOM 2561 N N . GLY A 1 345 ? -0.793 36.75 7.211 1 98.69 345 GLY A N 1
ATOM 2562 C CA . GLY A 1 345 ? -2.146 37.25 7.43 1 98.69 345 GLY A CA 1
ATOM 2563 C C . GLY A 1 345 ? -2.762 36.719 8.719 1 98.69 345 GLY A C 1
ATOM 2564 O O . GLY A 1 345 ? -3.385 37.469 9.461 1 98.69 345 GLY A O 1
ATOM 2565 N N . LEU A 1 346 ? -2.615 35.469 8.984 1 98.5 346 LEU A N 1
ATOM 2566 C CA . LEU A 1 346 ? -3.121 34.875 10.211 1 98.5 346 LEU A CA 1
ATOM 2567 C C . LEU A 1 346 ? -2.451 35.469 11.438 1 98.5 346 LEU A C 1
ATOM 2569 O O . LEU A 1 346 ? -3.125 35.844 12.406 1 98.5 346 LEU A O 1
ATOM 2573 N N . ARG A 1 347 ? -1.142 35.625 11.398 1 98.25 347 ARG A N 1
ATOM 2574 C CA . ARG A 1 347 ? -0.39 36.219 12.516 1 98.25 347 ARG A CA 1
ATOM 2575 C C . ARG A 1 347 ? -0.83 37.625 12.797 1 98.25 347 ARG A C 1
ATOM 2577 O O . ARG A 1 347 ? -0.962 38.031 13.953 1 98.25 347 ARG A O 1
ATOM 2584 N N . SER A 1 348 ? -1.028 38.312 11.766 1 98.38 348 SER A N 1
ATOM 2585 C CA . SER A 1 348 ? -1.449 39.719 11.906 1 98.38 348 SER A CA 1
ATOM 2586 C C . SER A 1 348 ? -2.795 39.812 12.617 1 98.38 348 SER A C 1
ATOM 2588 O O . SER A 1 348 ? -2.992 40.688 13.461 1 98.38 348 SER A O 1
ATOM 2590 N N . ARG A 1 349 ? -3.748 38.969 12.25 1 97.44 349 ARG A N 1
ATOM 2591 C CA . ARG A 1 349 ? -5.062 38.969 12.883 1 97.44 349 ARG A CA 1
ATOM 2592 C C . ARG A 1 349 ? -4.973 38.531 14.344 1 97.44 349 ARG A C 1
ATOM 2594 O O . ARG A 1 349 ? -5.703 39.031 15.195 1 97.44 349 ARG A O 1
ATOM 2601 N N . ILE A 1 350 ? -4.141 37.562 14.617 1 96.94 350 ILE A N 1
ATOM 2602 C CA . ILE A 1 350 ? -3.93 37.094 15.992 1 96.94 350 ILE A CA 1
ATOM 2603 C C . ILE A 1 350 ? -3.438 38.281 16.844 1 96.94 350 ILE A C 1
ATOM 2605 O O . ILE A 1 350 ? -3.949 38.5 17.938 1 96.94 350 ILE A O 1
ATOM 2609 N N . GLU A 1 351 ? -2.475 39 16.359 1 96.75 351 GLU A N 1
ATOM 2610 C CA . GLU A 1 351 ? -1.908 40.156 17.062 1 96.75 351 GLU A CA 1
ATOM 2611 C C . GLU A 1 351 ? -2.951 41.25 17.25 1 96.75 351 GLU A C 1
ATOM 2613 O O . GLU A 1 351 ? -3.072 41.812 18.344 1 96.75 351 GLU A O 1
ATOM 2618 N N . ARG A 1 352 ? -3.689 41.5 16.281 1 96 352 ARG A N 1
ATOM 2619 C CA . ARG A 1 352 ? -4.688 42.562 16.312 1 96 352 ARG A CA 1
ATOM 2620 C C . ARG A 1 352 ? -5.746 42.281 17.391 1 96 352 ARG A C 1
ATOM 2622 O O . ARG A 1 352 ? -6.191 43.188 18.078 1 96 352 ARG A O 1
ATOM 2629 N N . HIS A 1 353 ? -6.125 41.031 17.5 1 94.56 353 HIS A N 1
ATOM 2630 C CA . HIS A 1 353 ? -7.211 40.688 18.406 1 94.56 353 HIS A CA 1
ATOM 2631 C C . HIS A 1 353 ? -6.676 40.219 19.766 1 94.56 353 HIS A C 1
ATOM 2633 O O . HIS A 1 353 ? -7.449 40 20.688 1 94.56 353 HIS A O 1
ATOM 2639 N N . GLY A 1 354 ? -5.391 40.062 19.922 1 93.62 354 GLY A N 1
ATOM 2640 C CA . GLY A 1 354 ? -4.797 39.594 21.156 1 93.62 354 GLY A CA 1
ATOM 2641 C C . GLY A 1 354 ? -5.207 38.156 21.5 1 93.62 354 GLY A C 1
ATOM 2642 O O . GLY A 1 354 ? -5.414 37.844 22.672 1 93.62 354 GLY A O 1
ATOM 2643 N N . ALA A 1 355 ? -5.359 37.344 20.469 1 93.44 355 ALA A N 1
ATOM 2644 C CA . ALA A 1 355 ? -5.828 36 20.672 1 93.44 355 ALA A CA 1
ATOM 2645 C C . ALA A 1 355 ? -4.684 35.094 21.109 1 93.44 355 ALA A C 1
ATOM 2647 O O . ALA A 1 355 ? -3.531 35.281 20.719 1 93.44 355 ALA A O 1
ATOM 2648 N N . ASN A 1 356 ? -5.004 34.031 21.906 1 93.5 356 ASN A N 1
ATOM 2649 C CA . ASN A 1 356 ? -4.035 33.031 22.328 1 93.5 356 ASN A CA 1
ATOM 2650 C C . ASN A 1 356 ? -3.879 31.922 21.281 1 93.5 356 ASN A C 1
ATOM 2652 O O . ASN A 1 356 ? -4.152 30.766 21.562 1 93.5 356 ASN A O 1
ATOM 2656 N N . LEU A 1 357 ? -3.508 32.312 20.141 1 96.12 357 LEU A N 1
ATOM 2657 C CA . LEU A 1 357 ? -3.246 31.422 19 1 96.12 357 LEU A CA 1
ATOM 2658 C C . LEU A 1 357 ? -1.884 31.719 18.391 1 96.12 357 LEU A C 1
ATOM 2660 O O . LEU A 1 357 ? -1.321 32.781 18.594 1 96.12 357 LEU A O 1
ATOM 2664 N N . SER A 1 358 ? -1.334 30.797 17.703 1 96.88 358 SER A N 1
ATOM 2665 C CA . SER A 1 358 ? -0.099 30.969 16.953 1 96.88 358 SER A CA 1
ATOM 2666 C C . SER A 1 358 ? -0.128 30.156 15.664 1 96.88 358 SER A C 1
ATOM 2668 O O . SER A 1 358 ? -1.04 29.344 15.453 1 96.88 358 SER A O 1
ATOM 2670 N N . VAL A 1 359 ? 0.799 30.469 14.773 1 97.5 359 VAL A N 1
ATOM 2671 C CA . VAL A 1 359 ? 0.82 29.828 13.461 1 97.5 359 VAL A CA 1
ATOM 2672 C C . VAL A 1 359 ? 2.234 29.359 13.141 1 97.5 359 VAL A C 1
ATOM 2674 O O . VAL A 1 359 ? 3.209 30.078 13.383 1 97.5 359 VAL A O 1
ATOM 2677 N N . THR A 1 360 ? 2.371 28.078 12.75 1 97.5 360 THR A N 1
ATOM 2678 C CA . THR A 1 360 ? 3.615 27.516 12.234 1 97.5 360 THR A CA 1
ATOM 2679 C C . THR A 1 360 ? 3.432 27.031 10.797 1 97.5 360 THR A C 1
ATOM 2681 O O . THR A 1 360 ? 2.311 27 10.289 1 97.5 360 THR A O 1
ATOM 2684 N N . GLY A 1 361 ? 4.531 26.75 10.117 1 97.25 361 GLY A N 1
ATOM 2685 C CA . GLY A 1 361 ? 4.48 26.203 8.766 1 97.25 361 GLY A CA 1
ATOM 2686 C C . GLY A 1 361 ? 5.605 26.703 7.879 1 97.25 361 GLY A C 1
ATOM 2687 O O . GLY A 1 361 ? 6.434 27.516 8.312 1 97.25 361 GLY A O 1
ATOM 2688 N N . ALA A 1 362 ? 5.684 26.172 6.719 1 97.12 362 ALA A N 1
ATOM 2689 C CA . ALA A 1 362 ? 6.645 26.516 5.68 1 97.12 362 ALA A CA 1
ATOM 2690 C C . ALA A 1 362 ? 6.105 26.188 4.293 1 97.12 362 ALA A C 1
ATOM 2692 O O . ALA A 1 362 ? 5.203 25.359 4.156 1 97.12 362 ALA A O 1
ATOM 2693 N N . ALA A 1 363 ? 6.668 26.859 3.266 1 97.62 363 ALA A N 1
ATOM 2694 C CA . ALA A 1 363 ? 6.258 26.609 1.889 1 97.62 363 ALA A CA 1
ATOM 2695 C C . ALA A 1 363 ? 4.75 26.766 1.728 1 97.62 363 ALA A C 1
ATOM 2697 O O . ALA A 1 363 ? 4.184 27.797 2.1 1 97.62 363 ALA A O 1
ATOM 2698 N N . SER A 1 364 ? 4.086 25.719 1.331 1 97.81 364 SER A N 1
ATOM 2699 C CA . SER A 1 364 ? 2.652 25.797 1.081 1 97.81 364 SER A CA 1
ATOM 2700 C C . SER A 1 364 ? 1.854 25.266 2.271 1 97.81 364 SER A C 1
ATOM 2702 O O . SER A 1 364 ? 0.661 24.984 2.148 1 97.81 364 SER A O 1
ATOM 2704 N N . LEU A 1 365 ? 2.523 25.125 3.469 1 98.31 365 LEU A N 1
ATOM 2705 C CA . LEU A 1 365 ? 1.891 24.484 4.609 1 98.31 365 LEU A CA 1
ATOM 2706 C C . LEU A 1 365 ? 1.721 25.453 5.77 1 98.31 365 LEU A C 1
ATOM 2708 O O . LEU A 1 365 ? 2.557 26.344 5.969 1 98.31 365 LEU A O 1
ATOM 2712 N N . PHE A 1 366 ? 0.628 25.25 6.539 1 98 366 PHE A N 1
ATOM 2713 C CA . PHE A 1 366 ? 0.511 26 7.785 1 98 366 PHE A CA 1
ATOM 2714 C C . PHE A 1 366 ? -0.323 25.234 8.805 1 98 366 PHE A C 1
ATOM 2716 O O . PHE A 1 366 ? -1.078 24.328 8.438 1 98 366 PHE A O 1
ATOM 2723 N N . ARG A 1 367 ? -0.117 25.531 10.023 1 97.06 367 ARG A N 1
ATOM 2724 C CA . ARG A 1 367 ? -0.835 25 11.18 1 97.06 367 ARG A CA 1
ATOM 2725 C C . ARG A 1 367 ? -1.178 26.109 12.164 1 97.06 367 ARG A C 1
ATOM 2727 O O . ARG A 1 367 ? -0.34 26.969 12.461 1 97.06 367 ARG A O 1
ATOM 2734 N N . ILE A 1 368 ? -2.436 26.156 12.578 1 96.69 368 ILE A N 1
ATOM 2735 C CA . ILE A 1 368 ? -2.859 27.078 13.633 1 96.69 368 ILE A CA 1
ATOM 2736 C C . ILE A 1 368 ? -2.865 26.344 14.977 1 96.69 368 ILE A C 1
ATOM 2738 O O . ILE A 1 368 ? -3.418 25.25 15.094 1 96.69 368 ILE A O 1
ATOM 2742 N N . HIS A 1 369 ? -2.24 26.875 15.938 1 95.88 369 HIS A N 1
ATOM 2743 C CA . HIS A 1 369 ? -2.174 26.328 17.281 1 95.88 369 HIS A CA 1
ATOM 2744 C C . HIS A 1 369 ? -2.98 27.156 18.266 1 95.88 369 HIS A C 1
ATOM 2746 O O . HIS A 1 369 ? -2.984 28.391 18.188 1 95.88 369 HIS A O 1
ATOM 2752 N N . ALA A 1 370 ? -3.676 26.469 19.172 1 93.81 370 ALA A N 1
ATOM 2753 C CA . ALA A 1 370 ? -4.336 27.172 20.266 1 93.81 370 ALA A CA 1
ATOM 2754 C C . ALA A 1 370 ? -3.355 27.469 21.406 1 93.81 370 ALA A C 1
ATOM 2756 O O . ALA A 1 370 ? -3.607 27.109 22.562 1 93.81 370 ALA A O 1
ATOM 2757 N N . LYS A 1 371 ? -2.312 28.078 21.031 1 94.38 371 LYS A N 1
ATOM 2758 C CA . LYS A 1 371 ? -1.23 28.5 21.922 1 94.38 371 LYS A CA 1
ATOM 2759 C C . LYS A 1 371 ? -0.77 29.922 21.594 1 94.38 371 LYS A C 1
ATOM 2761 O O . LYS A 1 371 ? -0.658 30.297 20.438 1 94.38 371 LYS A O 1
ATOM 2766 N N . LYS A 1 372 ? -0.54 30.656 22.656 1 94.75 372 LYS A N 1
ATOM 2767 C CA . LYS A 1 372 ? -0.083 32.031 22.469 1 94.75 372 LYS A CA 1
ATOM 2768 C C . LYS A 1 372 ? 1.291 32.062 21.812 1 94.75 372 LYS A C 1
ATOM 2770 O O . LYS A 1 372 ? 1.541 32.906 20.938 1 94.75 372 LYS A O 1
ATOM 2775 N N . VAL A 1 373 ? 2.127 31.172 22.281 1 95.88 373 VAL A N 1
ATOM 2776 C CA . VAL A 1 373 ? 3.475 31.062 21.734 1 95.88 373 VAL A CA 1
ATOM 2777 C C . VAL A 1 373 ? 3.564 29.844 20.812 1 95.88 373 VAL A C 1
ATOM 2779 O O . VAL A 1 373 ? 3.121 28.75 21.172 1 95.88 373 VAL A O 1
ATOM 2782 N N . ALA A 1 374 ? 4.113 30.047 19.609 1 96.44 374 ALA A N 1
ATOM 2783 C CA . ALA A 1 374 ? 4.285 28.953 18.672 1 96.44 374 ALA A CA 1
ATOM 2784 C C . ALA A 1 374 ? 5.129 27.828 19.281 1 96.44 374 ALA A C 1
ATOM 2786 O O . ALA A 1 374 ? 6.152 28.094 19.922 1 96.44 374 ALA A O 1
ATOM 2787 N N . PRO A 1 375 ? 4.707 26.578 19.109 1 95.06 375 PRO A N 1
ATOM 2788 C CA . PRO A 1 375 ? 5.473 25.453 19.672 1 95.06 375 PRO A CA 1
ATOM 2789 C C . PRO A 1 375 ? 6.871 25.328 19.062 1 95.06 375 PRO A C 1
ATOM 2791 O O . PRO A 1 375 ? 7.055 25.594 17.859 1 95.06 375 PRO A O 1
ATOM 2794 N N . VAL A 1 376 ? 7.805 24.875 19.906 1 92.81 376 VAL A N 1
ATOM 2795 C CA . VAL A 1 376 ? 9.172 24.672 19.438 1 92.81 376 VAL A CA 1
ATOM 2796 C C . VAL A 1 376 ? 9.594 23.219 19.656 1 92.81 376 VAL A C 1
ATOM 2798 O O . VAL A 1 376 ? 10.68 22.812 19.25 1 92.81 376 VAL A O 1
ATOM 2801 N N . SER A 1 377 ? 8.727 22.484 20.312 1 90.88 377 SER A N 1
ATOM 2802 C CA . SER A 1 377 ? 8.922 21.047 20.547 1 90.88 377 SER A CA 1
ATOM 2803 C C . SER A 1 377 ? 7.621 20.281 20.328 1 90.88 377 SER A C 1
ATOM 2805 O O . SER A 1 377 ? 6.547 20.875 20.234 1 90.88 377 SER A O 1
ATOM 2807 N N . TYR A 1 378 ? 7.801 18.984 20.219 1 91.44 378 TYR A N 1
ATOM 2808 C CA . TYR A 1 378 ? 6.617 18.141 20.078 1 91.44 378 TYR A CA 1
ATOM 2809 C C . TYR A 1 378 ? 5.695 18.297 21.281 1 91.44 378 TYR A C 1
ATOM 2811 O O . TYR A 1 378 ? 4.477 18.422 21.141 1 91.44 378 TYR A O 1
ATOM 2819 N N . GLN A 1 379 ? 6.262 18.312 22.438 1 89.5 379 GLN A N 1
ATOM 2820 C CA . GLN A 1 379 ? 5.48 18.438 23.656 1 89.5 379 GLN A CA 1
ATOM 2821 C C . GLN A 1 379 ? 4.691 19.734 23.688 1 89.5 379 GLN A C 1
ATOM 2823 O O . GLN A 1 379 ? 3.535 19.766 24.109 1 89.5 379 GLN A O 1
ATOM 2828 N N . ASP A 1 380 ? 5.328 20.781 23.188 1 90.44 380 ASP A N 1
ATOM 2829 C CA . ASP A 1 380 ? 4.691 22.094 23.141 1 90.44 380 ASP A CA 1
ATOM 2830 C C . ASP A 1 380 ? 3.486 22.078 22.203 1 90.44 380 ASP A C 1
ATOM 2832 O O . ASP A 1 380 ? 2.576 22.906 22.344 1 90.44 380 ASP A O 1
ATOM 2836 N N . SER A 1 381 ? 3.531 21.172 21.312 1 91.75 381 SER A N 1
ATOM 2837 C CA . SER A 1 381 ? 2.535 21.219 20.25 1 91.75 381 SER A CA 1
ATOM 2838 C C . SER A 1 381 ? 1.257 20.5 20.656 1 91.75 381 SER A C 1
ATOM 2840 O O . SER A 1 381 ? 0.209 20.672 20.031 1 91.75 381 SER A O 1
ATOM 2842 N N . ILE A 1 382 ? 1.307 19.672 21.656 1 91.25 382 ILE A N 1
ATOM 2843 C CA . ILE A 1 382 ? 0.157 18.891 22.094 1 91.25 382 ILE A CA 1
ATOM 2844 C C . ILE A 1 382 ? -0.861 19.812 22.781 1 91.25 382 ILE A C 1
ATOM 2846 O O . ILE A 1 382 ? -0.548 20.469 23.766 1 91.25 382 ILE A O 1
ATOM 2850 N N . PRO A 1 383 ? -1.989 19.875 22.25 1 91.62 383 PRO A N 1
ATOM 2851 C CA . PRO A 1 383 ? -2.99 20.75 22.875 1 91.62 383 PRO A CA 1
ATOM 2852 C C . PRO A 1 383 ? -3.568 20.156 24.156 1 91.62 383 PRO A C 1
ATOM 2854 O O . PRO A 1 383 ? -3.701 18.938 24.281 1 91.62 383 PRO A O 1
ATOM 2857 N N . THR A 1 384 ? -3.912 20.984 25.078 1 92.75 384 THR A N 1
ATOM 2858 C CA . THR A 1 384 ? -4.746 20.594 26.219 1 92.75 384 THR A CA 1
ATOM 2859 C C . THR A 1 384 ? -6.188 20.359 25.781 1 92.75 384 THR A C 1
ATOM 2861 O O . THR A 1 384 ? -6.547 20.656 24.641 1 92.75 384 THR A O 1
ATOM 2864 N N . ALA A 1 385 ? -6.992 19.875 26.688 1 92.25 385 ALA A N 1
ATOM 2865 C CA . ALA A 1 385 ? -8.398 19.625 26.375 1 92.25 385 ALA A CA 1
ATOM 2866 C C . ALA A 1 385 ? -9.102 20.922 25.969 1 92.25 385 ALA A C 1
ATOM 2868 O O . ALA A 1 385 ? -9.891 20.938 25.016 1 92.25 385 ALA A O 1
ATOM 2869 N N . SER A 1 386 ? -8.859 21.938 26.75 1 91.94 386 SER A N 1
ATOM 2870 C CA . SER A 1 386 ? -9.492 23.234 26.453 1 91.94 386 SER A CA 1
ATOM 2871 C C . SER A 1 386 ? -9.016 23.797 25.125 1 91.94 386 SER A C 1
ATOM 2873 O O . SER A 1 386 ? -9.797 24.391 24.391 1 91.94 386 SER A O 1
ATOM 2875 N N . GLU A 1 387 ? -7.746 23.641 24.797 1 92 387 GLU A N 1
ATOM 2876 C CA . GLU A 1 387 ? -7.188 24.094 23.531 1 92 387 GLU A CA 1
ATOM 2877 C C . GLU A 1 387 ? -7.785 23.312 22.359 1 92 387 GLU A C 1
ATOM 2879 O O . GLU A 1 387 ? -8.047 23.891 21.297 1 92 387 GLU A O 1
ATOM 2884 N N . ASP A 1 388 ? -8.016 22.078 22.594 1 91.94 388 ASP A N 1
ATOM 2885 C CA . ASP A 1 388 ? -8.625 21.234 21.562 1 91.94 388 ASP A CA 1
ATOM 2886 C C . ASP A 1 388 ? -10.039 21.703 21.234 1 91.94 388 ASP A C 1
ATOM 2888 O O . ASP A 1 388 ? -10.484 21.594 20.094 1 91.94 388 ASP A O 1
ATOM 2892 N N . VAL A 1 389 ? -10.758 22.109 22.188 1 90.94 389 VAL A N 1
ATOM 2893 C CA . VAL A 1 389 ? -12.102 22.625 21.969 1 90.94 389 VAL A CA 1
ATOM 2894 C C . VAL A 1 389 ? -12.039 23.844 21.062 1 90.94 389 VAL A C 1
ATOM 2896 O O . VAL A 1 389 ? -12.852 23.984 20.156 1 90.94 389 VAL A O 1
ATOM 2899 N N . VAL A 1 390 ? -11.062 24.734 21.297 1 91.75 390 VAL A N 1
ATOM 2900 C CA . VAL A 1 390 ? -10.898 25.938 20.484 1 91.75 390 VAL A CA 1
ATOM 2901 C C . VAL A 1 390 ? -10.625 25.547 19.031 1 91.75 390 VAL A C 1
ATOM 2903 O O . VAL A 1 390 ? -11.195 26.125 18.109 1 91.75 390 VAL A O 1
ATOM 2906 N N . LEU A 1 391 ? -9.797 24.609 18.875 1 92.88 391 LEU A N 1
ATOM 2907 C CA . LEU A 1 391 ? -9.445 24.172 17.531 1 92.88 391 LEU A CA 1
ATOM 2908 C C . LEU A 1 391 ? -10.641 23.531 16.828 1 92.88 391 LEU A C 1
ATOM 2910 O O . LEU A 1 391 ? -10.812 23.688 15.625 1 92.88 391 LEU A O 1
ATOM 2914 N N . LYS A 1 392 ? -11.406 22.797 17.562 1 91.25 392 LYS A N 1
ATOM 2915 C CA . LYS A 1 392 ? -12.625 22.203 17.016 1 91.25 392 LYS A CA 1
ATOM 2916 C C . LYS A 1 392 ? -13.594 23.281 16.562 1 91.25 392 LYS A C 1
ATOM 2918 O O . LYS A 1 392 ? -14.188 23.172 15.477 1 91.25 392 LYS A O 1
ATOM 2923 N N . LEU A 1 393 ? -13.758 24.281 17.359 1 91.44 393 LEU A N 1
ATOM 2924 C CA . LEU A 1 393 ? -14.641 25.391 17.016 1 91.44 393 LEU A CA 1
ATOM 2925 C C . LEU A 1 393 ? -14.117 26.141 15.789 1 91.44 393 LEU A C 1
ATOM 2927 O O . LEU A 1 393 ? -14.906 26.578 14.945 1 91.44 393 LEU A O 1
ATOM 2931 N N . LEU A 1 394 ? -12.828 26.281 15.758 1 93.88 394 LEU A N 1
ATOM 2932 C CA . LEU A 1 394 ? -12.203 26.938 14.609 1 93.88 394 LEU A CA 1
ATOM 2933 C C . LEU A 1 394 ? -12.5 26.172 13.328 1 93.88 394 LEU A C 1
ATOM 2935 O O . LEU A 1 394 ? -12.914 26.766 12.328 1 93.88 394 LEU A O 1
ATOM 2939 N N . ARG A 1 395 ? -12.328 24.906 13.344 1 93.56 395 ARG A N 1
ATOM 2940 C CA . ARG A 1 395 ? -12.562 24.078 12.164 1 93.56 395 ARG A CA 1
ATOM 2941 C C . ARG A 1 395 ? -14.031 24.125 11.742 1 93.56 395 ARG A C 1
ATOM 2943 O O . ARG A 1 395 ? -14.336 24.172 10.547 1 93.56 395 ARG A O 1
ATOM 2950 N N . ARG A 1 396 ? -14.914 24.094 12.711 1 91.38 396 ARG A N 1
ATOM 2951 C CA . ARG A 1 396 ? -16.344 24.203 12.43 1 91.38 396 ARG A CA 1
ATOM 2952 C C . ARG A 1 396 ? -16.672 25.531 11.758 1 91.38 396 ARG A C 1
ATOM 2954 O O . ARG A 1 396 ? -17.453 25.594 10.812 1 91.38 396 ARG A O 1
ATOM 2961 N N . HIS A 1 397 ? -16.062 26.547 12.328 1 93.06 397 HIS A N 1
ATOM 2962 C CA . HIS A 1 397 ? -16.297 27.875 11.758 1 93.06 397 HIS A CA 1
ATOM 2963 C C . HIS A 1 397 ? -15.82 27.938 10.312 1 93.06 397 HIS A C 1
ATOM 2965 O O . HIS A 1 397 ? -16.531 28.484 9.453 1 93.06 397 HIS A O 1
ATOM 2971 N N . PHE A 1 398 ? -14.633 27.438 10.047 1 95.31 398 PHE A N 1
ATOM 2972 C CA . PHE A 1 398 ? -14.102 27.406 8.688 1 95.31 398 PHE A CA 1
ATOM 2973 C C . PHE A 1 398 ? -15.031 26.625 7.762 1 95.31 398 PHE A C 1
ATOM 2975 O O . PHE A 1 398 ? -15.383 27.109 6.684 1 95.31 398 PHE A O 1
ATOM 2982 N N . ALA A 1 399 ? -15.461 25.453 8.188 1 93.38 399 ALA A N 1
ATOM 2983 C CA . ALA A 1 399 ? -16.344 24.625 7.383 1 93.38 399 ALA A CA 1
ATOM 2984 C C . ALA A 1 399 ? -17.656 25.328 7.086 1 93.38 399 ALA A C 1
ATOM 2986 O O . ALA A 1 399 ? -18.172 25.266 5.965 1 93.38 399 ALA A O 1
ATOM 2987 N N . ASN A 1 400 ? -18.188 25.953 8.07 1 92.12 400 ASN A N 1
ATOM 2988 C CA . ASN A 1 400 ? -19.453 26.672 7.926 1 92.12 400 ASN A CA 1
ATOM 2989 C C . ASN A 1 400 ? -19.312 27.859 6.984 1 92.12 400 ASN A C 1
ATOM 2991 O O . ASN A 1 400 ? -20.312 28.391 6.504 1 92.12 400 ASN A O 1
ATOM 2995 N N . ASN A 1 401 ? -18.078 28.266 6.82 1 95.38 401 ASN A N 1
ATOM 2996 C CA . ASN A 1 401 ? -17.844 29.391 5.922 1 95.38 401 ASN A CA 1
ATOM 2997 C C . ASN A 1 401 ? -17.156 28.938 4.633 1 95.38 401 ASN A C 1
ATOM 2999 O O . ASN A 1 401 ? -16.453 29.719 3.992 1 95.38 401 ASN A O 1
ATOM 3003 N N . GLY A 1 402 ? -17.219 27.703 4.285 1 96.62 402 GLY A N 1
ATOM 3004 C CA . GLY A 1 402 ? -16.859 27.203 2.973 1 96.62 402 GLY A CA 1
ATOM 3005 C C . GLY A 1 402 ? -15.391 26.844 2.854 1 96.62 402 GLY A C 1
ATOM 3006 O O . GLY A 1 402 ? -14.836 26.828 1.753 1 96.62 402 GLY A O 1
ATOM 3007 N N . ILE A 1 403 ? -14.773 26.609 3.945 1 97.75 403 ILE A N 1
ATOM 3008 C CA . ILE A 1 403 ? -13.375 26.203 3.912 1 97.75 403 ILE A CA 1
ATOM 3009 C C . ILE A 1 403 ? -13.18 24.922 4.727 1 97.75 403 ILE A C 1
ATOM 3011 O O . ILE A 1 403 ? -13.555 24.875 5.902 1 97.75 403 ILE A O 1
ATOM 3015 N N . LEU A 1 404 ? -12.625 23.922 4.094 1 96.31 404 LEU A N 1
ATOM 3016 C CA . LEU A 1 404 ? -12.375 22.641 4.734 1 96.31 404 LEU A CA 1
ATOM 3017 C C . LEU A 1 404 ? -10.938 22.562 5.246 1 96.31 404 LEU A C 1
ATOM 3019 O O . LEU A 1 404 ? -9.992 22.484 4.453 1 96.31 404 LEU A O 1
ATOM 3023 N N . MET A 1 405 ? -10.805 22.531 6.562 1 94.56 405 MET A N 1
ATOM 3024 C CA . MET A 1 405 ? -9.5 22.406 7.207 1 94.56 405 MET A CA 1
ATOM 3025 C C . MET A 1 405 ? -9.266 20.969 7.676 1 94.56 405 MET A C 1
ATOM 3027 O O . MET A 1 405 ? -10.203 20.281 8.094 1 94.56 405 MET A O 1
ATOM 3031 N N . PRO A 1 406 ? -7.977 20.547 7.641 1 91.88 406 PRO A N 1
ATOM 3032 C CA . PRO A 1 406 ? -7.691 19.234 8.203 1 91.88 406 PRO A CA 1
ATOM 3033 C C . PRO A 1 406 ? -7.766 19.219 9.734 1 91.88 406 PRO A C 1
ATOM 3035 O O . PRO A 1 406 ? -7.531 20.234 10.375 1 91.88 406 PRO A O 1
ATOM 3038 N N . TYR A 1 407 ? -8.086 18.047 10.195 1 78.88 407 TYR A N 1
ATOM 3039 C CA . TYR A 1 407 ? -8.047 17.812 11.641 1 78.88 407 TYR A CA 1
ATOM 3040 C C . TYR A 1 407 ? -6.723 17.188 12.055 1 78.88 407 TYR A C 1
ATOM 3042 O O . TYR A 1 407 ? -6.395 16.078 11.633 1 78.88 407 TYR A O 1
ATOM 3050 N N . GLY A 1 408 ? -5.984 17.875 12.875 1 75.5 408 GLY A N 1
ATOM 3051 C CA . GLY A 1 408 ? -4.758 17.312 13.422 1 75.5 408 GLY A CA 1
ATOM 3052 C C . GLY A 1 408 ? -3.656 17.172 12.391 1 75.5 408 GLY A C 1
ATOM 3053 O O . GLY A 1 408 ? -2.705 16.422 12.586 1 75.5 408 GLY A O 1
ATOM 3054 N N . ALA A 1 409 ? -3.885 17.781 11.297 1 79.88 409 ALA A N 1
ATOM 3055 C CA . ALA A 1 409 ? -2.896 17.688 10.227 1 79.88 409 ALA A CA 1
ATOM 3056 C C . ALA A 1 409 ? -2.617 19.047 9.602 1 79.88 409 ALA A C 1
ATOM 3058 O O . ALA A 1 409 ? -3.303 20.031 9.898 1 79.88 409 ALA A O 1
ATOM 3059 N N . ALA A 1 410 ? -1.638 19.047 8.836 1 87.12 410 ALA A N 1
ATOM 3060 C CA . ALA A 1 410 ? -1.226 20.266 8.141 1 87.12 410 ALA A CA 1
ATOM 3061 C C . ALA A 1 410 ? -2.297 20.719 7.148 1 87.12 410 ALA A C 1
ATOM 3063 O O . ALA A 1 410 ? -2.852 19.906 6.41 1 87.12 410 ALA A O 1
ATOM 3064 N N . ALA A 1 411 ? -2.598 22.016 7.242 1 97.31 411 ALA A N 1
ATOM 3065 C CA . ALA A 1 411 ? -3.291 22.625 6.109 1 97.31 411 ALA A CA 1
ATOM 3066 C C . ALA A 1 411 ? -2.33 22.875 4.949 1 97.31 411 ALA A C 1
ATOM 3068 O O . ALA A 1 411 ? -1.172 23.234 5.168 1 97.31 411 ALA A O 1
ATOM 3069 N N . SER A 1 412 ? -2.803 22.641 3.76 1 97.88 412 SER A N 1
ATOM 3070 C CA . SER A 1 412 ? -1.921 22.766 2.605 1 97.88 412 SER A CA 1
ATOM 3071 C C . SER A 1 412 ? -2.576 23.578 1.493 1 97.88 412 SER A C 1
ATOM 3073 O O . SER A 1 412 ? -3.783 23.469 1.265 1 97.88 412 SER A O 1
ATOM 3075 N N . LEU A 1 413 ? -1.8 24.422 0.86 1 98.69 413 LEU A N 1
ATOM 3076 C CA . LEU A 1 413 ? -2.223 25.188 -0.307 1 98.69 413 LEU A CA 1
ATOM 3077 C C . LEU A 1 413 ? -1.85 24.453 -1.597 1 98.69 413 LEU A C 1
ATOM 3079 O O . LEU A 1 413 ? -0.883 23.688 -1.627 1 98.69 413 LEU A O 1
ATOM 3083 N N . SER A 1 414 ? -2.635 24.656 -2.662 1 98.69 414 SER A N 1
ATOM 3084 C CA . SER A 1 414 ? -2.422 23.984 -3.943 1 98.69 414 SER A CA 1
ATOM 3085 C C . SER A 1 414 ? -2.258 25 -5.07 1 98.69 414 SER A C 1
ATOM 3087 O O . SER A 1 414 ? -2.604 26.172 -4.914 1 98.69 414 SER A O 1
ATOM 3089 N N . THR A 1 415 ? -1.769 24.578 -6.188 1 98.69 415 THR A N 1
ATOM 3090 C CA . THR A 1 415 ? -1.354 25.453 -7.281 1 98.69 415 THR A CA 1
ATOM 3091 C C . THR A 1 415 ? -2.561 26.125 -7.922 1 98.69 415 THR A C 1
ATOM 3093 O O . THR A 1 415 ? -2.436 27.203 -8.516 1 98.69 415 THR A O 1
ATOM 3096 N N . PRO A 1 416 ? -3.777 25.562 -7.867 1 98.69 416 PRO A N 1
ATOM 3097 C CA . PRO A 1 416 ? -4.898 26.25 -8.516 1 98.69 416 PRO A CA 1
ATOM 3098 C C . PRO A 1 416 ? -5.461 27.391 -7.672 1 98.69 416 PRO A C 1
ATOM 3100 O O . PRO A 1 416 ? -6.293 28.156 -8.148 1 98.69 416 PRO A O 1
ATOM 3103 N N . MET A 1 417 ? -5.047 27.516 -6.426 1 98.62 417 MET A N 1
ATOM 3104 C CA . MET A 1 417 ? -5.551 28.578 -5.559 1 98.62 417 MET A CA 1
ATOM 3105 C C . MET A 1 417 ? -5.051 29.938 -6.02 1 98.62 417 MET A C 1
ATOM 3107 O O . MET A 1 417 ? -3.992 30.047 -6.641 1 98.62 417 MET A O 1
ATOM 3111 N N . THR A 1 418 ? -5.82 30.922 -5.66 1 97.38 418 THR A N 1
ATOM 3112 C CA . THR A 1 418 ? -5.531 32.281 -6.074 1 97.38 418 THR A CA 1
ATOM 3113 C C . THR A 1 418 ? -5.328 33.188 -4.859 1 97.38 418 THR A C 1
ATOM 3115 O O . THR A 1 418 ? -5.559 32.781 -3.725 1 97.38 418 THR A O 1
ATOM 3118 N N . ASP A 1 419 ? -4.914 34.406 -5.164 1 96.44 419 ASP A N 1
ATOM 3119 C CA . ASP A 1 419 ? -4.758 35.406 -4.094 1 96.44 419 ASP A CA 1
ATOM 3120 C C . ASP A 1 419 ? -6.078 35.625 -3.367 1 96.44 419 ASP A C 1
ATOM 3122 O O . ASP A 1 419 ? -6.094 35.906 -2.162 1 96.44 419 ASP A O 1
ATOM 3126 N N . ASN A 1 420 ? -7.113 35.562 -4.133 1 97.56 420 ASN A N 1
ATOM 3127 C CA . ASN A 1 420 ? -8.422 35.719 -3.514 1 97.56 420 ASN A CA 1
ATOM 3128 C C . ASN A 1 420 ? -8.695 34.625 -2.492 1 97.56 420 ASN A C 1
ATOM 3130 O O . ASN A 1 420 ? -9.289 34.875 -1.44 1 97.56 420 ASN A O 1
ATOM 3134 N N . ASP A 1 421 ? -8.289 33.406 -2.803 1 98.38 421 ASP A N 1
ATOM 3135 C CA . ASP A 1 421 ? -8.445 32.312 -1.864 1 98.38 421 ASP A CA 1
ATOM 3136 C C . ASP A 1 421 ? -7.656 32.562 -0.579 1 98.38 421 ASP A C 1
ATOM 3138 O O . ASP A 1 421 ? -8.125 32.219 0.515 1 98.38 421 ASP A O 1
ATOM 3142 N N . MET A 1 422 ? -6.465 33.125 -0.725 1 98.25 422 MET A N 1
ATOM 3143 C CA . MET A 1 422 ? -5.668 33.438 0.451 1 98.25 422 MET A CA 1
ATOM 3144 C C . MET A 1 422 ? -6.383 34.469 1.317 1 98.25 422 MET A C 1
ATOM 3146 O O . MET A 1 422 ? -6.41 34.344 2.543 1 98.25 422 MET A O 1
ATOM 3150 N N . GLY A 1 423 ? -6.906 35.469 0.658 1 98.25 423 GLY A N 1
ATOM 3151 C CA . GLY A 1 423 ? -7.68 36.469 1.367 1 98.25 423 GLY A CA 1
ATOM 3152 C C . GLY A 1 423 ? -8.875 35.875 2.107 1 98.25 423 GLY A C 1
ATOM 3153 O O . GLY A 1 423 ? -9.18 36.312 3.227 1 98.25 423 GLY A O 1
ATOM 3154 N N . ASP A 1 424 ? -9.555 34.938 1.478 1 98.19 424 ASP A N 1
ATOM 3155 C CA . ASP A 1 424 ? -10.711 34.312 2.088 1 98.19 424 ASP A CA 1
ATOM 3156 C C . ASP A 1 424 ? -10.312 33.531 3.354 1 98.19 424 ASP A C 1
ATOM 3158 O O . ASP A 1 424 ? -11.016 33.594 4.363 1 98.19 424 ASP A O 1
ATOM 3162 N N . ILE A 1 425 ? -9.195 32.844 3.332 1 98.69 425 ILE A N 1
ATOM 3163 C CA . ILE A 1 425 ? -8.703 32.094 4.488 1 98.69 425 ILE A CA 1
ATOM 3164 C C . ILE A 1 425 ? -8.484 33.062 5.66 1 98.69 425 ILE A C 1
ATOM 3166 O O . ILE A 1 425 ? -8.961 32.812 6.77 1 98.69 425 ILE A O 1
ATOM 3170 N N . VAL A 1 426 ? -7.848 34.188 5.391 1 98.56 426 VAL A N 1
ATOM 3171 C CA . VAL A 1 426 ? -7.508 35.156 6.43 1 98.56 426 VAL A CA 1
ATOM 3172 C C . VAL A 1 426 ? -8.773 35.812 6.941 1 98.56 426 VAL A C 1
ATOM 3174 O O . VAL A 1 426 ? -8.922 36.062 8.148 1 98.56 426 VAL A O 1
ATOM 3177 N N . SER A 1 427 ? -9.703 36.094 6.035 1 98.25 427 SER A N 1
ATOM 3178 C CA . SER A 1 427 ? -10.945 36.75 6.406 1 98.25 427 SER A CA 1
ATOM 3179 C C . SER A 1 427 ? -11.805 35.875 7.297 1 98.25 427 SER A C 1
ATOM 3181 O O . SER A 1 427 ? -12.359 36.344 8.289 1 98.25 427 SER A O 1
ATOM 3183 N N . VAL A 1 428 ? -11.945 34.625 6.902 1 97.44 428 VAL A N 1
ATOM 3184 C CA . VAL A 1 428 ? -12.734 33.688 7.699 1 97.44 428 VAL A CA 1
ATOM 3185 C C . VAL A 1 428 ? -12.102 33.531 9.078 1 97.44 428 VAL A C 1
ATOM 3187 O O . VAL A 1 428 ? -12.812 33.438 10.086 1 97.44 428 VAL A O 1
ATOM 3190 N N . PHE A 1 429 ? -10.797 33.469 9.148 1 97.38 429 PHE A N 1
ATOM 3191 C CA . PHE A 1 429 ? -10.078 33.406 10.414 1 97.38 429 PHE A CA 1
ATOM 3192 C C . PHE A 1 429 ? -10.328 34.625 11.266 1 97.38 429 PHE A C 1
ATOM 3194 O O . PHE A 1 429 ? -10.555 34.531 12.469 1 97.38 429 PHE A O 1
ATOM 3201 N N . ASP A 1 430 ? -10.297 35.781 10.656 1 97.25 430 ASP A N 1
ATOM 3202 C CA . ASP A 1 430 ? -10.562 37.062 11.344 1 97.25 430 ASP A CA 1
ATOM 3203 C C . ASP A 1 430 ? -11.961 37.062 11.953 1 97.25 430 ASP A C 1
ATOM 3205 O O . ASP A 1 430 ? -12.141 37.5 13.094 1 97.25 430 ASP A O 1
ATOM 3209 N N . ASP A 1 431 ? -12.867 36.625 11.164 1 95.88 431 ASP A N 1
ATOM 3210 C CA . ASP A 1 431 ? -14.25 36.531 11.633 1 95.88 431 ASP A CA 1
ATOM 3211 C C . ASP A 1 431 ? -14.359 35.625 12.859 1 95.88 431 ASP A C 1
ATOM 3213 O O . ASP A 1 431 ? -15.141 35.906 13.773 1 95.88 431 ASP A O 1
ATOM 3217 N N . PHE A 1 432 ? -13.695 34.531 12.867 1 95.12 432 PHE A N 1
ATOM 3218 C CA . PHE A 1 432 ? -13.672 33.625 14.008 1 95.12 432 PHE A CA 1
ATOM 3219 C C . PHE A 1 432 ? -13.172 34.344 15.258 1 95.12 432 PHE A C 1
ATOM 3221 O O . PHE A 1 432 ? -13.727 34.156 16.344 1 95.12 432 PHE A O 1
ATOM 3228 N N . LEU A 1 433 ? -12.086 35.125 15.141 1 94.75 433 LEU A N 1
ATOM 3229 C CA . LEU A 1 433 ? -11.469 35.812 16.266 1 94.75 433 LEU A CA 1
ATOM 3230 C C . LEU A 1 433 ? -12.406 36.875 16.844 1 94.75 433 LEU A C 1
ATOM 3232 O O . LEU A 1 433 ? -12.398 37.125 18.047 1 94.75 433 LEU A O 1
ATOM 3236 N N . VAL A 1 434 ? -13.188 37.469 16.031 1 90.94 434 VAL A N 1
ATOM 3237 C CA . VAL A 1 434 ? -14.156 38.469 16.484 1 90.94 434 VAL A CA 1
ATOM 3238 C C . VAL A 1 434 ? -15.203 37.812 17.375 1 90.94 434 VAL A C 1
ATOM 3240 O O . VAL A 1 434 ? -15.641 38.375 18.359 1 90.94 434 VAL A O 1
ATOM 3243 N N . ASN A 1 435 ? -15.516 36.594 17.047 1 79.12 435 ASN A N 1
ATOM 3244 C CA . ASN A 1 435 ? -16.594 35.906 17.75 1 79.12 435 ASN A CA 1
ATOM 3245 C C . ASN A 1 435 ? -16.047 34.906 18.766 1 79.12 435 ASN A C 1
ATOM 3247 O O . ASN A 1 435 ? -16.781 34.094 19.312 1 79.12 435 ASN A O 1
ATOM 3251 N N . LEU A 1 436 ? -14.758 34.906 19.031 1 74.75 436 LEU A N 1
ATOM 3252 C CA . LEU A 1 436 ? -14.086 33.875 19.828 1 74.75 436 LEU A CA 1
ATOM 3253 C C . LEU A 1 436 ? -14.547 33.938 21.281 1 74.75 436 LEU A C 1
ATOM 3255 O O . LEU A 1 436 ? -14.789 32.906 21.906 1 74.75 436 LEU A O 1
ATOM 3259 N N . ASP A 1 437 ? -14.5 35.156 21.828 1 61.06 437 ASP A N 1
ATOM 3260 C CA . ASP A 1 437 ? -14.992 35.281 23.188 1 61.06 437 ASP A CA 1
ATOM 3261 C C . ASP A 1 437 ? -16.406 34.719 23.328 1 61.06 437 ASP A C 1
ATOM 3263 O O . ASP A 1 437 ? -16.75 34.156 24.359 1 61.06 437 ASP A O 1
ATOM 3267 N N . ARG A 1 438 ? -17.125 34.812 22.328 1 56.5 438 ARG A N 1
ATOM 3268 C CA . ARG A 1 438 ? -18.469 34.281 22.281 1 56.5 438 ARG A CA 1
ATOM 3269 C C . ARG A 1 438 ? -18.422 32.75 22.094 1 56.5 438 ARG A C 1
ATOM 3271 O O . ARG A 1 438 ? -19.203 32.031 22.719 1 56.5 438 ARG A O 1
ATOM 3278 N N . HIS A 1 439 ? -17.484 32.281 21.312 1 55.75 439 HIS A N 1
ATOM 3279 C CA . HIS A 1 439 ? -17.375 30.859 21 1 55.75 439 HIS A CA 1
ATOM 3280 C C . HIS A 1 439 ? -16.844 30.078 22.203 1 55.75 439 HIS A C 1
ATOM 3282 O O . HIS A 1 439 ? -17.234 28.938 22.438 1 55.75 439 HIS A O 1
ATOM 3288 N N . ALA A 1 440 ? -15.797 30.656 22.797 1 54.12 440 ALA A N 1
ATOM 3289 C CA . ALA A 1 440 ? -15.227 30.047 24 1 54.12 440 ALA A CA 1
ATOM 3290 C C . ALA A 1 440 ? -16.297 29.859 25.078 1 54.12 440 ALA A C 1
ATOM 3292 O O . ALA A 1 440 ? -16.281 28.875 25.812 1 54.12 440 ALA A O 1
ATOM 3293 N N . TRP A 1 441 ? -17.188 30.781 25.094 1 45.16 441 TRP A N 1
ATOM 3294 C CA . TRP A 1 441 ? -18.312 30.672 26.031 1 45.16 441 TRP A CA 1
ATOM 3295 C C . TRP A 1 441 ? -19.281 29.578 25.594 1 45.16 441 TRP A C 1
ATOM 3297 O O . TRP A 1 441 ? -19.797 28.844 26.438 1 45.16 441 TRP A O 1
ATOM 3307 N N . GLU A 1 442 ? -19.484 29.328 24.375 1 44.81 442 GLU A N 1
ATOM 3308 C CA . GLU A 1 442 ? -20.422 28.328 23.844 1 44.81 442 GLU A CA 1
ATOM 3309 C C . GLU A 1 442 ? -19.844 26.922 23.938 1 44.81 442 GLU A C 1
ATOM 3311 O O . GLU A 1 442 ? -20.578 25.953 24.125 1 44.81 442 GLU A O 1
ATOM 3316 N N . ALA A 1 443 ? -18.641 26.734 23.625 1 48.34 443 ALA A N 1
ATOM 3317 C CA . ALA A 1 443 ? -17.938 25.453 23.703 1 48.34 443 ALA A CA 1
ATOM 3318 C C . ALA A 1 443 ? -17.703 25.047 25.156 1 48.34 443 ALA A C 1
ATOM 3320 O O . ALA A 1 443 ? -17.5 23.875 25.453 1 48.34 443 ALA A O 1
ATOM 3321 N N . ALA A 1 444 ? -17.734 26.062 26.219 1 42.81 444 ALA A N 1
ATOM 3322 C CA . ALA A 1 444 ? -17.688 25.781 27.656 1 42.81 444 ALA A CA 1
ATOM 3323 C C . ALA A 1 444 ? -19.078 25.391 28.188 1 42.81 444 ALA A C 1
ATOM 3325 O O . ALA A 1 444 ? -20.094 25.953 27.75 1 42.81 444 ALA A O 1
ATOM 3326 N N . MET B 1 1 ? -6.32 -23.312 -38.656 1 23.17 1 MET B N 1
ATOM 3327 C CA . MET B 1 1 ? -5.105 -23.422 -39.469 1 23.17 1 MET B CA 1
ATOM 3328 C C . MET B 1 1 ? -4.199 -22.219 -39.25 1 23.17 1 MET B C 1
ATOM 3330 O O . MET B 1 1 ? -4.457 -21.141 -39.781 1 23.17 1 MET B O 1
ATOM 3334 N N . LEU B 1 2 ? -3.66 -22.062 -37.969 1 29.12 2 LEU B N 1
ATOM 3335 C CA . LEU B 1 2 ? -2.678 -21.047 -37.625 1 29.12 2 LEU B CA 1
ATOM 3336 C C . LEU B 1 2 ? -1.524 -21.047 -38.625 1 29.12 2 LEU B C 1
ATOM 3338 O O . LEU B 1 2 ? -0.9 -22.078 -38.844 1 29.12 2 LEU B O 1
ATOM 3342 N N . SER B 1 3 ? -1.743 -20.391 -39.812 1 29.59 3 SER B N 1
ATOM 3343 C CA . SER B 1 3 ? -0.692 -20.234 -40.812 1 29.59 3 SER B CA 1
ATOM 3344 C C . SER B 1 3 ? 0.683 -20.141 -40.188 1 29.59 3 SER B C 1
ATOM 3346 O O . SER B 1 3 ? 0.881 -19.359 -39.25 1 29.59 3 SER B O 1
ATOM 3348 N N . SER B 1 4 ? 1.444 -21.219 -40.25 1 29.38 4 SER B N 1
ATOM 3349 C CA . SER B 1 4 ? 2.82 -21.453 -39.812 1 29.38 4 SER B CA 1
ATOM 3350 C C . SER B 1 4 ? 3.748 -20.359 -40.312 1 29.38 4 SER B C 1
ATOM 3352 O O . SER B 1 4 ? 4.316 -20.469 -41.406 1 29.38 4 SER B O 1
ATOM 3354 N N . SER B 1 5 ? 3.307 -19.109 -40.594 1 32.34 5 SER B N 1
ATOM 3355 C CA . SER B 1 5 ? 4.355 -18.188 -41 1 32.34 5 SER B CA 1
ATOM 3356 C C . SER B 1 5 ? 5.598 -18.312 -40.125 1 32.34 5 SER B C 1
ATOM 3358 O O . SER B 1 5 ? 5.496 -18.328 -38.906 1 32.34 5 SER B O 1
ATOM 3360 N N . ASN B 1 6 ? 6.598 -19.094 -40.562 1 32.62 6 ASN B N 1
ATOM 3361 C CA . ASN B 1 6 ? 7.953 -19.266 -40.062 1 32.62 6 ASN B CA 1
ATOM 3362 C C . ASN B 1 6 ? 8.547 -17.953 -39.562 1 32.62 6 ASN B C 1
ATOM 3364 O O . ASN B 1 6 ? 9.273 -17.281 -40.281 1 32.62 6 ASN B O 1
ATOM 3368 N N . THR B 1 7 ? 7.844 -17.047 -39.094 1 36.97 7 THR B N 1
ATOM 3369 C CA . THR B 1 7 ? 8.578 -15.914 -38.531 1 36.97 7 THR B CA 1
ATOM 3370 C C . THR B 1 7 ? 9.688 -16.391 -37.625 1 36.97 7 THR B C 1
ATOM 3372 O O . THR B 1 7 ? 9.453 -17.219 -36.719 1 36.97 7 THR B O 1
ATOM 3375 N N . PRO B 1 8 ? 10.969 -16.312 -38.062 1 39.5 8 PRO B N 1
ATOM 3376 C CA . PRO B 1 8 ? 12.125 -16.75 -37.25 1 39.5 8 PRO B CA 1
ATOM 3377 C C . PRO B 1 8 ? 11.906 -16.594 -35.75 1 39.5 8 PRO B C 1
ATOM 3379 O O . PRO B 1 8 ? 11.148 -15.719 -35.344 1 39.5 8 PRO B O 1
ATOM 3382 N N . LEU B 1 9 ? 12.039 -17.688 -34.969 1 41.66 9 LEU B N 1
ATOM 3383 C CA . LEU B 1 9 ? 12.148 -17.656 -33.531 1 41.66 9 LEU B CA 1
ATOM 3384 C C . LEU B 1 9 ? 12.883 -16.422 -33.031 1 41.66 9 LEU B C 1
ATOM 3386 O O . LEU B 1 9 ? 14.047 -16.203 -33.406 1 41.66 9 LEU B O 1
ATOM 3390 N N . THR B 1 10 ? 12.398 -15.258 -33.156 1 46.44 10 THR B N 1
ATOM 3391 C CA . THR B 1 10 ? 13.078 -14.094 -32.625 1 46.44 10 THR B CA 1
ATOM 3392 C C . THR B 1 10 ? 13.648 -14.383 -31.234 1 46.44 10 THR B C 1
ATOM 3394 O O . THR B 1 10 ? 12.898 -14.641 -30.297 1 46.44 10 THR B O 1
ATOM 3397 N N . GLY B 1 11 ? 14.797 -15.07 -31.172 1 48.75 11 GLY B N 1
ATOM 3398 C CA . GLY B 1 11 ? 15.539 -15.352 -29.953 1 48.75 11 GLY B CA 1
ATOM 3399 C C . GLY B 1 11 ? 15.531 -14.203 -28.969 1 48.75 11 GLY B C 1
ATOM 3400 O O . GLY B 1 11 ? 15.055 -13.109 -29.281 1 48.75 11 GLY B O 1
ATOM 3401 N N . PRO B 1 12 ? 15.734 -14.547 -27.625 1 52 12 PRO B N 1
ATOM 3402 C CA . PRO B 1 12 ? 15.852 -13.531 -26.578 1 52 12 PRO B CA 1
ATOM 3403 C C . PRO B 1 12 ? 16.594 -12.289 -27.031 1 52 12 PRO B C 1
ATOM 3405 O O . PRO B 1 12 ? 16.359 -11.188 -26.531 1 52 12 PRO B O 1
ATOM 3408 N N . ASN B 1 13 ? 17.422 -12.461 -28.047 1 55.72 13 ASN B N 1
ATOM 3409 C CA . ASN B 1 13 ? 18.266 -11.375 -28.547 1 55.72 13 ASN B CA 1
ATOM 3410 C C . ASN B 1 13 ? 17.516 -10.469 -29.5 1 55.72 13 ASN B C 1
ATOM 3412 O O . ASN B 1 13 ? 18.062 -9.477 -29.984 1 55.72 13 ASN B O 1
ATOM 3416 N N . ASP B 1 14 ? 16.141 -10.781 -29.656 1 73.19 14 ASP B N 1
ATOM 3417 C CA . ASP B 1 14 ? 15.453 -10.031 -30.703 1 73.19 14 ASP B CA 1
ATOM 3418 C C . ASP B 1 14 ? 14.625 -8.898 -30.125 1 73.19 14 ASP B C 1
ATOM 3420 O O . ASP B 1 14 ? 13.953 -8.172 -30.859 1 73.19 14 ASP B O 1
ATOM 3424 N N . ARG B 1 15 ? 14.719 -8.664 -28.875 1 90.81 15 ARG B N 1
ATOM 3425 C CA . ARG B 1 15 ? 13.914 -7.59 -28.297 1 90.81 15 ARG B CA 1
ATOM 3426 C C . ARG B 1 15 ? 14.773 -6.355 -28.031 1 90.81 15 ARG B C 1
ATOM 3428 O O . ARG B 1 15 ? 15.008 -6.004 -26.875 1 90.81 15 ARG B O 1
ATOM 3435 N N . GLN B 1 16 ? 15.125 -5.664 -29.094 1 95.12 16 GLN B N 1
ATOM 3436 C CA . GLN B 1 16 ? 16.094 -4.578 -29.047 1 95.12 16 GLN B CA 1
ATOM 3437 C C . GLN B 1 16 ? 15.57 -3.41 -28.219 1 95.12 16 GLN B C 1
ATOM 3439 O O . GLN B 1 16 ? 16.328 -2.785 -27.469 1 95.12 16 GLN B O 1
ATOM 3444 N N . THR B 1 17 ? 14.312 -3.131 -28.359 1 97.12 17 THR B N 1
ATOM 3445 C CA . THR B 1 17 ? 13.742 -2.021 -27.594 1 97.12 17 THR B CA 1
ATOM 3446 C C . THR B 1 17 ? 13.68 -2.359 -26.109 1 97.12 17 THR B C 1
ATOM 3448 O O . THR B 1 17 ? 13.961 -1.508 -25.266 1 97.12 17 THR B O 1
ATOM 3451 N N . SER B 1 18 ? 13.344 -3.576 -25.766 1 96.75 18 SER B N 1
ATOM 3452 C CA . SER B 1 18 ? 13.359 -4.016 -24.375 1 96.75 18 SER B CA 1
ATOM 3453 C C . SER B 1 18 ? 14.766 -3.936 -23.781 1 96.75 18 SER B C 1
ATOM 3455 O O . SER B 1 18 ? 14.938 -3.525 -22.641 1 96.75 18 SER B O 1
ATOM 3457 N N . ILE B 1 19 ? 15.734 -4.32 -24.578 1 96.31 19 ILE B N 1
ATOM 3458 C CA . ILE B 1 19 ? 17.125 -4.273 -24.125 1 96.31 19 ILE B CA 1
ATOM 3459 C C . ILE B 1 19 ? 17.531 -2.828 -23.859 1 96.31 19 ILE B C 1
ATOM 3461 O O . ILE B 1 19 ? 18.172 -2.535 -22.844 1 96.31 19 ILE B O 1
ATOM 3465 N N . ALA B 1 20 ? 17.141 -1.915 -24.703 1 97.62 20 ALA B N 1
ATOM 3466 C CA . ALA B 1 20 ? 17.453 -0.498 -24.531 1 97.62 20 ALA B CA 1
ATOM 3467 C C . ALA B 1 20 ? 16.797 0.065 -23.281 1 97.62 20 ALA B C 1
ATOM 3469 O O . ALA B 1 20 ? 17.406 0.843 -22.547 1 97.62 20 ALA B O 1
ATOM 3470 N N . PHE B 1 21 ? 15.547 -0.31 -23.062 1 97.69 21 PHE B N 1
ATOM 3471 C CA . PHE B 1 21 ? 14.844 0.136 -21.859 1 97.69 21 PHE B CA 1
ATOM 3472 C C . PHE B 1 21 ? 15.5 -0.418 -20.609 1 97.69 21 PHE B C 1
ATOM 3474 O O . PHE B 1 21 ? 15.594 0.272 -19.594 1 97.69 21 PHE B O 1
ATOM 3481 N N . PHE B 1 22 ? 15.992 -1.64 -20.703 1 96.44 22 PHE B N 1
ATOM 3482 C CA . PHE B 1 22 ? 16.672 -2.254 -19.562 1 96.44 22 PHE B CA 1
ATOM 3483 C C . PHE B 1 22 ? 17.953 -1.509 -19.234 1 96.44 22 PHE B C 1
ATOM 3485 O O . PHE B 1 22 ? 18.297 -1.34 -18.062 1 96.44 22 PHE B O 1
ATOM 3492 N N . GLU B 1 23 ? 18.641 -1.076 -20.219 1 96.62 23 GLU B N 1
ATOM 3493 C CA . GLU B 1 23 ? 19.859 -0.294 -20.016 1 96.62 23 GLU B CA 1
ATOM 3494 C C . GLU B 1 23 ? 19.547 1.024 -19.312 1 96.62 23 GLU B C 1
ATOM 3496 O O . GLU B 1 23 ? 20.25 1.409 -18.375 1 96.62 23 GLU B O 1
ATOM 3501 N N . ARG B 1 24 ? 18.531 1.7 -19.734 1 97.69 24 ARG B N 1
ATOM 3502 C CA . ARG B 1 24 ? 18.094 2.926 -19.062 1 97.69 24 ARG B CA 1
ATOM 3503 C C . ARG B 1 24 ? 17.656 2.65 -17.641 1 97.69 24 ARG B C 1
ATOM 3505 O O . ARG B 1 24 ? 18.031 3.383 -16.719 1 97.69 24 ARG B O 1
ATOM 3512 N N . ALA B 1 25 ? 16.922 1.596 -17.516 1 97.44 25 ALA B N 1
ATOM 3513 C CA . ALA B 1 25 ? 16.406 1.211 -16.203 1 97.44 25 ALA B CA 1
ATOM 3514 C C . ALA B 1 25 ? 17.547 0.916 -15.234 1 97.44 25 ALA B C 1
ATOM 3516 O O . ALA B 1 25 ? 17.469 1.242 -14.047 1 97.44 25 ALA B O 1
ATOM 3517 N N . SER B 1 26 ? 18.609 0.316 -15.703 1 95.88 26 SER B N 1
ATOM 3518 C CA . SER B 1 26 ? 19.734 -0.113 -14.883 1 95.88 26 SER B CA 1
ATOM 3519 C C . SER B 1 26 ? 20.453 1.082 -14.266 1 95.88 26 SER B C 1
ATOM 3521 O O . SER B 1 26 ? 21.203 0.931 -13.297 1 95.88 26 SER B O 1
ATOM 3523 N N . THR B 1 27 ? 20.219 2.275 -14.789 1 96.81 27 THR B N 1
ATOM 3524 C CA . THR B 1 27 ? 20.875 3.467 -14.25 1 96.81 27 THR B CA 1
ATOM 3525 C C . THR B 1 27 ? 20.094 4.02 -13.062 1 96.81 27 THR B C 1
ATOM 3527 O O . THR B 1 27 ? 20.672 4.637 -12.164 1 96.81 27 THR B O 1
ATOM 3530 N N . VAL B 1 28 ? 18.781 3.678 -13.031 1 98.06 28 VAL B N 1
ATOM 3531 C CA . VAL B 1 28 ? 17.969 4.383 -12.039 1 98.06 28 VAL B CA 1
ATOM 3532 C C . VAL B 1 28 ? 17.297 3.373 -11.117 1 98.06 28 VAL B C 1
ATOM 3534 O O . VAL B 1 28 ? 16.734 3.75 -10.086 1 98.06 28 VAL B O 1
ATOM 3537 N N . PHE B 1 29 ? 17.344 2.117 -11.453 1 97.12 29 PHE B N 1
ATOM 3538 C CA . PHE B 1 29 ? 16.781 1.069 -10.609 1 97.12 29 PHE B CA 1
ATOM 3539 C C . PHE B 1 29 ? 17.875 0.093 -10.172 1 97.12 29 PHE B C 1
ATOM 3541 O O . PHE B 1 29 ? 18.656 -0.378 -10.992 1 97.12 29 PHE B O 1
ATOM 3548 N N . PRO B 1 30 ? 17.875 -0.293 -8.82 1 95.81 30 PRO B N 1
ATOM 3549 C CA . PRO B 1 30 ? 18.75 -1.41 -8.445 1 95.81 30 PRO B CA 1
ATOM 3550 C C . PRO B 1 30 ? 18.438 -2.689 -9.219 1 95.81 30 PRO B C 1
ATOM 3552 O O . PRO B 1 30 ? 17.281 -3.123 -9.258 1 95.81 30 PRO B O 1
ATOM 3555 N N . GLY B 1 31 ? 19.422 -3.244 -9.844 1 92.31 31 GLY B N 1
ATOM 3556 C CA . GLY B 1 31 ? 19.234 -4.457 -10.625 1 92.31 31 GLY B CA 1
ATOM 3557 C C . GLY B 1 31 ? 18.5 -4.219 -11.93 1 92.31 31 GLY B C 1
ATOM 3558 O O . GLY B 1 31 ? 18.234 -5.16 -12.68 1 92.31 31 GLY B O 1
ATOM 3559 N N . GLY B 1 32 ? 18.078 -3.025 -12.195 1 93.44 32 GLY B N 1
ATOM 3560 C CA . GLY B 1 32 ? 17.484 -2.639 -13.461 1 93.44 32 GLY B CA 1
ATOM 3561 C C . GLY B 1 32 ? 15.984 -2.887 -13.508 1 93.44 32 GLY B C 1
ATOM 3562 O O . GLY B 1 32 ? 15.359 -2.729 -14.562 1 93.44 32 GLY B O 1
ATOM 3563 N N . VAL B 1 33 ? 15.391 -3.316 -12.43 1 91.31 33 VAL B N 1
ATOM 3564 C CA . VAL B 1 33 ? 13.961 -3.611 -12.391 1 91.31 33 VAL B CA 1
ATOM 3565 C C . VAL B 1 33 ? 13.336 -2.992 -11.148 1 91.31 33 VAL B C 1
ATOM 3567 O O . VAL B 1 33 ? 14.039 -2.674 -10.188 1 91.31 33 VAL B O 1
ATOM 3570 N N . THR B 1 34 ? 12.023 -2.857 -11.133 1 90.06 34 THR B N 1
ATOM 3571 C CA . THR B 1 34 ? 11.336 -2.176 -10.047 1 90.06 34 THR B CA 1
ATOM 3572 C C . THR B 1 34 ? 10.766 -3.184 -9.055 1 90.06 34 THR B C 1
ATOM 3574 O O . THR B 1 34 ? 10.234 -2.801 -8.008 1 90.06 34 THR B O 1
ATOM 3577 N N . ARG B 1 35 ? 10.805 -4.422 -9.328 1 88.56 35 ARG B N 1
ATOM 3578 C CA . ARG B 1 35 ? 10.328 -5.465 -8.422 1 88.56 35 ARG B CA 1
ATOM 3579 C C . ARG B 1 35 ? 11.117 -6.758 -8.625 1 88.56 35 ARG B C 1
ATOM 3581 O O . ARG B 1 35 ? 11.547 -7.062 -9.734 1 88.56 35 ARG B O 1
ATOM 3588 N N . ALA B 1 36 ? 11.148 -7.535 -7.594 1 79.38 36 ALA B N 1
ATOM 3589 C CA . ALA B 1 36 ? 11.93 -8.766 -7.598 1 79.38 36 ALA B CA 1
ATOM 3590 C C . ALA B 1 36 ? 11.273 -9.836 -8.461 1 79.38 36 ALA B C 1
ATOM 3592 O O . ALA B 1 36 ? 11.914 -10.805 -8.859 1 79.38 36 ALA B O 1
ATOM 3593 N N . THR B 1 37 ? 10.031 -9.664 -8.82 1 75.44 37 THR B N 1
ATOM 3594 C CA . THR B 1 37 ? 9.266 -10.711 -9.492 1 75.44 37 THR B CA 1
ATOM 3595 C C . THR B 1 37 ? 9.383 -10.586 -11.008 1 75.44 37 THR B C 1
ATOM 3597 O O . THR B 1 37 ? 8.836 -11.398 -11.75 1 75.44 37 THR B O 1
ATOM 3600 N N . ILE B 1 38 ? 10.078 -9.617 -11.461 1 79.19 38 ILE B N 1
ATOM 3601 C CA . ILE B 1 38 ? 10.289 -9.453 -12.891 1 79.19 38 ILE B CA 1
ATOM 3602 C C . ILE B 1 38 ? 11.336 -10.445 -13.383 1 79.19 38 ILE B C 1
ATOM 3604 O O . ILE B 1 38 ? 12.453 -10.484 -12.852 1 79.19 38 ILE B O 1
ATOM 3608 N N . GLU B 1 39 ? 11.008 -11.188 -14.336 1 79.44 39 GLU B N 1
ATOM 3609 C CA . GLU B 1 39 ? 11.891 -12.219 -14.867 1 79.44 39 GLU B CA 1
ATOM 3610 C C . GLU B 1 39 ? 12.961 -11.625 -15.773 1 79.44 39 GLU B C 1
ATOM 3612 O O . GLU B 1 39 ? 12.656 -10.828 -16.656 1 79.44 39 GLU B O 1
ATOM 3617 N N . LEU B 1 40 ? 14.117 -11.977 -15.445 1 81.75 40 LEU B N 1
ATOM 3618 C CA . LEU B 1 40 ? 15.25 -11.656 -16.312 1 81.75 40 LEU B CA 1
ATOM 3619 C C . LEU B 1 40 ? 15.75 -12.898 -17.031 1 81.75 40 LEU B C 1
ATOM 3621 O O . LEU B 1 40 ? 16.203 -13.852 -16.406 1 81.75 40 LEU B O 1
ATOM 3625 N N . ASP B 1 41 ? 15.742 -12.82 -18.406 1 84.88 41 ASP B N 1
ATOM 3626 C CA . ASP B 1 41 ? 16.219 -13.969 -19.172 1 84.88 41 ASP B CA 1
ATOM 3627 C C . ASP B 1 41 ? 16.75 -13.547 -20.531 1 84.88 41 ASP B C 1
ATOM 3629 O O . ASP B 1 41 ? 16.125 -13.82 -21.562 1 84.88 41 ASP B O 1
ATOM 3633 N N . PRO B 1 42 ? 17.75 -12.977 -20.781 1 83.19 42 PRO B N 1
ATOM 3634 C CA . PRO B 1 42 ? 18.484 -12.359 -19.672 1 83.19 42 PRO B CA 1
ATOM 3635 C C . PRO B 1 42 ? 17.984 -10.961 -19.344 1 83.19 42 PRO B C 1
ATOM 3637 O O . PRO B 1 42 ? 18.438 -10.352 -18.359 1 83.19 42 PRO B O 1
ATOM 3640 N N . HIS B 1 43 ? 17.188 -10.445 -20.281 1 89.94 43 HIS B N 1
ATOM 3641 C CA . HIS B 1 43 ? 16.594 -9.133 -20.062 1 89.94 43 HIS B CA 1
ATOM 3642 C C . HIS B 1 43 ? 15.086 -9.234 -19.891 1 89.94 43 HIS B C 1
ATOM 3644 O O . HIS B 1 43 ? 14.469 -10.188 -20.359 1 89.94 43 HIS B O 1
ATOM 3650 N N . PRO B 1 44 ? 14.586 -8.32 -19.219 1 93.31 44 PRO B N 1
ATOM 3651 C CA . PRO B 1 44 ? 13.133 -8.367 -19.078 1 93.31 44 PRO B CA 1
ATOM 3652 C C . PRO B 1 44 ? 12.398 -7.973 -20.359 1 93.31 44 PRO B C 1
ATOM 3654 O O . PRO B 1 44 ? 12.969 -7.281 -21.219 1 93.31 44 PRO B O 1
ATOM 3657 N N . ILE B 1 45 ? 11.195 -8.469 -20.516 1 94.81 45 ILE B N 1
ATOM 3658 C CA . ILE B 1 45 ? 10.297 -8.047 -21.578 1 94.81 45 ILE B CA 1
ATOM 3659 C C . ILE B 1 45 ? 9.523 -6.805 -21.141 1 94.81 45 ILE B C 1
ATOM 3661 O O . ILE B 1 45 ? 8.805 -6.836 -20.141 1 94.81 45 ILE B O 1
ATOM 3665 N N . PHE B 1 46 ? 9.758 -5.742 -21.812 1 97.31 46 PHE B N 1
ATOM 3666 C CA . PHE B 1 46 ? 8.977 -4.539 -21.562 1 97.31 46 PHE B CA 1
ATOM 3667 C C . PHE B 1 46 ? 7.688 -4.559 -22.375 1 97.31 46 PHE B C 1
ATOM 3669 O O . PHE B 1 46 ? 7.711 -4.871 -23.578 1 97.31 46 PHE B O 1
ATOM 3676 N N . VAL B 1 47 ? 6.586 -4.211 -21.75 1 97.38 47 VAL B N 1
ATOM 3677 C CA . VAL B 1 47 ? 5.281 -4.27 -22.406 1 97.38 47 VAL B CA 1
ATOM 3678 C C . VAL B 1 47 ? 4.855 -2.865 -22.828 1 97.38 47 VAL B C 1
ATOM 3680 O O . VAL B 1 47 ? 5.188 -1.88 -22.172 1 97.38 47 VAL B O 1
ATOM 3683 N N . ALA B 1 48 ? 4.098 -2.826 -23.953 1 98 48 ALA B N 1
ATOM 3684 C CA . ALA B 1 48 ? 3.568 -1.569 -24.484 1 98 48 ALA B CA 1
ATOM 3685 C C . ALA B 1 48 ? 2.113 -1.37 -24.062 1 98 48 ALA B C 1
ATOM 3687 O O . ALA B 1 48 ? 1.725 -0.278 -23.641 1 98 48 ALA B O 1
ATOM 3688 N N . TYR B 1 49 ? 1.332 -2.369 -24.297 1 98.31 49 TYR B N 1
ATOM 3689 C CA . TYR B 1 49 ? -0.082 -2.289 -23.938 1 98.31 49 TYR B CA 1
ATOM 3690 C C . TYR B 1 49 ? -0.696 -3.68 -23.828 1 98.31 49 TYR B C 1
ATOM 3692 O O . TYR B 1 49 ? -0.066 -4.676 -24.188 1 98.31 49 TYR B O 1
ATOM 3700 N N . GLY B 1 50 ? -1.866 -3.771 -23.172 1 98.44 50 GLY B N 1
ATOM 3701 C CA . GLY B 1 50 ? -2.662 -4.984 -23.078 1 98.44 50 GLY B CA 1
ATOM 3702 C C . GLY B 1 50 ? -4.109 -4.785 -23.484 1 98.44 50 GLY B C 1
ATOM 3703 O O . GLY B 1 50 ? -4.664 -3.701 -23.297 1 98.44 50 GLY B O 1
ATOM 3704 N N . GLU B 1 51 ? -4.727 -5.809 -24.031 1 97.69 51 GLU B N 1
ATOM 3705 C CA . GLU B 1 51 ? -6.129 -5.824 -24.438 1 97.69 51 GLU B CA 1
ATOM 3706 C C . GLU B 1 51 ? -6.73 -7.219 -24.281 1 97.69 51 GLU B C 1
ATOM 3708 O O . GLU B 1 51 ? -6.23 -8.18 -24.875 1 97.69 51 GLU B O 1
ATOM 3713 N N . GLY B 1 52 ? -7.801 -7.227 -23.578 1 98.12 52 GLY B N 1
ATOM 3714 C CA . GLY B 1 52 ? -8.359 -8.547 -23.328 1 98.12 52 GLY B CA 1
ATOM 3715 C C . GLY B 1 52 ? -7.371 -9.508 -22.703 1 98.12 52 GLY B C 1
ATOM 3716 O O . GLY B 1 52 ? -6.758 -9.195 -21.688 1 98.12 52 GLY B O 1
ATOM 3717 N N . ALA B 1 53 ? -7.199 -10.648 -23.359 1 98.5 53 ALA B N 1
ATOM 3718 C CA . ALA B 1 53 ? -6.355 -11.703 -22.797 1 98.5 53 ALA B CA 1
ATOM 3719 C C . ALA B 1 53 ? -4.914 -11.562 -23.281 1 98.5 53 ALA B C 1
ATOM 3721 O O . ALA B 1 53 ? -4.074 -12.422 -23 1 98.5 53 ALA B O 1
ATOM 3722 N N . PHE B 1 54 ? -4.559 -10.438 -23.969 1 98.62 54 PHE B N 1
ATOM 3723 C CA . PHE B 1 54 ? -3.268 -10.375 -24.641 1 98.62 54 PHE B CA 1
ATOM 3724 C C . PHE B 1 54 ? -2.486 -9.141 -24.203 1 98.62 54 PHE B C 1
ATOM 3726 O O . PHE B 1 54 ? -3.078 -8.125 -23.828 1 98.62 54 PHE B O 1
ATOM 3733 N N . VAL B 1 55 ? -1.16 -9.289 -24.234 1 98.19 55 VAL B N 1
ATOM 3734 C CA . VAL B 1 55 ? -0.242 -8.164 -24.094 1 98.19 55 VAL B CA 1
ATOM 3735 C C . VAL B 1 55 ? 0.653 -8.07 -25.312 1 98.19 55 VAL B C 1
ATOM 3737 O O . VAL B 1 55 ? 0.958 -9.078 -25.953 1 98.19 55 VAL B O 1
ATOM 3740 N N . THR B 1 56 ? 0.986 -6.906 -25.672 1 98.12 56 THR B N 1
ATOM 3741 C CA . THR B 1 56 ? 1.971 -6.645 -26.719 1 98.12 56 THR B CA 1
ATOM 3742 C C . THR B 1 56 ? 3.193 -5.938 -26.141 1 98.12 56 THR B C 1
ATOM 3744 O O . THR B 1 56 ? 3.062 -4.934 -25.438 1 98.12 56 THR B O 1
ATOM 3747 N N . ASP B 1 57 ? 4.359 -6.512 -26.344 1 97 57 ASP B N 1
ATOM 3748 C CA . ASP B 1 57 ? 5.566 -5.895 -25.797 1 97 57 ASP B CA 1
ATOM 3749 C C . ASP B 1 57 ? 6.055 -4.762 -26.703 1 97 57 ASP B C 1
ATOM 3751 O O . ASP B 1 57 ? 5.469 -4.504 -27.75 1 97 57 ASP B O 1
ATOM 3755 N N . VAL B 1 58 ? 7.023 -4.035 -26.328 1 97.81 58 VAL B N 1
ATOM 3756 C CA . VAL B 1 58 ? 7.5 -2.836 -27 1 97.81 58 VAL B CA 1
ATOM 3757 C C . VAL B 1 58 ? 8.219 -3.225 -28.297 1 97.81 58 VAL B C 1
ATOM 3759 O O . VAL B 1 58 ? 8.516 -2.367 -29.125 1 97.81 58 VAL B O 1
ATOM 3762 N N . ASP B 1 59 ? 8.477 -4.473 -28.5 1 96.94 59 ASP B N 1
ATOM 3763 C CA . ASP B 1 59 ? 9.156 -4.969 -29.703 1 96.94 59 ASP B CA 1
ATOM 3764 C C . ASP B 1 59 ? 8.156 -5.543 -30.703 1 96.94 59 ASP B C 1
ATOM 3766 O O . ASP B 1 59 ? 8.547 -6.066 -31.75 1 96.94 59 ASP B O 1
ATOM 3770 N N . GLY B 1 60 ? 6.875 -5.551 -30.344 1 96.06 60 GLY B N 1
ATOM 3771 C CA . GLY B 1 60 ? 5.828 -5.852 -31.312 1 96.06 60 GLY B CA 1
ATOM 3772 C C . GLY B 1 60 ? 5.301 -7.266 -31.203 1 96.06 60 GLY B C 1
ATOM 3773 O O . GLY B 1 60 ? 4.492 -7.703 -32.031 1 96.06 60 GLY B O 1
ATOM 3774 N N . HIS B 1 61 ? 5.648 -8 -30.234 1 95.94 61 HIS B N 1
ATOM 3775 C CA . HIS B 1 61 ? 5.156 -9.359 -30.031 1 95.94 61 HIS B CA 1
ATOM 3776 C C . HIS B 1 61 ? 3.857 -9.367 -29.234 1 95.94 61 HIS B C 1
ATOM 3778 O O . HIS B 1 61 ? 3.824 -8.898 -28.094 1 95.94 61 HIS B O 1
ATOM 3784 N N . ARG B 1 62 ? 2.852 -9.906 -29.875 1 97.31 62 ARG B N 1
ATOM 3785 C CA . ARG B 1 62 ? 1.584 -10.102 -29.172 1 97.31 62 ARG B CA 1
ATOM 3786 C C . ARG B 1 62 ? 1.532 -11.469 -28.5 1 97.31 62 ARG B C 1
ATOM 3788 O O . ARG B 1 62 ? 1.779 -12.492 -29.156 1 97.31 62 ARG B O 1
ATOM 3795 N N . MET B 1 63 ? 1.192 -11.508 -27.188 1 97.88 63 MET B N 1
ATOM 3796 C CA . MET B 1 63 ? 1.248 -12.758 -26.453 1 97.88 63 MET B CA 1
ATOM 3797 C C . MET B 1 63 ? -0.001 -12.945 -25.594 1 97.88 63 MET B C 1
ATOM 3799 O O . MET B 1 63 ? -0.499 -11.984 -25 1 97.88 63 MET B O 1
ATOM 3803 N N . LEU B 1 64 ? -0.503 -14.195 -25.578 1 98.69 64 LEU B N 1
ATOM 3804 C CA . LEU B 1 64 ? -1.512 -14.562 -24.594 1 98.69 64 LEU B CA 1
ATOM 3805 C C . LEU B 1 64 ? -0.948 -14.469 -23.188 1 98.69 64 LEU B C 1
ATOM 3807 O O . LEU B 1 64 ? 0.069 -15.102 -22.875 1 98.69 64 LEU B O 1
ATOM 3811 N N . ASP B 1 65 ? -1.592 -13.68 -22.359 1 98.12 65 ASP B N 1
ATOM 3812 C CA . ASP B 1 65 ? -1.023 -13.391 -21.047 1 98.12 65 ASP B CA 1
ATOM 3813 C C . ASP B 1 65 ? -1.596 -14.32 -19.984 1 98.12 65 ASP B C 1
ATOM 3815 O O . ASP B 1 65 ? -2.711 -14.109 -19.5 1 98.12 65 ASP B O 1
ATOM 3819 N N . LEU B 1 66 ? -0.749 -15.234 -19.516 1 98.38 66 LEU B N 1
ATOM 3820 C CA . LEU B 1 66 ? -1.168 -16.172 -18.469 1 98.38 66 LEU B CA 1
ATOM 3821 C C . LEU B 1 66 ? -0.699 -15.695 -17.109 1 98.38 66 LEU B C 1
ATOM 3823 O O . LEU B 1 66 ? -0.929 -16.359 -16.094 1 98.38 66 LEU B O 1
ATOM 3827 N N . ASN B 1 67 ? -0.069 -14.578 -17.047 1 96.5 67 ASN B N 1
ATOM 3828 C CA . ASN B 1 67 ? 0.326 -13.977 -15.781 1 96.5 67 ASN B CA 1
ATOM 3829 C C . ASN B 1 67 ? -0.768 -13.07 -15.219 1 96.5 67 ASN B C 1
ATOM 3831 O O . ASN B 1 67 ? -1.144 -13.195 -14.055 1 96.5 67 ASN B O 1
ATOM 3835 N N . ASN B 1 68 ? -1.316 -12.156 -16.109 1 96.31 68 ASN B N 1
ATOM 3836 C CA . ASN B 1 68 ? -2.404 -11.25 -15.758 1 96.31 68 ASN B CA 1
ATOM 3837 C C . ASN B 1 68 ? -2.053 -10.391 -14.555 1 96.31 68 ASN B C 1
ATOM 3839 O O . ASN B 1 68 ? -2.875 -10.203 -13.648 1 96.31 68 ASN B O 1
ATOM 3843 N N . ASN B 1 69 ? -0.79 -9.914 -14.5 1 96.06 69 ASN B N 1
ATOM 3844 C CA . ASN B 1 69 ? -0.274 -9.141 -13.383 1 96.06 69 ASN B CA 1
ATOM 3845 C C . ASN B 1 69 ? -0.464 -9.875 -12.055 1 96.06 69 ASN B C 1
ATOM 3847 O O . ASN B 1 69 ? -1.08 -9.344 -11.133 1 96.06 69 ASN B O 1
ATOM 3851 N N . PHE B 1 70 ? 0.131 -11.078 -12.047 1 94.75 70 PHE B N 1
ATOM 3852 C CA . PHE B 1 70 ? 0.085 -11.945 -10.883 1 94.75 70 PHE B CA 1
ATOM 3853 C C . PHE B 1 70 ? -1.355 -12.219 -10.461 1 94.75 70 PHE B C 1
ATOM 3855 O O . PHE B 1 70 ? -1.708 -12.047 -9.289 1 94.75 70 PHE B O 1
ATOM 3862 N N . THR B 1 71 ? -2.197 -12.5 -11.406 1 96.44 71 THR B N 1
ATOM 3863 C CA . THR B 1 71 ? -3.543 -13.055 -11.281 1 96.44 71 THR B CA 1
ATOM 3864 C C . THR B 1 71 ? -4.555 -11.945 -11 1 96.44 71 THR B C 1
ATOM 3866 O O . THR B 1 71 ? -5.734 -12.219 -10.758 1 96.44 71 THR B O 1
ATOM 3869 N N . THR B 1 72 ? -4.207 -10.711 -11.086 1 96.69 72 THR B N 1
ATOM 3870 C CA . THR B 1 72 ? -5.031 -9.57 -10.727 1 96.69 72 THR B CA 1
ATOM 3871 C C . THR B 1 72 ? -6.117 -9.328 -11.773 1 96.69 72 THR B C 1
ATOM 3873 O O . THR B 1 72 ? -7.223 -8.898 -11.438 1 96.69 72 THR B O 1
ATOM 3876 N N . LEU B 1 73 ? -5.766 -9.5 -13.023 1 98.19 73 LEU B N 1
ATOM 3877 C CA . LEU B 1 73 ? -6.625 -9.102 -14.133 1 98.19 73 LEU B CA 1
ATOM 3878 C C . LEU B 1 73 ? -7.504 -10.258 -14.594 1 98.19 73 LEU B C 1
ATOM 3880 O O . LEU B 1 73 ? -7.422 -10.688 -15.742 1 98.19 73 LEU B O 1
ATOM 3884 N N . ILE B 1 74 ? -8.367 -10.594 -13.688 1 98.62 74 ILE B N 1
ATOM 3885 C CA . ILE B 1 74 ? -9.227 -11.75 -13.914 1 98.62 74 ILE B CA 1
ATOM 3886 C C . ILE B 1 74 ? -10.156 -11.469 -15.094 1 98.62 74 ILE B C 1
ATOM 3888 O O . ILE B 1 74 ? -10.641 -12.398 -15.742 1 98.62 74 ILE B O 1
ATOM 3892 N N . HIS B 1 75 ? -10.438 -10.18 -15.438 1 98.75 75 HIS B N 1
ATOM 3893 C CA . HIS B 1 75 ? -11.25 -9.797 -16.594 1 98.75 75 HIS B CA 1
ATOM 3894 C C . HIS B 1 75 ? -10.375 -9.367 -17.766 1 98.75 75 HIS B C 1
ATOM 3896 O O . HIS B 1 75 ? -10.867 -8.766 -18.719 1 98.75 75 HIS B O 1
ATOM 3902 N N . GLY B 1 76 ? -9.07 -9.656 -17.672 1 98.56 76 GLY B N 1
ATOM 3903 C CA . GLY B 1 76 ? -8.156 -9.273 -18.734 1 98.56 76 GLY B CA 1
ATOM 3904 C C . GLY B 1 76 ? -7.777 -7.805 -18.703 1 98.56 76 GLY B C 1
ATOM 3905 O O . GLY B 1 76 ? -8.148 -7.086 -17.766 1 98.56 76 GLY B O 1
ATOM 3906 N N . HIS B 1 77 ? -6.984 -7.434 -19.656 1 98.5 77 HIS B N 1
ATOM 3907 C CA . HIS B 1 77 ? -6.477 -6.07 -19.766 1 98.5 77 HIS B CA 1
ATOM 3908 C C . HIS B 1 77 ? -7.531 -5.133 -20.344 1 98.5 77 HIS B C 1
ATOM 3910 O O . HIS B 1 77 ? -8.281 -5.512 -21.25 1 98.5 77 HIS B O 1
ATOM 3916 N N . ALA B 1 78 ? -7.535 -3.916 -19.766 1 98.19 78 ALA B N 1
ATOM 3917 C CA . ALA B 1 78 ? -8.375 -2.84 -20.281 1 98.19 78 ALA B CA 1
ATOM 3918 C C . ALA B 1 78 ? -9.828 -3.287 -20.406 1 98.19 78 ALA B C 1
ATOM 3920 O O . ALA B 1 78 ? -10.445 -3.129 -21.469 1 98.19 78 ALA B O 1
ATOM 3921 N N . TYR B 1 79 ? -10.383 -3.893 -19.391 1 98.38 79 TYR B N 1
ATOM 3922 C CA . TYR B 1 79 ? -11.773 -4.32 -19.344 1 98.38 79 TYR B CA 1
ATOM 3923 C C . TYR B 1 79 ? -12.711 -3.131 -19.516 1 98.38 79 TYR B C 1
ATOM 3925 O O . TYR B 1 79 ? -12.766 -2.244 -18.656 1 98.38 79 TYR B O 1
ATOM 3933 N N . PRO B 1 80 ? -13.508 -3.064 -20.578 1 98 80 PRO B N 1
ATOM 3934 C CA . PRO B 1 80 ? -14.188 -1.838 -21 1 98 80 PRO B CA 1
ATOM 3935 C C . PRO B 1 80 ? -15.102 -1.267 -19.922 1 98 80 PRO B C 1
ATOM 3937 O O . PRO B 1 80 ? -15.102 -0.058 -19.672 1 98 80 PRO B O 1
ATOM 3940 N N . PRO B 1 81 ? -15.914 -2.066 -19.203 1 98.31 81 PRO B N 1
ATOM 3941 C CA . PRO B 1 81 ? -16.766 -1.479 -18.172 1 98.31 81 PRO B CA 1
ATOM 3942 C C . PRO B 1 81 ? -15.984 -0.698 -17.125 1 98.31 81 PRO B C 1
ATOM 3944 O O . PRO B 1 81 ? -16.438 0.34 -16.641 1 98.31 81 PRO B O 1
ATOM 3947 N N . ILE B 1 82 ? -14.773 -1.118 -16.812 1 98.56 82 ILE B N 1
ATOM 3948 C CA . ILE B 1 82 ? -13.961 -0.445 -15.797 1 98.56 82 ILE B CA 1
ATOM 3949 C C . ILE B 1 82 ? -13.273 0.767 -16.422 1 98.56 82 ILE B C 1
ATOM 3951 O O . ILE B 1 82 ? -13.289 1.859 -15.852 1 98.56 82 ILE B O 1
ATOM 3955 N N . THR B 1 83 ? -12.664 0.595 -17.625 1 97.81 83 THR B N 1
ATOM 3956 C CA . THR B 1 83 ? -11.93 1.683 -18.266 1 97.81 83 THR B CA 1
ATOM 3957 C C . THR B 1 83 ? -12.844 2.879 -18.5 1 97.81 83 THR B C 1
ATOM 3959 O O . THR B 1 83 ? -12.453 4.023 -18.266 1 97.81 83 THR B O 1
ATOM 3962 N N . GLU B 1 84 ? -14.031 2.605 -18.938 1 97.69 84 GLU B N 1
ATOM 3963 C CA . GLU B 1 84 ? -14.984 3.668 -19.234 1 97.69 84 GLU B CA 1
ATOM 3964 C C . GLU B 1 84 ? -15.453 4.359 -17.953 1 97.69 84 GLU B C 1
ATOM 3966 O O . GLU B 1 84 ? -15.5 5.59 -17.891 1 97.69 84 GLU B O 1
ATOM 3971 N N . ALA B 1 85 ? -15.75 3.604 -16.969 1 98.31 85 ALA B N 1
ATOM 3972 C CA . ALA B 1 85 ? -16.234 4.156 -15.703 1 98.31 85 ALA B CA 1
ATOM 3973 C C . ALA B 1 85 ? -15.156 5.02 -15.047 1 98.31 85 ALA B C 1
ATOM 3975 O O . ALA B 1 85 ? -15.445 6.102 -14.531 1 98.31 85 ALA B O 1
ATOM 3976 N N . ILE B 1 86 ? -13.938 4.562 -15.055 1 98.5 86 ILE B N 1
ATOM 3977 C CA . ILE B 1 86 ? -12.859 5.27 -14.375 1 98.5 86 ILE B CA 1
ATOM 3978 C C . ILE B 1 86 ? -12.492 6.527 -15.148 1 98.5 86 ILE B C 1
ATOM 3980 O O . ILE B 1 86 ? -12.188 7.566 -14.562 1 98.5 86 ILE B O 1
ATOM 3984 N N . ALA B 1 87 ? -12.484 6.422 -16.469 1 97.38 87 ALA B N 1
ATOM 3985 C CA . ALA B 1 87 ? -12.227 7.617 -17.266 1 97.38 87 ALA B CA 1
ATOM 3986 C C . ALA B 1 87 ? -13.188 8.742 -16.906 1 97.38 87 ALA B C 1
ATOM 3988 O O . ALA B 1 87 ? -12.797 9.906 -16.828 1 97.38 87 ALA B O 1
ATOM 3989 N N . GLY B 1 88 ? -14.422 8.398 -16.688 1 96.56 88 GLY B N 1
ATOM 3990 C CA . GLY B 1 88 ? -15.414 9.375 -16.266 1 96.56 88 GLY B CA 1
ATOM 3991 C C . GLY B 1 88 ? -15.211 9.844 -14.836 1 96.56 88 GLY B C 1
ATOM 3992 O O . GLY B 1 88 ? -15.328 11.039 -14.547 1 96.56 88 GLY B O 1
ATOM 3993 N N . LEU B 1 89 ? -14.875 8.969 -13.977 1 97.75 89 LEU B N 1
ATOM 3994 C CA . LEU B 1 89 ? -14.711 9.227 -12.555 1 97.75 89 LEU B CA 1
ATOM 3995 C C . LEU B 1 89 ? -13.562 10.203 -12.312 1 97.75 89 LEU B C 1
ATOM 3997 O O . LEU B 1 89 ? -13.617 11.016 -11.383 1 97.75 89 LEU B O 1
ATOM 4001 N N . LEU B 1 90 ? -12.539 10.148 -13.117 1 97.75 90 LEU B N 1
ATOM 4002 C CA . LEU B 1 90 ? -11.336 10.961 -12.93 1 97.75 90 LEU B CA 1
ATOM 4003 C C . LEU B 1 90 ? -11.68 12.453 -12.992 1 97.75 90 LEU B C 1
ATOM 4005 O O . LEU B 1 90 ? -11 13.273 -12.367 1 97.75 90 LEU B O 1
ATOM 4009 N N . ARG B 1 91 ? -12.734 12.789 -13.602 1 95.44 91 ARG B N 1
ATOM 4010 C CA . ARG B 1 91 ? -13.164 14.18 -13.703 1 95.44 91 ARG B CA 1
ATOM 4011 C C . ARG B 1 91 ? -13.758 14.672 -12.383 1 95.44 91 ARG B C 1
ATOM 4013 O O . ARG B 1 91 ? -13.906 15.875 -12.172 1 95.44 91 ARG B O 1
ATOM 4020 N N . THR B 1 92 ? -14.07 13.727 -11.555 1 96.38 92 THR B N 1
ATOM 4021 C CA . THR B 1 92 ? -14.672 14.078 -10.266 1 96.38 92 THR B CA 1
ATOM 4022 C C . THR B 1 92 ? -13.633 14.016 -9.148 1 96.38 92 THR B C 1
ATOM 4024 O O . THR B 1 92 ? -13.906 14.43 -8.023 1 96.38 92 THR B O 1
ATOM 4027 N N . GLY B 1 93 ? -12.5 13.508 -9.414 1 97.19 93 GLY B N 1
ATOM 4028 C CA . GLY B 1 93 ? -11.43 13.398 -8.438 1 97.19 93 GLY B CA 1
ATOM 4029 C C . GLY B 1 93 ? -10.914 11.977 -8.266 1 97.19 93 GLY B C 1
ATOM 4030 O O . GLY B 1 93 ? -11.688 11.023 -8.32 1 97.19 93 GLY B O 1
ATOM 4031 N N . SER B 1 94 ? -9.617 11.867 -7.988 1 97.5 94 SER B N 1
ATOM 4032 C CA . SER B 1 94 ? -8.992 10.555 -7.91 1 97.5 94 SER B CA 1
ATOM 4033 C C . SER B 1 94 ? -8.82 10.109 -6.461 1 97.5 94 SER B C 1
ATOM 4035 O O . SER B 1 94 ? -8.602 8.922 -6.195 1 97.5 94 SER B O 1
ATOM 4037 N N . CYS B 1 95 ? -8.789 11.031 -5.52 1 97.44 95 CYS B N 1
ATOM 4038 C CA . CYS B 1 95 ? -8.656 10.703 -4.102 1 97.44 95 CYS B CA 1
ATOM 4039 C C . CYS B 1 95 ? -9.133 11.859 -3.229 1 97.44 95 CYS B C 1
ATOM 4041 O O . CYS B 1 95 ? -9.148 13.008 -3.668 1 97.44 95 CYS B O 1
ATOM 4043 N N . PHE B 1 96 ? -9.531 11.547 -1.995 1 96.69 96 PHE B N 1
ATOM 4044 C CA . PHE B 1 96 ? -10.07 12.516 -1.05 1 96.69 96 PHE B CA 1
ATOM 4045 C C . PHE B 1 96 ? -9.703 12.141 0.381 1 96.69 96 PHE B C 1
ATOM 4047 O O . PHE B 1 96 ? -9.531 10.961 0.692 1 96.69 96 PHE B O 1
ATOM 4054 N N . ALA B 1 97 ? -9.57 13.156 1.2 1 95.5 97 ALA B N 1
ATOM 4055 C CA . ALA B 1 97 ? -9.43 12.914 2.633 1 95.5 97 ALA B CA 1
ATOM 4056 C C . ALA B 1 97 ? -10.758 12.469 3.248 1 95.5 97 ALA B C 1
ATOM 4058 O O . ALA B 1 97 ? -10.773 11.742 4.242 1 95.5 97 ALA B O 1
ATOM 4059 N N . ASN B 1 98 ? -11.859 12.867 2.682 1 95.69 98 ASN B N 1
ATOM 4060 C CA . ASN B 1 98 ? -13.203 12.539 3.137 1 95.69 98 ASN B CA 1
ATOM 4061 C C . ASN B 1 98 ? -13.719 11.25 2.502 1 95.69 98 ASN B C 1
ATOM 4063 O O . ASN B 1 98 ? -13.281 10.875 1.414 1 95.69 98 ASN B O 1
ATOM 4067 N N . PRO B 1 99 ? -14.586 10.57 3.203 1 96.62 99 PRO B N 1
ATOM 4068 C CA . PRO B 1 99 ? -15.164 9.352 2.629 1 96.62 99 PRO B CA 1
ATOM 4069 C C . PRO B 1 99 ? -16.125 9.641 1.476 1 96.62 99 PRO B C 1
ATOM 4071 O O . PRO B 1 99 ? -16.594 10.773 1.33 1 96.62 99 PRO B O 1
ATOM 4074 N N . MET B 1 100 ? -16.328 8.695 0.664 1 97.12 100 MET B N 1
ATOM 4075 C CA . MET B 1 100 ? -17.297 8.703 -0.432 1 97.12 100 MET B CA 1
ATOM 4076 C C . MET B 1 100 ? -18.188 7.465 -0.381 1 97.12 100 MET B C 1
ATOM 4078 O O . MET B 1 100 ? -17.859 6.488 0.298 1 97.12 100 MET B O 1
ATOM 4082 N N . ASN B 1 101 ? -19.25 7.488 -1.088 1 97.44 101 ASN B N 1
ATOM 4083 C CA . ASN B 1 101 ? -20.172 6.359 -1.086 1 97.44 101 ASN B CA 1
ATOM 4084 C C . ASN B 1 101 ? -19.578 5.145 -1.794 1 97.44 101 ASN B C 1
ATOM 4086 O O . ASN B 1 101 ? -19.984 4.012 -1.547 1 97.44 101 ASN B O 1
ATOM 4090 N N . HIS B 1 102 ? -18.609 5.336 -2.645 1 98.12 102 HIS B N 1
ATOM 4091 C CA . HIS B 1 102 ? -18.016 4.258 -3.424 1 98.12 102 HIS B CA 1
ATOM 4092 C C . HIS B 1 102 ? -17.422 3.18 -2.518 1 98.12 102 HIS B C 1
ATOM 4094 O O . HIS B 1 102 ? -17.469 1.992 -2.846 1 98.12 102 HIS B O 1
ATOM 4100 N N . GLU B 1 103 ? -16.812 3.623 -1.391 1 98.19 103 GLU B N 1
ATOM 4101 C CA . GLU B 1 103 ? -16.219 2.654 -0.473 1 98.19 103 GLU B CA 1
ATOM 4102 C C . GLU B 1 103 ? -17.297 1.801 0.198 1 98.19 103 GLU B C 1
ATOM 4104 O O . GLU B 1 103 ? -17.078 0.616 0.461 1 98.19 103 GLU B O 1
ATOM 4109 N N . ILE B 1 104 ? -18.484 2.346 0.449 1 98.69 104 ILE B N 1
ATOM 4110 C CA . ILE B 1 104 ? -19.594 1.611 1.041 1 98.69 104 ILE B CA 1
ATOM 4111 C C . ILE B 1 104 ? -20.094 0.545 0.065 1 98.69 104 ILE B C 1
ATOM 4113 O O . ILE B 1 104 ? -20.297 -0.608 0.449 1 98.69 104 ILE B O 1
ATOM 4117 N N . ASP B 1 105 ? -20.203 0.958 -1.203 1 98.81 105 ASP B N 1
ATOM 4118 C CA . ASP B 1 105 ? -20.75 0.063 -2.223 1 98.81 105 ASP B CA 1
ATOM 4119 C C . ASP B 1 105 ? -19.875 -1.19 -2.363 1 98.81 105 ASP B C 1
ATOM 4121 O O . ASP B 1 105 ? -20.406 -2.309 -2.379 1 98.81 105 ASP B O 1
ATOM 4125 N N . LEU B 1 106 ? -18.594 -1.028 -2.457 1 98.88 106 LEU B N 1
ATOM 4126 C CA . LEU B 1 106 ? -17.719 -2.191 -2.592 1 98.88 106 LEU B CA 1
ATOM 4127 C C . LEU B 1 106 ? -17.719 -3.023 -1.314 1 98.88 106 LEU B C 1
ATOM 4129 O O . LEU B 1 106 ? -17.719 -4.254 -1.372 1 98.88 106 LEU B O 1
ATOM 4133 N N . ALA B 1 107 ? -17.672 -2.352 -0.185 1 98.81 107 ALA B N 1
ATOM 4134 C CA . ALA B 1 107 ? -17.688 -3.068 1.087 1 98.81 107 ALA B CA 1
ATOM 4135 C C . ALA B 1 107 ? -18.938 -3.928 1.219 1 98.81 107 ALA B C 1
ATOM 4137 O O . ALA B 1 107 ? -18.859 -5.098 1.604 1 98.81 107 ALA B O 1
ATOM 4138 N N . GLU B 1 108 ? -20.094 -3.342 0.898 1 98.88 108 GLU B N 1
ATOM 4139 C CA . GLU B 1 108 ? -21.344 -4.078 0.974 1 98.88 108 GLU B CA 1
ATOM 4140 C C . GLU B 1 108 ? -21.328 -5.297 0.059 1 98.88 108 GLU B C 1
ATOM 4142 O O . GLU B 1 108 ? -21.828 -6.363 0.428 1 98.88 108 GLU B O 1
ATOM 4147 N N . LEU B 1 109 ? -20.812 -5.129 -1.091 1 98.81 109 LEU B N 1
ATOM 4148 C CA . LEU B 1 109 ? -20.703 -6.234 -2.039 1 98.81 109 LEU B CA 1
ATOM 4149 C C . LEU B 1 109 ? -19.859 -7.363 -1.471 1 98.81 109 LEU B C 1
ATOM 4151 O O . LEU B 1 109 ? -20.25 -8.531 -1.534 1 98.81 109 LEU B O 1
ATOM 4155 N N . LEU B 1 110 ? -18.703 -7.062 -0.919 1 98.81 110 LEU B N 1
ATOM 4156 C CA . LEU B 1 110 ? -17.781 -8.062 -0.385 1 98.81 110 LEU B CA 1
ATOM 4157 C C . LEU B 1 110 ? -18.391 -8.758 0.836 1 98.81 110 LEU B C 1
ATOM 4159 O O . LEU B 1 110 ? -18.297 -9.977 0.973 1 98.81 110 LEU B O 1
ATOM 4163 N N . VAL B 1 111 ? -19 -7.973 1.713 1 98.75 111 VAL B N 1
ATOM 4164 C CA . VAL B 1 111 ? -19.625 -8.5 2.918 1 98.75 111 VAL B CA 1
ATOM 4165 C C . VAL B 1 111 ? -20.766 -9.445 2.537 1 98.75 111 VAL B C 1
ATOM 4167 O O . VAL B 1 111 ? -20.953 -10.484 3.172 1 98.75 111 VAL B O 1
ATOM 4170 N N . GLY B 1 112 ? -21.5 -9.094 1.56 1 98.38 112 GLY B N 1
ATOM 4171 C CA . GLY B 1 112 ? -22.609 -9.914 1.113 1 98.38 112 GLY B CA 1
ATOM 4172 C C . GLY B 1 112 ? -22.172 -11.211 0.46 1 98.38 112 GLY B C 1
ATOM 4173 O O . GLY B 1 112 ? -22.922 -12.188 0.459 1 98.38 112 GLY B O 1
ATOM 4174 N N . ARG B 1 113 ? -21 -11.266 0.001 1 97.94 113 ARG B N 1
ATOM 4175 C CA . ARG B 1 113 ? -20.531 -12.367 -0.839 1 97.94 113 ARG B CA 1
ATOM 4176 C C . ARG B 1 113 ? -19.688 -13.336 -0.039 1 97.94 113 ARG B C 1
ATOM 4178 O O . ARG B 1 113 ? -19.734 -14.547 -0.264 1 97.94 113 ARG B O 1
ATOM 4185 N N . ILE B 1 114 ? -18.812 -12.859 0.852 1 98.38 114 ILE B N 1
ATOM 4186 C CA . ILE B 1 114 ? -17.828 -13.664 1.555 1 98.38 114 ILE B CA 1
ATOM 4187 C C . ILE B 1 114 ? -18.328 -13.992 2.961 1 98.38 114 ILE B C 1
ATOM 4189 O O . ILE B 1 114 ? -18.344 -13.117 3.834 1 98.38 114 ILE B O 1
ATOM 4193 N N . PRO B 1 115 ? -18.625 -15.172 3.281 1 97.44 115 PRO B N 1
ATOM 4194 C CA . PRO B 1 115 ? -19.328 -15.547 4.512 1 97.44 115 PRO B CA 1
ATOM 4195 C C . PRO B 1 115 ? -18.578 -15.109 5.77 1 97.44 115 PRO B C 1
ATOM 4197 O O . PRO B 1 115 ? -19.203 -14.711 6.758 1 97.44 115 PRO B O 1
ATOM 4200 N N . ALA B 1 116 ? -17.328 -15.102 5.797 1 97.5 116 ALA B N 1
ATOM 4201 C CA . ALA B 1 116 ? -16.531 -14.82 6.996 1 97.5 116 ALA B CA 1
ATOM 4202 C C . ALA B 1 116 ? -16.406 -13.32 7.234 1 97.5 116 ALA B C 1
ATOM 4204 O O . ALA B 1 116 ? -15.945 -12.891 8.289 1 97.5 116 ALA B O 1
ATOM 4205 N N . VAL B 1 117 ? -16.891 -12.492 6.344 1 98.69 117 VAL B N 1
ATOM 4206 C CA . VAL B 1 117 ? -16.641 -11.055 6.395 1 98.69 117 VAL B CA 1
ATOM 4207 C C . VAL B 1 117 ? -17.906 -10.32 6.824 1 98.69 117 VAL B C 1
ATOM 4209 O O . VAL B 1 117 ? -18.891 -10.281 6.082 1 98.69 117 VAL B O 1
ATOM 4212 N N . GLU B 1 118 ? -17.844 -9.75 8.008 1 98.69 118 GLU B N 1
ATOM 4213 C CA . GLU B 1 118 ? -18.938 -8.938 8.516 1 98.69 118 GLU B CA 1
ATOM 4214 C C . GLU B 1 118 ? -18.656 -7.453 8.336 1 98.69 118 GLU B C 1
ATOM 4216 O O . GLU B 1 118 ? -19.578 -6.656 8.164 1 98.69 118 GLU B O 1
ATOM 4221 N N . GLN B 1 119 ? -17.453 -7.066 8.438 1 98.44 119 GLN B N 1
ATOM 4222 C CA . GLN B 1 119 ? -16.953 -5.711 8.203 1 98.44 119 GLN B CA 1
ATOM 4223 C C . GLN B 1 119 ? -15.625 -5.73 7.465 1 98.44 119 GLN B C 1
ATOM 4225 O O . GLN B 1 119 ? -14.961 -6.77 7.398 1 98.44 119 GLN B O 1
ATOM 4230 N N . VAL B 1 120 ? -15.297 -4.57 6.883 1 98.38 120 VAL B N 1
ATOM 4231 C CA . VAL B 1 120 ? -14.094 -4.516 6.055 1 98.38 120 VAL B CA 1
ATOM 4232 C C . VAL B 1 120 ? -13.328 -3.229 6.348 1 98.38 120 VAL B C 1
ATOM 4234 O O . VAL B 1 120 ? -13.922 -2.215 6.73 1 98.38 120 VAL B O 1
ATOM 4237 N N . ARG B 1 121 ? -12.016 -3.264 6.273 1 97.75 121 ARG B N 1
ATOM 4238 C CA . ARG B 1 121 ? -11.094 -2.133 6.18 1 97.75 121 ARG B CA 1
ATOM 4239 C C . ARG B 1 121 ? -10.258 -2.213 4.91 1 97.75 121 ARG B C 1
ATOM 4241 O O . ARG B 1 121 ? -9.609 -3.229 4.648 1 97.75 121 ARG B O 1
ATOM 4248 N N . PHE B 1 122 ? -10.289 -1.096 4.156 1 98.31 122 PHE B N 1
ATOM 4249 C CA . PHE B 1 122 ? -9.5 -1.063 2.93 1 98.31 122 PHE B CA 1
ATOM 4250 C C . PHE B 1 122 ? -8.125 -0.459 3.182 1 98.31 122 PHE B C 1
ATOM 4252 O O . PHE B 1 122 ? -7.988 0.466 3.984 1 98.31 122 PHE B O 1
ATOM 4259 N N . VAL B 1 123 ? -7.16 -0.997 2.541 1 98.06 123 VAL B N 1
ATOM 4260 C CA . VAL B 1 123 ? -5.789 -0.501 2.57 1 98.06 123 VAL B CA 1
ATOM 4261 C C . VAL B 1 123 ? -5.211 -0.494 1.155 1 98.06 123 VAL B C 1
ATOM 4263 O O . VAL B 1 123 ? -5.949 -0.644 0.177 1 98.06 123 VAL B O 1
ATOM 4266 N N . ALA B 1 124 ? -3.908 -0.314 1.018 1 96.75 124 ALA B N 1
ATOM 4267 C CA . ALA B 1 124 ? -3.383 0.002 -0.307 1 96.75 124 ALA B CA 1
ATOM 4268 C C . ALA B 1 124 ? -2.797 -1.238 -0.976 1 96.75 124 ALA B C 1
ATOM 4270 O O . ALA B 1 124 ? -2.566 -1.248 -2.188 1 96.75 124 ALA B O 1
ATOM 4271 N N . SER B 1 125 ? -2.596 -2.295 -0.23 1 97.81 125 SER B N 1
ATOM 4272 C CA . SER B 1 125 ? -1.935 -3.459 -0.81 1 97.81 125 SER B CA 1
ATOM 4273 C C . SER B 1 125 ? -2.227 -4.719 -0.001 1 97.81 125 SER B C 1
ATOM 4275 O O . SER B 1 125 ? -2.729 -4.641 1.121 1 97.81 125 SER B O 1
ATOM 4277 N N . GLY B 1 126 ? -1.88 -5.855 -0.613 1 98.06 126 GLY B N 1
ATOM 4278 C CA . GLY B 1 126 ? -1.955 -7.109 0.116 1 98.06 126 GLY B CA 1
ATOM 4279 C C . GLY B 1 126 ? -1.024 -7.16 1.312 1 98.06 126 GLY B C 1
ATOM 4280 O O . GLY B 1 126 ? -1.375 -7.719 2.355 1 98.06 126 GLY B O 1
ATOM 4281 N N . THR B 1 127 ? 0.164 -6.582 1.172 1 98.19 127 THR B N 1
ATOM 4282 C CA . THR B 1 127 ? 1.111 -6.492 2.277 1 98.19 127 THR B CA 1
ATOM 4283 C C . THR B 1 127 ? 0.481 -5.785 3.473 1 98.19 127 THR B C 1
ATOM 4285 O O . THR B 1 127 ? 0.566 -6.27 4.602 1 98.19 127 THR B O 1
ATOM 4288 N N . GLU B 1 128 ? -0.157 -4.688 3.227 1 98.25 128 GLU B N 1
ATOM 4289 C CA . GLU B 1 128 ? -0.79 -3.941 4.312 1 98.25 128 GLU B CA 1
ATOM 4290 C C . GLU B 1 128 ? -1.989 -4.699 4.875 1 98.25 128 GLU B C 1
ATOM 4292 O O . GLU B 1 128 ? -2.258 -4.641 6.074 1 98.25 128 GLU B O 1
ATOM 4297 N N . ALA B 1 129 ? -2.729 -5.348 3.977 1 98.69 129 ALA B N 1
ATOM 4298 C CA . ALA B 1 129 ? -3.871 -6.129 4.445 1 98.69 129 ALA B CA 1
ATOM 4299 C C . ALA B 1 129 ? -3.434 -7.191 5.453 1 98.69 129 ALA B C 1
ATOM 4301 O O . ALA B 1 129 ? -4.023 -7.312 6.527 1 98.69 129 ALA B O 1
ATOM 4302 N N . VAL B 1 130 ? -2.383 -7.914 5.133 1 98.81 130 VAL B N 1
ATOM 4303 C CA . VAL B 1 130 ? -1.882 -8.969 6.008 1 98.81 130 VAL B CA 1
ATOM 4304 C C . VAL B 1 130 ? -1.303 -8.352 7.281 1 98.81 130 VAL B C 1
ATOM 4306 O O . VAL B 1 130 ? -1.516 -8.867 8.383 1 98.81 130 VAL B O 1
ATOM 4309 N N . MET B 1 131 ? -0.599 -7.258 7.148 1 98.69 131 MET B N 1
ATOM 4310 C CA . MET B 1 131 ? -0.049 -6.551 8.305 1 98.69 131 MET B CA 1
ATOM 4311 C C . MET B 1 131 ? -1.15 -6.18 9.289 1 98.69 131 MET B C 1
ATOM 4313 O O . MET B 1 131 ? -1.06 -6.496 10.477 1 98.69 131 MET B O 1
ATOM 4317 N N . PHE B 1 132 ? -2.203 -5.582 8.797 1 98.62 132 PHE B N 1
ATOM 4318 C CA . PHE B 1 132 ? -3.256 -5.102 9.688 1 98.62 132 PHE B CA 1
ATOM 4319 C C . PHE B 1 132 ? -4.09 -6.262 10.219 1 98.62 132 PHE B C 1
ATOM 4321 O O . PHE B 1 132 ? -4.625 -6.195 11.328 1 98.62 132 PHE B O 1
ATOM 4328 N N . ALA B 1 133 ? -4.199 -7.359 9.422 1 98.88 133 ALA B N 1
ATOM 4329 C CA . ALA B 1 133 ? -4.852 -8.555 9.953 1 98.88 133 ALA B CA 1
ATOM 4330 C C . ALA B 1 133 ? -4.098 -9.102 11.164 1 98.88 133 ALA B C 1
ATOM 4332 O O . ALA B 1 133 ? -4.703 -9.438 12.18 1 98.88 133 ALA B O 1
ATOM 4333 N N . ILE B 1 134 ? -2.791 -9.195 11.07 1 98.88 134 ILE B N 1
ATOM 4334 C CA . ILE B 1 134 ? -1.958 -9.695 12.156 1 98.88 134 ILE B CA 1
ATOM 4335 C C . ILE B 1 134 ? -2.049 -8.758 13.352 1 98.88 134 ILE B C 1
ATOM 4337 O O . ILE B 1 134 ? -2.199 -9.203 14.492 1 98.88 134 ILE B O 1
ATOM 4341 N N . LYS B 1 135 ? -1.985 -7.457 13.117 1 98.62 135 LYS B N 1
ATOM 4342 C CA . LYS B 1 135 ? -2.094 -6.48 14.195 1 98.62 135 LYS B CA 1
ATOM 4343 C C . LYS B 1 135 ? -3.445 -6.582 14.898 1 98.62 135 LYS B C 1
ATOM 4345 O O . LYS B 1 135 ? -3.529 -6.457 16.125 1 98.62 135 LYS B O 1
ATOM 4350 N N . ALA B 1 136 ? -4.5 -6.758 14.117 1 98.5 136 ALA B N 1
ATOM 4351 C CA . ALA B 1 136 ? -5.828 -6.914 14.703 1 98.5 136 ALA B CA 1
ATOM 4352 C C . ALA B 1 136 ? -5.902 -8.172 15.562 1 98.5 136 ALA B C 1
ATOM 4354 O O . ALA B 1 136 ? -6.488 -8.156 16.656 1 98.5 136 ALA B O 1
ATOM 4355 N N . ALA B 1 137 ? -5.316 -9.273 15.055 1 98.75 137 ALA B N 1
ATOM 4356 C CA . ALA B 1 137 ? -5.281 -10.508 15.828 1 98.75 137 ALA B CA 1
ATOM 4357 C C . ALA B 1 137 ? -4.551 -10.305 17.156 1 98.75 137 ALA B C 1
ATOM 4359 O O . ALA B 1 137 ? -5.02 -10.758 18.203 1 98.75 137 ALA B O 1
ATOM 4360 N N . ARG B 1 138 ? -3.438 -9.641 17.125 1 98.56 138 ARG B N 1
ATOM 4361 C CA . ARG B 1 138 ? -2.672 -9.352 18.328 1 98.56 138 ARG B CA 1
ATOM 4362 C C . ARG B 1 138 ? -3.475 -8.484 19.297 1 98.56 138 ARG B C 1
ATOM 4364 O O . ARG B 1 138 ? -3.512 -8.758 20.5 1 98.56 138 ARG B O 1
ATOM 4371 N N . ALA B 1 139 ? -4.09 -7.453 18.719 1 97.44 139 ALA B N 1
ATOM 4372 C CA . ALA B 1 139 ? -4.871 -6.539 19.547 1 97.44 139 ALA B CA 1
ATOM 4373 C C . ALA B 1 139 ? -6.016 -7.273 20.234 1 97.44 139 ALA B C 1
ATOM 4375 O O . ALA B 1 139 ? -6.395 -6.93 21.359 1 97.44 139 ALA B O 1
ATOM 4376 N N . THR B 1 140 ? -6.508 -8.25 19.625 1 96.81 140 THR B N 1
ATOM 4377 C CA . THR B 1 140 ? -7.66 -8.992 20.125 1 96.81 140 THR B CA 1
ATOM 4378 C C . THR B 1 140 ? -7.23 -10.047 21.141 1 96.81 140 THR B C 1
ATOM 4380 O O . THR B 1 140 ? -7.895 -10.234 22.172 1 96.81 140 THR B O 1
ATOM 4383 N N . THR B 1 141 ? -6.109 -10.711 20.953 1 97.69 141 THR B N 1
ATOM 4384 C CA . THR B 1 141 ? -5.723 -11.859 21.75 1 97.69 141 THR B CA 1
ATOM 4385 C C . THR B 1 141 ? -4.746 -11.453 22.859 1 97.69 141 THR B C 1
ATOM 4387 O O . THR B 1 141 ? -4.594 -12.156 23.844 1 97.69 141 THR B O 1
ATOM 4390 N N . GLY B 1 142 ? -4.031 -10.359 22.594 1 97.25 142 GLY B N 1
ATOM 4391 C CA . GLY B 1 142 ? -2.963 -9.961 23.5 1 97.25 142 GLY B CA 1
ATOM 4392 C C . GLY B 1 142 ? -1.708 -10.805 23.359 1 97.25 142 GLY B C 1
ATOM 4393 O O . GLY B 1 142 ? -0.789 -10.711 24.172 1 97.25 142 GLY B O 1
ATOM 4394 N N . ARG B 1 143 ? -1.66 -11.672 22.328 1 98.31 143 ARG B N 1
ATOM 4395 C CA . ARG B 1 143 ? -0.532 -12.555 22.062 1 98.31 143 ARG B CA 1
ATOM 4396 C C . ARG B 1 143 ? 0.29 -12.062 20.891 1 98.31 143 ARG B C 1
ATOM 4398 O O . ARG B 1 143 ? -0.178 -11.234 20.094 1 98.31 143 ARG B O 1
ATOM 4405 N N . VAL B 1 144 ? 1.526 -12.578 20.703 1 97.88 144 VAL B N 1
ATOM 4406 C CA . VAL B 1 144 ? 2.453 -11.93 19.781 1 97.88 144 VAL B CA 1
ATOM 4407 C C . VAL B 1 144 ? 2.756 -12.859 18.609 1 97.88 144 VAL B C 1
ATOM 4409 O O . VAL B 1 144 ? 2.824 -12.414 17.453 1 97.88 144 VAL B O 1
ATOM 4412 N N . ALA B 1 145 ? 2.896 -14.141 18.859 1 98.44 145 ALA B N 1
ATOM 4413 C CA . ALA B 1 145 ? 3.455 -15.07 17.875 1 98.44 145 ALA B CA 1
ATOM 4414 C C . ALA B 1 145 ? 2.438 -15.398 16.797 1 98.44 145 ALA B C 1
ATOM 4416 O O . ALA B 1 145 ? 1.229 -15.305 17.016 1 98.44 145 ALA B O 1
ATOM 4417 N N . ILE B 1 146 ? 2.957 -15.742 15.633 1 98.31 146 ILE B N 1
ATOM 4418 C CA . ILE B 1 146 ? 2.164 -16.078 14.461 1 98.31 146 ILE B CA 1
ATOM 4419 C C . ILE B 1 146 ? 2.586 -17.453 13.938 1 98.31 146 ILE B C 1
ATOM 4421 O O . ILE B 1 146 ? 3.777 -17.719 13.742 1 98.31 146 ILE B O 1
ATOM 4425 N N . ALA B 1 147 ? 1.659 -18.344 13.781 1 98.12 147 ALA B N 1
ATOM 4426 C CA . ALA B 1 147 ? 1.911 -19.578 13.047 1 98.12 147 ALA B CA 1
ATOM 4427 C C . ALA B 1 147 ? 1.608 -19.406 11.562 1 98.12 147 ALA B C 1
ATOM 4429 O O . ALA B 1 147 ? 0.493 -19.031 11.188 1 98.12 147 ALA B O 1
ATOM 4430 N N . ARG B 1 148 ? 2.539 -19.578 10.758 1 96.25 148 ARG B N 1
ATOM 4431 C CA . ARG B 1 148 ? 2.307 -19.469 9.32 1 96.25 148 ARG B CA 1
ATOM 4432 C C . ARG B 1 148 ? 2.555 -20.797 8.625 1 96.25 148 ARG B C 1
ATOM 4434 O O . ARG B 1 148 ? 3.432 -21.562 9.031 1 96.25 148 ARG B O 1
ATOM 4441 N N . VAL B 1 149 ? 1.854 -21.047 7.582 1 95.62 149 VAL B N 1
ATOM 4442 C CA . VAL B 1 149 ? 2.025 -22.281 6.805 1 95.62 149 VAL B CA 1
ATOM 4443 C C . VAL B 1 149 ? 3.098 -22.062 5.738 1 95.62 149 VAL B C 1
ATOM 4445 O O . VAL B 1 149 ? 3.088 -21.047 5.031 1 95.62 149 VAL B O 1
ATOM 4448 N N . GLU B 1 150 ? 3.998 -22.938 5.648 1 92.5 150 GLU B N 1
ATOM 4449 C CA . GLU B 1 150 ? 5.117 -22.828 4.723 1 92.5 150 GLU B CA 1
ATOM 4450 C C . GLU B 1 150 ? 4.633 -22.734 3.279 1 92.5 150 GLU B C 1
ATOM 4452 O O . GLU B 1 150 ? 3.518 -23.156 2.965 1 92.5 150 GLU B O 1
ATOM 4457 N N . GLY B 1 151 ? 5.469 -22.125 2.367 1 90.94 151 GLY B N 1
ATOM 4458 C CA . GLY B 1 151 ? 5.227 -22.125 0.933 1 90.94 151 GLY B CA 1
ATOM 4459 C C . GLY B 1 151 ? 4.32 -21 0.481 1 90.94 151 GLY B C 1
ATOM 4460 O O . GLY B 1 151 ? 4.059 -20.844 -0.713 1 90.94 151 GLY B O 1
ATOM 4461 N N . ALA B 1 152 ? 3.877 -20.25 1.419 1 92.75 152 ALA B N 1
ATOM 4462 C CA . ALA B 1 152 ? 2.957 -19.172 1.064 1 92.75 152 ALA B CA 1
ATOM 4463 C C . ALA B 1 152 ? 3.672 -17.828 1.044 1 92.75 152 ALA B C 1
ATOM 4465 O O . ALA B 1 152 ? 4.551 -17.578 1.871 1 92.75 152 ALA B O 1
ATOM 4466 N N . TYR B 1 153 ? 3.332 -17 0.075 1 93.5 153 TYR B N 1
ATOM 4467 C CA . TYR B 1 153 ? 3.738 -15.602 0.035 1 93.5 153 TYR B CA 1
ATOM 4468 C C . TYR B 1 153 ? 2.684 -14.711 0.675 1 93.5 153 TYR B C 1
ATOM 4470 O O . TYR B 1 153 ? 1.533 -14.68 0.23 1 93.5 153 TYR B O 1
ATOM 4478 N N . HIS B 1 154 ? 3.078 -13.984 1.718 1 96.88 154 HIS B N 1
ATOM 4479 C CA . HIS B 1 154 ? 2.113 -13.18 2.455 1 96.88 154 HIS B CA 1
ATOM 4480 C C . HIS B 1 154 ? 2.504 -11.703 2.439 1 96.88 154 HIS B C 1
ATOM 4482 O O . HIS B 1 154 ? 2.045 -10.93 3.279 1 96.88 154 HIS B O 1
ATOM 4488 N N . GLY B 1 155 ? 3.355 -11.305 1.519 1 95.62 155 GLY B N 1
ATOM 4489 C CA . GLY B 1 155 ? 3.783 -9.914 1.48 1 95.62 155 GLY B CA 1
ATOM 4490 C C . GLY B 1 155 ? 5.055 -9.664 2.266 1 95.62 155 GLY B C 1
ATOM 4491 O O . GLY B 1 155 ? 5.84 -10.586 2.5 1 95.62 155 GLY B O 1
ATOM 4492 N N . ALA B 1 156 ? 5.281 -8.406 2.65 1 96.5 156 ALA B N 1
ATOM 4493 C CA . ALA B 1 156 ? 6.617 -8.008 3.08 1 96.5 156 ALA B CA 1
ATOM 4494 C C . ALA B 1 156 ? 6.637 -7.668 4.566 1 96.5 156 ALA B C 1
ATOM 4496 O O . ALA B 1 156 ? 7.68 -7.289 5.109 1 96.5 156 ALA B O 1
ATOM 4497 N N . TYR B 1 157 ? 5.5 -7.797 5.277 1 97.62 157 TYR B N 1
ATOM 4498 C CA . TYR B 1 157 ? 5.477 -7.555 6.715 1 97.62 157 TYR B CA 1
ATOM 4499 C C . TYR B 1 157 ? 6.266 -8.625 7.461 1 97.62 157 TYR B C 1
ATOM 4501 O O . TYR B 1 157 ? 6.094 -9.82 7.219 1 97.62 157 TYR B O 1
ATOM 4509 N N . ASP B 1 158 ? 7.094 -8.312 8.312 1 97.5 158 ASP B N 1
ATOM 4510 C CA . ASP B 1 158 ? 8.195 -9.141 8.805 1 97.5 158 ASP B CA 1
ATOM 4511 C C . ASP B 1 158 ? 7.695 -10.492 9.297 1 97.5 158 ASP B C 1
ATOM 4513 O O . ASP B 1 158 ? 8.219 -11.539 8.898 1 97.5 158 ASP B O 1
ATOM 4517 N N . TRP B 1 159 ? 6.691 -10.516 10.117 1 97.56 159 TRP B N 1
ATOM 4518 C CA . TRP B 1 159 ? 6.223 -11.766 10.695 1 97.56 159 TRP B CA 1
ATOM 4519 C C . TRP B 1 159 ? 5.523 -12.625 9.641 1 97.56 159 TRP B C 1
ATOM 4521 O O . TRP B 1 159 ? 5.465 -13.844 9.766 1 97.56 159 TRP B O 1
ATOM 4531 N N . ALA B 1 160 ? 5 -11.961 8.625 1 96.94 160 ALA B N 1
ATOM 4532 C CA . ALA B 1 160 ? 4.402 -12.68 7.504 1 96.94 160 ALA B CA 1
ATOM 4533 C C . ALA B 1 160 ? 5.469 -13.164 6.527 1 96.94 160 ALA B C 1
ATOM 4535 O O . ALA B 1 160 ? 5.277 -14.156 5.824 1 96.94 160 ALA B O 1
ATOM 4536 N N . GLU B 1 161 ? 6.559 -12.461 6.516 1 94.62 161 GLU B N 1
ATOM 4537 C CA . GLU B 1 161 ? 7.617 -12.711 5.543 1 94.62 161 GLU B CA 1
ATOM 4538 C C . GLU B 1 161 ? 8.617 -13.742 6.066 1 94.62 161 GLU B C 1
ATOM 4540 O O . GLU B 1 161 ? 9.18 -14.516 5.293 1 94.62 161 GLU B O 1
ATOM 4545 N N . ALA B 1 162 ? 8.852 -13.781 7.336 1 92.62 162 ALA B N 1
ATOM 4546 C CA . ALA B 1 162 ? 9.805 -14.711 7.93 1 92.62 162 ALA B CA 1
ATOM 4547 C C . ALA B 1 162 ? 9.43 -16.156 7.617 1 92.62 162 ALA B C 1
ATOM 4549 O O . ALA B 1 162 ? 8.273 -16.547 7.789 1 92.62 162 ALA B O 1
ATOM 4550 N N . GLY B 1 163 ? 10.359 -16.938 7.039 1 86 163 GLY B N 1
ATOM 4551 C CA . GLY B 1 163 ? 10.125 -18.328 6.723 1 86 163 GLY B CA 1
ATOM 4552 C C . GLY B 1 163 ? 9.562 -18.547 5.328 1 86 163 GLY B C 1
ATOM 4553 O O . GLY B 1 163 ? 9.289 -19.672 4.93 1 86 163 GLY B O 1
ATOM 4554 N N . GLN B 1 164 ? 9.406 -17.484 4.621 1 78.94 164 GLN B N 1
ATOM 4555 C CA . GLN B 1 164 ? 8.805 -17.594 3.295 1 78.94 164 GLN B CA 1
ATOM 4556 C C . GLN B 1 164 ? 9.695 -18.406 2.352 1 78.94 164 GLN B C 1
ATOM 4558 O O . 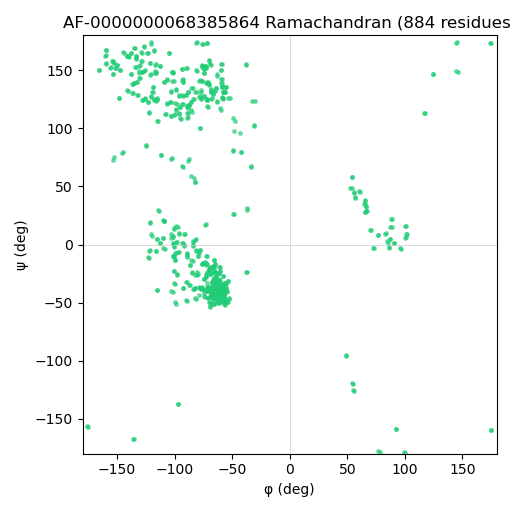GLN B 1 164 ? 9.203 -19.094 1.467 1 78.94 164 GLN B O 1
ATOM 4563 N N . HIS B 1 165 ? 10.969 -18.359 2.537 1 68.81 165 HIS B N 1
ATOM 4564 C CA . HIS B 1 165 ? 11.898 -19.078 1.674 1 68.81 165 HIS B CA 1
ATOM 4565 C C . HIS B 1 165 ? 12.539 -20.25 2.408 1 68.81 165 HIS B C 1
ATOM 4567 O O . HIS B 1 165 ? 13.578 -20.766 1.989 1 68.81 165 HIS B O 1
ATOM 4573 N N . ALA B 1 166 ? 11.891 -20.594 3.369 1 62.72 166 ALA B N 1
ATOM 4574 C CA . ALA B 1 166 ? 12.484 -21.641 4.203 1 62.72 166 ALA B CA 1
ATOM 4575 C C . ALA B 1 166 ? 12.445 -23 3.494 1 62.72 166 ALA B C 1
ATOM 4577 O O . ALA B 1 166 ? 11.43 -23.359 2.889 1 62.72 166 ALA B O 1
ATOM 4578 N N . SER B 1 167 ? 13.625 -23.531 3.418 1 61.97 167 SER B N 1
ATOM 4579 C CA . SER B 1 167 ? 13.742 -24.875 2.881 1 61.97 167 SER B CA 1
ATOM 4580 C C . SER B 1 167 ? 13.609 -25.922 3.984 1 61.97 167 SER B C 1
ATOM 4582 O O . SER B 1 167 ? 13.555 -27.125 3.707 1 61.97 167 SER B O 1
ATOM 4584 N N . SER B 1 168 ? 13.641 -25.406 5.223 1 62 168 SER B N 1
ATOM 4585 C CA . SER B 1 168 ? 13.5 -26.281 6.379 1 62 168 SER B CA 1
ATOM 4586 C C . SER B 1 168 ? 12.383 -25.812 7.297 1 62 168 SER B C 1
ATOM 4588 O O . SER B 1 168 ? 11.758 -24.781 7.047 1 62 168 SER B O 1
ATOM 4590 N N . ASN B 1 169 ? 12.062 -26.609 8.227 1 67.19 169 ASN B N 1
ATOM 4591 C CA . ASN B 1 169 ? 10.984 -26.344 9.172 1 67.19 169 ASN B CA 1
ATOM 4592 C C . ASN B 1 169 ? 11.383 -25.266 10.18 1 67.19 169 ASN B C 1
ATOM 4594 O O . ASN B 1 169 ? 10.766 -25.141 11.234 1 67.19 169 ASN B O 1
ATOM 4598 N N . THR B 1 170 ? 12.383 -24.594 9.805 1 75.12 170 THR B N 1
ATOM 4599 C CA . THR B 1 170 ? 12.773 -23.5 10.688 1 75.12 170 THR B CA 1
ATOM 4600 C C . THR B 1 170 ? 12.688 -22.156 9.953 1 75.12 170 THR B C 1
ATOM 4602 O O . THR B 1 170 ? 13.203 -22.016 8.844 1 75.12 170 THR B O 1
ATOM 4605 N N . PRO B 1 171 ? 12.016 -21.312 10.711 1 78.94 171 PRO B N 1
ATOM 4606 C CA . PRO B 1 171 ? 11.961 -20 10.055 1 78.94 171 PRO B CA 1
ATOM 4607 C C . PRO B 1 171 ? 13.336 -19.359 9.891 1 78.94 171 PRO B C 1
ATOM 4609 O O . PRO B 1 171 ? 14.195 -19.516 10.766 1 78.94 171 PRO B O 1
ATOM 4612 N N . CYS B 1 172 ? 13.539 -18.844 8.719 1 84.94 172 CYS B N 1
ATOM 4613 C CA . CYS B 1 172 ? 14.773 -18.109 8.445 1 84.94 172 CYS B CA 1
ATOM 4614 C C . CYS B 1 172 ? 14.484 -16.656 8.125 1 84.94 172 CYS B C 1
ATOM 4616 O O . CYS B 1 172 ? 13.352 -16.297 7.785 1 84.94 172 CYS B O 1
ATOM 4618 N N . ALA B 1 173 ? 15.484 -15.828 8.359 1 89.81 173 ALA B N 1
ATOM 4619 C CA . ALA B 1 173 ? 15.359 -14.406 8.055 1 89.81 173 ALA B CA 1
ATOM 4620 C C . ALA B 1 173 ? 15.07 -14.195 6.566 1 89.81 173 ALA B C 1
ATOM 4622 O O . ALA B 1 173 ? 15.641 -14.875 5.715 1 89.81 173 ALA B O 1
ATOM 4623 N N . ALA B 1 174 ? 14.172 -13.258 6.312 1 90.62 174 ALA B N 1
ATOM 4624 C CA . ALA B 1 174 ? 13.82 -12.953 4.93 1 90.62 174 ALA B CA 1
ATOM 4625 C C . ALA B 1 174 ? 14.867 -12.047 4.289 1 90.62 174 ALA B C 1
ATOM 4627 O O . ALA B 1 174 ? 14.984 -12 3.061 1 90.62 174 ALA B O 1
ATOM 4628 N N . TYR B 1 175 ? 15.578 -11.297 5.027 1 93.06 175 TYR B N 1
ATOM 4629 C CA . TYR B 1 175 ? 16.641 -10.406 4.57 1 93.06 175 TYR B CA 1
ATOM 4630 C C . TYR B 1 175 ? 17.703 -10.227 5.641 1 93.06 175 TYR B C 1
ATOM 4632 O O . TYR B 1 175 ? 17.438 -10.445 6.828 1 93.06 175 TYR B O 1
ATOM 4640 N N . PRO B 1 176 ? 18.953 -9.945 5.207 1 93.81 176 PRO B N 1
ATOM 4641 C CA . PRO B 1 176 ? 19.984 -9.672 6.211 1 93.81 176 PRO B CA 1
ATOM 4642 C C . PRO B 1 176 ? 19.625 -8.516 7.137 1 93.81 176 PRO B C 1
ATOM 4644 O O . PRO B 1 176 ? 19.141 -7.477 6.672 1 93.81 176 PRO B O 1
ATOM 4647 N N . GLY B 1 177 ? 19.766 -8.742 8.43 1 95.12 177 GLY B N 1
ATOM 4648 C CA . GLY B 1 177 ? 19.516 -7.676 9.383 1 95.12 177 GLY B CA 1
ATOM 4649 C C . GLY B 1 177 ? 18.109 -7.723 9.969 1 95.12 177 GLY B C 1
ATOM 4650 O O . GLY B 1 177 ? 17.766 -6.926 10.844 1 95.12 177 GLY B O 1
ATOM 4651 N N . MET B 1 178 ? 17.281 -8.641 9.5 1 96.75 178 MET B N 1
ATOM 4652 C CA . MET B 1 178 ? 15.984 -8.82 10.133 1 96.75 178 MET B CA 1
ATOM 4653 C C . MET B 1 178 ? 16.125 -9.086 11.625 1 96.75 178 MET B C 1
ATOM 4655 O O . MET B 1 178 ? 16.984 -9.883 12.039 1 96.75 178 MET B O 1
ATOM 4659 N N . PRO B 1 179 ? 15.344 -8.469 12.461 1 97.56 179 PRO B N 1
ATOM 4660 C CA . PRO B 1 179 ? 15.461 -8.727 13.898 1 97.56 179 PRO B CA 1
ATOM 4661 C C . PRO B 1 179 ? 15.242 -10.195 14.25 1 97.56 179 PRO B C 1
ATOM 4663 O O . PRO B 1 179 ? 14.266 -10.805 13.797 1 97.56 179 PRO B O 1
ATOM 4666 N N . ALA B 1 180 ? 16.031 -10.766 15.086 1 96.56 180 ALA B N 1
ATOM 4667 C CA . ALA B 1 180 ? 15.93 -12.156 15.516 1 96.56 180 ALA B CA 1
ATOM 4668 C C . ALA B 1 180 ? 14.617 -12.414 16.234 1 96.56 180 ALA B C 1
ATOM 4670 O O . ALA B 1 180 ? 14.055 -13.508 16.141 1 96.56 180 ALA B O 1
ATOM 4671 N N . SER B 1 181 ? 14.156 -11.398 16.938 1 96.94 181 SER B N 1
ATOM 4672 C CA . SER B 1 181 ? 12.914 -11.523 17.688 1 96.94 181 SER B CA 1
ATOM 4673 C C . SER B 1 181 ? 11.734 -11.828 16.766 1 96.94 181 SER B C 1
ATOM 4675 O O . SER B 1 181 ? 10.773 -12.477 17.172 1 96.94 181 SER B O 1
ATOM 4677 N N . VAL B 1 182 ? 11.812 -11.328 15.5 1 97.31 182 VAL B N 1
ATOM 4678 C CA . VAL B 1 182 ? 10.773 -11.633 14.523 1 97.31 182 VAL B CA 1
ATOM 4679 C C . VAL B 1 182 ? 10.742 -13.141 14.258 1 97.31 182 VAL B C 1
ATOM 4681 O O . VAL B 1 182 ? 9.672 -13.758 14.266 1 97.31 182 VAL B O 1
ATOM 4684 N N . ILE B 1 183 ? 11.867 -13.711 14.07 1 95.62 183 ILE B N 1
ATOM 4685 C CA . ILE B 1 183 ? 11.992 -15.133 13.789 1 95.62 183 ILE B CA 1
ATOM 4686 C C . ILE B 1 183 ? 11.484 -15.945 14.984 1 95.62 183 ILE B C 1
ATOM 4688 O O . ILE B 1 183 ? 10.773 -16.938 14.805 1 95.62 183 ILE B O 1
ATOM 4692 N N . ASP B 1 184 ? 11.789 -15.445 16.188 1 96 184 ASP B N 1
ATOM 4693 C CA . ASP B 1 184 ? 11.391 -16.125 17.406 1 96 184 ASP B CA 1
ATOM 4694 C C . ASP B 1 184 ? 9.867 -16.188 17.531 1 96 184 ASP B C 1
ATOM 4696 O O . ASP B 1 184 ? 9.328 -17.094 18.156 1 96 184 ASP B O 1
ATOM 4700 N N . ASP B 1 185 ? 9.219 -15.227 16.906 1 97.31 185 ASP B N 1
ATOM 4701 C CA . ASP B 1 185 ? 7.773 -15.078 17.078 1 97.31 185 ASP B CA 1
ATOM 4702 C C . ASP B 1 185 ? 7.02 -15.766 15.945 1 97.31 185 ASP B C 1
ATOM 4704 O O . ASP B 1 185 ? 5.801 -15.625 15.828 1 97.31 185 ASP B O 1
ATOM 4708 N N . VAL B 1 186 ? 7.711 -16.531 15.109 1 97.19 186 VAL B N 1
ATOM 4709 C CA . VAL B 1 186 ? 7.055 -17.203 13.992 1 97.19 186 VAL B CA 1
ATOM 4710 C C . VAL B 1 186 ? 7.184 -18.719 14.148 1 97.19 186 VAL B C 1
ATOM 4712 O O . VAL B 1 186 ? 8.281 -19.234 14.383 1 97.19 186 VAL B O 1
ATOM 4715 N N . VAL B 1 187 ? 6.086 -19.375 14.133 1 96.62 187 VAL B N 1
ATOM 4716 C CA . VAL B 1 187 ? 6.027 -20.844 14.109 1 96.62 187 VAL B CA 1
ATOM 4717 C C . VAL B 1 187 ? 5.676 -21.312 12.695 1 96.62 187 VAL B C 1
ATOM 4719 O O . VAL B 1 187 ? 4.641 -20.938 12.148 1 96.62 187 VAL B O 1
ATOM 4722 N N . LEU B 1 188 ? 6.52 -22.125 12.133 1 95.38 188 LEU B N 1
ATOM 4723 C CA . LEU B 1 188 ? 6.281 -22.609 10.773 1 95.38 188 LEU B CA 1
ATOM 4724 C C . LEU B 1 188 ? 5.535 -23.953 10.805 1 95.38 188 LEU B C 1
ATOM 4726 O O . LEU B 1 188 ? 5.934 -24.875 11.523 1 95.38 188 LEU B O 1
ATOM 4730 N N . LEU B 1 189 ? 4.469 -23.984 10.062 1 95.88 189 LEU B N 1
ATOM 4731 C CA . LEU B 1 189 ? 3.658 -25.188 9.945 1 95.88 189 LEU B CA 1
ATOM 4732 C C . LEU B 1 189 ? 3.852 -25.844 8.578 1 95.88 189 LEU B C 1
ATOM 4734 O O . LEU B 1 189 ? 3.953 -25.156 7.562 1 95.88 189 LEU B O 1
ATOM 4738 N N . GLN B 1 190 ? 3.889 -27.156 8.57 1 94.31 190 GLN B N 1
ATOM 4739 C CA . GLN B 1 190 ? 3.988 -27.891 7.309 1 94.31 190 GLN B CA 1
ATOM 4740 C C . GLN B 1 190 ? 2.627 -28 6.629 1 94.31 190 GLN B C 1
ATOM 4742 O O . GLN B 1 190 ? 1.639 -28.375 7.262 1 94.31 190 GLN B O 1
ATOM 4747 N N . PHE B 1 191 ? 2.641 -27.672 5.391 1 95.12 191 PHE B N 1
ATOM 4748 C CA . PHE B 1 191 ? 1.41 -27.75 4.613 1 95.12 191 PHE B CA 1
ATOM 4749 C C . PHE B 1 191 ? 0.958 -29.203 4.457 1 95.12 191 PHE B C 1
ATOM 4751 O O . PHE B 1 191 ? 1.766 -30.078 4.141 1 95.12 191 PHE B O 1
ATOM 4758 N N . ASN B 1 192 ? -0.319 -29.5 4.762 1 96.19 192 ASN B N 1
ATOM 4759 C CA . ASN B 1 192 ? -0.962 -30.797 4.586 1 96.19 192 ASN B CA 1
ATOM 4760 C C . ASN B 1 192 ? -0.351 -31.844 5.504 1 96.19 192 ASN B C 1
ATOM 4762 O O . ASN B 1 192 ? -0.192 -33 5.105 1 96.19 192 ASN B O 1
ATOM 4766 N N . CYS B 1 193 ? 0.092 -31.438 6.668 1 96.12 193 CYS B N 1
ATOM 4767 C CA . CYS B 1 193 ? 0.549 -32.344 7.719 1 96.12 193 CYS B CA 1
ATOM 4768 C C . CYS B 1 193 ? -0.203 -32.094 9.023 1 96.12 193 CYS B C 1
ATOM 4770 O O . CYS B 1 193 ? 0.327 -31.453 9.938 1 96.12 193 CYS B O 1
ATOM 4772 N N . PRO B 1 194 ? -1.364 -32.688 9.164 1 97.69 194 PRO B N 1
ATOM 4773 C CA . PRO B 1 194 ? -2.223 -32.406 10.312 1 97.69 194 PRO B CA 1
ATOM 4774 C C . PRO B 1 194 ? -1.554 -32.75 11.648 1 97.69 194 PRO B C 1
ATOM 4776 O O . PRO B 1 194 ? -1.711 -32.031 12.625 1 97.69 194 PRO B O 1
ATOM 4779 N N . ALA B 1 195 ? -0.805 -33.812 11.68 1 97.62 195 ALA B N 1
ATOM 4780 C CA . ALA B 1 195 ? -0.177 -34.25 12.93 1 97.62 195 ALA B CA 1
ATOM 4781 C C . ALA B 1 195 ? 0.854 -33.219 13.398 1 97.62 195 ALA B C 1
ATOM 4783 O O . ALA B 1 195 ? 0.89 -32.875 14.578 1 97.62 195 ALA B O 1
ATOM 4784 N N . GLU B 1 196 ? 1.626 -32.812 12.477 1 96.88 196 GLU B N 1
ATOM 4785 C CA . GLU B 1 196 ? 2.635 -31.797 12.797 1 96.88 196 GLU B CA 1
ATOM 4786 C C . GLU B 1 196 ? 1.988 -30.484 13.203 1 96.88 196 GLU B C 1
ATOM 4788 O O . GLU B 1 196 ? 2.453 -29.812 14.125 1 96.88 196 GLU B O 1
ATOM 4793 N N . LEU B 1 197 ? 1.001 -30.109 12.555 1 97.38 197 LEU B N 1
ATOM 4794 C CA . LEU B 1 197 ? 0.237 -28.906 12.852 1 97.38 197 LEU B CA 1
ATOM 4795 C C . LEU B 1 197 ? -0.291 -28.938 14.281 1 97.38 197 LEU B C 1
ATOM 4797 O O . LEU B 1 197 ? -0.107 -27.969 15.039 1 97.38 197 LEU B O 1
ATOM 4801 N N . GLU B 1 198 ? -0.929 -30 14.633 1 98.19 198 GLU B N 1
ATOM 4802 C CA . GLU B 1 198 ? -1.493 -30.141 15.977 1 98.19 198 GLU B CA 1
ATOM 4803 C C . GLU B 1 198 ? -0.409 -30.031 17.047 1 98.19 198 GLU B C 1
ATOM 4805 O O . GLU B 1 198 ? -0.602 -29.375 18.062 1 98.19 198 GLU B O 1
ATOM 4810 N N . GLN B 1 199 ? 0.649 -30.688 16.781 1 97.88 199 GLN B N 1
ATOM 4811 C CA . GLN B 1 199 ? 1.757 -30.688 17.734 1 97.88 199 GLN B CA 1
ATOM 4812 C C . GLN B 1 199 ? 2.326 -29.281 17.922 1 97.88 199 GLN B C 1
ATOM 4814 O O . GLN B 1 199 ? 2.496 -28.828 19.062 1 97.88 199 GLN B O 1
ATOM 4819 N N . GLN B 1 200 ? 2.605 -28.594 16.828 1 97.25 200 GLN B N 1
ATOM 4820 C CA . GLN B 1 200 ? 3.203 -27.266 16.875 1 97.25 200 GLN B CA 1
ATOM 4821 C C . GLN B 1 200 ? 2.264 -26.266 17.547 1 97.25 200 GLN B C 1
ATOM 4823 O O . GLN B 1 200 ? 2.703 -25.422 18.344 1 97.25 200 GLN B O 1
ATOM 4828 N N . ILE B 1 201 ? 1.027 -26.359 17.25 1 98.31 201 ILE B N 1
ATOM 4829 C CA . ILE B 1 201 ? 0.051 -25.438 17.828 1 98.31 201 ILE B CA 1
ATOM 4830 C C . ILE B 1 201 ? -0.075 -25.688 19.328 1 98.31 201 ILE B C 1
ATOM 4832 O O . ILE B 1 201 ? -0.088 -24.75 20.109 1 98.31 201 ILE B O 1
ATOM 4836 N N . ALA B 1 202 ? -0.125 -26.938 19.734 1 97.75 202 ALA B N 1
ATOM 4837 C CA . ALA B 1 202 ? -0.24 -27.266 21.141 1 97.75 202 ALA B CA 1
ATOM 4838 C C . ALA B 1 202 ? 0.962 -26.734 21.922 1 97.75 202 ALA B C 1
ATOM 4840 O O . ALA B 1 202 ? 0.81 -26.203 23.031 1 97.75 202 ALA B O 1
ATOM 4841 N N . MET B 1 203 ? 2.113 -26.859 21.391 1 97.94 203 MET B N 1
ATOM 4842 C CA . MET B 1 203 ? 3.357 -26.469 22.047 1 97.94 203 MET B CA 1
ATOM 4843 C C . MET B 1 203 ? 3.445 -24.953 22.188 1 97.94 203 MET B C 1
ATOM 4845 O O . MET B 1 203 ? 4.125 -24.438 23.078 1 97.94 203 MET B O 1
ATOM 4849 N N . ASN B 1 204 ? 2.723 -24.203 21.297 1 98.19 204 ASN B N 1
ATOM 4850 C CA . ASN B 1 204 ? 2.887 -22.766 21.234 1 98.19 204 ASN B CA 1
ATOM 4851 C C . ASN B 1 204 ? 1.58 -22.031 21.547 1 98.19 204 ASN B C 1
ATOM 4853 O O . ASN B 1 204 ? 1.492 -20.812 21.391 1 98.19 204 ASN B O 1
ATOM 4857 N N . ALA B 1 205 ? 0.591 -22.719 21.953 1 97.5 205 ALA B N 1
ATOM 4858 C CA . ALA B 1 205 ? -0.777 -22.203 22.031 1 97.5 205 ALA B CA 1
ATOM 4859 C C . ALA B 1 205 ? -0.843 -20.938 22.875 1 97.5 205 ALA B C 1
ATOM 4861 O O . ALA B 1 205 ? -1.545 -19.984 22.531 1 97.5 205 ALA B O 1
ATOM 4862 N N . GLY B 1 206 ? -0.134 -20.812 23.891 1 97.5 206 GLY B N 1
ATOM 4863 C CA . GLY B 1 206 ? -0.205 -19.703 24.828 1 97.5 206 GLY B CA 1
ATOM 4864 C C . GLY B 1 206 ? 0.346 -18.406 24.266 1 97.5 206 GLY B C 1
ATOM 4865 O O . GLY B 1 206 ? 0.03 -17.312 24.75 1 97.5 206 GLY B O 1
ATOM 4866 N N . ARG B 1 207 ? 1.087 -18.453 23.234 1 98.12 207 ARG B N 1
ATOM 4867 C CA . ARG B 1 207 ? 1.72 -17.234 22.719 1 98.12 207 ARG B CA 1
ATOM 4868 C C . ARG B 1 207 ? 1.207 -16.906 21.328 1 98.12 207 ARG B C 1
ATOM 4870 O O . ARG B 1 207 ? 1.545 -15.867 20.766 1 98.12 207 ARG B O 1
ATOM 4877 N N . LEU B 1 208 ? 0.375 -17.781 20.703 1 98.75 208 LEU B N 1
ATOM 4878 C CA . LEU B 1 208 ? -0.037 -17.609 19.312 1 98.75 208 LEU B CA 1
ATOM 4879 C C . LEU B 1 208 ? -1.249 -16.688 19.219 1 98.75 208 LEU B C 1
ATOM 4881 O O . LEU B 1 208 ? -2.309 -16.984 19.766 1 98.75 208 LEU B O 1
ATOM 4885 N N . ALA B 1 209 ? -1.042 -15.602 18.438 1 98.81 209 ALA B N 1
ATOM 4886 C CA . ALA B 1 209 ? -2.15 -14.695 18.125 1 98.81 209 ALA B CA 1
ATOM 4887 C C . ALA B 1 209 ? -2.984 -15.227 16.969 1 98.81 209 ALA B C 1
ATOM 4889 O O . ALA B 1 209 ? -4.211 -15.117 16.969 1 98.81 209 ALA B O 1
ATOM 4890 N N . ALA B 1 210 ? -2.25 -15.844 16 1 98.88 210 ALA B N 1
ATOM 4891 C CA . ALA B 1 210 ? -2.973 -16.203 14.781 1 98.88 210 ALA B CA 1
ATOM 4892 C C . ALA B 1 210 ? -2.291 -17.359 14.055 1 98.88 210 ALA B C 1
ATOM 4894 O O . ALA B 1 210 ? -1.097 -17.594 14.242 1 98.88 210 ALA B O 1
ATOM 4895 N N . ILE B 1 211 ? -3.072 -18.094 13.336 1 98.88 211 ILE B N 1
ATOM 4896 C CA . ILE B 1 211 ? -2.625 -18.953 12.242 1 98.88 211 ILE B CA 1
ATOM 4897 C C . ILE B 1 211 ? -2.857 -18.234 10.906 1 98.88 211 ILE B C 1
ATOM 4899 O O . ILE B 1 211 ? -3.988 -17.859 10.586 1 98.88 211 ILE B O 1
ATOM 4903 N N . LEU B 1 212 ? -1.797 -17.953 10.188 1 98.75 212 LEU B N 1
ATOM 4904 C CA . LEU B 1 212 ? -1.827 -17.312 8.875 1 98.75 212 LEU B CA 1
ATOM 4905 C C . LEU B 1 212 ? -1.69 -18.359 7.77 1 98.75 212 LEU B C 1
ATOM 4907 O O . LEU B 1 212 ? -0.661 -19.031 7.668 1 98.75 212 LEU B O 1
ATOM 4911 N N . ILE B 1 213 ? -2.717 -18.406 6.867 1 98.25 213 ILE B N 1
ATOM 4912 C CA . ILE B 1 213 ? -2.705 -19.484 5.875 1 98.25 213 ILE B CA 1
ATOM 4913 C C . ILE B 1 213 ? -3.189 -18.938 4.531 1 98.25 213 ILE B C 1
ATOM 4915 O O . ILE B 1 213 ? -4.117 -18.125 4.477 1 98.25 213 ILE B O 1
ATOM 4919 N N . ASP B 1 214 ? -2.521 -19.219 3.533 1 97.62 214 ASP B N 1
ATOM 4920 C CA . ASP B 1 214 ? -3.033 -19.234 2.168 1 97.62 214 ASP B CA 1
ATOM 4921 C C . ASP B 1 214 ? -3.594 -20.609 1.812 1 97.62 214 ASP B C 1
ATOM 4923 O O . ASP B 1 214 ? -2.842 -21.578 1.692 1 97.62 214 ASP B O 1
ATOM 4927 N N . PRO B 1 215 ? -4.902 -20.766 1.597 1 96.31 215 PRO B N 1
ATOM 4928 C CA . PRO B 1 215 ? -5.5 -22.094 1.434 1 96.31 215 PRO B CA 1
ATOM 4929 C C . PRO B 1 215 ? -4.938 -22.844 0.232 1 96.31 215 PRO B C 1
ATOM 4931 O O . PRO B 1 215 ? -4.996 -24.078 0.194 1 96.31 215 PRO B O 1
ATOM 4934 N N . MET B 1 216 ? -4.453 -22.188 -0.708 1 94.88 216 MET B N 1
ATOM 4935 C CA . MET B 1 216 ? -3.836 -22.781 -1.892 1 94.88 216 MET B CA 1
ATOM 4936 C C . MET B 1 216 ? -2.662 -21.938 -2.373 1 94.88 216 MET B C 1
ATOM 4938 O O . MET B 1 216 ? -2.768 -21.234 -3.381 1 94.88 216 MET B O 1
ATOM 4942 N N . PRO B 1 217 ? -1.535 -22.078 -1.722 1 94 217 PRO B N 1
ATOM 4943 C CA . PRO B 1 217 ? -0.416 -21.172 -1.953 1 94 217 PRO B CA 1
ATOM 4944 C C . PRO B 1 217 ? 0.2 -21.328 -3.34 1 94 217 PRO B C 1
ATOM 4946 O O . PRO B 1 217 ? 0.618 -22.422 -3.711 1 94 217 PRO B O 1
ATOM 4949 N N . SER B 1 218 ? 0.281 -20.234 -4.055 1 91.31 218 SER B N 1
ATOM 4950 C CA . SER B 1 218 ? 0.847 -20.203 -5.398 1 91.31 218 SER B CA 1
ATOM 4951 C C . SER B 1 218 ? 2.32 -20.594 -5.387 1 91.31 218 SER B C 1
ATOM 4953 O O . SER B 1 218 ? 2.76 -21.406 -6.203 1 91.31 218 SER B O 1
ATOM 4955 N N . ARG B 1 219 ? 3.09 -20.109 -4.461 1 87.88 219 ARG B N 1
ATOM 4956 C CA . ARG B 1 219 ? 4.523 -20.375 -4.41 1 87.88 219 ARG B CA 1
ATOM 4957 C C . ARG B 1 219 ? 4.805 -21.844 -4.121 1 87.88 219 ARG B C 1
ATOM 4959 O O . ARG B 1 219 ? 5.82 -22.375 -4.566 1 87.88 219 ARG B O 1
ATOM 4966 N N . ALA B 1 220 ? 3.898 -22.438 -3.414 1 89.06 220 ALA B N 1
ATOM 4967 C CA . ALA B 1 220 ? 4.07 -23.844 -3.094 1 89.06 220 ALA B CA 1
ATOM 4968 C C . ALA B 1 220 ? 3.574 -24.734 -4.234 1 89.06 220 ALA B C 1
ATOM 4970 O O . ALA B 1 220 ? 3.586 -25.953 -4.125 1 89.06 220 ALA B O 1
ATOM 4971 N N . GLY B 1 221 ? 3.146 -24.125 -5.258 1 92 221 GLY B N 1
ATOM 4972 C CA . GLY B 1 221 ? 2.848 -24.922 -6.441 1 92 221 GLY B CA 1
ATOM 4973 C C . GLY B 1 221 ? 1.365 -25.203 -6.609 1 92 221 GLY B C 1
ATOM 4974 O O . GLY B 1 221 ? 0.981 -26.156 -7.289 1 92 221 GLY B O 1
ATOM 4975 N N . LEU B 1 222 ? 0.516 -24.469 -5.918 1 96.44 222 LEU B N 1
ATOM 4976 C CA . LEU B 1 222 ? -0.931 -24.625 -6.035 1 96.44 222 LEU B CA 1
ATOM 4977 C C . LEU B 1 222 ? -1.366 -26.031 -5.641 1 96.44 222 LEU B C 1
ATOM 4979 O O . LEU B 1 222 ? -2.148 -26.672 -6.352 1 96.44 222 LEU B O 1
ATOM 4983 N N . ILE B 1 223 ? -0.823 -26.469 -4.543 1 95.19 223 ILE B N 1
ATOM 4984 C CA . ILE B 1 223 ? -1.194 -27.766 -3.99 1 95.19 223 ILE B CA 1
ATOM 4985 C C . ILE B 1 223 ? -2.543 -27.672 -3.281 1 95.19 223 ILE B C 1
ATOM 4987 O O . ILE B 1 223 ? -2.764 -26.75 -2.49 1 95.19 223 ILE B O 1
ATOM 4991 N N . GLU B 1 224 ? -3.383 -28.562 -3.576 1 95.44 224 GLU B N 1
ATOM 4992 C CA . GLU B 1 224 ? -4.688 -28.578 -2.922 1 95.44 224 GLU B CA 1
ATOM 4993 C C . GLU B 1 224 ? -4.559 -28.938 -1.441 1 95.44 224 GLU B C 1
ATOM 4995 O O . GLU B 1 224 ? -3.828 -29.859 -1.076 1 95.44 224 GLU B O 1
ATOM 5000 N N . PRO B 1 225 ? -5.234 -28.156 -0.608 1 97.19 225 PRO B N 1
ATOM 5001 C CA . PRO B 1 225 ? -5.234 -28.562 0.8 1 97.19 225 PRO B CA 1
ATOM 5002 C C . PRO B 1 225 ? -6.074 -29.812 1.056 1 97.19 225 PRO B C 1
ATOM 5004 O O . PRO B 1 225 ? -7.148 -29.969 0.472 1 97.19 225 PRO B O 1
ATOM 5007 N N . THR B 1 226 ? -5.578 -30.719 1.914 1 97.44 226 THR B N 1
ATOM 5008 C CA . THR B 1 226 ? -6.391 -31.875 2.275 1 97.44 226 THR B CA 1
ATOM 5009 C C . THR B 1 226 ? -7.508 -31.469 3.236 1 97.44 226 THR B C 1
ATOM 5011 O O . THR B 1 226 ? -7.363 -30.516 3.994 1 97.44 226 THR B O 1
ATOM 5014 N N . GLU B 1 227 ? -8.594 -32.219 3.158 1 97.94 227 GLU B N 1
ATOM 5015 C CA . GLU B 1 227 ? -9.719 -31.953 4.059 1 97.94 227 GLU B CA 1
ATOM 5016 C C . GLU B 1 227 ? -9.297 -32.062 5.52 1 97.94 227 GLU B C 1
ATOM 5018 O O . GLU B 1 227 ? -9.711 -31.266 6.355 1 97.94 227 GLU B O 1
ATOM 5023 N N . GLU B 1 228 ? -8.469 -33.031 5.797 1 98.38 228 GLU B N 1
ATOM 5024 C CA . GLU B 1 228 ? -8.008 -33.25 7.164 1 98.38 228 GLU B CA 1
ATOM 5025 C C . GLU B 1 228 ? -7.172 -32.094 7.668 1 98.38 228 GLU B C 1
ATOM 5027 O O . GLU B 1 228 ? -7.277 -31.703 8.836 1 98.38 228 GLU B O 1
ATOM 5032 N N . PHE B 1 229 ? -6.312 -31.625 6.883 1 98.31 229 PHE B N 1
ATOM 5033 C CA . PHE B 1 229 ? -5.461 -30.484 7.23 1 98.31 229 PHE B CA 1
ATOM 5034 C C . PHE B 1 229 ? -6.305 -29.281 7.598 1 98.31 229 PHE B C 1
ATOM 5036 O O . PHE B 1 229 ? -6.094 -28.656 8.648 1 98.31 229 PHE B O 1
ATOM 5043 N N . ILE B 1 230 ? -7.352 -28.922 6.781 1 98.75 230 ILE B N 1
ATOM 5044 C CA . ILE B 1 230 ? -8.227 -27.766 6.988 1 98.75 230 ILE B CA 1
ATOM 5045 C C . ILE B 1 230 ? -9.062 -27.984 8.25 1 98.75 230 ILE B C 1
ATOM 5047 O O . ILE B 1 230 ? -9.203 -27.078 9.07 1 98.75 230 ILE B O 1
ATOM 5051 N N . ALA B 1 231 ? -9.57 -29.188 8.406 1 98.75 231 ALA B N 1
ATOM 5052 C CA . ALA B 1 231 ? -10.367 -29.5 9.586 1 98.75 231 ALA B CA 1
ATOM 5053 C C . ALA B 1 231 ? -9.547 -29.359 10.867 1 98.75 231 ALA B C 1
ATOM 5055 O O . ALA B 1 231 ? -10.055 -28.891 11.891 1 98.75 231 ALA B O 1
ATOM 5056 N N . THR B 1 232 ? -8.344 -29.75 10.773 1 98.81 232 THR B N 1
ATOM 5057 C CA . THR B 1 232 ? -7.457 -29.656 11.93 1 98.81 232 THR B CA 1
ATOM 5058 C C . THR B 1 232 ? -7.18 -28.203 12.289 1 98.81 232 THR B C 1
ATOM 5060 O O . THR B 1 232 ? -7.156 -27.844 13.469 1 98.81 232 THR B O 1
ATOM 5063 N N . ILE B 1 233 ? -6.969 -27.344 11.32 1 98.81 233 ILE B N 1
ATOM 5064 C CA . ILE B 1 233 ? -6.766 -25.922 11.578 1 98.81 233 ILE B CA 1
ATOM 5065 C C . ILE B 1 233 ? -7.98 -25.344 12.305 1 98.81 233 ILE B C 1
ATOM 5067 O O . ILE B 1 233 ? -7.84 -24.672 13.32 1 98.81 233 ILE B O 1
ATOM 5071 N N . ASN B 1 234 ? -9.188 -25.656 11.766 1 98.81 234 ASN B N 1
ATOM 5072 C CA . ASN B 1 234 ? -10.422 -25.172 12.375 1 98.81 234 ASN B CA 1
ATOM 5073 C C . ASN B 1 234 ? -10.531 -25.609 13.836 1 98.81 234 ASN B C 1
ATOM 5075 O O . ASN B 1 234 ? -10.883 -24.797 14.703 1 98.81 234 ASN B O 1
ATOM 5079 N N . LYS B 1 235 ? -10.188 -26.812 14.055 1 98.75 235 LYS B N 1
ATOM 5080 C CA . LYS B 1 235 ? -10.344 -27.406 15.375 1 98.75 235 LYS B CA 1
ATOM 5081 C C . LYS B 1 235 ? -9.367 -26.797 16.375 1 98.75 235 LYS B C 1
ATOM 5083 O O . LYS B 1 235 ? -9.773 -26.328 17.438 1 98.75 235 LYS B O 1
ATOM 5088 N N . VAL B 1 236 ? -8.109 -26.781 16.062 1 98.69 236 VAL B N 1
ATOM 5089 C CA . VAL B 1 236 ? -7.082 -26.391 17.031 1 98.69 236 VAL B CA 1
ATOM 5090 C C . VAL B 1 236 ? -7.168 -24.891 17.297 1 98.69 236 VAL B C 1
ATOM 5092 O O . VAL B 1 236 ? -6.898 -24.422 18.406 1 98.69 236 VAL B O 1
ATOM 5095 N N . ALA B 1 237 ? -7.477 -24.109 16.25 1 98.69 237 ALA B N 1
ATOM 5096 C CA . ALA B 1 237 ? -7.633 -22.672 16.453 1 98.69 237 ALA B CA 1
ATOM 5097 C C . ALA B 1 237 ? -8.758 -22.375 17.438 1 98.69 237 ALA B C 1
ATOM 5099 O O . ALA B 1 237 ? -8.602 -21.547 18.344 1 98.69 237 ALA B O 1
ATOM 5100 N N . LYS B 1 238 ? -9.898 -23.016 17.297 1 98.19 238 LYS B N 1
ATOM 5101 C CA . LYS B 1 238 ? -11.031 -22.844 18.203 1 98.19 238 LYS B CA 1
ATOM 5102 C C . LYS B 1 238 ? -10.68 -23.297 19.609 1 98.19 238 LYS B C 1
ATOM 5104 O O . LYS B 1 238 ? -10.984 -22.609 20.578 1 98.19 238 LYS B O 1
ATOM 5109 N N . GLN B 1 239 ? -10.031 -24.375 19.688 1 98.44 239 GLN B N 1
ATOM 5110 C CA . GLN B 1 239 ? -9.672 -24.969 20.969 1 98.44 239 GLN B CA 1
ATOM 5111 C C . GLN B 1 239 ? -8.781 -24.047 21.781 1 98.44 239 GLN B C 1
ATOM 5113 O O . GLN B 1 239 ? -8.906 -23.953 23 1 98.44 239 GLN B O 1
ATOM 5118 N N . HIS B 1 240 ? -7.898 -23.359 21.109 1 98.5 240 HIS B N 1
ATOM 5119 C CA . HIS B 1 240 ? -6.867 -22.625 21.828 1 98.5 240 HIS B CA 1
ATOM 5120 C C . HIS B 1 240 ? -7.098 -21.109 21.719 1 98.5 240 HIS B C 1
ATOM 5122 O O . HIS B 1 240 ? -6.27 -20.328 22.172 1 98.5 240 HIS B O 1
ATOM 5128 N N . GLY B 1 241 ? -8.219 -20.672 21.125 1 98.31 241 GLY B N 1
ATOM 5129 C CA . GLY B 1 241 ? -8.516 -19.25 20.984 1 98.31 241 GLY B CA 1
ATOM 5130 C C . GLY B 1 241 ? -7.535 -18.531 20.078 1 98.31 241 GLY B C 1
ATOM 5131 O O . GLY B 1 241 ? -7.07 -17.438 20.422 1 98.31 241 GLY B O 1
ATOM 5132 N N . ILE B 1 242 ? -7.094 -19.125 19.047 1 98.81 242 ILE B N 1
ATOM 5133 C CA . ILE B 1 242 ? -6.172 -18.547 18.062 1 98.81 242 ILE B CA 1
ATOM 5134 C C . ILE B 1 242 ? -6.953 -18.047 16.859 1 98.81 242 ILE B C 1
ATOM 5136 O O . ILE B 1 242 ? -7.855 -18.719 16.359 1 98.81 242 ILE B O 1
ATOM 5140 N N . VAL B 1 243 ? -6.668 -16.812 16.375 1 98.88 243 VAL B N 1
ATOM 5141 C CA . VAL B 1 243 ? -7.359 -16.219 15.242 1 98.88 243 VAL B CA 1
ATOM 5142 C C . VAL B 1 243 ? -6.891 -16.875 13.945 1 98.88 243 VAL B C 1
ATOM 5144 O O . VAL B 1 243 ? -5.688 -17.016 13.711 1 98.88 243 VAL B O 1
ATOM 5147 N N . ILE B 1 244 ? -7.789 -17.344 13.125 1 98.94 244 ILE B N 1
ATOM 5148 C CA . ILE B 1 244 ? -7.434 -17.844 11.805 1 98.94 244 ILE B CA 1
ATOM 5149 C C . ILE B 1 244 ? -7.48 -16.688 10.789 1 98.94 244 ILE B C 1
ATOM 5151 O O . ILE B 1 244 ? -8.531 -16.094 10.586 1 98.94 244 ILE B O 1
ATOM 5155 N N . ILE B 1 245 ? -6.367 -16.375 10.18 1 98.94 245 ILE B N 1
ATOM 5156 C CA . ILE B 1 245 ? -6.277 -15.406 9.086 1 98.94 245 ILE B CA 1
ATOM 5157 C C . ILE B 1 245 ? -6.133 -16.141 7.758 1 98.94 245 ILE B C 1
ATOM 5159 O O . ILE B 1 245 ? -5.098 -16.766 7.492 1 98.94 245 ILE B O 1
ATOM 5163 N N . ALA B 1 246 ? -7.148 -16.078 6.953 1 98.94 246 ALA B N 1
ATOM 5164 C CA . ALA B 1 246 ? -7.066 -16.609 5.594 1 98.94 246 ALA B CA 1
ATOM 5165 C C . ALA B 1 246 ? -6.566 -15.539 4.621 1 98.94 246 ALA B C 1
ATOM 5167 O O . ALA B 1 246 ? -7.266 -14.562 4.352 1 98.94 246 ALA B O 1
ATOM 5168 N N . ASP B 1 247 ? -5.363 -15.75 4.184 1 98.75 247 ASP B N 1
ATOM 5169 C CA . ASP B 1 247 ? -4.844 -14.867 3.146 1 98.75 247 ASP B CA 1
ATOM 5170 C C . ASP B 1 247 ? -5.41 -15.234 1.776 1 98.75 247 ASP B C 1
ATOM 5172 O O . ASP B 1 247 ? -4.883 -16.125 1.1 1 98.75 247 ASP B O 1
ATOM 5176 N N . GLU B 1 248 ? -6.391 -14.492 1.358 1 98.62 248 GLU B N 1
ATOM 5177 C CA . GLU B 1 248 ? -7.027 -14.758 0.071 1 98.62 248 GLU B CA 1
ATOM 5178 C C . GLU B 1 248 ? -6.785 -13.609 -0.907 1 98.62 248 GLU B C 1
ATOM 5180 O O . GLU B 1 248 ? -7.625 -13.328 -1.768 1 98.62 248 GLU B O 1
ATOM 5185 N N . VAL B 1 249 ? -5.645 -12.961 -0.707 1 98.56 249 VAL B N 1
ATOM 5186 C CA . VAL B 1 249 ? -5.25 -11.914 -1.644 1 98.56 249 VAL B CA 1
ATOM 5187 C C . VAL B 1 249 ? -5.277 -12.453 -3.07 1 98.56 249 VAL B C 1
ATOM 5189 O O . VAL B 1 249 ? -5.848 -11.836 -3.969 1 98.56 249 VAL B O 1
ATOM 5192 N N . LEU B 1 250 ? -4.723 -13.609 -3.26 1 97.44 250 LEU B N 1
ATOM 5193 C CA . LEU B 1 250 ? -4.738 -14.258 -4.566 1 97.44 250 LEU B CA 1
ATOM 5194 C C . LEU B 1 250 ? -5.93 -15.203 -4.691 1 97.44 250 LEU B C 1
ATOM 5196 O O . LEU B 1 250 ? -6.633 -15.188 -5.699 1 97.44 250 LEU B O 1
ATOM 5200 N N . ASN B 1 251 ? -6.316 -15.891 -3.672 1 96.44 251 ASN B N 1
ATOM 5201 C CA . ASN B 1 251 ? -7.141 -17.078 -3.789 1 96.44 251 ASN B CA 1
ATOM 5202 C C . ASN B 1 251 ? -8.625 -16.766 -3.656 1 96.44 251 ASN B C 1
ATOM 5204 O O . ASN B 1 251 ? -9.477 -17.641 -3.791 1 96.44 251 ASN B O 1
ATOM 5208 N N . LEU B 1 252 ? -8.906 -15.477 -3.492 1 97.44 252 LEU B N 1
ATOM 5209 C CA . LEU B 1 252 ? -10.312 -15.094 -3.607 1 97.44 252 LEU B CA 1
ATOM 5210 C C . LEU B 1 252 ? -10.852 -15.422 -4.992 1 97.44 252 LEU B C 1
ATOM 5212 O O . LEU B 1 252 ? -12.062 -15.602 -5.168 1 97.44 252 LEU B O 1
ATOM 5216 N N . ARG B 1 253 ? -10.047 -15.594 -5.934 1 97.38 253 ARG B N 1
ATOM 5217 C CA . ARG B 1 253 ? -10.422 -15.836 -7.32 1 97.38 253 ARG B CA 1
ATOM 5218 C C . ARG B 1 253 ? -10.867 -17.281 -7.52 1 97.38 253 ARG B C 1
ATOM 5220 O O . ARG B 1 253 ? -11.344 -17.656 -8.594 1 97.38 253 ARG B O 1
ATOM 5227 N N . GLN B 1 254 ? -10.781 -18.109 -6.523 1 97.38 254 GLN B N 1
ATOM 5228 C CA . GLN B 1 254 ? -11.039 -19.547 -6.703 1 97.38 254 GLN B CA 1
ATOM 5229 C C . GLN B 1 254 ? -12.531 -19.844 -6.613 1 97.38 254 GLN B C 1
ATOM 5231 O O . GLN B 1 254 ? -12.953 -20.984 -6.77 1 97.38 254 GLN B O 1
ATOM 5236 N N . GLY B 1 255 ? -13.352 -18.859 -6.398 1 97.75 255 GLY B N 1
ATOM 5237 C CA . GLY B 1 255 ? -14.789 -19.062 -6.367 1 97.75 255 GLY B CA 1
ATOM 5238 C C . GLY B 1 255 ? -15.562 -17.828 -5.957 1 97.75 255 GLY B C 1
ATOM 5239 O O . GLY B 1 255 ? -14.969 -16.844 -5.52 1 97.75 255 GLY B O 1
ATOM 5240 N N . PHE B 1 256 ? -16.875 -17.938 -6.055 1 98.44 256 PHE B N 1
ATOM 5241 C CA . PHE B 1 256 ? -17.766 -16.812 -5.781 1 98.44 256 PHE B CA 1
ATOM 5242 C C . PHE B 1 256 ? -17.609 -16.344 -4.34 1 98.44 256 PHE B C 1
ATOM 5244 O O . PHE B 1 256 ? -17.516 -15.141 -4.082 1 98.44 256 PHE B O 1
ATOM 5251 N N . ALA B 1 257 ? -17.5 -17.281 -3.432 1 98.38 257 ALA B N 1
ATOM 5252 C CA . ALA B 1 257 ? -17.422 -16.969 -2.008 1 98.38 257 ALA B CA 1
ATOM 5253 C C . ALA B 1 257 ? -15.977 -17.047 -1.512 1 98.38 257 ALA B C 1
ATOM 5255 O O . ALA B 1 257 ? -15.711 -16.844 -0.323 1 98.38 257 ALA B O 1
ATOM 5256 N N . GLY B 1 258 ? -15.016 -17.359 -2.381 1 97.56 258 GLY B N 1
ATOM 5257 C CA . GLY B 1 258 ? -13.602 -17.391 -2.02 1 97.56 258 GLY B CA 1
ATOM 5258 C C . GLY B 1 258 ? -13.094 -18.797 -1.758 1 97.56 258 GLY B C 1
ATOM 5259 O O . GLY B 1 258 ? -13.828 -19.781 -1.921 1 97.56 258 GLY B O 1
ATOM 5260 N N . ALA B 1 259 ? -11.828 -18.891 -1.415 1 98.12 259 ALA B N 1
ATOM 5261 C CA . ALA B 1 259 ? -11.141 -20.156 -1.233 1 98.12 259 ALA B CA 1
ATOM 5262 C C . ALA B 1 259 ? -11.516 -20.797 0.096 1 98.12 259 ALA B C 1
ATOM 5264 O O . ALA B 1 259 ? -11.594 -22.031 0.198 1 98.12 259 ALA B O 1
ATOM 5265 N N . SER B 1 260 ? -11.672 -19.984 1.145 1 98.44 260 SER B N 1
ATOM 5266 C CA . SER B 1 260 ? -12.055 -20.531 2.439 1 98.44 260 SER B CA 1
ATOM 5267 C C . SER B 1 260 ? -13.367 -21.312 2.342 1 98.44 260 SER B C 1
ATOM 5269 O O . SER B 1 260 ? -13.477 -22.422 2.869 1 98.44 260 SER B O 1
ATOM 5271 N N . ALA B 1 261 ? -14.32 -20.703 1.669 1 97.88 261 ALA B N 1
ATOM 5272 C CA . ALA B 1 261 ? -15.594 -21.375 1.461 1 97.88 261 ALA B CA 1
ATOM 5273 C C . ALA B 1 261 ? -15.414 -22.656 0.641 1 97.88 261 ALA B C 1
ATOM 5275 O O . ALA B 1 261 ? -16.031 -23.672 0.931 1 97.88 261 ALA B O 1
ATOM 5276 N N . ARG B 1 262 ? -14.602 -22.656 -0.335 1 97.56 262 ARG B N 1
ATOM 5277 C CA . ARG B 1 262 ? -14.344 -23.781 -1.23 1 97.56 262 ARG B CA 1
ATOM 5278 C C . ARG B 1 262 ? -13.773 -24.969 -0.468 1 97.56 262 ARG B C 1
ATOM 5280 O O . ARG B 1 262 ? -14.125 -26.125 -0.745 1 97.56 262 ARG B O 1
ATOM 5287 N N . TYR B 1 263 ? -12.898 -24.703 0.505 1 98.19 263 TYR B N 1
ATOM 5288 C CA . TYR B 1 263 ? -12.125 -25.781 1.096 1 98.19 263 TYR B CA 1
ATOM 5289 C C . TYR B 1 263 ? -12.594 -26.078 2.514 1 98.19 263 TYR B C 1
ATOM 5291 O O . TYR B 1 263 ? -12.078 -27 3.164 1 98.19 263 TYR B O 1
ATOM 5299 N N . GLY B 1 264 ? -13.516 -25.297 2.982 1 98.44 264 GLY B N 1
ATOM 5300 C CA . GLY B 1 264 ? -14.117 -25.578 4.277 1 98.44 264 GLY B CA 1
ATOM 5301 C C . GLY B 1 264 ? -13.359 -24.938 5.43 1 98.44 264 GLY B C 1
ATOM 5302 O O . GLY B 1 264 ? -13.531 -25.328 6.586 1 98.44 264 GLY B O 1
ATOM 5303 N N . LEU B 1 265 ? -12.469 -23.984 5.137 1 98.81 265 LEU B N 1
ATOM 5304 C CA . LEU B 1 265 ? -11.805 -23.219 6.176 1 98.81 265 LEU B CA 1
ATOM 5305 C C . LEU B 1 265 ? -12.766 -22.219 6.816 1 98.81 265 LEU B C 1
ATOM 5307 O O . LEU B 1 265 ? -13.57 -21.594 6.121 1 98.81 265 LEU B O 1
ATOM 5311 N N . LYS B 1 266 ? -12.734 -22.062 8.094 1 98.69 266 LYS B N 1
ATOM 5312 C CA . LYS B 1 266 ? -13.57 -21.125 8.82 1 98.69 266 LYS B CA 1
ATOM 5313 C C . LYS B 1 266 ? -12.742 -19.984 9.414 1 98.69 266 LYS B C 1
ATOM 5315 O O . LYS B 1 266 ? -12.578 -19.891 10.625 1 98.69 266 LYS B O 1
ATOM 5320 N N . PRO B 1 267 ? -12.359 -19.062 8.602 1 98.88 267 PRO B N 1
ATOM 5321 C CA . PRO B 1 267 ? -11.461 -18.016 9.07 1 98.88 267 PRO B CA 1
ATOM 5322 C C . PRO B 1 267 ? -12.172 -16.969 9.922 1 98.88 267 PRO B C 1
ATOM 5324 O O . PRO B 1 267 ? -13.391 -16.797 9.82 1 98.88 267 PRO B O 1
ATOM 5327 N N . ASP B 1 268 ? -11.398 -16.312 10.812 1 98.88 268 ASP B N 1
ATOM 5328 C CA . ASP B 1 268 ? -11.867 -15.156 11.578 1 98.88 268 ASP B CA 1
ATOM 5329 C C . ASP B 1 268 ? -11.641 -13.859 10.805 1 98.88 268 ASP B C 1
ATOM 5331 O O . ASP B 1 268 ? -12.391 -12.898 10.977 1 98.88 268 ASP B O 1
ATOM 5335 N N . LEU B 1 269 ? -10.578 -13.812 10.086 1 98.94 269 LEU B N 1
ATOM 5336 C CA . LEU B 1 269 ? -10.203 -12.703 9.211 1 98.94 269 LEU B CA 1
ATOM 5337 C C . LEU B 1 269 ? -9.836 -13.203 7.82 1 98.94 269 LEU B C 1
ATOM 5339 O O . LEU B 1 269 ? -9.242 -14.273 7.68 1 98.94 269 LEU B O 1
ATOM 5343 N N . VAL B 1 270 ? -10.195 -12.445 6.836 1 98.94 270 VAL B N 1
ATOM 5344 C CA . VAL B 1 270 ? -9.828 -12.68 5.445 1 98.94 270 VAL B CA 1
ATOM 5345 C C . VAL B 1 270 ? -9.102 -11.461 4.883 1 98.94 270 VAL B C 1
ATOM 5347 O O . VAL B 1 270 ? -9.586 -10.328 5.012 1 98.94 270 VAL B O 1
ATOM 5350 N N . THR B 1 271 ? -7.91 -11.68 4.41 1 98.88 271 THR B N 1
ATOM 5351 C CA . THR B 1 271 ? -7.238 -10.617 3.67 1 98.88 271 THR B CA 1
ATOM 5352 C C . THR B 1 271 ? -7.5 -10.75 2.172 1 98.88 271 THR B C 1
ATOM 5354 O O . THR B 1 271 ? -7.566 -11.867 1.646 1 98.88 271 THR B O 1
ATOM 5357 N N . MET B 1 272 ? -7.703 -9.648 1.534 1 98.81 272 MET B N 1
ATOM 5358 C CA . MET B 1 272 ? -8.086 -9.594 0.125 1 98.81 272 MET B CA 1
ATOM 5359 C C . MET B 1 272 ? -7.25 -8.562 -0.627 1 98.81 272 MET B C 1
ATOM 5361 O O . MET B 1 272 ? -6.668 -7.664 -0.017 1 98.81 272 MET B O 1
ATOM 5365 N N . GLY B 1 273 ? -7.172 -8.656 -1.867 1 98.56 273 GLY B N 1
ATOM 5366 C CA . GLY B 1 273 ? -6.477 -7.754 -2.771 1 98.56 273 GLY B CA 1
ATOM 5367 C C . GLY B 1 273 ? -6.672 -8.109 -4.234 1 98.56 273 GLY B C 1
ATOM 5368 O O . GLY B 1 273 ? -7.734 -8.594 -4.621 1 98.56 273 GLY B O 1
ATOM 5369 N N . LYS B 1 274 ? -5.824 -7.719 -5.008 1 98.12 274 LYS B N 1
ATOM 5370 C CA . LYS B 1 274 ? -5.742 -8.07 -6.422 1 98.12 274 LYS B CA 1
ATOM 5371 C C . LYS B 1 274 ? -7.09 -7.887 -7.113 1 98.12 274 LYS B C 1
ATOM 5373 O O . LYS B 1 274 ? -7.469 -6.762 -7.453 1 98.12 274 LYS B O 1
ATOM 5378 N N . ILE B 1 275 ? -7.957 -8.898 -7.285 1 98.69 275 ILE B N 1
ATOM 5379 C CA . ILE B 1 275 ? -9.125 -8.859 -8.156 1 98.69 275 ILE B CA 1
ATOM 5380 C C . ILE B 1 275 ? -10.164 -7.902 -7.574 1 98.69 275 ILE B C 1
ATOM 5382 O O . ILE B 1 275 ? -10.984 -7.348 -8.312 1 98.69 275 ILE B O 1
ATOM 5386 N N . ILE B 1 276 ? -10.086 -7.582 -6.289 1 98.81 276 ILE B N 1
ATOM 5387 C CA . ILE B 1 276 ? -11.117 -6.742 -5.695 1 98.81 276 ILE B CA 1
ATOM 5388 C C . ILE B 1 276 ? -10.859 -5.277 -6.043 1 98.81 276 ILE B C 1
ATOM 5390 O O . ILE B 1 276 ? -11.672 -4.402 -5.73 1 98.81 276 ILE B O 1
ATOM 5394 N N . GLY B 1 277 ? -9.727 -4.988 -6.676 1 98.56 277 GLY B N 1
ATOM 5395 C CA . GLY B 1 277 ? -9.391 -3.625 -7.059 1 98.56 277 GLY B CA 1
ATOM 5396 C C . GLY B 1 277 ? -9.656 -3.336 -8.523 1 98.56 277 GLY B C 1
ATOM 5397 O O . GLY B 1 277 ? -9.531 -2.193 -8.969 1 98.56 277 GLY B O 1
ATOM 5398 N N . GLY B 1 278 ? -9.938 -4.359 -9.297 1 98.38 278 GLY B N 1
ATOM 5399 C CA . GLY B 1 278 ? -10.258 -4.164 -10.703 1 98.38 278 GLY B CA 1
ATOM 5400 C C . GLY B 1 278 ? -9.078 -3.66 -11.516 1 98.38 278 GLY B C 1
ATOM 5401 O O . GLY B 1 278 ? -9.25 -2.865 -12.445 1 98.38 278 GLY B O 1
ATOM 5402 N N . GLY B 1 279 ? -7.922 -3.971 -11.125 1 98.25 279 GLY B N 1
ATOM 5403 C CA . GLY B 1 279 ? -6.73 -3.557 -11.852 1 98.25 279 GLY B CA 1
ATOM 5404 C C . GLY B 1 279 ? -6.031 -2.367 -11.219 1 98.25 279 GLY B C 1
ATOM 5405 O O . GLY B 1 279 ? -5.059 -1.85 -11.766 1 98.25 279 GLY B O 1
ATOM 5406 N N . PHE B 1 280 ? -6.508 -1.954 -10.055 1 98.62 280 PHE B N 1
ATOM 5407 C CA . PHE B 1 280 ? -5.922 -0.826 -9.344 1 98.62 280 PHE B CA 1
ATOM 5408 C C . PHE B 1 280 ? -5.457 -1.246 -7.957 1 98.62 280 PHE B C 1
ATOM 5410 O O . PHE B 1 280 ? -5.938 -2.24 -7.41 1 98.62 280 PHE B O 1
ATOM 5417 N N . PRO B 1 281 ? -4.477 -0.479 -7.387 1 98.38 281 PRO B N 1
ATOM 5418 C CA . PRO B 1 281 ? -3.936 -0.838 -6.074 1 98.38 281 PRO B CA 1
ATOM 5419 C C . PRO B 1 281 ? -5.008 -0.906 -4.988 1 98.38 281 PRO B C 1
ATOM 5421 O O . PRO B 1 281 ? -5.809 0.022 -4.852 1 98.38 281 PRO B O 1
ATOM 5424 N N . ILE B 1 282 ? -4.98 -2.053 -4.199 1 98.25 282 ILE B N 1
ATOM 5425 C CA . ILE B 1 282 ? -5.953 -2.232 -3.129 1 98.25 282 ILE B CA 1
ATOM 5426 C C . ILE B 1 282 ? -5.508 -3.365 -2.209 1 98.25 282 ILE B C 1
ATOM 5428 O O . ILE B 1 282 ? -4.789 -4.273 -2.635 1 98.25 282 ILE B O 1
ATOM 5432 N N . GLY B 1 283 ? -5.828 -3.311 -1.028 1 98.38 283 GLY B N 1
ATOM 5433 C CA . GLY B 1 283 ? -5.914 -4.379 -0.044 1 98.38 283 GLY B CA 1
ATOM 5434 C C . GLY B 1 283 ? -7.102 -4.23 0.89 1 98.38 283 GLY B C 1
ATOM 5435 O O . GLY B 1 283 ? -7.723 -3.17 0.95 1 98.38 283 GLY B O 1
ATOM 5436 N N . ALA B 1 284 ? -7.438 -5.289 1.54 1 98.81 284 ALA B N 1
ATOM 5437 C CA . ALA B 1 284 ? -8.516 -5.215 2.527 1 98.81 284 ALA B CA 1
ATOM 5438 C C . ALA B 1 284 ? -8.352 -6.293 3.598 1 98.81 284 ALA B C 1
ATOM 5440 O O . ALA B 1 284 ? -7.832 -7.379 3.32 1 98.81 284 ALA B O 1
ATOM 5441 N N . VAL B 1 285 ? -8.727 -5.988 4.738 1 98.62 285 VAL B N 1
ATOM 5442 C CA . VAL B 1 285 ? -8.945 -6.957 5.809 1 98.62 285 VAL B CA 1
ATOM 5443 C C . VAL B 1 285 ? -10.422 -6.98 6.191 1 98.62 285 VAL B C 1
ATOM 5445 O O . VAL B 1 285 ? -11.031 -5.93 6.41 1 98.62 285 VAL B O 1
ATOM 5448 N N . GLY B 1 286 ? -11.031 -8.109 6.18 1 98.75 286 GLY B N 1
ATOM 5449 C CA . GLY B 1 286 ? -12.406 -8.281 6.617 1 98.75 286 GLY B CA 1
ATOM 5450 C C . GLY B 1 286 ? -12.602 -9.484 7.523 1 98.75 286 GLY B C 1
ATOM 5451 O O . GLY B 1 286 ? -11.82 -10.445 7.461 1 98.75 286 GLY B O 1
ATOM 5452 N N . GLY B 1 287 ? -13.578 -9.398 8.352 1 98.69 287 GLY B N 1
ATOM 5453 C CA . GLY B 1 287 ? -13.828 -10.531 9.227 1 98.69 287 GLY B CA 1
ATOM 5454 C C . GLY B 1 287 ? -14.93 -10.266 10.242 1 98.69 287 GLY B C 1
ATOM 5455 O O . GLY B 1 287 ? -15.805 -9.43 10.008 1 98.69 287 GLY B O 1
ATOM 5456 N N . ARG B 1 288 ? -14.906 -11.062 11.281 1 98.25 288 ARG B N 1
ATOM 5457 C CA . ARG B 1 288 ? -15.898 -10.984 12.359 1 98.25 288 ARG B CA 1
ATOM 5458 C C . ARG B 1 288 ? -15.883 -9.609 13.016 1 98.25 288 ARG B C 1
ATOM 5460 O O . ARG B 1 288 ? -14.812 -9.047 13.266 1 98.25 288 ARG B O 1
ATOM 5467 N N . ARG B 1 289 ? -17.047 -9.156 13.359 1 96.94 289 ARG B N 1
ATOM 5468 C CA . ARG B 1 289 ? -17.219 -7.836 13.961 1 96.94 289 ARG B CA 1
ATOM 5469 C C . ARG B 1 289 ? -16.391 -7.703 15.242 1 96.94 289 ARG B C 1
ATOM 5471 O O . ARG B 1 289 ? -15.812 -6.648 15.508 1 96.94 289 ARG B O 1
ATOM 5478 N N . GLU B 1 290 ? -16.344 -8.734 15.961 1 96.62 290 GLU B N 1
ATOM 5479 C CA . GLU B 1 290 ? -15.641 -8.719 17.234 1 96.62 290 GLU B CA 1
ATOM 5480 C C . GLU B 1 290 ? -14.164 -8.406 17.047 1 96.62 290 GLU B C 1
ATOM 5482 O O . GLU B 1 290 ? -13.594 -7.59 17.766 1 96.62 290 GLU B O 1
ATOM 5487 N N . ILE B 1 291 ? -13.531 -9.008 16.078 1 97.88 291 ILE B N 1
ATOM 5488 C CA . ILE B 1 291 ? -12.102 -8.812 15.844 1 97.88 291 ILE B CA 1
ATOM 5489 C C . ILE B 1 291 ? -11.883 -7.488 15.109 1 97.88 291 ILE B C 1
ATOM 5491 O O . ILE B 1 291 ? -10.953 -6.746 15.422 1 97.88 291 ILE B O 1
ATOM 5495 N N . MET B 1 292 ? -12.797 -7.145 14.195 1 97.69 292 MET B N 1
ATOM 5496 C CA . MET B 1 292 ? -12.703 -5.914 13.414 1 97.69 292 MET B CA 1
ATOM 5497 C C . MET B 1 292 ? -12.859 -4.688 14.305 1 97.69 292 MET B C 1
ATOM 5499 O O . MET B 1 292 ? -12.414 -3.598 13.953 1 97.69 292 MET B O 1
ATOM 5503 N N . SER B 1 293 ? -13.398 -4.852 15.492 1 95.69 293 SER B N 1
ATOM 5504 C CA . SER B 1 293 ? -13.578 -3.744 16.422 1 95.69 293 SER B CA 1
ATOM 5505 C C . SER B 1 293 ? -12.234 -3.197 16.891 1 95.69 293 SER B C 1
ATOM 5507 O O . SER B 1 293 ? -12.164 -2.094 17.438 1 95.69 293 SER B O 1
ATOM 5509 N N . ALA B 1 294 ? -11.18 -3.951 16.625 1 96 294 ALA B N 1
ATOM 5510 C CA . ALA B 1 294 ? -9.836 -3.434 16.891 1 96 294 ALA B CA 1
ATOM 5511 C C . ALA B 1 294 ? -9.586 -2.133 16.125 1 96 294 ALA B C 1
ATOM 5513 O O . ALA B 1 294 ? -8.828 -1.277 16.594 1 96 294 ALA B O 1
ATOM 5514 N N . PHE B 1 295 ? -10.242 -1.955 15.023 1 95.56 295 PHE B N 1
ATOM 5515 C CA . PHE B 1 295 ? -10.039 -0.783 14.172 1 95.56 295 PHE B CA 1
ATOM 5516 C C . PHE B 1 295 ? -10.977 0.35 14.594 1 95.56 295 PHE B C 1
ATOM 5518 O O . PHE B 1 295 ? -10.906 1.449 14.039 1 95.56 295 PHE B O 1
ATOM 5525 N N . GLY B 1 296 ? -11.852 0.122 15.461 1 89.5 296 GLY B N 1
ATOM 5526 C CA . GLY B 1 296 ? -12.734 1.175 15.945 1 89.5 296 GLY B CA 1
ATOM 5527 C C . GLY B 1 296 ? -14.133 0.686 16.25 1 89.5 296 GLY B C 1
ATOM 5528 O O . GLY B 1 296 ? -14.57 -0.336 15.727 1 89.5 296 GLY B O 1
ATOM 5529 N N . LYS B 1 297 ? -14.742 1.405 17.297 1 81.94 297 LYS B N 1
ATOM 5530 C CA . LYS B 1 297 ? -16.156 1.305 17.641 1 81.94 297 LYS B CA 1
ATOM 5531 C C . LYS B 1 297 ? -16.781 2.688 17.781 1 81.94 297 LYS B C 1
ATOM 5533 O O . LYS B 1 297 ? -16.094 3.668 18.047 1 81.94 297 LYS B O 1
ATOM 5538 N N . GLN B 1 298 ? -17.969 2.68 17.438 1 75.12 298 GLN B N 1
ATOM 5539 C CA . GLN B 1 298 ? -18.625 3.98 17.531 1 75.12 298 GLN B CA 1
ATOM 5540 C C . GLN B 1 298 ? -18.422 4.594 18.922 1 75.12 298 GLN B C 1
ATOM 5542 O O . GLN B 1 298 ? -18.641 3.928 19.938 1 75.12 298 GLN B O 1
ATOM 5547 N N . GLY B 1 299 ? -17.906 5.805 18.828 1 68.88 299 GLY B N 1
ATOM 5548 C CA . GLY B 1 299 ? -17.812 6.574 20.062 1 68.88 299 GLY B CA 1
ATOM 5549 C C . GLY B 1 299 ? -16.547 6.277 20.859 1 68.88 299 GLY B C 1
ATOM 5550 O O . GLY B 1 299 ? -16.391 6.754 21.984 1 68.88 299 GLY B O 1
ATOM 5551 N N . SER B 1 300 ? -15.711 5.395 20.328 1 74.12 300 SER B N 1
ATOM 5552 C CA . SER B 1 300 ? -14.5 5.047 21.078 1 74.12 300 SER B CA 1
ATOM 5553 C C . SER B 1 300 ? -13.258 5.145 20.188 1 74.12 300 SER B C 1
ATOM 5555 O O . SER B 1 300 ? -13.359 5.078 18.969 1 74.12 300 SER B O 1
ATOM 5557 N N . LYS B 1 301 ? -12.172 5.387 20.984 1 77.69 301 LYS B N 1
ATOM 5558 C CA . LYS B 1 301 ? -10.898 5.406 20.281 1 77.69 301 LYS B CA 1
ATOM 5559 C C . LYS B 1 301 ? -10.508 4.004 19.812 1 77.69 301 LYS B C 1
ATOM 5561 O O . LYS B 1 301 ? -10.664 3.033 20.547 1 77.69 301 LYS B O 1
ATOM 5566 N N . ALA B 1 302 ? -10.008 3.881 18.594 1 86.5 302 ALA B N 1
ATOM 5567 C CA . ALA B 1 302 ? -9.602 2.6 18.031 1 86.5 302 ALA B CA 1
ATOM 5568 C C . ALA B 1 302 ? -8.312 2.102 18.656 1 86.5 302 ALA B C 1
ATOM 5570 O O . ALA B 1 302 ? -7.32 2.836 18.719 1 86.5 302 ALA B O 1
ATOM 5571 N N . PRO B 1 303 ? -8.281 0.92 19.188 1 88.75 303 PRO B N 1
ATOM 5572 C CA . PRO B 1 303 ? -7.039 0.337 19.688 1 88.75 303 PRO B CA 1
ATOM 5573 C C . PRO B 1 303 ? -5.941 0.275 18.625 1 88.75 303 PRO B C 1
ATOM 5575 O O . PRO B 1 303 ? -4.762 0.467 18.938 1 88.75 303 PRO B O 1
ATOM 5578 N N . LEU B 1 304 ? -6.363 -0.029 17.469 1 94.06 304 LEU B N 1
ATOM 5579 C CA . LEU B 1 304 ? -5.477 -0.117 16.312 1 94.06 304 LEU B CA 1
ATOM 5580 C C . LEU B 1 304 ? -5.812 0.958 15.281 1 94.06 304 LEU B C 1
ATOM 5582 O O . LEU B 1 304 ? -6.828 0.862 14.586 1 94.06 304 LEU B O 1
ATOM 5586 N N . THR B 1 305 ? -4.93 1.941 15.234 1 90.69 305 THR B N 1
ATOM 5587 C CA . THR B 1 305 ? -5.152 3.029 14.281 1 90.69 305 THR B CA 1
ATOM 5588 C C . THR B 1 305 ? -4.637 2.652 12.898 1 90.69 305 THR B C 1
ATOM 5590 O O . THR B 1 305 ? -3.506 2.176 12.758 1 90.69 305 THR B O 1
ATOM 5593 N N . GLN B 1 306 ? -5.473 2.746 11.969 1 91.94 306 GLN B N 1
ATOM 5594 C CA . GLN B 1 306 ? -5.117 2.508 10.57 1 91.94 306 GLN B CA 1
ATOM 5595 C C . GLN B 1 306 ? -5.418 3.732 9.711 1 91.94 306 GLN B C 1
ATOM 5597 O O . GLN B 1 306 ? -6.57 4.152 9.602 1 91.94 306 GLN B O 1
ATOM 5602 N N . GLY B 1 307 ? -4.449 4.34 9.203 1 90.56 307 GLY B N 1
ATOM 5603 C CA . GLY B 1 307 ? -4.586 5.438 8.258 1 90.56 307 GLY B CA 1
ATOM 5604 C C . GLY B 1 307 ? -4.453 4.996 6.812 1 90.56 307 GLY B C 1
ATOM 5605 O O . GLY B 1 307 ? -5.066 4.012 6.402 1 90.56 307 GLY B O 1
ATOM 5606 N N . GLY B 1 308 ? -3.76 5.746 6.039 1 90.44 308 GLY B N 1
ATOM 5607 C CA . GLY B 1 308 ? -3.52 5.477 4.633 1 90.44 308 GLY B CA 1
ATOM 5608 C C . GLY B 1 308 ? -4.09 6.539 3.713 1 90.44 308 GLY B C 1
ATOM 5609 O O . GLY B 1 308 ? -5.301 6.59 3.494 1 90.44 308 GLY B O 1
ATOM 5610 N N . THR B 1 309 ? -3.18 7.219 3.092 1 88.88 309 THR B N 1
ATOM 5611 C CA . THR B 1 309 ? -3.551 8.359 2.264 1 88.88 309 THR B CA 1
ATOM 5612 C C . THR B 1 309 ? -4.484 7.926 1.134 1 88.88 309 THR B C 1
ATOM 5614 O O . THR B 1 309 ? -5.445 8.625 0.813 1 88.88 309 THR B O 1
ATOM 5617 N N . PHE B 1 310 ? -4.27 6.734 0.651 1 95.12 310 PHE B N 1
ATOM 5618 C CA . PHE B 1 310 ? -4.996 6.336 -0.551 1 95.12 310 PHE B CA 1
ATOM 5619 C C . PHE B 1 310 ? -5.945 5.184 -0.253 1 95.12 310 PHE B C 1
ATOM 5621 O O . PHE B 1 310 ? -6.539 4.613 -1.168 1 95.12 310 PHE B O 1
ATOM 5628 N N . ALA B 1 311 ? -6.016 4.832 1.021 1 95.69 311 ALA B N 1
ATOM 5629 C CA . ALA B 1 311 ? -6.988 3.803 1.381 1 95.69 311 ALA B CA 1
ATOM 5630 C C . ALA B 1 311 ? -8.398 4.199 0.943 1 95.69 311 ALA B C 1
ATOM 5632 O O . ALA B 1 311 ? -8.797 5.355 1.096 1 95.69 311 ALA B O 1
ATOM 5633 N N . ALA B 1 312 ? -9.086 3.35 0.307 1 97.19 312 ALA B N 1
ATOM 5634 C CA . ALA B 1 312 ? -10.484 3.496 -0.095 1 97.19 312 ALA B CA 1
ATOM 5635 C C . ALA B 1 312 ? -10.641 4.621 -1.111 1 97.19 312 ALA B C 1
ATOM 5637 O O . ALA B 1 312 ? -11.68 5.285 -1.151 1 97.19 312 ALA B O 1
ATOM 5638 N N . ASN B 1 313 ? -9.602 4.91 -1.913 1 97.62 313 ASN B N 1
ATOM 5639 C CA . ASN B 1 313 ? -9.766 5.906 -2.967 1 97.62 313 ASN B CA 1
ATOM 5640 C C . ASN B 1 313 ? -10.867 5.508 -3.951 1 97.62 313 ASN B C 1
ATOM 5642 O O . ASN B 1 313 ? -11.07 4.32 -4.207 1 97.62 313 ASN B O 1
ATOM 5646 N N . PRO B 1 314 ? -11.555 6.477 -4.566 1 98.12 314 PRO B N 1
ATOM 5647 C CA . PRO B 1 314 ? -12.727 6.176 -5.395 1 98.12 314 PRO B CA 1
ATOM 5648 C C . PRO B 1 314 ? -12.375 5.359 -6.637 1 98.12 314 PRO B C 1
ATOM 5650 O O . PRO B 1 314 ? -13.188 4.562 -7.109 1 98.12 314 PRO B O 1
ATOM 5653 N N . VAL B 1 315 ? -11.156 5.484 -7.168 1 98.69 315 VAL B N 1
ATOM 5654 C CA . VAL B 1 315 ? -10.766 4.77 -8.375 1 98.69 315 VAL B CA 1
ATOM 5655 C C . VAL B 1 315 ? -10.75 3.266 -8.109 1 98.69 315 VAL B C 1
ATOM 5657 O O . VAL B 1 315 ? -11.406 2.496 -8.82 1 98.69 315 VAL B O 1
ATOM 5660 N N . SER B 1 316 ? -10.086 2.844 -7.078 1 98.69 316 SER B N 1
ATOM 5661 C CA . SER B 1 316 ? -10.031 1.432 -6.715 1 98.69 316 SER B CA 1
ATOM 5662 C C . SER B 1 316 ? -11.398 0.91 -6.301 1 98.69 316 SER B C 1
ATOM 5664 O O . SER B 1 316 ? -11.758 -0.23 -6.609 1 98.69 316 SER B O 1
ATOM 5666 N N . MET B 1 317 ? -12.148 1.746 -5.582 1 98.75 317 MET B N 1
ATOM 5667 C CA . MET B 1 317 ? -13.438 1.31 -5.066 1 98.75 317 MET B CA 1
ATOM 5668 C C . MET B 1 317 ? -14.422 1.052 -6.207 1 98.75 317 MET B C 1
ATOM 5670 O O . MET B 1 317 ? -15.094 0.023 -6.23 1 98.75 317 MET B O 1
ATOM 5674 N N . VAL B 1 318 ? -14.492 1.969 -7.18 1 98.88 318 VAL B N 1
ATOM 5675 C CA . VAL B 1 318 ? -15.422 1.834 -8.297 1 98.88 318 VAL B CA 1
ATOM 5676 C C . VAL B 1 318 ? -14.969 0.704 -9.219 1 98.88 318 VAL B C 1
ATOM 5678 O O . VAL B 1 318 ? -15.773 -0.137 -9.625 1 98.88 318 VAL B O 1
ATOM 5681 N N . ALA B 1 319 ? -13.68 0.692 -9.531 1 98.88 319 ALA B N 1
ATOM 5682 C CA . ALA B 1 319 ? -13.141 -0.38 -10.359 1 98.88 319 ALA B CA 1
ATOM 5683 C C . ALA B 1 319 ? -13.375 -1.744 -9.719 1 98.88 319 ALA B C 1
ATOM 5685 O O . ALA B 1 319 ? -13.773 -2.695 -10.391 1 98.88 319 ALA B O 1
ATOM 5686 N N . GLY B 1 320 ? -13.102 -1.798 -8.422 1 98.88 320 GLY B N 1
ATOM 5687 C CA . GLY B 1 320 ? -13.297 -3.039 -7.688 1 98.88 320 GLY B CA 1
ATOM 5688 C C . GLY B 1 320 ? -14.742 -3.516 -7.699 1 98.88 320 GLY B C 1
ATOM 5689 O O . GLY B 1 320 ? -15.008 -4.699 -7.914 1 98.88 320 GLY B O 1
ATOM 5690 N N . ARG B 1 321 ? -15.648 -2.617 -7.465 1 98.88 321 ARG B N 1
ATOM 5691 C CA . ARG B 1 321 ? -17.062 -2.973 -7.477 1 98.88 321 ARG B CA 1
ATOM 5692 C C . ARG B 1 321 ? -17.469 -3.555 -8.828 1 98.88 321 ARG B C 1
ATOM 5694 O O . ARG B 1 321 ? -18.125 -4.598 -8.883 1 98.88 321 ARG B O 1
ATOM 5701 N N . LEU B 1 322 ? -17.047 -2.869 -9.875 1 98.88 322 LEU B N 1
ATOM 5702 C CA . LEU B 1 322 ? -17.422 -3.312 -11.219 1 98.88 322 LEU B CA 1
ATOM 5703 C C . LEU B 1 322 ? -16.797 -4.672 -11.523 1 98.88 322 LEU B C 1
ATOM 5705 O O . LEU B 1 322 ? -17.453 -5.535 -12.117 1 98.88 322 LEU B O 1
ATOM 5709 N N . ALA B 1 323 ? -15.57 -4.848 -11.133 1 98.88 323 ALA B N 1
ATOM 5710 C CA . ALA B 1 323 ? -14.898 -6.129 -11.352 1 98.88 323 ALA B CA 1
ATOM 5711 C C . ALA B 1 323 ? -15.617 -7.258 -10.625 1 98.88 323 ALA B C 1
ATOM 5713 O O . ALA B 1 323 ? -15.898 -8.305 -11.211 1 98.88 323 ALA B O 1
ATOM 5714 N N . MET B 1 324 ? -15.875 -7.031 -9.336 1 98.88 324 MET B N 1
ATOM 5715 C CA . MET B 1 324 ? -16.469 -8.078 -8.508 1 98.88 324 MET B CA 1
ATOM 5716 C C . MET B 1 324 ? -17.906 -8.352 -8.93 1 98.88 324 MET B C 1
ATOM 5718 O O . MET B 1 324 ? -18.359 -9.5 -8.898 1 98.88 324 MET B O 1
ATOM 5722 N N . GLU B 1 325 ? -18.625 -7.324 -9.312 1 98.81 325 GLU B N 1
ATOM 5723 C CA . GLU B 1 325 ? -19.984 -7.516 -9.812 1 98.81 325 GLU B CA 1
ATOM 5724 C C . GLU B 1 325 ? -20 -8.383 -11.062 1 98.81 325 GLU B C 1
ATOM 5726 O O . GLU B 1 325 ? -20.922 -9.18 -11.266 1 98.81 325 GLU B O 1
ATOM 5731 N N . ALA B 1 326 ? -19.031 -8.273 -11.867 1 98.75 326 ALA B N 1
ATOM 5732 C CA . ALA B 1 326 ? -18.953 -9.016 -13.125 1 98.75 326 ALA B CA 1
ATOM 5733 C C . ALA B 1 326 ? -18.562 -10.469 -12.875 1 98.75 326 ALA B C 1
ATOM 5735 O O . ALA B 1 326 ? -18.703 -11.32 -13.758 1 98.75 326 ALA B O 1
ATOM 5736 N N . LEU B 1 327 ? -18.047 -10.75 -11.742 1 98.69 327 LEU B N 1
ATOM 5737 C CA . LEU B 1 327 ? -17.688 -12.117 -11.383 1 98.69 327 LEU B CA 1
ATOM 5738 C C . LEU B 1 327 ? -18.875 -12.844 -10.766 1 98.69 327 LEU B C 1
ATOM 5740 O O . LEU B 1 327 ? -18.844 -13.18 -9.578 1 98.69 327 LEU B O 1
ATOM 5744 N N . THR B 1 328 ? -19.812 -13.188 -11.594 1 98.38 328 THR B N 1
ATOM 5745 C CA . THR B 1 328 ? -21 -13.922 -11.188 1 98.38 328 THR B CA 1
ATOM 5746 C C . THR B 1 328 ? -20.688 -15.391 -10.953 1 98.38 328 THR B C 1
ATOM 5748 O O . THR B 1 328 ? -19.578 -15.844 -11.25 1 98.38 328 THR B O 1
ATOM 5751 N N . GLN B 1 329 ? -21.672 -16.094 -10.43 1 98 329 GLN B N 1
ATOM 5752 C CA . GLN B 1 329 ? -21.516 -17.547 -10.281 1 98 329 GLN B CA 1
ATOM 5753 C C . GLN B 1 329 ? -21.234 -18.203 -11.633 1 98 329 GLN B C 1
ATOM 5755 O O . GLN B 1 329 ? -20.391 -19.109 -11.719 1 98 329 GLN B O 1
ATOM 5760 N N . ASP B 1 330 ? -21.859 -17.75 -12.656 1 98.38 330 ASP B N 1
ATOM 5761 C CA . ASP B 1 330 ? -21.641 -18.281 -14 1 98.38 330 ASP B CA 1
ATOM 5762 C C . ASP B 1 330 ? -20.234 -18 -14.492 1 98.38 330 ASP B C 1
ATOM 5764 O O . ASP B 1 330 ? -19.609 -18.828 -15.156 1 98.38 330 ASP B O 1
ATOM 5768 N N . ALA B 1 331 ? -19.766 -16.797 -14.211 1 98.44 331 ALA B N 1
ATOM 5769 C CA . ALA B 1 331 ? -18.406 -16.453 -14.602 1 98.44 331 ALA B CA 1
ATOM 5770 C C . ALA B 1 331 ? -17.391 -17.375 -13.945 1 98.44 331 ALA B C 1
ATOM 5772 O O . ALA B 1 331 ? -16.438 -17.828 -14.594 1 98.44 331 ALA B O 1
ATOM 5773 N N . PHE B 1 332 ? -17.594 -17.688 -12.703 1 98.44 332 PHE B N 1
ATOM 5774 C CA . PHE B 1 332 ? -16.688 -18.578 -11.992 1 98.44 332 PHE B CA 1
ATOM 5775 C C . PHE B 1 332 ? -16.812 -20 -12.516 1 98.44 332 PHE B C 1
ATOM 5777 O O . PHE B 1 332 ? -15.812 -20.734 -12.586 1 98.44 332 PHE B O 1
ATOM 5784 N N . GLN B 1 333 ? -18 -20.438 -12.852 1 98.25 333 GLN B N 1
ATOM 5785 C CA . GLN B 1 333 ? -18.188 -21.75 -13.438 1 98.25 333 GLN B CA 1
ATOM 5786 C C . GLN B 1 333 ? -17.438 -21.875 -14.766 1 98.25 333 GLN B C 1
ATOM 5788 O O . GLN B 1 333 ? -16.844 -22.906 -15.062 1 98.25 333 GLN B O 1
ATOM 5793 N N . ARG B 1 334 ? -17.547 -20.844 -15.539 1 98.5 334 ARG B N 1
ATOM 5794 C CA . ARG B 1 334 ? -16.844 -20.844 -16.812 1 98.5 334 ARG B CA 1
ATOM 5795 C C . ARG B 1 334 ? -15.328 -20.891 -16.594 1 98.5 334 ARG B C 1
ATOM 5797 O O . ARG B 1 334 ? -14.625 -21.609 -17.297 1 98.5 334 ARG B O 1
ATOM 5804 N N . LEU B 1 335 ? -14.852 -20.094 -15.664 1 98.5 335 LEU B N 1
ATOM 5805 C CA . LEU B 1 335 ? -13.43 -20.109 -15.328 1 98.5 335 LEU B CA 1
ATOM 5806 C C . LEU B 1 335 ? -12.984 -21.484 -14.867 1 98.5 335 LEU B C 1
ATOM 5808 O O . LEU B 1 335 ? -11.906 -21.953 -15.242 1 98.5 335 LEU B O 1
ATOM 5812 N N . GLU B 1 336 ? -13.812 -22.094 -14.07 1 98.12 336 GLU B N 1
ATOM 5813 C CA . GLU B 1 336 ? -13.555 -23.469 -13.625 1 98.12 336 GLU B CA 1
ATOM 5814 C C . GLU B 1 336 ? -13.469 -24.422 -14.805 1 98.12 336 GLU B C 1
ATOM 5816 O O . GLU B 1 336 ? -12.562 -25.266 -14.867 1 98.12 336 GLU B O 1
ATOM 5821 N N . HIS B 1 337 ? -14.391 -24.297 -15.68 1 98.31 337 HIS B N 1
ATOM 5822 C CA . HIS B 1 337 ? -14.414 -25.141 -16.875 1 98.31 337 HIS B CA 1
ATOM 5823 C C . HIS B 1 337 ? -13.141 -24.969 -17.703 1 98.31 337 HIS B C 1
ATOM 5825 O O . HIS B 1 337 ? -12.516 -25.953 -18.094 1 98.31 337 HIS B O 1
ATOM 5831 N N . MET B 1 338 ? -12.797 -23.766 -17.953 1 98.62 338 MET B N 1
ATOM 5832 C CA . MET B 1 338 ? -11.586 -23.469 -18.719 1 98.62 338 MET B CA 1
ATOM 5833 C C . MET B 1 338 ? -10.352 -24.016 -18.016 1 98.62 338 MET B C 1
ATOM 5835 O O . MET B 1 338 ? -9.477 -24.609 -18.656 1 98.62 338 MET B O 1
ATOM 5839 N N . GLY B 1 339 ? -10.273 -23.797 -16.688 1 98.56 339 GLY B N 1
ATOM 5840 C CA . GLY B 1 339 ? -9.172 -24.344 -15.914 1 98.56 339 GLY B CA 1
ATOM 5841 C C . GLY B 1 339 ? -9.055 -25.859 -16.031 1 98.56 339 GLY B C 1
ATOM 5842 O O . GLY B 1 339 ? -7.961 -26.391 -16.219 1 98.56 339 GLY B O 1
ATOM 5843 N N . ASN B 1 340 ? -10.156 -26.547 -15.953 1 98.38 340 ASN B N 1
ATOM 5844 C CA . ASN B 1 340 ? -10.18 -28 -16.094 1 98.38 340 ASN B CA 1
ATOM 5845 C C . ASN B 1 340 ? -9.719 -28.438 -17.469 1 98.38 340 ASN B C 1
ATOM 5847 O O . ASN B 1 340 ? -8.945 -29.391 -17.609 1 98.38 340 ASN B O 1
ATOM 5851 N N . LEU B 1 341 ? -10.203 -27.75 -18.484 1 98.44 341 LEU B N 1
ATOM 5852 C CA . LEU B 1 341 ? -9.828 -28.078 -19.859 1 98.44 341 LEU B CA 1
ATOM 5853 C C . LEU B 1 341 ? -8.312 -28 -20.047 1 98.44 341 LEU B C 1
ATOM 5855 O O . LEU B 1 341 ? -7.715 -28.891 -20.656 1 98.44 341 LEU B O 1
ATOM 5859 N N . VAL B 1 342 ? -7.699 -26.969 -19.547 1 98.81 342 VAL B N 1
ATOM 5860 C CA . VAL B 1 342 ? -6.262 -26.766 -19.719 1 98.81 342 VAL B CA 1
ATOM 5861 C C . VAL B 1 342 ? -5.5 -27.812 -18.906 1 98.81 342 VAL B C 1
ATOM 5863 O O . VAL B 1 342 ? -4.594 -28.469 -19.438 1 98.81 342 VAL B O 1
ATOM 5866 N N . ARG B 1 343 ? -5.816 -28 -17.625 1 98.62 343 ARG B N 1
ATOM 5867 C CA . ARG B 1 343 ? -5.102 -28.938 -16.766 1 98.62 343 ARG B CA 1
ATOM 5868 C C . ARG B 1 343 ? -5.234 -30.359 -17.281 1 98.62 343 ARG B C 1
ATOM 5870 O O . ARG B 1 343 ? -4.254 -31.109 -17.312 1 98.62 343 ARG B O 1
ATOM 5877 N N . GLU B 1 344 ? -6.43 -30.75 -17.734 1 98.56 344 GLU B N 1
ATOM 5878 C CA . GLU B 1 344 ? -6.633 -32.094 -18.312 1 98.56 344 GLU B CA 1
ATOM 5879 C C . GLU B 1 344 ? -5.879 -32.25 -19.625 1 98.56 344 GLU B C 1
ATOM 5881 O O . GLU B 1 344 ? -5.312 -33.281 -19.906 1 98.56 344 GLU B O 1
ATOM 5886 N N . GLY B 1 345 ? -5.922 -31.203 -20.422 1 98.69 345 GLY B N 1
ATOM 5887 C CA . GLY B 1 345 ? -5.168 -31.219 -21.672 1 98.69 345 GLY B CA 1
ATOM 5888 C C . GLY B 1 345 ? -3.674 -31.391 -21.453 1 98.69 345 GLY B C 1
ATOM 5889 O O . GLY B 1 345 ? -3.023 -32.156 -22.156 1 98.69 345 GLY B O 1
ATOM 5890 N N . LEU B 1 346 ? -3.125 -30.656 -20.531 1 98.5 346 LEU B N 1
ATOM 5891 C CA . LEU B 1 346 ? -1.707 -30.766 -20.203 1 98.5 346 LEU B CA 1
ATOM 5892 C C . LEU B 1 346 ? -1.364 -32.156 -19.703 1 98.5 346 LEU B C 1
ATOM 5894 O O . LEU B 1 346 ? -0.376 -32.75 -20.141 1 98.5 346 LEU B O 1
ATOM 5898 N N . ARG B 1 347 ? -2.168 -32.688 -18.812 1 98.25 347 ARG B N 1
ATOM 5899 C CA . ARG B 1 347 ? -1.936 -34.031 -18.25 1 98.25 347 ARG B CA 1
ATOM 5900 C C . ARG B 1 347 ? -1.968 -35.094 -19.328 1 98.25 347 ARG B C 1
ATOM 5902 O O . ARG B 1 347 ? -1.15 -36.031 -19.328 1 98.25 347 ARG B O 1
ATOM 5909 N N . SER B 1 348 ? -2.879 -34.938 -20.188 1 98.38 348 SER B N 1
ATOM 5910 C CA . SER B 1 348 ? -3.012 -35.906 -21.281 1 98.38 348 SER B CA 1
ATOM 5911 C C . SER B 1 348 ? -1.762 -35.938 -22.141 1 98.38 348 SER B C 1
ATOM 5913 O O . SER B 1 348 ? -1.311 -37 -22.562 1 98.38 348 SER B O 1
ATOM 5915 N N . ARG B 1 349 ? -1.213 -34.75 -22.469 1 97.38 349 ARG B N 1
ATOM 5916 C CA . ARG B 1 349 ? -0.008 -34.688 -23.281 1 97.38 349 ARG B CA 1
ATOM 5917 C C . ARG B 1 349 ? 1.198 -35.25 -22.531 1 97.38 349 ARG B C 1
ATOM 5919 O O . ARG B 1 349 ? 2.078 -35.875 -23.125 1 97.38 349 ARG B O 1
ATOM 5926 N N . ILE B 1 350 ? 1.278 -34.969 -21.266 1 96.88 350 ILE B N 1
ATOM 5927 C CA . ILE B 1 350 ? 2.355 -35.5 -20.438 1 96.88 350 ILE B CA 1
ATOM 5928 C C . ILE B 1 350 ? 2.332 -37.031 -20.484 1 96.88 350 ILE B C 1
ATOM 5930 O O . ILE B 1 350 ? 3.369 -37.688 -20.688 1 96.88 350 ILE B O 1
ATOM 5934 N N . GLU B 1 351 ? 1.175 -37.625 -20.328 1 96.69 351 GLU B N 1
ATOM 5935 C CA . GLU B 1 351 ? 1.001 -39.062 -20.359 1 96.69 351 GLU B CA 1
ATOM 5936 C C . GLU B 1 351 ? 1.358 -39.625 -21.734 1 96.69 351 GLU B C 1
ATOM 5938 O O . GLU B 1 351 ? 2.062 -40.656 -21.828 1 96.69 351 GLU B O 1
ATOM 5943 N N . ARG B 1 352 ? 0.951 -39 -22.734 1 95.94 352 ARG B N 1
ATOM 5944 C CA . ARG B 1 352 ? 1.171 -39.469 -24.094 1 95.94 352 ARG B CA 1
ATOM 5945 C C . ARG B 1 352 ? 2.658 -39.5 -24.422 1 95.94 352 ARG B C 1
ATOM 5947 O O . ARG B 1 352 ? 3.121 -40.438 -25.094 1 95.94 352 ARG B O 1
ATOM 5954 N N . HIS B 1 353 ? 3.389 -38.531 -23.953 1 94.5 353 HIS B N 1
ATOM 5955 C CA . HIS B 1 353 ? 4.797 -38.438 -24.312 1 94.5 353 HIS B CA 1
ATOM 5956 C C . HIS B 1 353 ? 5.684 -39.062 -23.234 1 94.5 353 HIS B C 1
ATOM 5958 O O . HIS B 1 353 ? 6.898 -39.188 -23.406 1 94.5 353 HIS B O 1
ATOM 5964 N N . GLY B 1 354 ? 5.148 -39.469 -22.125 1 93.56 354 GLY B N 1
ATOM 5965 C CA . GLY B 1 354 ? 5.922 -40.062 -21.031 1 93.56 354 GLY B CA 1
ATOM 5966 C C . GLY B 1 354 ? 6.891 -39.062 -20.406 1 93.56 354 GLY B C 1
ATOM 5967 O O . GLY B 1 354 ? 8.008 -39.406 -20.031 1 93.56 354 GLY B O 1
ATOM 5968 N N . ALA B 1 355 ? 6.457 -37.812 -20.359 1 93.38 355 ALA B N 1
ATOM 5969 C CA . ALA B 1 355 ? 7.336 -36.75 -19.859 1 93.38 355 ALA B CA 1
ATOM 5970 C C . ALA B 1 355 ? 7.344 -36.75 -18.328 1 93.38 355 ALA B C 1
ATOM 5972 O O . ALA B 1 355 ? 6.34 -37.062 -17.688 1 93.38 355 ALA B O 1
ATOM 5973 N N . ASN B 1 35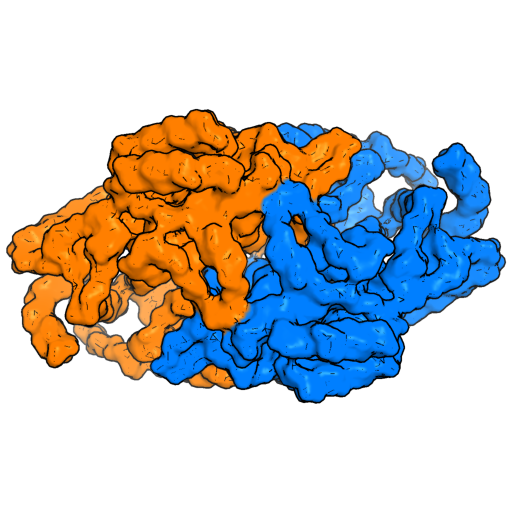6 ? 8.492 -36.344 -17.719 1 93.31 356 ASN B N 1
ATOM 5974 C CA . ASN B 1 356 ? 8.617 -36.156 -16.281 1 93.31 356 ASN B CA 1
ATOM 5975 C C . ASN B 1 356 ? 8.109 -34.812 -15.82 1 93.31 356 ASN B C 1
ATOM 5977 O O . ASN B 1 356 ? 8.867 -34 -15.266 1 93.31 356 ASN B O 1
ATOM 5981 N N . LEU B 1 357 ? 6.898 -34.531 -16.109 1 96.06 357 LEU B N 1
ATOM 5982 C CA . LEU B 1 357 ? 6.199 -33.312 -15.727 1 96.06 357 LEU B CA 1
ATOM 5983 C C . LEU B 1 357 ? 4.875 -33.625 -15.047 1 96.06 357 LEU B C 1
ATOM 5985 O O . LEU B 1 357 ? 4.355 -34.75 -15.18 1 96.06 357 LEU B O 1
ATOM 5989 N N . SER B 1 358 ? 4.371 -32.75 -14.297 1 96.81 358 SER B N 1
ATOM 5990 C CA . SER B 1 358 ? 3.053 -32.844 -13.68 1 96.81 358 SER B CA 1
ATOM 5991 C C . SER B 1 358 ? 2.369 -31.484 -13.609 1 96.81 358 SER B C 1
ATOM 5993 O O . SER B 1 358 ? 2.986 -30.469 -13.898 1 96.81 358 SER B O 1
ATOM 5995 N N . VAL B 1 359 ? 1.075 -31.531 -13.352 1 97.5 359 VAL B N 1
ATOM 5996 C CA . VAL B 1 359 ? 0.286 -30.297 -13.352 1 97.5 359 VAL B CA 1
ATOM 5997 C C . VAL B 1 359 ? -0.581 -30.25 -12.094 1 97.5 359 VAL B C 1
ATOM 5999 O O . VAL B 1 359 ? -1.187 -31.25 -11.703 1 97.5 359 VAL B O 1
ATOM 6002 N N . THR B 1 360 ? -0.516 -29.125 -11.352 1 97.5 360 THR B N 1
ATOM 6003 C CA . THR B 1 360 ? -1.412 -28.828 -10.234 1 97.5 360 THR B CA 1
ATOM 6004 C C . THR B 1 360 ? -2.23 -27.578 -10.516 1 97.5 360 THR B C 1
ATOM 6006 O O . THR B 1 360 ? -1.985 -26.875 -11.492 1 97.5 360 THR B O 1
ATOM 6009 N N . GLY B 1 361 ? -3.264 -27.344 -9.711 1 97.25 361 GLY B N 1
ATOM 6010 C CA . GLY B 1 361 ? -4.07 -26.141 -9.828 1 97.25 361 GLY B CA 1
ATOM 6011 C C . GLY B 1 361 ? -5.543 -26.375 -9.531 1 97.25 361 GLY B C 1
ATOM 6012 O O . GLY B 1 361 ? -5.949 -27.5 -9.25 1 97.25 361 GLY B O 1
ATOM 6013 N N . ALA B 1 362 ? -6.273 -25.328 -9.492 1 97.19 362 ALA B N 1
ATOM 6014 C CA . ALA B 1 362 ? -7.719 -25.312 -9.281 1 97.19 362 ALA B CA 1
ATOM 6015 C C . ALA B 1 362 ? -8.352 -24.078 -9.898 1 97.19 362 ALA B C 1
ATOM 6017 O O . ALA B 1 362 ? -7.672 -23.078 -10.141 1 97.19 362 ALA B O 1
ATOM 6018 N N . ALA B 1 363 ? -9.664 -24.172 -10.172 1 97.62 363 ALA B N 1
ATOM 6019 C CA . ALA B 1 363 ? -10.398 -23.031 -10.742 1 97.62 363 ALA B CA 1
ATOM 6020 C C . ALA B 1 363 ? -9.727 -22.547 -12.016 1 97.62 363 ALA B C 1
ATOM 6022 O O . ALA B 1 363 ? -9.469 -23.328 -12.938 1 97.62 363 ALA B O 1
ATOM 6023 N N . SER B 1 364 ? -9.312 -21.297 -12.023 1 97.81 364 SER B N 1
ATOM 6024 C CA . SER B 1 364 ? -8.734 -20.719 -13.227 1 97.81 364 SER B CA 1
ATOM 6025 C C . SER B 1 364 ? -7.207 -20.766 -13.18 1 97.81 364 SER B C 1
ATOM 6027 O O . SER B 1 364 ? -6.535 -20.078 -13.953 1 97.81 364 SER B O 1
ATOM 6029 N N . LEU B 1 365 ? -6.633 -21.594 -12.242 1 98.31 365 LEU B N 1
ATOM 6030 C CA . LEU B 1 365 ? -5.191 -21.562 -12 1 98.31 365 LEU B CA 1
ATOM 6031 C C . LEU B 1 365 ? -4.555 -22.906 -12.359 1 98.31 365 LEU B C 1
ATOM 6033 O O . LEU B 1 365 ? -5.172 -23.953 -12.18 1 98.31 365 LEU B O 1
ATOM 6037 N N . PHE B 1 366 ? -3.287 -22.812 -12.836 1 98 366 PHE B N 1
ATOM 6038 C CA . PHE B 1 366 ? -2.535 -24.062 -12.992 1 98 366 PHE B CA 1
ATOM 6039 C C . PHE B 1 366 ? -1.036 -23.797 -12.883 1 98 366 PHE B C 1
ATOM 6041 O O . PHE B 1 366 ? -0.583 -22.672 -13.039 1 98 366 PHE B O 1
ATOM 6048 N N . ARG B 1 367 ? -0.335 -24.812 -12.547 1 97.06 367 ARG B N 1
ATOM 6049 C CA . ARG B 1 367 ? 1.12 -24.844 -12.445 1 97.06 367 ARG B CA 1
ATOM 6050 C C . ARG B 1 367 ? 1.68 -26.125 -13.062 1 97.06 367 ARG B C 1
ATOM 6052 O O . ARG B 1 367 ? 1.149 -27.203 -12.844 1 97.06 367 ARG B O 1
ATOM 6059 N N . ILE B 1 368 ? 2.672 -25.969 -13.914 1 96.69 368 ILE B N 1
ATOM 6060 C CA . ILE B 1 368 ? 3.396 -27.109 -14.461 1 96.69 368 ILE B CA 1
ATOM 6061 C C . ILE B 1 368 ? 4.664 -27.344 -13.648 1 96.69 368 ILE B C 1
ATOM 6063 O O . ILE B 1 368 ? 5.438 -26.422 -13.398 1 96.69 368 ILE B O 1
ATOM 6067 N N . HIS B 1 369 ? 4.867 -28.516 -13.211 1 95.75 369 HIS B N 1
ATOM 6068 C CA . HIS B 1 369 ? 6.039 -28.922 -12.445 1 95.75 369 HIS B CA 1
ATOM 6069 C C . HIS B 1 369 ? 6.949 -29.828 -13.258 1 95.75 369 HIS B C 1
ATOM 6071 O O . HIS B 1 369 ? 6.469 -30.688 -14 1 95.75 369 HIS B O 1
ATOM 6077 N N . ALA B 1 370 ? 8.258 -29.609 -13.109 1 93.81 370 ALA B N 1
ATOM 6078 C CA . ALA B 1 370 ? 9.211 -30.531 -13.695 1 93.81 370 ALA B CA 1
ATOM 6079 C C . ALA B 1 370 ? 9.43 -31.75 -12.797 1 93.81 370 ALA B C 1
ATOM 6081 O O . ALA B 1 370 ? 10.562 -32.062 -12.438 1 93.81 370 ALA B O 1
ATOM 6082 N N . LYS B 1 371 ? 8.352 -32.344 -12.484 1 94.31 371 LYS B N 1
ATOM 6083 C CA . LYS B 1 371 ? 8.281 -33.531 -11.641 1 94.31 371 LYS B CA 1
ATOM 6084 C C . LYS B 1 371 ? 7.305 -34.562 -12.211 1 94.31 371 LYS B C 1
ATOM 6086 O O . LYS B 1 371 ? 6.227 -34.188 -12.695 1 94.31 371 LYS B O 1
ATOM 6091 N N . LYS B 1 372 ? 7.719 -35.812 -12.156 1 94.75 372 LYS B N 1
ATOM 6092 C CA . LYS B 1 372 ? 6.855 -36.875 -12.664 1 94.75 372 LYS B CA 1
ATOM 6093 C C . LYS B 1 37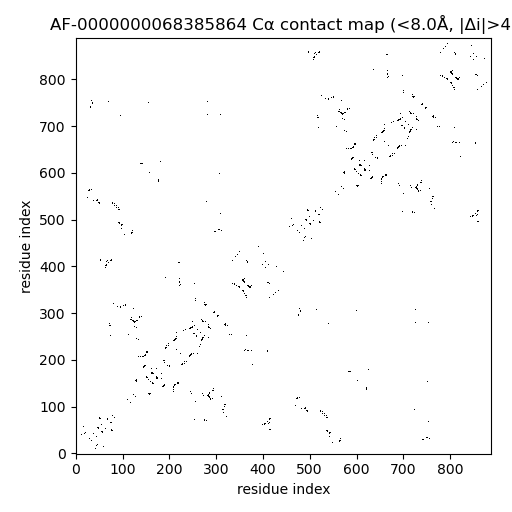2 ? 5.578 -36.969 -11.836 1 94.75 372 LYS B C 1
ATOM 6095 O O . LYS B 1 372 ? 4.488 -37.156 -12.391 1 94.75 372 LYS B O 1
ATOM 6100 N N . VAL B 1 373 ? 5.789 -36.875 -10.539 1 95.81 373 VAL B N 1
ATOM 6101 C CA . VAL B 1 373 ? 4.66 -36.938 -9.617 1 95.81 373 VAL B CA 1
ATOM 6102 C C . VAL B 1 373 ? 4.328 -35.531 -9.117 1 95.81 373 VAL B C 1
ATOM 6104 O O . VAL B 1 373 ? 5.219 -34.781 -8.711 1 95.81 373 VAL B O 1
ATOM 6107 N N . ALA B 1 374 ? 3.043 -35.188 -9.164 1 96.44 374 ALA B N 1
ATOM 6108 C CA . ALA B 1 374 ? 2.609 -33.875 -8.672 1 96.44 374 ALA B CA 1
ATOM 6109 C C . ALA B 1 374 ? 2.982 -33.688 -7.203 1 96.44 374 ALA B C 1
ATOM 6111 O O . ALA B 1 374 ? 2.809 -34.625 -6.395 1 96.44 374 ALA B O 1
ATOM 6112 N N . PRO B 1 375 ? 3.506 -32.531 -6.832 1 95.06 375 PRO B N 1
ATOM 6113 C CA . PRO B 1 375 ? 3.887 -32.281 -5.438 1 95.06 375 PRO B CA 1
ATOM 6114 C C . PRO B 1 375 ? 2.691 -32.312 -4.484 1 95.06 375 PRO B C 1
ATOM 6116 O O . PRO B 1 375 ? 1.601 -31.859 -4.844 1 95.06 375 PRO B O 1
ATOM 6119 N N . VAL B 1 376 ? 2.971 -32.812 -3.268 1 92.88 376 VAL B N 1
ATOM 6120 C CA . VAL B 1 376 ? 1.923 -32.844 -2.254 1 92.88 376 VAL B CA 1
ATOM 6121 C C . VAL B 1 376 ? 2.355 -32.062 -1.024 1 92.88 376 VAL B C 1
ATOM 6123 O O . VAL B 1 376 ? 1.579 -31.891 -0.081 1 92.88 376 VAL B O 1
ATOM 6126 N N . SER B 1 377 ? 3.59 -31.594 -1.056 1 91 377 SER B N 1
ATOM 6127 C CA . SER B 1 377 ? 4.152 -30.734 -0.012 1 91 377 SER B CA 1
ATOM 6128 C C . SER B 1 377 ? 4.973 -29.594 -0.609 1 91 377 SER B C 1
ATOM 6130 O O . SER B 1 377 ? 5.289 -29.609 -1.8 1 91 377 SER B O 1
ATOM 6132 N N . TYR B 1 378 ? 5.23 -28.641 0.257 1 91.38 378 TYR B N 1
ATOM 6133 C CA . TYR B 1 378 ? 6.062 -27.531 -0.195 1 91.38 378 TYR B CA 1
ATOM 6134 C C . TYR B 1 378 ? 7.438 -28.031 -0.627 1 91.38 378 TYR B C 1
ATOM 6136 O O . TYR B 1 378 ? 7.953 -27.625 -1.671 1 91.38 378 TYR B O 1
ATOM 6144 N N . GLN B 1 379 ? 7.992 -28.906 0.126 1 89.56 379 GLN B N 1
ATOM 6145 C CA . GLN B 1 379 ? 9.32 -29.438 -0.175 1 89.56 379 GLN B CA 1
ATOM 6146 C C . GLN B 1 379 ? 9.328 -30.156 -1.527 1 89.56 379 GLN B C 1
ATOM 6148 O O . GLN B 1 379 ? 10.289 -30.016 -2.293 1 89.56 379 GLN B O 1
ATOM 6153 N N . ASP B 1 380 ? 8.242 -30.828 -1.799 1 90.56 380 ASP B N 1
ATOM 6154 C CA . ASP B 1 380 ? 8.117 -31.547 -3.062 1 90.56 380 ASP B CA 1
ATOM 6155 C C . ASP B 1 380 ? 8.078 -30.594 -4.242 1 90.56 380 ASP B C 1
ATOM 6157 O O . ASP B 1 380 ? 8.406 -30.969 -5.371 1 90.56 380 ASP B O 1
ATOM 6161 N N . SER B 1 381 ? 7.68 -29.422 -3.939 1 91.69 381 SER B N 1
ATOM 6162 C CA . SER B 1 381 ? 7.41 -28.5 -5.031 1 91.69 381 SER B CA 1
ATOM 6163 C C . SER B 1 381 ? 8.68 -27.766 -5.457 1 91.69 381 SER B C 1
ATOM 6165 O O . SER B 1 381 ? 8.727 -27.172 -6.539 1 91.69 381 SER B O 1
ATOM 6167 N N . ILE B 1 382 ? 9.688 -27.75 -4.645 1 91.25 382 ILE B N 1
ATOM 6168 C CA . ILE B 1 382 ? 10.93 -27.047 -4.93 1 91.25 382 ILE B CA 1
ATOM 6169 C C . ILE B 1 382 ? 11.695 -27.766 -6.035 1 91.25 382 ILE B C 1
ATOM 6171 O O . ILE B 1 382 ? 12.055 -28.938 -5.891 1 91.25 382 ILE B O 1
ATOM 6175 N N . PRO B 1 383 ? 11.898 -27.125 -7.09 1 91.56 383 PRO B N 1
ATOM 6176 C CA . PRO B 1 383 ? 12.625 -27.781 -8.172 1 91.56 383 PRO B CA 1
ATOM 6177 C C . PRO B 1 383 ? 14.125 -27.906 -7.898 1 91.56 383 PRO B C 1
ATOM 6179 O O . PRO B 1 383 ? 14.711 -27.016 -7.258 1 91.56 383 PRO B O 1
ATOM 6182 N N . THR B 1 384 ? 14.742 -28.922 -8.359 1 92.69 384 THR B N 1
ATOM 6183 C CA . THR B 1 384 ? 16.188 -29.016 -8.43 1 92.69 384 THR B CA 1
ATOM 6184 C C . THR B 1 384 ? 16.734 -28.094 -9.516 1 92.69 384 THR B C 1
ATOM 6186 O O . THR B 1 384 ? 15.977 -27.531 -10.297 1 92.69 384 THR B O 1
ATOM 6189 N N . ALA B 1 385 ? 18.031 -28 -9.57 1 92.25 385 ALA B N 1
ATOM 6190 C CA . ALA B 1 385 ? 18.672 -27.156 -10.586 1 92.25 385 ALA B CA 1
ATOM 6191 C C . ALA B 1 385 ? 18.312 -27.625 -11.992 1 92.25 385 ALA B C 1
ATOM 6193 O O . ALA B 1 385 ? 18.031 -26.812 -12.875 1 92.25 385 ALA B O 1
ATOM 6194 N N . SER B 1 386 ? 18.406 -28.906 -12.18 1 91.88 386 SER B N 1
ATOM 6195 C CA . SER B 1 386 ? 18.109 -29.469 -13.484 1 91.88 386 SER B CA 1
ATOM 6196 C C . SE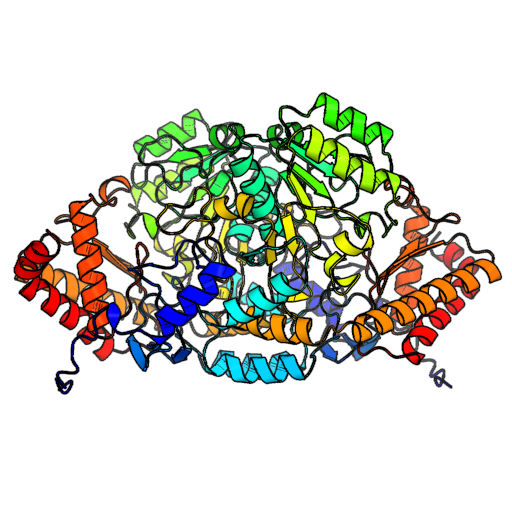R B 1 386 ? 16.641 -29.266 -13.844 1 91.88 386 SER B C 1
ATOM 6198 O O . SER B 1 386 ? 16.312 -29.016 -15.008 1 91.88 386 SER B O 1
ATOM 6200 N N . GLU B 1 387 ? 15.734 -29.406 -12.891 1 91.94 387 GLU B N 1
ATOM 6201 C CA . GLU B 1 387 ? 14.312 -29.188 -13.102 1 91.94 387 GLU B CA 1
ATOM 6202 C C . GLU B 1 387 ? 14.023 -27.734 -13.453 1 91.94 387 GLU B C 1
ATOM 6204 O O . GLU B 1 387 ? 13.164 -27.453 -14.289 1 91.94 387 GLU B O 1
ATOM 6209 N N . ASP B 1 388 ? 14.758 -26.875 -12.828 1 92 388 ASP B N 1
ATOM 6210 C CA . ASP B 1 388 ? 14.602 -25.453 -13.102 1 92 388 ASP B CA 1
ATOM 6211 C C . ASP B 1 388 ? 14.977 -25.125 -14.539 1 92 388 ASP B C 1
ATOM 6213 O O . ASP B 1 388 ? 14.391 -24.234 -15.156 1 92 388 ASP B O 1
ATOM 6217 N N . VAL B 1 389 ? 15.961 -25.734 -15.039 1 90.88 389 VAL B N 1
ATOM 6218 C CA . VAL B 1 389 ? 16.359 -25.531 -16.422 1 90.88 389 VAL B CA 1
ATOM 6219 C C . VAL B 1 389 ? 15.227 -25.922 -17.359 1 90.88 389 VAL B C 1
ATOM 6221 O O . VAL B 1 389 ? 14.938 -25.219 -18.328 1 90.88 389 VAL B O 1
ATOM 6224 N N . VAL B 1 390 ? 14.562 -27.047 -17.062 1 91.62 390 VAL B N 1
ATOM 6225 C CA . VAL B 1 390 ? 13.445 -27.516 -17.875 1 91.62 390 VAL B CA 1
ATOM 6226 C C . VAL B 1 390 ? 12.328 -26.469 -17.859 1 91.62 390 VAL B C 1
ATOM 6228 O O . VAL B 1 390 ? 11.758 -26.156 -18.906 1 91.62 390 VAL B O 1
ATOM 6231 N N . LEU B 1 391 ? 12.07 -25.969 -16.734 1 92.88 391 LEU B N 1
ATOM 6232 C CA . LEU B 1 391 ? 11.008 -24.984 -16.609 1 92.88 391 LEU B CA 1
ATOM 6233 C C . LEU B 1 391 ? 11.367 -23.703 -17.344 1 92.88 391 LEU B C 1
ATOM 6235 O O . LEU B 1 391 ? 10.492 -23.062 -17.938 1 92.88 391 LEU B O 1
ATOM 6239 N N . LYS B 1 392 ? 12.586 -23.328 -17.281 1 91.19 392 LYS B N 1
ATOM 6240 C CA . LYS B 1 392 ? 13.055 -22.156 -18.031 1 91.19 392 LYS B CA 1
ATOM 6241 C C . LYS B 1 392 ? 12.875 -22.344 -19.531 1 91.19 392 LYS B C 1
ATOM 6243 O O . LYS B 1 392 ? 12.43 -21.438 -20.234 1 91.19 392 LYS B O 1
ATOM 6248 N N . LEU B 1 393 ? 13.227 -23.484 -20 1 91.31 393 LEU B N 1
ATOM 6249 C CA . LEU B 1 393 ? 13.078 -23.797 -21.422 1 91.31 393 LEU B CA 1
ATOM 6250 C C . LEU B 1 393 ? 11.609 -23.828 -21.812 1 91.31 393 LEU B C 1
ATOM 6252 O O . LEU B 1 393 ? 11.258 -23.391 -22.922 1 91.31 393 LEU B O 1
ATOM 6256 N N . LEU B 1 394 ? 10.828 -24.359 -20.938 1 93.75 394 LEU B N 1
ATOM 6257 C CA . LEU B 1 394 ? 9.383 -24.375 -21.188 1 93.75 394 LEU B CA 1
ATOM 6258 C C . LEU B 1 394 ? 8.836 -22.969 -21.344 1 93.75 394 LEU B C 1
ATOM 6260 O O . LEU B 1 394 ? 8.109 -22.672 -22.297 1 93.75 394 LEU B O 1
ATOM 6264 N N . ARG B 1 395 ? 9.188 -22.094 -20.469 1 93.5 395 ARG B N 1
ATOM 6265 C CA . ARG B 1 395 ? 8.711 -20.719 -20.516 1 93.5 395 ARG B CA 1
ATOM 6266 C C . ARG B 1 395 ? 9.188 -20.016 -21.781 1 93.5 395 ARG B C 1
ATOM 6268 O O . ARG B 1 395 ? 8.445 -19.25 -22.391 1 93.5 395 ARG B O 1
ATOM 6275 N N . ARG B 1 396 ? 10.422 -20.266 -22.141 1 91.25 396 ARG B N 1
ATOM 6276 C CA . ARG B 1 396 ? 10.961 -19.688 -23.375 1 91.25 396 ARG B CA 1
ATOM 6277 C C . ARG B 1 396 ? 10.18 -20.172 -24.594 1 91.25 396 ARG B C 1
ATOM 6279 O O . ARG B 1 396 ? 9.883 -19.391 -25.5 1 91.25 396 ARG B O 1
ATOM 6286 N N . HIS B 1 397 ? 9.93 -21.438 -24.562 1 93 397 HIS B N 1
ATOM 6287 C CA . HIS B 1 397 ? 9.18 -22.016 -25.672 1 93 397 HIS B CA 1
ATOM 6288 C C . HIS B 1 397 ? 7.793 -21.391 -25.781 1 93 397 HIS B C 1
ATOM 6290 O O . HIS B 1 397 ? 7.348 -21.031 -26.875 1 93 397 HIS B O 1
ATOM 6296 N N . PHE B 1 398 ? 7.113 -21.25 -24.656 1 95.25 398 PHE B N 1
ATOM 6297 C CA . PHE B 1 398 ? 5.797 -20.625 -24.641 1 95.25 398 PHE B CA 1
ATOM 6298 C C . PHE B 1 398 ? 5.879 -19.188 -25.156 1 95.25 398 PHE B C 1
ATOM 6300 O O . PHE B 1 398 ? 5.094 -18.797 -26.016 1 95.25 398 PHE B O 1
ATOM 6307 N N . ALA B 1 399 ? 6.836 -18.453 -24.672 1 93.25 399 ALA B N 1
ATOM 6308 C CA . ALA B 1 399 ? 6.996 -17.062 -25.078 1 93.25 399 ALA B CA 1
ATOM 6309 C C . ALA B 1 399 ? 7.266 -16.953 -26.578 1 93.25 399 ALA B C 1
ATOM 6311 O O . ALA B 1 399 ? 6.715 -16.094 -27.25 1 93.25 399 ALA B O 1
ATOM 6312 N N . ASN B 1 400 ? 8.094 -17.812 -27.062 1 91.94 400 ASN B N 1
ATOM 6313 C CA . ASN B 1 400 ? 8.445 -17.812 -28.469 1 91.94 400 ASN B CA 1
ATOM 6314 C C . ASN B 1 400 ? 7.25 -18.188 -29.344 1 91.94 400 ASN B C 1
ATOM 6316 O O . ASN B 1 400 ? 7.262 -17.969 -30.562 1 91.94 400 ASN B O 1
ATOM 6320 N N . ASN B 1 401 ? 6.305 -18.812 -28.703 1 95.31 401 ASN B N 1
ATOM 6321 C CA . ASN B 1 401 ? 5.105 -19.203 -29.438 1 95.31 401 ASN B CA 1
ATOM 6322 C C . ASN B 1 401 ? 3.904 -18.359 -29.031 1 95.31 401 ASN B C 1
ATOM 6324 O O . ASN B 1 401 ? 2.76 -18.797 -29.156 1 95.31 401 ASN B O 1
ATOM 6328 N N . GLY B 1 402 ? 4.086 -17.234 -28.469 1 96.56 402 GLY B N 1
ATOM 6329 C CA . GLY B 1 402 ? 3.068 -16.219 -28.281 1 96.56 402 GLY B CA 1
ATOM 6330 C C . GLY B 1 402 ? 2.281 -16.375 -27 1 96.56 402 GLY B C 1
ATOM 6331 O O . GLY B 1 402 ? 1.141 -15.922 -26.891 1 96.56 402 GLY B O 1
ATOM 6332 N N . ILE B 1 403 ? 2.852 -17.047 -26.062 1 97.75 403 ILE B N 1
ATOM 6333 C CA . ILE B 1 403 ? 2.182 -17.219 -24.781 1 97.75 403 ILE B CA 1
ATOM 6334 C C . ILE B 1 403 ? 3.129 -16.812 -23.656 1 97.75 403 ILE B C 1
ATOM 6336 O O . ILE B 1 403 ? 4.246 -17.328 -23.547 1 97.75 403 ILE B O 1
ATOM 6340 N N . LEU B 1 404 ? 2.674 -15.891 -22.828 1 96.25 404 LEU B N 1
ATOM 6341 C CA . LEU B 1 404 ? 3.459 -15.406 -21.703 1 96.25 404 LEU B CA 1
ATOM 6342 C C . LEU B 1 404 ? 3.076 -16.141 -20.422 1 96.25 404 LEU B C 1
ATOM 6344 O O . LEU B 1 404 ? 1.977 -15.945 -19.891 1 96.25 404 LEU B O 1
ATOM 6348 N N . MET B 1 405 ? 4.016 -16.922 -19.906 1 94.44 405 MET B N 1
ATOM 6349 C CA . MET B 1 405 ? 3.82 -17.641 -18.656 1 94.44 405 MET B CA 1
ATOM 6350 C C . MET B 1 405 ? 4.527 -16.938 -17.5 1 94.44 405 MET B C 1
ATOM 6352 O O . MET B 1 405 ? 5.586 -16.344 -17.688 1 94.44 405 MET B O 1
ATOM 6356 N N . PRO B 1 406 ? 3.926 -17.062 -16.297 1 91.75 406 PRO B N 1
ATOM 6357 C CA . PRO B 1 406 ? 4.645 -16.516 -15.148 1 91.75 406 PRO B CA 1
ATOM 6358 C C . PRO B 1 406 ? 5.852 -17.359 -14.742 1 91.75 406 PRO B C 1
ATOM 6360 O O . PRO B 1 406 ? 5.867 -18.562 -14.977 1 91.75 406 PRO B O 1
ATOM 6363 N N . TYR B 1 407 ? 6.773 -16.641 -14.164 1 78.81 407 TYR B N 1
ATOM 6364 C CA . TYR B 1 407 ? 7.926 -17.312 -13.578 1 78.81 407 TYR B CA 1
ATOM 6365 C C . TYR B 1 407 ? 7.719 -17.547 -12.086 1 78.81 407 TYR B C 1
ATOM 6367 O O . TYR B 1 407 ? 7.594 -16.594 -11.312 1 78.81 407 TYR B O 1
ATOM 6375 N N . GLY B 1 408 ? 7.703 -18.797 -11.688 1 75.25 408 GLY B N 1
ATOM 6376 C CA . GLY B 1 408 ? 7.621 -19.109 -10.273 1 75.25 408 GLY B CA 1
ATOM 6377 C C . GLY B 1 408 ? 6.273 -18.781 -9.656 1 75.25 408 GLY B C 1
ATOM 6378 O O . GLY B 1 408 ? 6.156 -18.656 -8.438 1 75.25 408 GLY B O 1
ATOM 6379 N N . ALA B 1 409 ? 5.363 -18.531 -10.508 1 80 409 ALA B N 1
ATOM 6380 C CA . ALA B 1 409 ? 4.035 -18.156 -10.016 1 80 409 ALA B CA 1
ATOM 6381 C C . ALA B 1 409 ? 2.943 -18.906 -10.781 1 80 409 ALA B C 1
ATOM 6383 O O . ALA B 1 409 ? 3.221 -19.578 -11.781 1 80 409 ALA B O 1
ATOM 6384 N N . ALA B 1 410 ? 1.822 -18.797 -10.281 1 87 410 ALA B N 1
ATOM 6385 C CA . ALA B 1 410 ? 0.652 -19.438 -10.875 1 87 410 ALA B CA 1
ATOM 6386 C C . ALA B 1 410 ? 0.342 -18.828 -12.242 1 87 410 ALA B C 1
ATOM 6388 O O . ALA B 1 410 ? 0.363 -17.609 -12.414 1 87 410 ALA B O 1
ATOM 6389 N N . ALA B 1 411 ? 0.14 -19.75 -13.203 1 97.38 411 ALA B N 1
ATOM 6390 C CA . ALA B 1 411 ? -0.542 -19.297 -14.414 1 97.38 411 ALA B CA 1
ATOM 6391 C C . ALA B 1 411 ? -2.041 -19.141 -14.172 1 97.38 411 ALA B C 1
ATOM 6393 O O . ALA B 1 411 ? -2.645 -19.922 -13.445 1 97.38 411 ALA B O 1
ATOM 6394 N N . SER B 1 412 ? -2.602 -18.109 -14.75 1 97.94 412 SER B N 1
ATOM 6395 C CA . SER B 1 412 ? -4.012 -17.828 -14.492 1 97.94 412 SER B CA 1
ATOM 6396 C C . SER B 1 412 ? -4.766 -17.562 -15.781 1 97.94 412 SER B C 1
ATOM 6398 O O . SER B 1 412 ? -4.23 -16.922 -16.703 1 97.94 412 SER B O 1
ATOM 6400 N N . LEU B 1 413 ? -5.961 -18.062 -15.875 1 98.69 413 LEU B N 1
ATOM 6401 C CA . LEU B 1 413 ? -6.871 -17.812 -16.984 1 98.69 413 LEU B CA 1
ATOM 6402 C C . LEU B 1 413 ? -7.805 -16.641 -16.656 1 98.69 413 LEU B C 1
ATOM 6404 O O . LEU B 1 413 ? -8.109 -16.391 -15.484 1 98.69 413 LEU B O 1
ATOM 6408 N N . SER B 1 414 ? -8.25 -15.906 -17.672 1 98.69 414 SER B N 1
ATOM 6409 C CA . SER B 1 414 ? -9.109 -14.742 -17.5 1 98.69 414 SER B CA 1
ATOM 6410 C C . SER B 1 414 ? -10.398 -14.891 -18.297 1 98.69 414 SER B C 1
ATOM 6412 O O . SER B 1 414 ? -10.492 -15.727 -19.188 1 98.69 414 SER B O 1
ATOM 6414 N N . THR B 1 415 ? -11.367 -14.094 -18 1 98.69 415 THR B N 1
ATOM 6415 C CA . THR B 1 415 ? -12.727 -14.242 -18.516 1 98.69 415 THR B CA 1
ATOM 6416 C C . THR B 1 415 ? -12.773 -13.953 -20.016 1 98.69 415 THR B C 1
ATOM 6418 O O . THR B 1 415 ? -13.664 -14.438 -20.719 1 98.69 415 THR B O 1
ATOM 6421 N N . PRO B 1 416 ? -11.859 -13.156 -20.594 1 98.69 416 PRO B N 1
ATOM 6422 C CA . PRO B 1 416 ? -11.961 -12.898 -22.031 1 98.69 416 PRO B CA 1
ATOM 6423 C C . PRO B 1 416 ? -11.406 -14.047 -22.875 1 98.69 416 PRO B C 1
ATOM 6425 O O . PRO B 1 416 ? -11.57 -14.055 -24.094 1 98.69 416 PRO B O 1
ATOM 6428 N N . MET B 1 417 ? -10.734 -15.008 -22.281 1 98.62 417 MET B N 1
ATOM 6429 C CA . MET B 1 417 ? -10.156 -16.125 -23.016 1 98.62 417 MET B CA 1
ATOM 6430 C C . MET B 1 417 ? -11.25 -17.031 -23.578 1 98.62 417 MET B C 1
ATOM 6432 O O . MET B 1 417 ? -12.352 -17.109 -23.016 1 98.62 417 MET B O 1
ATOM 6436 N N . THR B 1 418 ? -10.875 -17.703 -24.625 1 97.44 418 THR B N 1
ATOM 6437 C CA . THR B 1 418 ? -11.82 -18.578 -25.312 1 97.44 418 THR B CA 1
ATOM 6438 C C . THR B 1 418 ? -11.32 -20.016 -25.328 1 97.44 418 THR B C 1
ATOM 6440 O O . THR B 1 418 ? -10.188 -20.281 -24.922 1 97.44 418 THR B O 1
ATOM 6443 N N . ASP B 1 419 ? -12.195 -20.891 -25.828 1 96.44 419 ASP B N 1
ATOM 6444 C CA . ASP B 1 419 ? -11.805 -22.281 -25.969 1 96.44 419 ASP B CA 1
ATOM 6445 C C . ASP B 1 419 ? -10.594 -22.422 -26.891 1 96.44 419 ASP B C 1
ATOM 6447 O O . ASP B 1 419 ? -9.758 -23.312 -26.688 1 96.44 419 ASP B O 1
ATOM 6451 N N . ASN B 1 420 ? -10.586 -21.562 -27.859 1 97.56 420 ASN B N 1
ATOM 6452 C CA . ASN B 1 420 ? -9.438 -21.594 -28.75 1 97.56 420 ASN B CA 1
ATOM 6453 C C . ASN B 1 420 ? -8.141 -21.281 -28.016 1 97.56 420 ASN B C 1
ATOM 6455 O O . ASN B 1 420 ? -7.102 -21.875 -28.312 1 97.56 420 ASN B O 1
ATOM 6459 N N . ASP B 1 421 ? -8.195 -20.344 -27.109 1 98.38 421 ASP B N 1
ATOM 6460 C CA . ASP B 1 421 ? -7.02 -20.016 -26.297 1 98.38 421 ASP B CA 1
ATOM 6461 C C . ASP B 1 421 ? -6.566 -21.219 -25.469 1 98.38 421 ASP B C 1
ATOM 6463 O O . ASP B 1 421 ? -5.367 -21.469 -25.328 1 98.38 421 ASP B O 1
ATOM 6467 N N . MET B 1 422 ? -7.531 -21.969 -24.938 1 98.25 422 MET B N 1
ATOM 6468 C CA . MET B 1 422 ? -7.195 -23.172 -24.188 1 98.25 422 MET B CA 1
ATOM 6469 C C . MET B 1 422 ? -6.492 -24.188 -25.078 1 98.25 422 MET B C 1
ATOM 6471 O O . MET B 1 422 ? -5.504 -24.797 -24.656 1 98.25 422 MET B O 1
ATOM 6475 N N . GLY B 1 423 ? -7.031 -24.344 -26.219 1 98.19 423 GLY B N 1
ATOM 6476 C CA . GLY B 1 423 ? -6.402 -25.234 -27.188 1 98.19 423 GLY B CA 1
ATOM 6477 C C . GLY B 1 423 ? -4.984 -24.828 -27.547 1 98.19 423 GLY B C 1
ATOM 6478 O O . GLY B 1 423 ? -4.109 -25.688 -27.688 1 98.19 423 GLY B O 1
ATOM 6479 N N . ASP B 1 424 ? -4.77 -23.547 -27.703 1 98.19 424 ASP B N 1
ATOM 6480 C CA . ASP B 1 424 ? -3.443 -23.016 -28.016 1 98.19 424 ASP B CA 1
ATOM 6481 C C . ASP B 1 424 ? -2.449 -23.344 -26.906 1 98.19 424 ASP B C 1
ATOM 6483 O O . ASP B 1 424 ? -1.306 -23.719 -27.172 1 98.19 424 ASP B O 1
ATOM 6487 N N . ILE B 1 425 ? -2.848 -23.188 -25.656 1 98.62 425 ILE B N 1
ATOM 6488 C CA . ILE B 1 425 ? -1.99 -23.484 -24.516 1 98.62 425 ILE B CA 1
ATOM 6489 C C . ILE B 1 425 ? -1.555 -24.953 -24.562 1 98.62 425 ILE B C 1
ATOM 6491 O O . ILE B 1 425 ? -0.363 -25.25 -24.469 1 98.62 425 ILE B O 1
ATOM 6495 N N . VAL B 1 426 ? -2.496 -25.828 -24.812 1 98.56 426 VAL B N 1
ATOM 6496 C CA . VAL B 1 426 ? -2.23 -27.266 -24.812 1 98.56 426 VAL B CA 1
ATOM 6497 C C . VAL B 1 426 ? -1.366 -27.625 -26.016 1 98.56 426 VAL B C 1
ATOM 6499 O O . VAL B 1 426 ? -0.451 -28.453 -25.922 1 98.56 426 VAL B O 1
ATOM 6502 N N . SER B 1 427 ? -1.629 -26.984 -27.141 1 98.19 427 SER B N 1
ATOM 6503 C CA . SER B 1 427 ? -0.885 -27.266 -28.359 1 98.19 427 SER B CA 1
ATOM 6504 C C . SER B 1 427 ? 0.573 -26.828 -28.234 1 98.19 427 SER B C 1
ATOM 6506 O O . SER B 1 427 ? 1.479 -27.562 -28.641 1 98.19 427 SER B O 1
ATOM 6508 N N . VAL B 1 428 ? 0.771 -25.641 -27.734 1 97.38 428 VAL B N 1
ATOM 6509 C CA . VAL B 1 428 ? 2.131 -25.141 -27.547 1 97.38 428 VAL B CA 1
ATOM 6510 C C . VAL B 1 428 ? 2.883 -26.047 -26.578 1 97.38 428 VAL B C 1
ATOM 6512 O O . VAL B 1 428 ? 4.07 -26.328 -26.766 1 97.38 428 VAL B O 1
ATOM 6515 N N . PHE B 1 429 ? 2.223 -26.516 -25.547 1 97.31 429 PHE B N 1
ATOM 6516 C CA . PHE B 1 429 ? 2.814 -27.438 -24.578 1 97.31 429 PHE B CA 1
ATOM 6517 C C . PHE B 1 429 ? 3.166 -28.766 -25.25 1 97.31 429 PHE B C 1
ATOM 6519 O O . PHE B 1 429 ? 4.242 -29.312 -25.016 1 97.31 429 PHE B O 1
ATOM 6526 N N . ASP B 1 430 ? 2.295 -29.25 -26.078 1 97.19 430 ASP B N 1
ATOM 6527 C CA . ASP B 1 430 ? 2.529 -30.5 -26.812 1 97.19 430 ASP B CA 1
ATOM 6528 C C . ASP B 1 430 ? 3.768 -30.375 -27.703 1 97.19 430 ASP B C 1
ATOM 6530 O O . ASP B 1 430 ? 4.582 -31.297 -27.75 1 97.19 430 ASP B O 1
ATOM 6534 N N . ASP B 1 431 ? 3.822 -29.281 -28.359 1 95.94 431 ASP B N 1
ATOM 6535 C CA . ASP B 1 431 ? 4.973 -29.016 -29.219 1 95.94 431 ASP B CA 1
ATOM 6536 C C . ASP B 1 431 ? 6.27 -29.031 -28.422 1 95.94 431 ASP B C 1
ATOM 6538 O O . ASP B 1 431 ? 7.301 -29.5 -28.891 1 95.94 431 ASP B O 1
ATOM 6542 N N . PHE B 1 432 ? 6.27 -28.422 -27.266 1 95.31 432 PHE B N 1
ATOM 6543 C CA . PHE B 1 432 ? 7.434 -28.438 -26.391 1 95.31 432 PHE B CA 1
ATOM 6544 C C . PHE B 1 432 ? 7.855 -29.859 -26.047 1 95.31 432 PHE B C 1
ATOM 6546 O O . PHE B 1 432 ? 9.047 -30.172 -26.062 1 95.31 432 PHE B O 1
ATOM 6553 N N . LEU B 1 433 ? 6.934 -30.766 -25.734 1 94.75 433 LEU B N 1
ATOM 6554 C CA . LEU B 1 433 ? 7.215 -32.125 -25.328 1 94.75 433 LEU B CA 1
ATOM 6555 C C . LEU B 1 433 ? 7.812 -32.938 -26.484 1 94.75 433 LEU B C 1
ATOM 6557 O O . LEU B 1 433 ? 8.641 -33.812 -26.266 1 94.75 433 LEU B O 1
ATOM 6561 N N . VAL B 1 434 ? 7.406 -32.656 -27.656 1 90.88 434 VAL B N 1
ATOM 6562 C CA . VAL B 1 434 ? 7.957 -33.312 -28.828 1 90.88 434 VAL B CA 1
ATOM 6563 C C . VAL B 1 434 ? 9.438 -32.969 -28.969 1 90.88 434 VAL B C 1
ATOM 6565 O O . VAL B 1 434 ? 10.242 -33.812 -29.344 1 90.88 434 VAL B O 1
ATOM 6568 N N . ASN B 1 435 ? 9.789 -31.781 -28.609 1 78.81 435 ASN B N 1
ATOM 6569 C CA . ASN B 1 435 ? 11.148 -31.297 -28.812 1 78.81 435 ASN B CA 1
ATOM 6570 C C . ASN B 1 435 ? 11.961 -31.344 -27.516 1 78.81 435 ASN B C 1
ATOM 6572 O O . ASN B 1 435 ? 13.07 -30.828 -27.453 1 78.81 435 ASN B O 1
ATOM 6576 N N . LEU B 1 436 ? 11.445 -31.922 -26.438 1 74.19 436 LEU B N 1
ATOM 6577 C CA . LEU B 1 436 ? 12.039 -31.859 -25.109 1 74.19 436 LEU B CA 1
ATOM 6578 C C . LEU B 1 436 ? 13.359 -32.625 -25.062 1 74.19 436 LEU B C 1
ATOM 6580 O O . LEU B 1 436 ? 14.328 -32.156 -24.469 1 74.19 436 LEU B O 1
ATOM 6584 N N . ASP B 1 437 ? 13.32 -33.844 -25.547 1 60.66 437 ASP B N 1
ATOM 6585 C CA . ASP B 1 437 ? 14.562 -34.594 -25.578 1 60.66 437 ASP B CA 1
ATOM 6586 C C . ASP B 1 437 ? 15.664 -33.812 -26.297 1 60.66 437 ASP B C 1
ATOM 6588 O O . ASP B 1 437 ? 16.828 -33.906 -25.922 1 60.66 437 ASP B O 1
ATOM 6592 N N . ARG B 1 438 ? 15.281 -33.062 -27.203 1 56.12 438 ARG B N 1
ATOM 6593 C CA . ARG B 1 438 ? 16.203 -32.188 -27.906 1 56.12 438 ARG B CA 1
ATOM 6594 C C . ARG B 1 438 ? 16.578 -30.969 -27.062 1 56.12 438 ARG B C 1
ATOM 6596 O O . ARG B 1 438 ? 17.734 -30.547 -27.047 1 56.12 438 ARG B O 1
ATOM 6603 N N . HIS B 1 439 ? 15.625 -30.453 -26.312 1 54.56 439 HIS B N 1
ATOM 6604 C CA . HIS B 1 439 ? 15.844 -29.266 -25.5 1 54.56 439 HIS B CA 1
ATOM 6605 C C . HIS B 1 439 ? 16.688 -29.594 -24.266 1 54.56 439 HIS B C 1
ATOM 6607 O O . HIS B 1 439 ? 17.5 -28.766 -23.828 1 54.56 439 HIS B O 1
ATOM 6613 N N . ALA B 1 440 ? 16.344 -30.703 -23.625 1 54.16 440 ALA B N 1
ATOM 6614 C CA . ALA B 1 440 ? 17.125 -31.156 -22.484 1 54.16 440 ALA B CA 1
ATOM 6615 C C . ALA B 1 440 ? 18.594 -31.328 -22.844 1 54.16 440 ALA B C 1
ATOM 6617 O O . ALA B 1 440 ? 19.469 -31.016 -22.047 1 54.16 440 ALA B O 1
ATOM 6618 N N . TRP B 1 441 ? 18.781 -31.703 -24.047 1 45.16 441 TRP B N 1
ATOM 6619 C CA . TRP B 1 441 ? 20.141 -31.812 -24.547 1 45.16 441 TRP B CA 1
ATOM 6620 C C . TRP B 1 441 ? 20.766 -30.438 -24.75 1 45.16 441 TRP B C 1
ATOM 6622 O O . TRP B 1 441 ? 21.938 -30.234 -24.438 1 45.16 441 TRP B O 1
ATOM 6632 N N . GLU B 1 442 ? 20.062 -29.484 -25.172 1 44.41 442 GLU B N 1
ATOM 6633 C CA . GLU B 1 442 ? 20.562 -28.125 -25.422 1 44.41 442 GLU B CA 1
ATOM 6634 C C . GLU B 1 442 ? 20.797 -27.375 -24.125 1 44.41 442 GLU B C 1
ATOM 6636 O O . GLU B 1 442 ? 21.688 -26.531 -24.047 1 44.41 442 GLU B O 1
ATOM 6641 N N . ALA B 1 443 ? 19.938 -27.469 -23.172 1 46.06 443 ALA B N 1
ATOM 6642 C CA . ALA B 1 443 ? 20.047 -26.781 -21.875 1 46.06 443 ALA B CA 1
ATOM 6643 C C . ALA B 1 443 ? 21.125 -27.406 -21 1 46.06 443 ALA B C 1
ATOM 6645 O O . ALA B 1 443 ? 21.641 -26.766 -20.094 1 46.06 443 ALA B O 1
ATOM 6646 N N . ALA B 1 444 ? 21.484 -28.703 -21.172 1 42.75 444 ALA B N 1
ATOM 6647 C CA . ALA B 1 444 ? 22.609 -29.375 -20.516 1 42.75 444 ALA B CA 1
ATOM 6648 C C . ALA B 1 444 ? 23.938 -28.984 -21.188 1 42.75 444 ALA B C 1
ATOM 6650 O O . ALA B 1 444 ? 24 -28.859 -22.406 1 42.75 444 ALA B O 1
#

Organism: Agrobacterium fabrum (strain C58 / ATCC 33970) (NCBI:txid176299)

Solvent-accessible surface area (backbone atoms only — not comparable to full-atom values): 43320 Å² total; per-residue (Å²): 129,81,76,76,71,79,63,74,74,64,49,83,85,59,38,60,56,24,51,52,51,40,57,58,22,46,65,32,16,36,50,29,44,64,37,64,75,52,62,64,65,84,54,47,64,30,44,65,36,25,50,38,44,31,36,27,31,64,66,69,51,62,21,42,42,22,22,37,30,79,54,17,29,46,58,23,26,39,38,58,78,44,39,56,50,46,43,59,42,28,65,35,27,45,57,50,60,48,53,45,68,42,45,44,55,32,41,50,52,49,36,74,45,26,85,53,24,51,25,43,40,39,28,49,26,44,32,52,9,42,44,52,46,52,50,31,30,10,45,68,62,62,18,64,20,36,32,34,41,50,29,28,83,47,48,74,38,61,68,49,23,42,23,43,79,41,91,54,86,47,58,37,76,63,31,54,33,59,55,66,67,48,46,73,34,39,44,61,31,61,53,69,34,46,70,59,38,53,51,55,46,65,78,42,41,88,40,34,12,26,41,42,37,44,76,53,22,44,64,23,44,27,36,79,64,43,65,62,30,35,52,43,52,51,48,54,26,64,74,56,68,28,38,35,34,35,47,26,33,74,41,36,72,56,31,74,47,17,40,43,64,73,60,63,43,76,44,45,30,36,24,29,17,40,43,56,8,46,46,36,64,25,10,21,31,24,10,36,61,78,51,44,36,31,53,10,40,78,96,47,84,39,52,36,74,44,59,61,76,51,30,58,19,49,53,25,22,48,23,7,36,53,41,49,64,64,50,36,67,66,49,43,51,51,36,30,49,53,24,49,52,38,54,52,44,46,50,51,46,31,63,74,69,67,47,58,37,25,68,38,50,55,35,31,32,38,32,80,39,68,29,61,66,64,50,77,34,45,75,61,44,59,68,51,74,73,32,46,51,52,51,52,52,49,43,50,51,36,45,66,67,33,28,39,64,44,78,83,42,46,28,28,60,36,69,62,56,47,74,65,54,43,49,47,55,37,49,54,52,44,54,48,62,73,43,32,77,59,44,58,55,65,80,96,129,82,75,76,72,78,64,72,74,66,49,82,82,57,38,59,56,24,52,52,50,40,57,57,22,46,65,32,17,36,50,30,44,65,37,65,75,53,64,63,65,83,54,48,64,30,44,64,36,26,50,38,45,29,35,28,31,64,67,69,52,63,22,42,43,22,22,36,31,78,54,18,28,46,57,23,26,38,39,60,77,44,39,54,51,47,43,58,42,30,66,36,27,46,57,52,59,49,54,46,68,42,43,44,55,31,43,49,53,49,36,74,46,24,87,52,23,51,25,41,37,39,28,47,26,42,32,52,10,42,43,49,47,53,48,30,30,9,45,67,62,61,18,64,21,36,32,34,41,50,29,28,82,47,49,74,38,62,69,52,23,41,22,44,80,42,88,55,86,48,57,39,76,64,32,55,32,57,55,65,68,49,46,73,34,39,44,61,31,62,53,66,34,45,69,59,39,53,51,55,45,66,77,41,40,91,40,33,11,28,40,43,37,45,74,53,22,44,65,23,44,27,38,78,63,44,64,63,31,36,51,44,51,50,50,54,27,63,74,56,67,29,38,33,35,34,46,25,34,73,40,37,72,56,32,73,47,17,42,44,65,74,61,64,45,74,42,45,30,39,23,30,17,40,42,57,8,44,48,37,65,24,10,21,30,25,10,37,58,79,51,45,38,31,54,10,39,78,95,47,84,38,53,35,76,46,60,60,78,53,30,59,20,48,54,26,23,48,23,8,35,53,42,49,65,64,50,36,67,65,50,43,50,49,36,31,51,54,25,48,53,40,54,51,43,43,49,51,46,30,62,74,67,66,48,57,38,25,67,38,49,55,36,30,33,36,32,80,41,67,28,62,64,64,47,79,34,45,76,61,44,57,68,50,74,70,30,45,50,52,50,50,52,48,44,49,52,35,44,67,68,34,28,39,62,43,79,83,42,46,26,31,60,38,69,63,55,49,73,66,54,43,50,48,56,36,48,54,51,45,53,48,61,73,45,33,76,59,44,57,54,66,77,95

Sequence (888 aa):
MLSSSNTPLTGPNDRQTSIAFFERASTVFPGGVTRATIELDPHPIFVAYGEGAFVTDVDGHRMLDLNNNFTTLIHGHAYPPITEAIAGLLRTGSCFANPMNHEIDLAELLVGRIPAVEQVRFVASGTEAVMFAIKAARATTGRVAIARVEGAYHGAYDWAEAGQHASSNTPCAAYPGMPASVIDDVVLLQFNCPAELEQQIAMNAGRLAAILIDPMPSRAGLIEPTEEFIATINKVAKQHGIVIIADEVLNLRQGFAGASARYGLKPDLVTMGKIIGGGFPIGAVGGRREIMSAFGKQGSKAPLTQGGTFAANPVSMVAGRLAMEALTQDAFQRLEHMGNLVREGLRSRIERHGANLSVTGAASLFRIHAKKVAPVSYQDSIPTASEDVVLKLLRRHFANNGILMPYGAAASLSTPMTDNDMGDIVSVFDDFLVNLDRHAWEAAMLSSSNTPLTGPNDRQTSIAFFERASTVFPGGVTRATIELDPHPIFVAYGEGAFVTDVDGHRMLDLNNNFTTLIHGHAYPPITEAIAGLLRTGSCFANPMNHEIDLAELLVGRIPAVEQVRFVASGTEAVMFAIKAARATTGRVAIARVEGAYHGAYDWAEAGQHASSNTPCAAYPGMPASVIDDVVLLQFNCPAELEQQIAMNAGRLAAILIDPMPSRAGLIEPTEEFIATINKVAKQHGIVIIADEVLNLRQGFAGASARYGLKPDLVTMGKIIGGGFPIGAVGGRREIMSAFGKQGSKAPLTQGGTFAANPVSMVAGRLAMEALTQDAFQRLEHMGNLVREGLRSRIERHGANLSVTGAASLFRIHAKKVAPVSYQDSIPTASEDVVLKLLRRHFANNGILMPYGAAASLSTPMTDNDMGDIVSVFDDFLVNLDRHAWEAA

Nearest PDB structures (foldseek):
  6k8h-assembly1_A  TM=9.780E-01  e=1.707E-48  Sphaerobacter thermophilus DSM 20745
  6ssd-assembly1_A  TM=9.547E-01  e=2.135E-42  Streptomyces kaniharaensis
  5hdm-assembly1_B  TM=9.397E-01  e=3.028E-38  Arabidopsis thaliana
  2e7u-assembly1_A-2  TM=9.361E-01  e=3.946E-37  Thermus thermophilus HB8
  2yku-assembly1_C  TM=9.467E-01  e=9.457E-37  Mesorhizobium sp. LUK

InterPro domains:
  IPR005814 Aminotransferase class-III [PF00202] (42-371)
  IPR005814 Aminotransferase class-III [cd00610] (22-433)
  IPR015421 Pyridoxal phosphate-dependent transferase, major domain [G3DSA:3.40.640.10] (80-328)
  IPR015422 Pyridoxal phosphate-dependent transferase, small domain [G3DSA:3.90.1150.10] (21-430)
  IPR015424 Pyridoxal phosphate-dependent transferase [SSF53383] (32-433)

Secondary structure (DSSP, 8-state):
-----------GGG-HHHHHHHHHHHHHSGGGSSSTTS--SSS---EEEEEBTEEEETTS-EEEESSHHHHT-TT-BT-HHHHHHHHHHGGG-S--SS--HHHHHHHHHHHHH-TT-SEEEEESSHHHHHHHHHHHHHHHH---EEEEETT----S-HHHHTTTT-SSSS---SSTT--HHHHHTEEEE-TT-HHHHHHHHHHHGGGEEEEEE-SS-TTTT-PPPPHHHHHHHHHHHHHHTPEEEEE-TTGGGGSTT-HHHHHT---SEEEEEGGGGTTS--EEEEE-HHHHGGG-BTTB--SS----TTTT-HHHHHHHHHHHHH--HHHHHHHHHHHHHHHHHHHHHHHHHT-S-EEE--TTEEEEESSSSPP-SHHHHSPPHHHHHHHHHHHHHHHHTTEEPPSSS-EE--TT--HHHHHHHHHHHHHHHHTHHHHHHHH-/-----------GGG-HHHHHHHHHHHHHSGGGSSSTTS--SSS---EEEEEBTEEEETTS-EEEESSHHHHT-TT-BT-HHHHHHHHHHGGG-S--SS--HHHHHHHHHHHHH-TT-SEEEEESSHHHHHHHHHHHHHHHH---EEEEETT----S-HHHHTTTT-SSSS---SSTT--HHHHHTEEEE-TT-HHHHHHHHHHHGGGEEEEEE-SS-TTTT-PPPPHHHHHHHHHHHHHHTPEEEEE-TTGGGGSTT-HHHHHT---SEEEEEGGGGTTS--EEEEE-HHHHGGG-BTTB--SS----TTTT-HHHHHHHHHHHHH--HHHHHHHHHHHHHHHHHHHHHHHHHT-S-EEE--TTEEEEESSSSPP-SHHHHSPPHHHHHHHHHHHHHHHHTTEEPPSSS-EE--TT--HHHHHHHHHHHHHHHHTHHHHHHHH-